Protein AF-0000000065913669 (afdb_homodimer)

Solvent-accessible surface area (backbone atoms only — not comparable to full-atom values): 48376 Å² total; per-residue (Å²): 125,97,60,65,76,16,27,21,39,33,37,56,42,47,28,49,28,66,15,37,66,45,34,48,51,50,41,62,72,74,31,63,70,28,40,38,26,34,31,42,42,53,53,27,43,47,84,42,79,85,25,76,14,27,46,45,78,86,47,50,23,72,82,36,43,45,65,69,53,50,35,60,46,35,74,75,26,47,28,30,38,68,40,63,65,22,42,33,16,56,78,9,70,56,44,45,43,20,37,65,47,32,84,73,22,96,41,37,59,27,40,33,52,49,68,79,69,52,84,76,49,71,71,37,56,68,42,38,71,48,72,44,98,51,75,44,63,39,82,45,70,27,67,86,62,52,73,48,37,35,31,14,63,68,46,87,51,27,36,26,40,15,70,90,29,68,53,32,54,50,51,50,50,50,41,49,50,51,42,27,74,53,44,37,38,30,34,31,29,39,52,49,46,54,42,35,85,46,90,75,37,35,31,50,60,41,36,54,57,37,53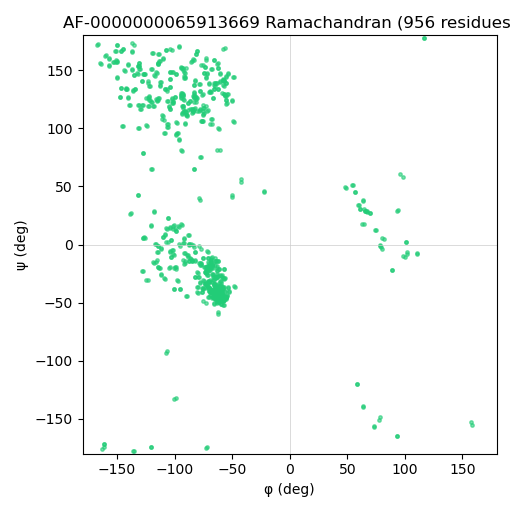,55,53,48,50,50,52,44,52,54,32,47,75,58,60,22,47,41,32,54,52,79,89,40,55,50,31,55,37,42,45,36,38,75,67,76,30,26,17,59,36,58,33,46,31,65,48,46,53,41,22,52,74,67,27,39,31,61,54,56,54,42,45,66,46,48,54,61,63,62,18,36,33,42,60,46,52,74,80,33,47,49,47,46,23,30,48,61,63,45,57,68,70,56,50,50,51,45,51,48,52,38,45,74,65,30,96,61,49,52,63,41,55,57,82,37,88,53,90,36,76,89,49,37,38,30,45,36,47,20,59,39,40,69,54,70,67,35,58,48,48,50,50,38,50,49,51,52,52,62,70,40,70,39,34,34,39,41,23,54,49,63,58,46,63,34,62,61,27,61,66,54,15,64,72,70,66,42,66,47,35,16,45,56,64,75,34,45,61,68,53,47,64,54,38,55,64,35,65,60,28,46,31,47,47,44,50,30,28,46,52,36,64,48,68,15,74,79,43,46,82,38,61,38,68,57,59,52,42,25,48,29,40,33,26,37,33,89,76,29,35,36,39,39,41,36,38,27,76,75,29,42,63,46,39,36,33,43,38,68,90,78,67,43,81,43,73,59,81,96,126,97,62,65,76,18,28,21,40,32,38,57,40,47,28,48,27,66,15,36,65,46,36,48,51,50,40,61,72,74,32,61,68,28,38,38,27,34,32,43,43,50,53,27,42,46,84,43,78,87,25,77,15,26,45,43,77,86,46,49,23,72,82,38,44,45,66,67,54,51,35,59,46,36,75,76,26,47,28,30,37,66,40,64,66,22,43,32,14,56,80,9,68,56,44,46,43,22,36,62,46,33,85,74,22,95,40,37,56,28,41,34,51,49,66,79,69,50,85,75,48,70,71,37,56,69,43,38,70,50,72,42,99,50,74,45,61,38,82,44,68,26,67,85,63,51,73,49,38,35,32,16,62,69,47,88,51,26,36,26,42,15,70,90,29,70,52,32,56,51,51,49,49,50,42,50,50,51,41,28,73,53,45,36,38,30,35,32,29,38,53,48,46,54,41,36,84,46,91,76,38,37,31,50,60,42,37,53,57,37,54,54,54,49,51,50,52,45,52,53,32,46,76,56,61,22,45,42,32,53,52,80,89,39,55,50,31,55,36,43,45,38,38,75,69,77,31,26,16,59,35,58,32,46,30,65,49,47,51,41,22,52,74,67,28,39,31,61,52,55,54,42,44,67,46,49,54,62,64,63,18,35,33,41,62,46,51,74,80,32,46,48,47,45,22,31,48,62,64,45,56,69,70,56,51,49,48,44,52,50,52,38,43,73,66,31,96,60,50,50,63,41,56,57,84,38,89,53,92,37,77,88,50,35,38,30,46,36,48,23,58,37,39,69,53,68,66,34,58,47,50,49,50,38,51,49,52,51,50,62,70,40,68,39,36,35,39,42,23,53,52,63,60,46,62,34,63,62,26,61,65,56,15,63,71,69,67,41,66,46,34,16,45,56,64,75,34,48,59,68,52,47,63,55,38,55,65,34,69,61,28,46,31,47,48,47,50,32,28,46,50,34,63,50,69,15,74,78,44,47,82,38,62,38,67,58,60,53,41,26,48,30,41,34,27,38,32,89,78,28,36,35,39,38,40,35,38,29,80,76,29,43,64,46,39,37,31,42,38,69,90,79,67,42,79,41,72,58,83,95

Radius of gyration: 30.28 Å; Cα contacts (8 Å, |Δi|>4): 2065; chains: 2; bounding box: 73×84×61 Å

Structure (mmCIF, N/CA/C/O backbone):
data_AF-0000000065913669-model_v1
#
loop_
_entity.id
_entity.type
_entity.pdbx_description
1 polymer 'Glucosylglycerol phosphorylase'
#
loop_
_atom_site.group_PDB
_atom_site.id
_atom_site.type_symbol
_atom_site.label_atom_id
_atom_site.label_alt_id
_atom_site.label_comp_id
_atom_site.label_asym_id
_atom_site.label_entity_id
_atom_site.label_seq_id
_atom_site.pdbx_PDB_ins_code
_atom_site.Cartn_x
_atom_site.Cartn_y
_atom_site.Cartn_z
_atom_site.occupancy
_atom_site.B_iso_or_equiv
_atom_site.auth_seq_id
_atom_site.auth_comp_id
_atom_site.auth_asym_id
_atom_site.auth_atom_id
_atom_site.pdbx_PDB_model_num
ATOM 1 N N . MET A 1 1 ? 1.175 17.656 -13.07 1 64.12 1 MET A N 1
ATOM 2 C CA . MET A 1 1 ? 1.191 18.109 -11.688 1 64.12 1 MET A CA 1
ATOM 3 C C . MET A 1 1 ? 1.367 19.625 -11.609 1 64.12 1 MET A C 1
ATOM 5 O O . MET A 1 1 ? 2.18 20.203 -12.336 1 64.12 1 MET A O 1
ATOM 9 N N . LEU A 1 2 ? 0.478 20.188 -10.711 1 83.81 2 LEU A N 1
ATOM 10 C CA . LEU A 1 2 ? 0.489 21.641 -10.562 1 83.81 2 LEU A CA 1
ATOM 11 C C . LEU A 1 2 ? 1.715 22.094 -9.773 1 83.81 2 LEU A C 1
ATOM 13 O O . LEU A 1 2 ? 2.16 23.234 -9.922 1 83.81 2 LEU A O 1
ATOM 17 N N . LEU A 1 3 ? 2.303 21.156 -9.047 1 96 3 LEU A N 1
ATOM 18 C CA . LEU A 1 3 ? 3.359 21.531 -8.117 1 96 3 LEU A CA 1
ATOM 19 C C . LEU A 1 3 ? 4.734 21.219 -8.695 1 96 3 LEU A C 1
ATOM 21 O O . LEU A 1 3 ? 4.898 20.219 -9.414 1 96 3 LEU A O 1
ATOM 25 N N . LYS A 1 4 ? 5.648 22.047 -8.305 1 96.88 4 LYS A N 1
ATOM 26 C CA . LYS A 1 4 ? 7.043 21.734 -8.609 1 96.88 4 LYS A CA 1
ATOM 27 C C . LYS A 1 4 ? 7.527 20.547 -7.785 1 96.88 4 LYS A C 1
ATOM 29 O O . LYS A 1 4 ? 7.234 20.438 -6.59 1 96.88 4 LYS A O 1
ATOM 34 N N . ASN A 1 5 ? 8.156 19.609 -8.508 1 97.81 5 ASN A N 1
ATOM 35 C CA . ASN A 1 5 ? 8.805 18.516 -7.797 1 97.81 5 ASN A CA 1
ATOM 36 C C . ASN A 1 5 ? 10.133 18.953 -7.191 1 97.81 5 ASN A C 1
ATOM 38 O O . ASN A 1 5 ? 11.195 18.562 -7.676 1 97.81 5 ASN A O 1
ATOM 42 N N . ALA A 1 6 ? 10.125 19.703 -6.098 1 98.62 6 ALA A N 1
ATOM 43 C CA . ALA A 1 6 ? 11.258 20.297 -5.406 1 98.62 6 ALA A CA 1
ATOM 44 C C . ALA A 1 6 ? 11.016 20.359 -3.9 1 98.62 6 ALA A C 1
ATOM 46 O O . ALA A 1 6 ? 9.891 20.172 -3.439 1 98.62 6 ALA A O 1
ATOM 47 N N . VAL A 1 7 ? 12.086 20.625 -3.201 1 98.88 7 VAL A N 1
ATOM 48 C CA . VAL A 1 7 ? 11.992 20.719 -1.749 1 98.88 7 VAL A CA 1
ATOM 49 C C . VAL A 1 7 ? 11.109 21.906 -1.365 1 98.88 7 VAL A C 1
ATOM 51 O O . VAL A 1 7 ? 11.164 22.953 -2.006 1 98.88 7 VAL A O 1
ATOM 54 N N . GLN A 1 8 ? 10.281 21.719 -0.37 1 98.88 8 GLN A N 1
ATOM 55 C CA . GLN A 1 8 ? 9.5 22.797 0.201 1 98.88 8 GLN A CA 1
ATOM 56 C C . GLN A 1 8 ? 9.891 23.062 1.652 1 98.88 8 GLN A C 1
ATOM 58 O O . GLN A 1 8 ? 10.281 22.141 2.371 1 98.88 8 GLN A O 1
ATOM 63 N N . LEU A 1 9 ? 9.789 24.297 2.041 1 98.81 9 LEU A N 1
ATOM 64 C CA . LEU A 1 9 ? 10.062 24.688 3.42 1 98.81 9 LEU A CA 1
ATOM 65 C C . LEU A 1 9 ? 8.766 24.844 4.207 1 98.81 9 LEU A C 1
ATOM 67 O O . LEU A 1 9 ? 7.832 25.5 3.752 1 98.81 9 LEU A O 1
ATOM 71 N N . ILE A 1 10 ? 8.664 24.172 5.336 1 98.69 10 ILE A N 1
ATOM 72 C CA . ILE A 1 10 ? 7.578 24.406 6.277 1 98.69 10 ILE A CA 1
ATOM 73 C C . ILE A 1 10 ? 8.016 25.438 7.312 1 98.69 10 ILE A C 1
ATOM 75 O O . ILE A 1 10 ? 9.039 25.266 7.98 1 98.69 10 ILE A O 1
ATOM 79 N N . CYS A 1 11 ? 7.25 26.453 7.508 1 97.62 11 CYS A N 1
ATOM 80 C CA . CYS A 1 11 ? 7.652 27.469 8.477 1 97.62 11 CYS A CA 1
ATOM 81 C C . CYS A 1 11 ? 6.449 28.25 8.992 1 97.62 11 CYS A C 1
ATOM 83 O O . CYS A 1 11 ? 5.414 28.312 8.32 1 97.62 11 CYS A O 1
ATOM 85 N N . TYR A 1 12 ? 6.574 28.781 10.195 1 96.69 12 TYR A N 1
ATOM 86 C CA . TYR A 1 12 ? 5.633 29.781 10.695 1 96.69 12 TYR A CA 1
ATOM 87 C C . TYR A 1 12 ? 5.891 31.141 10.055 1 96.69 12 TYR A C 1
ATOM 89 O O . TYR A 1 12 ? 7 31.406 9.602 1 96.69 12 TYR A O 1
ATOM 97 N N . PRO A 1 13 ? 4.891 31.922 10.008 1 97.75 13 PRO A N 1
ATOM 98 C CA . PRO A 1 13 ? 5.078 33.25 9.398 1 97.75 13 PRO A CA 1
ATOM 99 C C . PRO A 1 13 ? 5.98 34.156 10.234 1 97.75 13 PRO A C 1
ATOM 101 O O . PRO A 1 13 ? 6.473 35.156 9.734 1 97.75 13 PRO A O 1
ATOM 104 N N . ASP A 1 14 ? 6.254 33.75 11.516 1 97.19 14 ASP A N 1
ATOM 105 C CA . ASP A 1 14 ? 6.902 34.719 12.398 1 97.19 14 ASP A CA 1
ATOM 106 C C . ASP A 1 14 ? 7.988 34.062 13.242 1 97.19 14 ASP A C 1
ATOM 108 O O . ASP A 1 14 ? 8.258 34.469 14.367 1 97.19 14 ASP A O 1
ATOM 112 N N . ARG A 1 15 ? 8.539 32.969 12.703 1 96.81 15 ARG A N 1
ATOM 113 C CA . ARG A 1 15 ? 9.523 32.281 13.531 1 96.81 15 ARG A CA 1
ATOM 114 C C . ARG A 1 15 ? 10.891 32.281 12.867 1 96.81 15 ARG A C 1
ATOM 116 O O . ARG A 1 15 ? 11.883 31.875 13.477 1 96.81 15 ARG A O 1
ATOM 123 N N . ILE A 1 16 ? 11.062 32.531 11.695 1 98.25 16 ILE A N 1
ATOM 124 C CA . ILE A 1 16 ? 12.266 33.031 11.031 1 98.25 16 ILE A CA 1
ATOM 125 C C . ILE A 1 16 ? 12.172 34.562 10.859 1 98.25 16 ILE A C 1
ATOM 127 O O . ILE A 1 16 ? 11.609 35.031 9.867 1 98.25 16 ILE A O 1
ATOM 131 N N . GLY A 1 17 ? 12.758 35.219 11.781 1 97.81 17 GLY A N 1
ATOM 132 C CA . GLY A 1 17 ? 12.461 36.656 11.93 1 97.81 17 GLY A CA 1
ATOM 133 C C . GLY A 1 17 ? 11.141 36.906 12.633 1 97.81 17 GLY A C 1
ATOM 134 O O . GLY A 1 17 ? 10.75 36.156 13.531 1 97.81 17 GLY A O 1
ATOM 135 N N . ASN A 1 18 ? 10.484 38.062 12.227 1 97.25 18 ASN A N 1
ATOM 136 C CA . ASN A 1 18 ? 9.352 38.5 13.031 1 97.25 18 ASN A CA 1
ATOM 137 C C . ASN A 1 18 ? 8.047 38.469 12.234 1 97.25 18 ASN A C 1
ATOM 139 O O . ASN A 1 18 ? 6.965 38.594 12.797 1 97.25 18 ASN A O 1
ATOM 143 N N . ASN A 1 19 ? 8.188 38.375 10.961 1 98.12 19 ASN A N 1
ATOM 144 C CA . ASN A 1 19 ? 7.008 38.438 10.109 1 98.12 19 ASN A CA 1
ATOM 145 C C . ASN A 1 19 ? 7.277 37.875 8.719 1 98.12 19 ASN A C 1
ATOM 147 O O . ASN A 1 19 ? 8.352 37.344 8.461 1 98.12 19 ASN A O 1
ATOM 151 N N . LEU A 1 20 ? 6.293 38 7.852 1 98.69 20 LEU A N 1
ATOM 152 C CA . LEU A 1 20 ? 6.348 37.438 6.512 1 98.69 20 LEU A CA 1
ATOM 153 C C . LEU A 1 20 ? 7.43 38.125 5.676 1 98.69 20 LEU A C 1
ATOM 155 O O . LEU A 1 20 ? 8.062 37.469 4.832 1 98.69 20 LEU A O 1
ATOM 159 N N . LYS A 1 21 ? 7.641 39.375 5.875 1 98.25 21 LYS A N 1
ATOM 160 C CA . LYS A 1 21 ? 8.68 40.094 5.133 1 98.25 21 LYS A CA 1
ATOM 161 C C . LYS A 1 21 ? 10.062 39.562 5.488 1 98.25 21 LYS A C 1
ATOM 163 O O . LYS A 1 21 ? 10.906 39.375 4.609 1 98.25 21 LYS A O 1
ATOM 168 N N . ASP A 1 22 ? 10.297 39.406 6.801 1 98.5 22 ASP A N 1
ATOM 169 C CA . ASP A 1 22 ? 11.555 38.844 7.25 1 98.5 22 ASP A CA 1
ATOM 170 C C . ASP A 1 22 ? 11.758 37.438 6.664 1 98.5 22 ASP A C 1
ATOM 172 O O . ASP A 1 22 ? 12.852 37.125 6.188 1 98.5 22 ASP A O 1
ATOM 176 N N . LEU A 1 23 ? 10.734 36.656 6.73 1 98.69 23 LEU A N 1
ATOM 177 C CA . LEU A 1 23 ? 10.789 35.312 6.188 1 98.69 23 LEU A CA 1
ATOM 178 C C . LEU A 1 23 ? 11.141 35.344 4.707 1 98.69 23 LEU A C 1
ATOM 180 O O . LEU A 1 23 ? 12 34.562 4.258 1 98.69 23 LEU A O 1
ATOM 184 N N . TYR A 1 24 ? 10.469 36.188 3.971 1 98.56 24 TYR A N 1
ATOM 185 C CA . TYR A 1 24 ? 10.742 36.281 2.541 1 98.56 24 TYR A CA 1
ATOM 186 C C . TYR A 1 24 ? 12.203 36.625 2.289 1 98.56 24 TYR A C 1
ATOM 188 O O . TYR A 1 24 ? 12.836 36.062 1.391 1 98.56 24 TYR A O 1
ATOM 196 N N . THR A 1 25 ? 12.719 37.562 3.068 1 97.94 25 THR A N 1
ATOM 197 C CA . THR A 1 25 ? 14.102 37.969 2.914 1 97.94 25 THR A CA 1
ATOM 198 C C . THR A 1 25 ? 15.055 36.812 3.107 1 97.94 25 THR A C 1
ATOM 200 O O . THR A 1 25 ? 15.977 36.594 2.312 1 97.94 25 THR A O 1
ATOM 203 N N . VAL A 1 26 ? 14.844 36.062 4.121 1 98.38 26 VAL A N 1
ATOM 204 C CA . VAL A 1 26 ? 15.703 34.938 4.418 1 98.38 26 VAL A CA 1
ATOM 205 C C . VAL A 1 26 ? 15.586 33.906 3.299 1 98.38 26 VAL A C 1
ATOM 207 O O . VAL A 1 26 ? 16.594 33.344 2.838 1 98.38 26 VAL A O 1
ATOM 210 N N . VAL A 1 27 ? 14.406 33.594 2.85 1 98.44 27 VAL A N 1
ATOM 211 C CA . VAL A 1 27 ? 14.148 32.594 1.809 1 98.44 27 VAL A CA 1
ATOM 212 C C . VAL A 1 27 ? 14.82 33.031 0.506 1 98.44 27 VAL A C 1
ATOM 214 O O . VAL A 1 27 ? 15.516 32.25 -0.135 1 98.44 27 VAL A O 1
ATOM 217 N N . ASP A 1 28 ? 14.594 34.25 0.169 1 96.88 28 ASP A N 1
ATOM 218 C CA . ASP A 1 28 ? 15.117 34.781 -1.084 1 96.88 28 ASP A CA 1
ATOM 219 C C . ASP A 1 28 ? 16.641 34.812 -1.063 1 96.88 28 ASP A C 1
ATOM 221 O O . ASP A 1 28 ? 17.297 34.594 -2.086 1 96.88 28 ASP A O 1
ATOM 225 N N . THR A 1 29 ? 17.234 35.062 0.069 1 97.5 29 THR A N 1
ATOM 226 C CA . THR A 1 29 ? 18.672 35.219 0.201 1 97.5 29 THR A CA 1
ATOM 227 C C . THR A 1 29 ? 19.359 33.875 0.245 1 97.5 29 THR A C 1
ATOM 229 O O . THR A 1 29 ? 20.391 33.656 -0.392 1 97.5 29 THR A O 1
ATOM 232 N N . HIS A 1 30 ? 18.781 32.938 0.959 1 98 30 HIS A N 1
ATOM 233 C CA . HIS A 1 30 ? 19.547 31.75 1.3 1 98 30 HIS A CA 1
ATOM 234 C C . HIS A 1 30 ? 18.969 30.5 0.633 1 98 30 HIS A C 1
ATOM 236 O O . HIS A 1 30 ? 19.656 29.484 0.502 1 98 30 HIS A O 1
ATOM 242 N N . LEU A 1 31 ? 17.703 30.547 0.191 1 98.5 31 LEU A N 1
ATOM 243 C CA . LEU A 1 31 ? 17.062 29.281 -0.137 1 98.5 31 LEU A CA 1
ATOM 244 C C . LEU A 1 31 ? 16.5 29.312 -1.558 1 98.5 31 LEU A C 1
ATOM 246 O O . LEU A 1 31 ? 15.898 28.344 -2.01 1 98.5 31 LEU A O 1
ATOM 250 N N . SER A 1 32 ? 16.719 30.312 -2.365 1 97.19 32 SER A N 1
ATOM 251 C CA . SER A 1 32 ? 16.078 30.516 -3.662 1 97.19 32 SER A CA 1
ATOM 252 C C . SER A 1 32 ? 16.422 29.391 -4.633 1 97.19 32 SER A C 1
ATOM 254 O O . SER A 1 32 ? 15.602 29.047 -5.492 1 97.19 32 SER A O 1
ATOM 256 N N . GLU A 1 33 ? 17.562 28.734 -4.441 1 97.56 33 GLU A N 1
ATOM 257 C CA . GLU A 1 33 ? 17.953 27.656 -5.332 1 97.56 33 GLU A CA 1
ATOM 258 C C . GLU A 1 33 ? 17.672 26.297 -4.691 1 97.56 33 GLU A C 1
ATOM 260 O O . GLU A 1 33 ? 17.766 25.25 -5.359 1 97.56 33 GLU A O 1
ATOM 265 N N . ALA A 1 34 ? 17.312 26.359 -3.428 1 98.5 34 ALA A N 1
ATOM 266 C CA . ALA A 1 34 ? 17.234 25.125 -2.662 1 98.5 34 ALA A CA 1
ATOM 267 C C . ALA A 1 34 ? 15.781 24.641 -2.553 1 98.5 34 ALA A C 1
ATOM 269 O O . ALA A 1 34 ? 15.531 23.469 -2.25 1 98.5 34 ALA A O 1
ATOM 270 N N . ILE A 1 35 ? 14.82 25.547 -2.787 1 98.69 35 ILE A N 1
ATOM 271 C CA . ILE A 1 35 ? 13.43 25.141 -2.588 1 98.69 35 ILE A CA 1
ATOM 272 C C . ILE A 1 35 ? 12.594 25.562 -3.793 1 98.69 35 ILE A C 1
ATOM 274 O O . ILE A 1 35 ? 12.969 26.484 -4.523 1 98.69 35 ILE A O 1
ATOM 278 N N . GLY A 1 36 ? 11.484 24.797 -4.008 1 98.56 36 GLY A N 1
ATOM 279 C CA . GLY A 1 36 ? 10.516 25.141 -5.035 1 98.56 36 GLY A CA 1
ATOM 280 C C . GLY A 1 36 ? 9.172 25.578 -4.477 1 98.56 36 GLY A C 1
ATOM 281 O O . GLY A 1 36 ? 8.289 26 -5.223 1 98.56 36 GLY A O 1
ATOM 282 N N . GLY A 1 37 ? 9.086 25.5 -3.164 1 98.56 37 GLY A N 1
ATOM 283 C CA . GLY A 1 37 ? 7.828 25.859 -2.529 1 98.56 37 GLY A CA 1
ATOM 284 C C . GLY A 1 37 ? 7.945 26.031 -1.028 1 98.56 37 GLY A C 1
ATOM 285 O O . GLY A 1 37 ? 9.016 25.828 -0.455 1 98.56 37 GLY A O 1
ATOM 286 N N . LEU A 1 38 ? 6.848 26.516 -0.474 1 98.62 38 LEU A N 1
ATOM 287 C CA . LEU A 1 38 ? 6.738 26.703 0.97 1 98.62 38 LEU A CA 1
ATOM 288 C C . LEU A 1 38 ? 5.391 26.203 1.479 1 98.62 38 LEU A C 1
ATOM 290 O O . LEU A 1 38 ? 4.402 26.203 0.74 1 98.62 38 LEU A O 1
ATOM 294 N N . HIS A 1 39 ? 5.406 25.688 2.648 1 98.75 39 HIS A N 1
ATOM 295 C CA . HIS A 1 39 ? 4.219 25.562 3.49 1 98.75 39 HIS A CA 1
ATOM 296 C C . HIS A 1 39 ? 4.258 26.578 4.637 1 98.75 39 HIS A C 1
ATOM 298 O O . HIS A 1 39 ? 5.008 26.391 5.602 1 98.75 39 HIS A O 1
ATOM 304 N N . ILE A 1 40 ? 3.49 27.578 4.48 1 98.69 40 ILE A N 1
ATOM 305 C CA . ILE A 1 40 ? 3.428 28.547 5.57 1 98.69 40 ILE A CA 1
ATOM 306 C C . ILE A 1 40 ? 2.285 28.188 6.516 1 98.69 40 ILE A C 1
ATOM 308 O O . ILE A 1 40 ? 1.116 28.203 6.121 1 98.69 40 ILE A O 1
ATOM 312 N N . LEU A 1 41 ? 2.652 27.828 7.684 1 97.69 41 LEU A N 1
ATOM 313 C CA . LEU A 1 41 ? 1.673 27.484 8.711 1 97.69 41 LEU A CA 1
ATOM 314 C C . LEU A 1 41 ? 0.699 28.625 8.945 1 97.69 41 LEU A C 1
ATOM 316 O O . LEU A 1 41 ? 0.893 29.734 8.422 1 97.69 41 LEU A O 1
ATOM 320 N N . PRO A 1 42 ? -0.365 28.438 9.664 1 96.5 42 PRO A N 1
ATOM 321 C CA . PRO A 1 42 ? -1.479 29.391 9.648 1 96.5 42 PRO A CA 1
ATOM 322 C C . PRO A 1 42 ? -1.038 30.812 9.977 1 96.5 42 PRO A C 1
ATOM 324 O O . PRO A 1 42 ? -0.345 31.031 10.969 1 96.5 42 PRO A O 1
ATOM 327 N N . PHE A 1 43 ? -1.46 31.734 9.094 1 98.06 43 PHE A N 1
ATOM 328 C CA . PHE A 1 43 ? -1.142 33.156 9.266 1 98.06 43 PHE A CA 1
ATOM 329 C C . PHE A 1 43 ? -2.414 33.969 9.367 1 98.06 43 PHE A C 1
ATOM 331 O O . PHE A 1 43 ? -2.379 35.188 9.188 1 98.06 43 PHE A O 1
ATOM 338 N N . PHE A 1 44 ? -3.543 33.344 9.625 1 98 44 PHE A N 1
ATOM 339 C CA . PHE A 1 44 ? -4.836 34 9.766 1 98 44 PHE A CA 1
ATOM 340 C C . PHE A 1 44 ? -5.039 34.5 11.188 1 98 44 PHE A C 1
ATOM 342 O O . PHE A 1 44 ? -4.395 34.031 12.125 1 98 44 PHE A O 1
ATOM 349 N N . PRO A 1 45 ? -5.977 35.562 11.352 1 97.44 45 PRO A N 1
ATOM 350 C CA . PRO A 1 45 ? -6.379 35.812 12.727 1 97.44 45 PRO A CA 1
ATOM 351 C C . PRO A 1 45 ? -6.93 34.594 13.438 1 97.44 45 PRO A C 1
ATOM 353 O O . PRO A 1 45 ? -7.727 33.844 12.859 1 97.44 45 PRO A O 1
ATOM 356 N N . SER A 1 46 ? -6.41 34.312 14.562 1 96.06 46 SER A N 1
ATOM 357 C CA . SER A 1 46 ? -6.75 33.125 15.305 1 96.06 46 SER A CA 1
ATOM 358 C C . SER A 1 46 ? -6.77 33.375 16.812 1 96.06 46 SER A C 1
ATOM 360 O O . SER A 1 46 ? -6.055 34.25 17.297 1 96.06 46 SER A O 1
ATOM 362 N N . ASN A 1 47 ? -7.605 32.625 17.547 1 94.5 47 ASN A N 1
ATOM 363 C CA . ASN A 1 47 ? -7.703 32.906 18.969 1 94.5 47 ASN A CA 1
ATOM 364 C C . ASN A 1 47 ? -7.246 31.719 19.812 1 94.5 47 ASN A C 1
ATOM 366 O O . ASN A 1 47 ? -7.297 31.766 21.047 1 94.5 47 ASN A O 1
ATOM 370 N N . ALA A 1 48 ? -6.848 30.672 19.156 1 86.06 48 ALA A N 1
ATOM 371 C CA . ALA A 1 48 ? -6.395 29.5 19.906 1 86.06 48 ALA A CA 1
ATOM 372 C C . ALA A 1 48 ? -5.473 28.625 19.062 1 86.06 48 ALA A C 1
ATOM 374 O O . ALA A 1 48 ? -5.359 28.828 17.859 1 86.06 48 ALA A O 1
ATOM 375 N N . ASP A 1 49 ? -4.637 27.734 19.703 1 83.12 49 ASP A N 1
ATOM 376 C CA . ASP A 1 49 ? -3.953 26.578 19.141 1 83.12 49 ASP A CA 1
ATOM 377 C C . ASP A 1 49 ? -2.945 26.984 18.078 1 83.12 49 ASP A C 1
ATOM 379 O O . ASP A 1 49 ? -2.869 26.359 17.016 1 83.12 49 ASP A O 1
ATOM 383 N N . GLY A 1 50 ? -2.307 28 18.234 1 79.12 50 GLY A N 1
ATOM 384 C CA . GLY A 1 50 ? -1.19 28.375 17.375 1 79.12 50 GLY A CA 1
ATOM 385 C C . GLY A 1 50 ? -1.612 28.703 15.961 1 79.12 50 GLY A C 1
ATOM 386 O O . GLY A 1 50 ? -0.884 28.406 15.008 1 79.12 50 GLY A O 1
ATOM 387 N N . GLY A 1 51 ? -2.863 29.188 15.812 1 87.94 51 GLY A N 1
ATOM 388 C CA . GLY A 1 51 ? -3.332 29.594 14.492 1 87.94 51 GLY A CA 1
ATOM 389 C C . GLY A 1 51 ? -4.395 28.672 13.93 1 87.94 51 GLY A C 1
ATOM 390 O O . GLY A 1 51 ? -5.043 29 12.93 1 87.94 51 GLY A O 1
ATOM 391 N N . PHE A 1 52 ? -4.641 27.578 14.586 1 91.38 52 PHE A N 1
ATOM 392 C CA . PHE A 1 52 ? -5.527 26.562 14.023 1 91.38 52 PHE A CA 1
ATOM 393 C C . PHE A 1 52 ? -6.957 26.766 14.523 1 91.38 52 PHE A C 1
ATOM 395 O O . PHE A 1 52 ? -7.762 25.828 14.484 1 91.38 52 PHE A O 1
ATOM 402 N N . SER A 1 53 ? -7.277 27.891 15.047 1 95 53 SER A N 1
ATOM 403 C CA . SER A 1 53 ? -8.625 28.391 15.32 1 95 53 SER A CA 1
ATOM 404 C C . SER A 1 53 ? -8.906 29.672 14.562 1 95 53 SER A C 1
ATOM 406 O O . SER A 1 53 ? -9.133 30.719 15.164 1 95 53 SER A O 1
ATOM 408 N N . PRO A 1 54 ? -8.93 29.562 13.297 1 97.25 54 PRO A N 1
ATOM 409 C CA . PRO A 1 54 ? -9.031 30.766 12.477 1 97.25 54 PRO A CA 1
ATOM 410 C C . PRO A 1 54 ? -10.398 31.438 12.562 1 97.25 54 PRO A C 1
ATOM 412 O O . PRO A 1 54 ? -11.422 30.75 12.57 1 97.25 54 PRO A O 1
ATOM 415 N N . LEU A 1 55 ? -10.398 32.781 12.625 1 97.75 55 LEU A N 1
ATOM 416 C CA . LEU A 1 55 ? -11.633 33.562 12.523 1 97.75 55 LEU A CA 1
ATOM 417 C C . LEU A 1 55 ? -12.148 33.562 11.086 1 97.75 55 LEU A C 1
ATOM 419 O O . LEU A 1 55 ? -13.352 33.625 10.852 1 97.75 55 LEU A O 1
ATOM 423 N N . THR A 1 56 ? -11.227 33.531 10.188 1 97.56 56 THR A N 1
ATOM 424 C CA . THR A 1 56 ? -11.461 33.5 8.75 1 97.56 56 THR A CA 1
ATOM 425 C C . THR A 1 56 ? -10.195 33.094 8 1 97.56 56 THR A C 1
ATOM 427 O O . THR A 1 56 ? -9.086 33.219 8.539 1 97.56 56 THR A O 1
ATOM 430 N N . HIS A 1 57 ? -10.391 32.562 6.809 1 98.12 57 HIS A N 1
ATOM 431 C CA . HIS A 1 57 ? -9.25 32.25 5.961 1 98.12 57 HIS A CA 1
ATOM 432 C C . HIS A 1 57 ? -9.023 33.344 4.91 1 98.12 57 HIS A C 1
ATOM 434 O O . HIS A 1 57 ? -8.203 33.156 4.004 1 98.12 57 HIS A O 1
ATOM 440 N N . LYS A 1 58 ? -9.688 34.469 5.066 1 98.25 58 LYS A N 1
ATOM 441 C CA . LYS A 1 58 ? -9.648 35.5 4.016 1 98.25 58 LYS A CA 1
ATOM 442 C C . LYS A 1 58 ? -8.859 36.719 4.465 1 98.25 58 LYS A C 1
ATOM 444 O O . LYS A 1 58 ? -8.883 37.75 3.793 1 98.25 58 LYS A O 1
ATOM 449 N N . GLU A 1 59 ? -8.25 36.594 5.617 1 98.12 59 GLU A N 1
ATOM 450 C CA . GLU A 1 59 ? -7.422 37.688 6.133 1 98.12 59 GLU A CA 1
ATOM 451 C C . GLU A 1 59 ? -6.07 37.156 6.617 1 98.12 59 GLU A C 1
ATOM 453 O O . GLU A 1 59 ? -5.977 36.031 7.113 1 98.12 59 GLU A O 1
ATOM 458 N N . VAL A 1 60 ? -5.109 38.031 6.434 1 98.44 60 VAL A N 1
ATOM 459 C CA . VAL A 1 60 ? -3.82 37.781 7.066 1 98.44 60 VAL A CA 1
ATOM 460 C C . VAL A 1 60 ? -3.756 38.5 8.414 1 98.44 60 VAL A C 1
ATOM 462 O O . VAL A 1 60 ? -4.156 39.656 8.523 1 98.44 60 VAL A O 1
ATOM 465 N N . ASP A 1 61 ? -3.389 37.781 9.469 1 97.94 61 ASP A N 1
ATOM 466 C CA . ASP A 1 61 ? -3.189 38.438 10.75 1 97.94 61 ASP A CA 1
ATOM 467 C C . ASP A 1 61 ? -2.266 39.656 10.594 1 97.94 61 ASP A C 1
ATOM 469 O O . ASP A 1 61 ? -1.115 39.5 10.172 1 97.94 61 ASP A O 1
ATOM 473 N N . PRO A 1 62 ? -2.691 40.781 10.977 1 97.12 62 PRO A N 1
ATOM 474 C CA . PRO A 1 62 ? -1.882 41.969 10.766 1 97.12 62 PRO A CA 1
ATOM 475 C C . PRO A 1 62 ? -0.557 41.938 11.523 1 97.12 62 PRO A C 1
ATOM 477 O O . PRO A 1 62 ? 0.385 42.656 11.172 1 97.12 62 PRO A O 1
ATOM 480 N N . LYS A 1 63 ? -0.443 41.156 12.461 1 96.44 63 LYS A N 1
ATOM 481 C CA . LYS A 1 63 ? 0.783 41.031 13.242 1 96.44 63 LYS A CA 1
ATOM 482 C C . LYS A 1 63 ? 1.905 40.438 12.414 1 96.44 63 LYS A C 1
ATOM 484 O O . LYS A 1 63 ? 3.086 40.656 12.688 1 96.44 63 LYS A O 1
ATOM 489 N N . VAL A 1 64 ? 1.466 39.656 11.383 1 97.88 64 VAL A N 1
ATOM 490 C CA . VAL A 1 64 ? 2.514 38.906 10.688 1 97.88 64 VAL A CA 1
ATOM 491 C C . VAL A 1 64 ? 2.676 39.438 9.266 1 97.88 64 VAL A C 1
ATOM 493 O O . VAL A 1 64 ? 3.664 39.156 8.594 1 97.88 64 VAL A O 1
ATOM 496 N N . GLY A 1 65 ? 1.604 40.125 8.797 1 98.38 65 GLY A N 1
ATOM 497 C CA . GLY A 1 65 ? 1.812 40.688 7.465 1 98.38 65 GLY A CA 1
ATOM 498 C C . GLY A 1 65 ? 0.519 40.969 6.727 1 98.38 65 GLY A C 1
ATOM 499 O O . GLY A 1 65 ? -0.478 41.344 7.336 1 98.38 65 GLY A O 1
ATOM 500 N N . THR A 1 66 ? 0.593 40.938 5.375 1 98.5 66 THR A N 1
ATOM 501 C CA . THR A 1 66 ? -0.516 41.25 4.48 1 98.5 66 THR A CA 1
ATOM 502 C C . THR A 1 66 ? -0.583 40.25 3.334 1 98.5 66 THR A C 1
ATOM 504 O O . THR A 1 66 ? 0.299 39.406 3.193 1 98.5 66 THR A O 1
ATOM 507 N N . TRP A 1 67 ? -1.664 40.406 2.578 1 98.5 67 TRP A N 1
ATOM 508 C CA . TRP A 1 67 ? -1.791 39.531 1.402 1 98.5 67 TRP A CA 1
ATOM 509 C C . TRP A 1 67 ? -0.707 39.844 0.378 1 98.5 67 TRP A C 1
ATOM 511 O O . TRP A 1 67 ? -0.264 38.969 -0.361 1 98.5 67 TRP A O 1
ATOM 521 N N . ASP A 1 68 ? -0.26 41.062 0.365 1 98.5 68 ASP A N 1
ATOM 522 C CA . ASP A 1 68 ? 0.854 41.406 -0.515 1 98.5 68 ASP A CA 1
ATOM 523 C C . ASP A 1 68 ? 2.092 40.594 -0.176 1 98.5 68 ASP A C 1
ATOM 525 O O . ASP A 1 68 ? 2.836 40.188 -1.07 1 98.5 68 ASP A O 1
ATOM 529 N N . ASP A 1 69 ? 2.303 40.438 1.074 1 98.62 69 ASP A N 1
ATOM 530 C CA . ASP A 1 69 ? 3.432 39.625 1.514 1 98.62 69 ASP A CA 1
ATOM 531 C C . ASP A 1 69 ? 3.273 38.188 1.057 1 98.62 69 ASP A C 1
ATOM 533 O O . ASP A 1 69 ? 4.246 37.531 0.65 1 98.62 69 ASP A O 1
ATOM 537 N N . ILE A 1 70 ? 2.092 37.688 1.12 1 98.69 70 ILE A N 1
ATOM 538 C CA . ILE A 1 70 ? 1.809 36.312 0.686 1 98.69 70 ILE A CA 1
ATOM 539 C C . ILE A 1 70 ? 2.018 36.188 -0.822 1 98.69 70 ILE A C 1
ATOM 541 O O . ILE A 1 70 ? 2.631 35.25 -1.298 1 98.69 70 ILE A O 1
ATOM 545 N N . GLU A 1 71 ? 1.56 37.125 -1.566 1 98.5 71 GLU A N 1
ATOM 546 C CA . GLU A 1 71 ? 1.646 37.125 -3.023 1 98.5 71 GLU A CA 1
ATOM 547 C C . GLU A 1 71 ? 3.094 37.219 -3.492 1 98.5 71 GLU A C 1
ATOM 549 O O . GLU A 1 71 ? 3.439 36.75 -4.57 1 98.5 71 GLU A O 1
ATOM 554 N N . ALA A 1 72 ? 3.9 37.844 -2.645 1 98.25 72 ALA A N 1
ATOM 555 C CA . ALA A 1 72 ? 5.328 37.844 -2.953 1 98.25 72 ALA A CA 1
ATOM 556 C C . ALA A 1 72 ? 5.883 36.438 -3.031 1 98.25 72 ALA A C 1
ATOM 558 O O . ALA A 1 72 ? 6.75 36.156 -3.861 1 98.25 72 ALA A O 1
ATOM 559 N N . PHE A 1 73 ? 5.434 35.594 -2.182 1 98.5 73 PHE A N 1
ATOM 560 C CA . PHE A 1 73 ? 5.852 34.188 -2.217 1 98.5 73 PHE A CA 1
ATOM 561 C C . PHE A 1 73 ? 5.266 33.469 -3.428 1 98.5 73 PHE A C 1
ATOM 563 O O . PHE A 1 73 ? 5.977 32.781 -4.145 1 98.5 73 PHE A O 1
ATOM 570 N N . THR A 1 74 ? 3.932 33.688 -3.701 1 98.06 74 THR A N 1
ATOM 571 C CA . THR A 1 74 ? 3.234 32.906 -4.723 1 98.06 74 THR A CA 1
ATOM 572 C C . THR A 1 74 ? 3.709 33.312 -6.117 1 98.06 74 THR A C 1
ATOM 574 O O . THR A 1 74 ? 3.492 32.562 -7.082 1 98.06 74 THR A O 1
ATOM 577 N N . ALA A 1 75 ? 4.355 34.406 -6.199 1 97.62 75 ALA A N 1
ATOM 578 C CA . ALA A 1 75 ? 4.914 34.844 -7.477 1 97.62 75 ALA A CA 1
ATOM 579 C C . ALA A 1 75 ? 6.121 34 -7.867 1 97.62 75 ALA A C 1
ATOM 581 O O . ALA A 1 75 ? 6.449 33.875 -9.047 1 97.62 75 ALA A O 1
ATOM 582 N N . LYS A 1 76 ? 6.707 33.375 -6.844 1 97.25 76 LYS A N 1
ATOM 583 C CA . LYS A 1 76 ? 7.977 32.719 -7.121 1 97.25 76 LYS A CA 1
ATOM 584 C C . LYS A 1 76 ? 7.922 31.25 -6.73 1 97.25 76 LYS A C 1
ATOM 586 O O . LYS A 1 76 ? 8.617 30.422 -7.32 1 97.25 76 LYS A O 1
ATOM 591 N N . TYR A 1 77 ? 7.172 30.906 -5.758 1 98.19 77 TYR A N 1
ATOM 592 C CA . TYR A 1 77 ? 7.184 29.578 -5.156 1 98.19 77 TYR A CA 1
ATOM 593 C C . TYR A 1 77 ? 5.781 28.969 -5.133 1 98.19 77 TYR A C 1
ATOM 595 O O . TYR A 1 77 ? 4.789 29.703 -5.105 1 98.19 77 TYR A O 1
ATOM 603 N N . ASP A 1 78 ? 5.699 27.578 -5.277 1 98.62 78 ASP A N 1
ATOM 604 C CA . ASP A 1 78 ? 4.461 26.938 -4.848 1 98.62 78 ASP A CA 1
ATOM 605 C C . ASP A 1 78 ? 4.164 27.234 -3.381 1 98.62 78 ASP A C 1
ATOM 607 O O . ASP A 1 78 ? 5.078 27.297 -2.555 1 98.62 78 ASP A O 1
ATOM 611 N N . LEU A 1 79 ? 2.916 27.453 -3.064 1 98.81 79 LEU A N 1
ATOM 612 C CA . LEU A 1 79 ? 2.6 27.797 -1.683 1 98.81 79 LEU A CA 1
ATOM 613 C C . LEU A 1 79 ? 1.5 26.891 -1.134 1 98.81 79 LEU A C 1
ATOM 615 O O . LEU A 1 79 ? 0.407 26.828 -1.701 1 98.81 79 LEU A O 1
ATOM 619 N N . CYS A 1 80 ? 1.837 26.188 -0.098 1 98.81 80 CYS A N 1
ATOM 620 C CA . CYS A 1 80 ? 0.888 25.406 0.7 1 98.81 80 CYS A CA 1
ATOM 621 C C . CYS A 1 80 ? 0.364 26.234 1.869 1 98.81 80 CYS A C 1
ATOM 623 O O . CYS A 1 80 ? 1.142 26.859 2.59 1 98.81 80 CYS A O 1
ATOM 625 N N . VAL A 1 81 ? -0.924 26.266 2.021 1 98.62 81 VAL A N 1
ATOM 626 C CA . VAL A 1 81 ? -1.576 26.969 3.113 1 98.62 81 VAL A CA 1
ATOM 627 C C . VAL A 1 81 ? -2.588 26.062 3.799 1 98.62 81 VAL A C 1
ATOM 629 O O . VAL A 1 81 ? -3.156 25.172 3.164 1 98.62 81 VAL A O 1
ATOM 632 N N . ASP A 1 82 ? -2.77 26.328 5.07 1 98.25 82 ASP A N 1
ATOM 633 C CA . ASP A 1 82 ? -3.678 25.5 5.852 1 98.25 82 ASP A CA 1
ATOM 634 C C . ASP A 1 82 ? -5.133 25.906 5.621 1 98.25 82 ASP A C 1
ATOM 636 O O . ASP A 1 82 ? -5.477 27.078 5.738 1 98.25 82 ASP A O 1
ATOM 640 N N . LEU A 1 83 ? -5.895 24.969 5.266 1 98.56 83 LEU A N 1
ATOM 641 C CA . LEU A 1 83 ? -7.348 25.094 5.258 1 98.56 83 LEU A CA 1
ATOM 642 C C . LEU A 1 83 ? -7.973 24.219 6.344 1 98.56 83 LEU A C 1
ATOM 644 O O . LEU A 1 83 ? -7.941 23 6.258 1 98.56 83 LEU A O 1
ATOM 648 N N . THR A 1 84 ? -8.461 24.859 7.379 1 98 84 THR A N 1
ATOM 649 C CA . THR A 1 84 ? -9.156 24.125 8.43 1 98 84 THR A CA 1
ATOM 650 C C . THR A 1 84 ? -10.57 23.766 7.988 1 98 84 THR A C 1
ATOM 652 O O . THR A 1 84 ? -11.422 24.641 7.836 1 98 84 THR A O 1
ATOM 655 N N . VAL A 1 85 ? -10.805 22.484 7.891 1 98.06 85 VAL A N 1
ATOM 656 C CA . VAL A 1 85 ? -12.047 22.094 7.234 1 98.06 85 VAL A CA 1
ATOM 657 C C . VAL A 1 85 ? -13.07 21.672 8.281 1 98.06 85 VAL A C 1
ATOM 659 O O . VAL A 1 85 ? -14.273 21.609 7.988 1 98.06 85 VAL A O 1
ATOM 662 N N . ASN A 1 86 ? -12.656 21.516 9.492 1 97.62 86 ASN A N 1
ATOM 663 C CA . ASN A 1 86 ? -13.57 20.953 10.477 1 97.62 86 ASN A CA 1
ATOM 664 C C . ASN A 1 86 ? -14.242 22.031 11.312 1 97.62 86 ASN A C 1
ATOM 666 O O . ASN A 1 86 ? -15.344 21.844 11.82 1 97.62 86 ASN A O 1
ATOM 670 N N . HIS A 1 87 ? -13.547 23.125 11.523 1 97.75 87 HIS A N 1
ATOM 671 C CA . HIS A 1 87 ? -14.039 24.078 12.508 1 97.75 87 HIS A CA 1
ATOM 672 C C . HIS A 1 87 ? -13.609 25.5 12.18 1 97.75 87 HIS A C 1
ATOM 674 O O . HIS A 1 87 ? -12.758 25.703 11.312 1 97.75 87 HIS A O 1
ATOM 680 N N . ILE A 1 88 ? -14.219 26.406 12.828 1 97.94 88 ILE A N 1
ATOM 681 C CA . ILE A 1 88 ? -13.836 27.812 12.82 1 97.94 88 ILE A CA 1
ATOM 682 C C . ILE A 1 88 ? -13.914 28.375 14.234 1 97.94 88 ILE A C 1
ATOM 684 O O . ILE A 1 88 ? -14.477 27.75 15.133 1 97.94 88 ILE A O 1
ATOM 688 N N . SER A 1 89 ? -13.359 29.5 14.469 1 97.94 89 SER A N 1
ATOM 689 C CA . SER A 1 89 ? -13.281 30.109 15.797 1 97.94 89 SER A CA 1
ATOM 690 C C . SER A 1 89 ? -14.656 30.531 16.281 1 97.94 89 SER A C 1
ATOM 692 O O . SER A 1 89 ? -15.516 30.938 15.492 1 97.94 89 SER A O 1
ATOM 694 N N . ASP A 1 90 ? -14.812 30.516 17.625 1 97.81 90 ASP A N 1
ATOM 695 C CA . ASP A 1 90 ? -16.047 31.016 18.25 1 97.81 90 ASP A CA 1
ATOM 696 C C . ASP A 1 90 ? -16.125 32.531 18.141 1 97.81 90 ASP A C 1
ATOM 698 O O . ASP A 1 90 ? -17.172 33.125 18.469 1 97.81 90 ASP A O 1
ATOM 702 N N . GLU A 1 91 ? -15.086 33.125 17.656 1 97.88 91 GLU A N 1
ATOM 703 C CA . GLU A 1 91 ? -15.086 34.594 17.453 1 97.88 91 GLU A CA 1
ATOM 704 C C . GLU A 1 91 ? -15.289 34.938 15.992 1 97.88 91 GLU A C 1
ATOM 706 O O . GLU A 1 91 ? -15.273 36.125 15.617 1 97.88 91 GLU A O 1
ATOM 711 N N . SER A 1 92 ? -15.5 33.938 15.188 1 97.88 92 SER A N 1
ATOM 712 C CA . SER A 1 92 ? -15.773 34.188 13.781 1 97.88 92 SER A CA 1
ATOM 713 C C . SER A 1 92 ? -17.062 35 13.594 1 97.88 92 SER A C 1
ATOM 715 O O . SER A 1 92 ? -17.953 34.938 14.438 1 97.88 92 SER A O 1
ATOM 717 N N . PRO A 1 93 ? -17.141 35.688 12.445 1 97.38 93 PRO A N 1
ATOM 718 C CA . PRO A 1 93 ? -18.375 36.438 12.172 1 97.38 93 PRO A CA 1
ATOM 719 C C . PRO A 1 93 ? -19.594 35.531 12.117 1 97.38 93 PRO A C 1
ATOM 721 O O . PRO A 1 93 ? -20.688 35.906 12.562 1 97.38 93 PRO A O 1
ATOM 724 N N . GLU A 1 94 ? -19.438 34.344 11.602 1 98.25 94 GLU A N 1
ATOM 725 C CA . GLU A 1 94 ? -20.531 33.406 11.461 1 98.25 94 GLU A CA 1
ATOM 726 C C . GLU A 1 94 ? -21.062 32.969 12.82 1 98.25 94 GLU A C 1
ATOM 728 O O . GLU A 1 94 ? -22.281 32.938 13.047 1 98.25 94 GLU A O 1
ATOM 733 N N . PHE A 1 95 ? -20.188 32.656 13.758 1 98.5 95 PHE A N 1
ATOM 734 C CA . PHE A 1 95 ? -20.625 32.156 15.047 1 98.5 95 PHE A CA 1
ATOM 735 C C . PHE A 1 95 ? -21.172 33.281 15.914 1 98.5 95 PHE A C 1
ATOM 737 O O . PHE A 1 95 ? -22.141 33.094 16.656 1 98.5 95 PHE A O 1
ATOM 744 N N . THR A 1 96 ? -20.5 34.438 15.883 1 98.12 96 THR A N 1
ATOM 745 C CA . THR A 1 96 ? -20.984 35.562 16.641 1 98.12 96 THR A CA 1
ATOM 746 C C . THR A 1 96 ? -22.391 35.969 16.188 1 98.12 96 THR A C 1
ATOM 748 O O . THR A 1 96 ? -23.234 36.344 17 1 98.12 96 THR A O 1
ATOM 751 N N . ASP A 1 97 ? -22.578 35.906 14.859 1 98.44 97 ASP A N 1
ATOM 752 C CA . ASP A 1 97 ? -23.922 36.156 14.328 1 98.44 97 ASP A CA 1
ATOM 753 C C . ASP A 1 97 ? -24.922 35.125 14.859 1 98.44 97 ASP A C 1
ATOM 755 O O . ASP A 1 97 ? -26.047 35.469 15.203 1 98.44 97 ASP A O 1
ATOM 759 N N . PHE A 1 98 ? -24.578 33.875 14.953 1 98.31 98 PHE A N 1
ATOM 760 C CA . PHE A 1 98 ? -25.438 32.812 15.484 1 98.31 98 PHE A CA 1
ATOM 761 C C . PHE A 1 98 ? -25.781 33.094 16.953 1 98.31 98 PHE A C 1
ATOM 763 O O . PHE A 1 98 ? -26.922 32.938 17.359 1 98.31 98 PHE A O 1
ATOM 770 N N . ILE A 1 99 ? -24.766 33.5 17.734 1 98.12 99 ILE A N 1
ATOM 771 C CA . ILE A 1 99 ? -25 33.812 19.141 1 98.12 99 ILE A CA 1
ATOM 772 C C . ILE A 1 99 ? -25.984 34.969 19.266 1 98.12 99 ILE A C 1
ATOM 774 O O . ILE A 1 99 ? -26.875 34.969 20.125 1 98.12 99 ILE A O 1
ATOM 778 N N . ALA A 1 100 ? -25.891 35.906 18.391 1 98.31 100 ALA A N 1
ATOM 779 C CA . ALA A 1 100 ? -26.688 37.125 18.438 1 98.31 100 ALA A CA 1
ATOM 780 C C . ALA A 1 100 ? -28.125 36.875 17.984 1 98.31 100 ALA A C 1
ATOM 782 O O . ALA A 1 100 ? -29.078 37.438 18.531 1 98.31 100 ALA A O 1
ATOM 783 N N . ASN A 1 1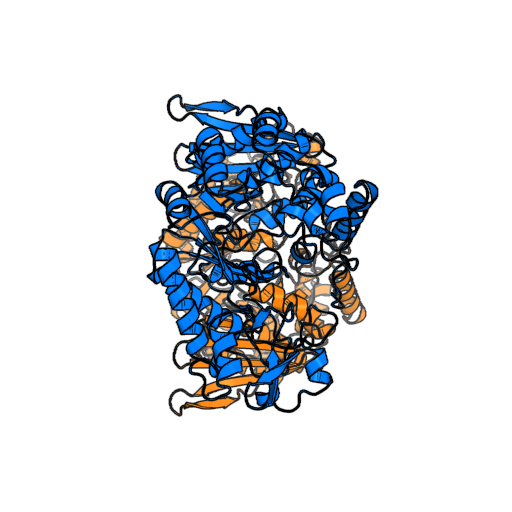01 ? -28.281 35.969 16.922 1 98.06 101 ASN A N 1
ATOM 784 C CA . ASN A 1 101 ? -29.578 35.844 16.266 1 98.06 101 ASN A CA 1
ATOM 785 C C . ASN A 1 101 ? -30.172 34.469 16.469 1 98.06 101 ASN A C 1
ATOM 787 O O . ASN A 1 101 ? -31.312 34.219 16.078 1 98.06 101 ASN A O 1
ATOM 791 N N . GLY A 1 102 ? -29.406 33.656 17.047 1 97 102 GLY A N 1
ATOM 792 C CA . GLY A 1 102 ? -29.906 32.312 17.328 1 97 102 GLY A CA 1
ATOM 793 C C . GLY A 1 102 ? -30.234 31.531 16.078 1 97 102 GLY A C 1
ATOM 794 O O . GLY A 1 102 ? -29.469 31.562 15.102 1 97 102 GLY A O 1
ATOM 795 N N . PHE A 1 103 ? -31.281 30.812 16.094 1 97 103 PHE A N 1
ATOM 796 C CA . PHE A 1 103 ? -31.641 29.906 15.008 1 97 103 PHE A CA 1
ATOM 797 C C . PHE A 1 103 ? -32.219 30.672 13.82 1 97 103 PHE A C 1
ATOM 799 O O . PHE A 1 103 ? -32.438 30.094 12.75 1 97 103 PHE A O 1
ATOM 806 N N . ASP A 1 104 ? -32.375 31.969 13.953 1 97 104 ASP A N 1
ATOM 807 C CA . ASP A 1 104 ? -32.75 32.844 12.844 1 97 104 ASP A CA 1
ATOM 808 C C . ASP A 1 104 ? -31.547 33.312 12.062 1 97 104 ASP A C 1
ATOM 810 O O . ASP A 1 104 ? -31.672 33.906 10.984 1 97 104 ASP A O 1
ATOM 814 N N . SER A 1 105 ? -30.422 33.062 12.648 1 98.12 105 SER A N 1
ATOM 815 C CA . SER A 1 105 ? -29.188 33.438 11.969 1 98.12 105 SER A CA 1
ATOM 816 C C . SER A 1 105 ? -29.062 32.719 10.617 1 98.12 105 SER A C 1
ATOM 818 O O . SER A 1 105 ? -29.406 31.547 10.492 1 98.12 105 SER A O 1
ATOM 820 N N . GLU A 1 106 ? -28.578 33.438 9.594 1 97.88 106 GLU A N 1
ATOM 821 C CA . GLU A 1 106 ? -28.328 32.812 8.289 1 97.88 106 GLU A CA 1
ATOM 822 C C . GLU A 1 106 ? -27.219 31.766 8.375 1 97.88 106 GLU A C 1
ATOM 824 O O . GLU A 1 106 ? -27.078 30.938 7.469 1 97.88 106 GLU A O 1
ATOM 829 N N . TYR A 1 107 ? -26.5 31.75 9.492 1 98.38 107 TYR A N 1
ATOM 830 C CA . TYR A 1 107 ? -25.375 30.828 9.664 1 98.38 107 TYR A CA 1
ATOM 831 C C . TYR A 1 107 ? -25.734 29.719 10.641 1 98.38 107 TYR A C 1
ATOM 833 O O . TYR A 1 107 ? -24.906 28.875 10.961 1 98.38 107 TYR A O 1
ATOM 841 N N . ALA A 1 108 ? -26.922 29.672 11.148 1 98 108 ALA A N 1
ATOM 842 C CA . ALA A 1 108 ? -27.297 28.719 12.188 1 98 108 ALA A CA 1
ATOM 843 C C . ALA A 1 108 ? -26.953 27.281 11.773 1 98 108 ALA A C 1
ATOM 845 O O . ALA A 1 108 ? -26.391 26.531 12.562 1 98 108 ALA A O 1
ATOM 846 N N . ASP A 1 109 ? -27.188 26.953 10.516 1 98.25 109 ASP A N 1
ATOM 847 C CA . ASP A 1 109 ? -27 25.578 10.062 1 98.25 109 ASP A CA 1
ATOM 848 C C . ASP A 1 109 ? -25.547 25.297 9.703 1 98.25 109 ASP A C 1
ATOM 850 O O . ASP A 1 109 ? -25.203 24.188 9.297 1 98.25 109 ASP A O 1
ATOM 854 N N . LEU A 1 110 ? -24.719 26.297 9.852 1 98.62 110 LEU A N 1
ATOM 855 C CA . LEU A 1 110 ? -23.297 26.125 9.594 1 98.62 110 LEU A CA 1
ATOM 856 C C . LEU A 1 110 ? -22.641 25.297 10.688 1 98.62 110 LEU A C 1
ATOM 858 O O . LEU A 1 110 ? -21.578 24.703 10.477 1 98.62 110 LEU A O 1
ATOM 862 N N . PHE A 1 111 ? -23.297 25.234 11.781 1 98.75 111 PHE A N 1
ATOM 863 C CA . PHE A 1 111 ? -22.672 24.609 12.945 1 98.75 111 PHE A CA 1
ATOM 864 C C . PHE A 1 111 ? -23.422 23.328 13.328 1 98.75 111 PHE A C 1
ATOM 866 O O . PHE A 1 111 ? -24.594 23.156 12.984 1 98.75 111 PHE A O 1
ATOM 873 N N . VAL A 1 112 ? -22.703 22.422 14 1 98.44 112 VAL A N 1
ATOM 874 C CA . VAL A 1 112 ? -23.281 21.156 14.453 1 98.44 112 VAL A CA 1
ATOM 875 C C . VAL A 1 112 ? -24 21.375 15.781 1 98.44 112 VAL A C 1
ATOM 877 O O . VAL A 1 112 ? -23.359 21.656 16.797 1 98.44 112 VAL A O 1
ATOM 880 N N . HIS A 1 113 ? -25.297 21.203 15.734 1 97.81 113 HIS A N 1
ATOM 881 C CA . HIS A 1 113 ? -26.094 21.312 16.938 1 97.81 113 HIS A CA 1
ATOM 882 C C . HIS A 1 113 ? -26.297 19.938 17.594 1 97.81 113 HIS A C 1
ATOM 884 O O . HIS A 1 113 ? -27.047 19.109 17.094 1 97.81 113 HIS A O 1
ATOM 890 N N . VAL A 1 114 ? -25.734 19.797 18.734 1 97.25 114 VAL A N 1
ATOM 891 C CA . VAL A 1 114 ? -25.688 18.516 19.438 1 97.25 114 VAL A CA 1
ATOM 892 C C . VAL A 1 114 ? -27.109 18.062 19.766 1 97.25 114 VAL A C 1
ATOM 894 O O . VAL A 1 114 ? -27.438 16.875 19.656 1 97.25 114 VAL A O 1
ATOM 897 N N . ASP A 1 115 ? -27.953 18.938 20.078 1 95.44 115 ASP A N 1
ATOM 898 C CA . ASP A 1 115 ? -29.297 18.625 20.531 1 95.44 115 ASP A CA 1
ATOM 899 C C . ASP A 1 115 ? -30.156 18.062 19.406 1 95.44 115 ASP A C 1
ATOM 901 O O . ASP A 1 115 ? -31.172 17.406 19.641 1 95.44 115 ASP A O 1
ATOM 905 N N . LYS A 1 116 ? -29.781 18.297 18.203 1 95.06 116 LYS A N 1
ATOM 906 C CA . LYS A 1 116 ? -30.516 17.781 17.047 1 95.06 116 LYS A CA 1
ATOM 907 C C . LYS A 1 116 ? -30.344 16.266 16.922 1 95.06 116 LYS A C 1
ATOM 909 O O . LYS A 1 116 ? -31.109 15.609 16.203 1 95.06 116 LYS A O 1
ATOM 914 N N . PHE A 1 117 ? -29.312 15.734 17.578 1 95.88 117 PHE A N 1
ATOM 915 C CA . PHE A 1 117 ? -29.062 14.305 17.516 1 95.88 117 PHE A CA 1
ATOM 916 C C . PHE A 1 117 ? -29.938 13.555 18.5 1 95.88 117 PHE A C 1
ATOM 918 O O . PHE A 1 117 ? -29.969 12.32 18.516 1 95.88 117 PHE A O 1
ATOM 925 N N . GLY A 1 118 ? -30.641 14.234 19.297 1 94 118 GLY A N 1
ATOM 926 C CA . GLY A 1 118 ? -31.391 13.594 20.359 1 94 118 GLY A CA 1
ATOM 927 C C . GLY A 1 118 ? -30.516 13.094 21.5 1 94 118 GLY A C 1
ATOM 928 O O . GLY A 1 118 ? -29.438 13.648 21.75 1 94 118 GLY A O 1
ATOM 929 N N . GLU A 1 119 ? -31.062 12.172 22.172 1 94.25 119 GLU A N 1
ATOM 930 C CA . GLU A 1 119 ? -30.312 11.602 23.281 1 94.25 119 GLU A CA 1
ATOM 931 C C . GLU A 1 119 ? -29.172 10.711 22.797 1 94.25 119 GLU A C 1
ATOM 933 O O . GLU A 1 119 ? -29.391 9.812 21.984 1 94.25 119 GLU A O 1
ATOM 938 N N . ILE A 1 120 ? -28 11.078 23.156 1 95.19 120 ILE A N 1
ATOM 939 C CA . ILE A 1 120 ? -26.828 10.258 22.859 1 95.19 120 ILE A CA 1
ATOM 940 C C . ILE A 1 120 ? -26.578 9.289 24.016 1 95.19 120 ILE A C 1
ATOM 942 O O . ILE A 1 120 ? -26.234 9.703 25.125 1 95.19 120 ILE A O 1
ATOM 946 N N . SER A 1 121 ? -26.719 8.008 23.766 1 95.75 121 SER A N 1
ATOM 947 C CA . SER A 1 121 ? -26.562 6.992 24.797 1 95.75 121 SER A CA 1
ATOM 948 C C . SER A 1 121 ? -25.125 6.93 25.312 1 95.75 121 SER A C 1
ATOM 950 O O . SER A 1 121 ? -24.203 7.359 24.609 1 95.75 121 SER A O 1
ATOM 952 N N . PRO A 1 122 ? -24.953 6.379 26.5 1 93.38 122 PRO A N 1
ATOM 953 C CA . PRO A 1 122 ? -23.594 6.195 27 1 93.38 122 PRO A CA 1
ATOM 954 C C . PRO A 1 122 ? -22.734 5.324 26.078 1 93.38 122 PRO A C 1
ATOM 956 O O . PRO A 1 122 ? -21.547 5.582 25.922 1 93.38 122 PRO A O 1
ATOM 959 N N . ASP A 1 123 ? -23.344 4.352 25.5 1 93.44 123 ASP A N 1
ATOM 960 C CA . ASP A 1 123 ? -22.641 3.475 24.578 1 93.44 123 ASP A CA 1
ATOM 961 C C . ASP A 1 123 ? -22.172 4.246 23.344 1 93.44 123 ASP A C 1
ATOM 963 O O . ASP A 1 123 ? -21.047 4.047 22.859 1 93.44 123 ASP A O 1
ATOM 967 N N . ASP A 1 124 ? -23 5.062 22.844 1 94 124 ASP A N 1
ATOM 968 C CA . ASP A 1 124 ? -22.656 5.867 21.672 1 94 124 ASP A CA 1
ATOM 969 C C . ASP A 1 124 ? -21.594 6.91 22.031 1 94 124 ASP A C 1
ATOM 971 O O . ASP A 1 124 ? -20.703 7.191 21.219 1 94 124 ASP A O 1
ATOM 975 N N . MET A 1 125 ? -21.719 7.488 23.234 1 91.81 125 MET A N 1
ATOM 976 C CA . MET A 1 125 ? -20.75 8.469 23.703 1 91.81 125 MET A CA 1
ATOM 977 C C . MET A 1 125 ? -19.359 7.84 23.797 1 91.81 125 MET A C 1
ATOM 979 O O . MET A 1 125 ? -18.359 8.469 23.438 1 91.81 125 MET A O 1
ATOM 983 N N . ALA A 1 126 ? -19.375 6.605 24.188 1 89.44 126 ALA A N 1
ATOM 984 C CA . ALA A 1 126 ? -18.109 5.898 24.391 1 89.44 126 ALA A CA 1
ATOM 985 C C . ALA A 1 126 ? -17.422 5.617 23.047 1 89.44 126 ALA A C 1
ATOM 987 O O . ALA A 1 126 ? -16.203 5.457 23 1 89.44 126 ALA A O 1
ATOM 988 N N . LYS A 1 127 ? -18.141 5.582 22 1 89.88 127 LYS A N 1
ATOM 989 C CA . LYS A 1 127 ? -17.609 5.305 20.672 1 89.88 127 LYS A CA 1
ATOM 990 C C . LYS A 1 127 ? -16.938 6.539 20.094 1 89.88 127 LYS A C 1
ATOM 992 O O . LYS A 1 127 ? -16.047 6.426 19.25 1 89.88 127 LYS A O 1
ATOM 997 N N . ILE A 1 128 ? -17.406 7.684 20.516 1 88.94 128 ILE A N 1
ATOM 998 C CA . ILE A 1 128 ? -16.938 8.93 19.922 1 88.94 128 ILE A CA 1
ATOM 999 C C . ILE A 1 128 ? -15.461 9.141 20.266 1 88.94 128 ILE A C 1
ATOM 1001 O O . ILE A 1 128 ? -15.055 9.016 21.422 1 88.94 128 ILE A O 1
ATOM 1005 N N . HIS A 1 129 ? -14.711 9.344 19.219 1 84.62 129 HIS A N 1
ATOM 1006 C CA . HIS A 1 129 ? -13.289 9.641 19.375 1 84.62 129 HIS A CA 1
ATOM 1007 C C . HIS A 1 129 ? -13.086 11.016 20.016 1 84.62 129 HIS A C 1
ATOM 1009 O O . HIS A 1 129 ? -13.359 12.039 19.391 1 84.62 129 HIS A O 1
ATOM 1015 N N . ILE A 1 130 ? -12.68 10.992 21.219 1 72.56 130 ILE A N 1
ATOM 1016 C CA . ILE A 1 130 ? -12.578 12.242 21.984 1 72.56 130 ILE A CA 1
ATOM 1017 C C . ILE A 1 130 ? -11.102 12.625 22.141 1 72.56 130 ILE A C 1
ATOM 1019 O O . ILE A 1 130 ? -10.266 11.773 22.453 1 72.56 130 ILE A O 1
ATOM 1023 N N . ARG A 1 131 ? -10.789 13.781 21.891 1 66.94 131 ARG A N 1
ATOM 1024 C CA . ARG A 1 131 ? -9.422 14.297 21.969 1 66.94 131 ARG A CA 1
ATOM 1025 C C . ARG A 1 131 ? -9.188 15.039 23.281 1 66.94 131 ARG A C 1
ATOM 1027 O O . ARG A 1 131 ? -8.039 15.172 23.719 1 66.94 131 ARG A O 1
ATOM 1034 N N . LYS A 1 132 ? -10.234 15.453 23.875 1 63.38 132 LYS A N 1
ATOM 1035 C CA . LYS A 1 132 ? -10.117 16.219 25.125 1 63.38 132 LYS A CA 1
ATOM 1036 C C . LYS A 1 132 ? -10.68 15.445 26.297 1 63.38 132 LYS A C 1
ATOM 1038 O O . LYS A 1 132 ? -11.25 14.367 26.125 1 63.38 132 LYS A O 1
ATOM 1043 N N . GLU A 1 133 ? -10.336 15.883 27.438 1 62.06 133 GLU A N 1
ATOM 1044 C CA . GLU A 1 133 ? -10.773 15.219 28.672 1 62.06 133 GLU A CA 1
ATOM 1045 C C . GLU A 1 133 ? -12.289 15.289 28.828 1 62.06 133 GLU A C 1
ATOM 1047 O O . GLU A 1 133 ? -12.883 14.445 29.5 1 62.06 133 GLU A O 1
ATOM 1052 N N . LYS A 1 134 ? -12.836 16.109 28.062 1 75.56 134 LYS A N 1
ATOM 1053 C CA . LYS A 1 134 ? -14.281 16.297 28.188 1 75.56 134 LYS A CA 1
ATOM 1054 C C . LYS A 1 134 ? -14.992 15.945 26.891 1 75.56 134 LYS A C 1
ATOM 1056 O O . LYS A 1 134 ? -14.359 15.75 25.859 1 75.56 134 LYS A O 1
ATOM 1061 N N . GLU A 1 135 ? -16.312 15.797 27.047 1 85.12 135 GLU A N 1
ATOM 1062 C CA . GLU A 1 135 ? -17.141 15.602 25.875 1 85.12 135 GLU A CA 1
ATOM 1063 C C . GLU A 1 135 ? -16.922 16.703 24.844 1 85.12 135 GLU A C 1
ATOM 1065 O O . GLU A 1 135 ? -16.609 17.844 25.219 1 85.12 135 GLU A O 1
ATOM 1070 N N . PRO A 1 136 ? -17.031 16.375 23.625 1 92.69 136 PRO A N 1
ATOM 1071 C CA . PRO A 1 136 ? -16.797 17.375 22.578 1 92.69 136 PRO A CA 1
ATOM 1072 C C . PRO A 1 136 ? -17.984 18.312 22.391 1 92.69 136 PRO A C 1
ATOM 1074 O O . PRO A 1 136 ? -18.312 18.656 21.25 1 92.69 136 PRO A O 1
ATOM 1077 N N . PHE A 1 137 ? -18.656 18.719 23.5 1 94.38 137 PHE A N 1
ATOM 1078 C CA . PHE A 1 137 ? -19.844 19.562 23.453 1 94.38 137 PHE A CA 1
ATOM 1079 C C . PHE A 1 137 ? -19.641 20.828 24.281 1 94.38 137 PHE A C 1
ATOM 1081 O O . PHE A 1 137 ? -19.047 20.781 25.359 1 94.38 137 PHE A O 1
ATOM 1088 N N . ARG A 1 138 ? -20.094 21.875 23.766 1 95.12 138 ARG A N 1
ATOM 1089 C CA . ARG A 1 138 ? -20.078 23.156 24.469 1 95.12 138 ARG A CA 1
ATOM 1090 C C . ARG A 1 138 ? -21.469 23.75 24.578 1 95.12 138 ARG A C 1
ATOM 1092 O O . ARG A 1 138 ? -22.156 23.922 23.578 1 95.12 138 ARG A O 1
ATOM 1099 N N . GLU A 1 139 ? -21.828 24.062 25.812 1 96.5 139 GLU A N 1
ATOM 1100 C CA . GLU A 1 139 ? -23.078 24.812 26.016 1 96.5 139 GLU A CA 1
ATOM 1101 C C . GLU A 1 139 ? -22.891 26.297 25.703 1 96.5 139 GLU A C 1
ATOM 1103 O O . GLU A 1 139 ? -21.891 26.891 26.094 1 96.5 139 GLU A O 1
ATOM 1108 N N . VAL A 1 140 ? -23.844 26.812 24.922 1 97.25 140 VAL A N 1
ATOM 1109 C CA . VAL A 1 140 ? -23.797 28.234 24.609 1 97.25 140 VAL A CA 1
ATOM 1110 C C . VAL A 1 140 ? -25.141 28.875 24.953 1 97.25 140 VAL A C 1
ATOM 1112 O O . VAL A 1 140 ? -26.172 28.219 24.906 1 97.25 140 VAL A O 1
ATOM 1115 N N . THR A 1 141 ? -25.031 30.094 25.359 1 97.69 141 THR A N 1
ATOM 1116 C CA . THR A 1 141 ? -26.219 30.891 25.625 1 97.69 141 THR A CA 1
ATOM 1117 C C . THR A 1 141 ? -26.422 31.938 24.531 1 97.69 141 THR A C 1
ATOM 1119 O O . THR A 1 141 ? -25.547 32.812 24.328 1 97.69 141 THR A O 1
ATOM 1122 N N . LEU A 1 142 ? -27.562 31.875 23.953 1 97.38 142 LEU A N 1
ATOM 1123 C CA . LEU A 1 142 ? -27.891 32.812 22.891 1 97.38 142 LEU A CA 1
ATOM 1124 C C . LEU A 1 142 ? -28.344 34.156 23.469 1 97.38 142 LEU A C 1
ATOM 1126 O O . LEU A 1 142 ? -28.594 34.25 24.672 1 97.38 142 LEU A O 1
ATOM 1130 N N . SER A 1 143 ? -28.406 35.125 22.641 1 96.75 143 SER A N 1
ATOM 1131 C CA . SER A 1 143 ? -28.719 36.5 23.094 1 96.75 143 SER A CA 1
ATOM 1132 C C . SER A 1 143 ? -30.125 36.562 23.688 1 96.75 143 SER A C 1
ATOM 1134 O O . SER A 1 143 ? -30.391 37.375 24.578 1 96.75 143 SER A O 1
ATOM 1136 N N . ASP A 1 144 ? -30.984 35.688 23.234 1 96.06 144 ASP A N 1
ATOM 1137 C CA . ASP A 1 144 ? -32.344 35.719 23.734 1 96.06 144 ASP A CA 1
ATOM 1138 C C . ASP A 1 144 ? -32.469 34.875 25.016 1 96.06 144 ASP A C 1
ATOM 1140 O O . ASP A 1 144 ? -33.562 34.656 25.531 1 96.06 144 ASP A O 1
ATOM 1144 N N . GLY A 1 145 ? -31.391 34.344 25.375 1 96.25 145 GLY A N 1
ATOM 1145 C CA . GLY A 1 145 ? -31.375 33.562 26.609 1 96.25 145 GLY A CA 1
ATOM 1146 C C . GLY A 1 145 ? -31.484 32.062 26.391 1 96.25 145 GLY A C 1
ATOM 1147 O O . GLY A 1 145 ? -31.25 31.281 27.312 1 96.25 145 GLY A O 1
ATOM 1148 N N . THR A 1 146 ? -31.766 31.688 25.219 1 96.19 146 THR A N 1
ATOM 1149 C CA . THR A 1 146 ? -31.875 30.266 24.906 1 96.19 146 THR A CA 1
ATOM 1150 C C . THR A 1 146 ? -30.531 29.578 25.078 1 96.19 146 THR A C 1
ATOM 1152 O O . THR A 1 146 ? -29.484 30.109 24.672 1 96.19 146 THR A O 1
ATOM 1155 N N . LYS A 1 147 ? -30.594 28.422 25.688 1 97 147 LYS A N 1
ATOM 1156 C CA . LYS A 1 147 ? -29.391 27.594 25.844 1 97 147 LYS A CA 1
ATOM 1157 C C . LYS A 1 147 ? -29.406 26.422 24.844 1 97 147 LYS A C 1
ATOM 1159 O O . LYS A 1 147 ? -30.453 25.828 24.594 1 97 147 LYS A O 1
ATOM 1164 N N . THR A 1 148 ? -28.281 26.188 24.219 1 96.69 148 THR A N 1
ATOM 1165 C CA . THR A 1 148 ? -28.109 25.078 23.297 1 96.69 148 THR A CA 1
ATOM 1166 C C . THR A 1 148 ? -26.672 24.594 23.297 1 96.69 148 THR A C 1
ATOM 1168 O O . THR A 1 148 ? -25.828 25.141 23.984 1 96.69 148 THR A O 1
ATOM 1171 N N . ARG A 1 149 ? -26.406 23.469 22.625 1 96.44 149 ARG A N 1
ATOM 1172 C CA . ARG A 1 149 ? -25.062 22.922 22.625 1 96.44 149 ARG A CA 1
ATOM 1173 C C . ARG A 1 149 ? -24.516 22.781 21.203 1 96.44 149 ARG A C 1
ATOM 1175 O O . ARG A 1 149 ? -25.234 22.359 20.297 1 96.44 149 ARG A O 1
ATOM 1182 N N . VAL A 1 150 ? -23.312 23.156 21.031 1 98.12 150 VAL A N 1
ATOM 1183 C CA . VAL A 1 150 ? -22.625 22.984 19.766 1 98.12 150 VAL A CA 1
ATOM 1184 C C . VAL A 1 150 ? -21.469 22 19.922 1 98.12 150 VAL A C 1
ATOM 1186 O O . VAL A 1 150 ? -21.031 21.734 21.047 1 98.12 150 VAL A O 1
ATOM 1189 N N . TRP A 1 151 ? -21.078 21.391 18.844 1 97.19 151 TRP A N 1
ATOM 1190 C CA . TRP A 1 151 ? -20 20.422 18.844 1 97.19 151 TRP A CA 1
ATOM 1191 C C . TRP A 1 151 ? -18.641 21.109 18.75 1 97.19 151 TRP A C 1
ATOM 1193 O O . TRP A 1 151 ? -18.453 22 17.922 1 97.19 151 TRP A O 1
ATOM 1203 N N . CYS A 1 152 ? -17.734 20.781 19.656 1 95.25 152 CYS A N 1
ATOM 1204 C CA . CYS A 1 152 ? -16.344 21.25 19.672 1 95.25 152 CYS A CA 1
ATOM 1205 C C . CYS A 1 152 ? -15.375 20.094 19.859 1 95.25 152 CYS A C 1
ATOM 1207 O O . CYS A 1 152 ? -15.055 19.719 20.984 1 95.25 152 CYS A O 1
ATOM 1209 N N . THR A 1 153 ? -14.75 19.609 18.812 1 93.44 153 THR A N 1
ATOM 1210 C CA . THR A 1 153 ? -13.891 18.422 18.828 1 93.44 153 THR A CA 1
ATOM 1211 C C . THR A 1 153 ? -12.609 18.703 19.609 1 93.44 153 THR A C 1
ATOM 1213 O O . THR A 1 153 ? -12.164 17.859 20.406 1 93.44 153 THR A O 1
ATOM 1216 N N . PHE A 1 154 ? -12.07 19.875 19.453 1 90.44 154 PHE A N 1
ATOM 1217 C CA . PHE A 1 154 ? -10.773 20.188 20.047 1 90.44 154 PHE A CA 1
ATOM 1218 C C . PHE A 1 154 ? -10.938 21.125 21.234 1 90.44 154 PHE A C 1
ATOM 1220 O O . PHE A 1 154 ? -11.398 20.719 22.297 1 90.44 154 PHE A O 1
ATOM 1227 N N . THR A 1 155 ? -10.836 22.406 21.047 1 88.62 155 THR A N 1
ATOM 1228 C CA . THR A 1 155 ? -11.047 23.344 22.156 1 88.62 155 THR A CA 1
ATOM 1229 C C . THR A 1 155 ? -12.422 23.984 22.062 1 88.62 155 THR A C 1
ATOM 1231 O O . THR A 1 155 ? -13.094 23.906 21.031 1 88.62 155 THR A O 1
ATOM 1234 N N . GLU A 1 156 ? -12.789 24.625 23.141 1 92 156 GLU A N 1
ATOM 1235 C CA . GLU A 1 156 ? -14.086 25.281 23.172 1 92 156 GLU A CA 1
ATOM 1236 C C . GLU A 1 156 ? -14.117 26.484 22.219 1 92 156 GLU A C 1
ATOM 1238 O O . GLU A 1 156 ? -15.188 26.953 21.844 1 92 156 GLU A O 1
ATOM 1243 N N . GLN A 1 157 ? -12.992 26.891 21.812 1 94.94 157 GLN A N 1
ATOM 1244 C CA . GLN A 1 157 ? -12.898 28.031 20.891 1 94.94 157 GLN A CA 1
ATOM 1245 C C . GLN A 1 157 ? -13.07 27.594 19.453 1 94.94 157 GLN A C 1
ATOM 1247 O O . GLN A 1 157 ? -13.289 28.422 18.562 1 94.94 157 GLN A O 1
ATOM 1252 N N . GLN A 1 158 ? -12.984 26.328 19.188 1 96.25 158 GLN A N 1
ATOM 1253 C CA . GLN A 1 158 ? -13.07 25.766 17.844 1 96.25 158 GLN A CA 1
ATOM 1254 C C . GLN A 1 158 ? -14.406 25.062 17.609 1 96.25 158 GLN A C 1
ATOM 1256 O O . GLN A 1 158 ? -14.594 23.922 18.031 1 96.25 158 GLN A O 1
ATOM 1261 N N . ILE A 1 159 ? -15.32 25.734 16.906 1 98 159 ILE A N 1
ATOM 1262 C CA . ILE A 1 159 ? -16.688 25.25 16.719 1 98 159 ILE A CA 1
ATOM 1263 C C . ILE A 1 159 ? -16.75 24.438 15.422 1 98 159 ILE A C 1
ATOM 1265 O O . ILE A 1 159 ? -16.422 24.938 14.344 1 98 159 ILE A O 1
ATOM 1269 N N . ASP A 1 160 ? -17.219 23.234 15.523 1 98.12 160 ASP A N 1
ATOM 1270 C CA . ASP A 1 160 ? -17.219 22.328 14.383 1 98.12 160 ASP A CA 1
ATOM 1271 C C . ASP A 1 160 ? -18.266 22.75 13.352 1 98.12 160 ASP A C 1
ATOM 1273 O O . ASP A 1 160 ? -19.375 23.172 13.703 1 98.12 160 ASP A O 1
ATOM 1277 N N . LEU A 1 161 ? -17.984 22.531 12.141 1 98.62 161 LEU A N 1
ATOM 1278 C CA . LEU A 1 161 ? -18.844 22.828 11 1 98.62 161 LEU A CA 1
ATOM 1279 C C . LEU A 1 161 ? -19.719 21.641 10.648 1 98.62 161 LEU A C 1
ATOM 1281 O O . LEU A 1 161 ? -19.312 20.484 10.828 1 98.62 161 LEU A O 1
ATOM 1285 N N . ASN A 1 162 ? -20.906 21.938 10.164 1 98.56 162 ASN A N 1
ATOM 1286 C CA . ASN A 1 162 ? -21.922 20.938 9.852 1 98.56 162 ASN A CA 1
ATOM 1287 C C . ASN A 1 162 ? -21.922 20.594 8.367 1 98.56 162 ASN A C 1
ATOM 1289 O O . ASN A 1 162 ? -22.578 21.266 7.57 1 98.56 162 ASN A O 1
ATOM 1293 N N . TYR A 1 163 ? -21.406 19.469 7.996 1 98.19 163 TYR A N 1
ATOM 1294 C CA . TYR A 1 163 ? -21.312 19.078 6.594 1 98.19 163 TYR A CA 1
ATOM 1295 C C . TYR A 1 163 ? -22.562 18.375 6.121 1 98.19 163 TYR A C 1
ATOM 1297 O O . TYR A 1 163 ? -22.609 17.828 5.016 1 98.19 163 TYR A O 1
ATOM 1305 N N . GLU A 1 164 ? -23.562 18.375 6.938 1 97.06 164 GLU A N 1
ATOM 1306 C CA . GLU A 1 164 ? -24.906 18 6.484 1 97.06 164 GLU A CA 1
ATOM 1307 C C . GLU A 1 164 ? -25.641 19.188 5.875 1 97.06 164 GLU A C 1
ATOM 1309 O O . GLU A 1 164 ? -26.688 19.016 5.238 1 97.06 164 GLU A O 1
ATOM 1314 N N . SER A 1 165 ? -25.094 20.328 6.098 1 97.12 165 SER A N 1
ATOM 1315 C CA . SER A 1 165 ? -25.641 21.562 5.543 1 97.12 165 SER A CA 1
ATOM 1316 C C . SER A 1 165 ? -24.812 22.047 4.367 1 97.12 165 SER A C 1
ATOM 1318 O O . SER A 1 165 ? -23.578 21.953 4.387 1 97.12 165 SER A O 1
ATOM 1320 N N . ASP A 1 166 ? -25.469 22.703 3.398 1 97.75 166 ASP A N 1
ATOM 1321 C CA . ASP A 1 166 ? -24.766 23.281 2.252 1 97.75 166 ASP A CA 1
ATOM 1322 C C . ASP A 1 166 ? -23.891 24.453 2.676 1 97.75 166 ASP A C 1
ATOM 1324 O O . ASP A 1 166 ? -22.953 24.828 1.967 1 97.75 166 ASP A O 1
ATOM 1328 N N . LEU A 1 167 ? -24.188 25 3.801 1 98.38 167 LEU A N 1
ATOM 1329 C CA . LEU A 1 167 ? -23.5 26.203 4.246 1 98.38 167 LEU A CA 1
ATOM 1330 C C . LEU A 1 167 ? -22.016 25.906 4.488 1 98.38 167 LEU A C 1
ATOM 1332 O O . LEU A 1 167 ? -21.156 26.75 4.223 1 98.38 167 LEU A O 1
ATOM 1336 N N . ALA A 1 168 ? -21.734 24.75 5.039 1 98.44 168 ALA A N 1
ATOM 1337 C CA . ALA A 1 168 ? -20.344 24.375 5.258 1 98.44 168 ALA A CA 1
ATOM 1338 C C . ALA A 1 168 ? -19.578 24.297 3.934 1 98.44 168 ALA A C 1
ATOM 1340 O O . ALA A 1 168 ? -18.469 24.797 3.82 1 98.44 168 ALA A O 1
ATOM 1341 N N . TYR A 1 169 ? -20.203 23.703 2.932 1 98.62 169 TYR A N 1
ATOM 1342 C CA . TYR A 1 169 ? -19.594 23.578 1.611 1 98.62 169 TYR A CA 1
ATOM 1343 C C . TYR A 1 169 ? -19.406 24.953 0.966 1 98.62 169 TYR A C 1
ATOM 1345 O O . TYR A 1 169 ? -18.375 25.219 0.35 1 98.62 169 TYR A O 1
ATOM 1353 N N . GLN A 1 170 ? -20.391 25.766 1.141 1 98.56 170 GLN A N 1
ATOM 1354 C CA . GLN A 1 170 ? -20.312 27.125 0.588 1 98.56 170 GLN A CA 1
ATOM 1355 C C . GLN A 1 170 ? -19.172 27.906 1.23 1 98.56 170 GLN A C 1
ATOM 1357 O O . GLN A 1 170 ? -18.453 28.625 0.542 1 98.56 170 GLN A O 1
ATOM 1362 N N . LEU A 1 171 ? -19.094 27.812 2.508 1 98.5 171 LEU A N 1
ATOM 1363 C CA . LEU A 1 171 ? -18.016 28.484 3.213 1 98.5 171 LEU A CA 1
ATOM 1364 C C . LEU A 1 171 ? -16.656 28 2.715 1 98.5 171 LEU A C 1
ATOM 1366 O O . LEU A 1 171 ? -15.773 28.812 2.428 1 98.5 171 LEU A O 1
ATOM 1370 N N . MET A 1 172 ? -16.484 26.703 2.598 1 98.56 172 MET A N 1
ATOM 1371 C CA . MET A 1 172 ? -15.227 26.109 2.148 1 98.56 172 MET A CA 1
ATOM 1372 C C . MET A 1 172 ? -14.906 26.547 0.72 1 98.56 172 MET A C 1
ATOM 1374 O O . MET A 1 172 ? -13.758 26.859 0.406 1 98.56 172 MET A O 1
ATOM 1378 N N . GLU A 1 173 ? -15.898 26.5 -0.115 1 98.69 173 GLU A N 1
ATOM 1379 C CA . GLU A 1 173 ? -15.664 26.938 -1.49 1 98.69 173 GLU A CA 1
ATOM 1380 C C . GLU A 1 173 ? -15.211 28.391 -1.546 1 98.69 173 GLU A C 1
ATOM 1382 O O . GLU A 1 173 ? -14.344 28.75 -2.346 1 98.69 173 GLU A O 1
ATOM 1387 N N . SER A 1 174 ? -15.867 29.172 -0.729 1 98.56 174 SER A N 1
ATOM 1388 C CA . SER A 1 174 ? -15.492 30.578 -0.655 1 98.56 174 SER A CA 1
ATOM 1389 C C . SER A 1 174 ? -14.039 30.75 -0.228 1 98.56 174 SER A C 1
ATOM 1391 O O . SER A 1 174 ? -13.297 31.547 -0.807 1 98.56 174 SER A O 1
ATOM 1393 N N . TYR A 1 175 ? -13.617 30 0.804 1 98.75 175 TYR A N 1
ATOM 1394 C CA . TYR A 1 175 ? -12.234 30.047 1.274 1 98.75 175 TYR A CA 1
ATOM 1395 C C . TYR A 1 175 ? -11.281 29.547 0.198 1 98.75 175 TYR A C 1
ATOM 1397 O O . TYR A 1 175 ? -10.25 30.172 -0.064 1 98.75 175 TYR A O 1
ATOM 1405 N N . ILE A 1 176 ? -11.594 28.438 -0.444 1 98.88 176 ILE A N 1
ATOM 1406 C CA . ILE A 1 176 ? -10.742 27.844 -1.476 1 98.88 176 ILE A CA 1
ATOM 1407 C C . ILE A 1 176 ? -10.586 28.828 -2.633 1 98.88 176 ILE A C 1
ATOM 1409 O O . ILE A 1 176 ? -9.461 29.094 -3.08 1 98.88 176 ILE A O 1
ATOM 1413 N N . GLY A 1 177 ? -11.719 29.406 -3.1 1 98.81 177 GLY A N 1
ATOM 1414 C CA . GLY A 1 177 ? -11.672 30.375 -4.176 1 98.81 177 GLY A CA 1
ATOM 1415 C C . GLY A 1 177 ? -10.812 31.578 -3.852 1 98.81 177 GLY A C 1
ATOM 1416 O O . GLY A 1 177 ? -10.016 32.031 -4.68 1 98.81 177 GLY A O 1
ATOM 1417 N N . PHE A 1 178 ? -10.961 32.062 -2.664 1 98.81 178 PHE A N 1
ATOM 1418 C CA . PHE A 1 178 ? -10.195 33.25 -2.254 1 98.81 178 PHE A CA 1
ATOM 1419 C C . PHE A 1 178 ? -8.711 32.938 -2.189 1 98.81 178 PHE A C 1
ATOM 1421 O O . PHE A 1 178 ? -7.895 33.656 -2.775 1 98.81 178 PHE A O 1
ATOM 1428 N N . LEU A 1 179 ? -8.359 31.859 -1.488 1 98.81 179 LEU A N 1
ATOM 1429 C CA . LEU A 1 179 ? -6.953 31.5 -1.294 1 98.81 179 LEU A CA 1
ATOM 1430 C C . LEU A 1 179 ? -6.266 31.25 -2.633 1 98.81 179 LEU A C 1
ATOM 1432 O O . LEU A 1 179 ? -5.137 31.688 -2.844 1 98.81 179 LEU A O 1
ATOM 1436 N N . THR A 1 180 ? -6.969 30.594 -3.48 1 98.62 180 THR A N 1
ATOM 1437 C CA . THR A 1 180 ? -6.375 30.281 -4.781 1 98.62 180 THR A CA 1
ATOM 1438 C C . THR A 1 180 ? -6.258 31.547 -5.625 1 98.62 180 THR A C 1
ATOM 1440 O O . THR A 1 180 ? -5.336 31.688 -6.434 1 98.62 180 THR A O 1
ATOM 1443 N N . SER A 1 181 ? -7.188 32.5 -5.461 1 98.62 181 SER A N 1
ATOM 1444 C CA . SER A 1 181 ? -7.098 33.781 -6.16 1 98.62 181 SER A CA 1
ATOM 1445 C C . SER A 1 181 ? -5.859 34.562 -5.727 1 98.62 181 SER A C 1
ATOM 1447 O O . SER A 1 181 ? -5.387 35.438 -6.453 1 98.62 181 SER A O 1
ATOM 1449 N N . LYS A 1 182 ? -5.348 34.219 -4.535 1 98.62 182 LYS A N 1
ATOM 1450 C CA . LYS A 1 182 ? -4.141 34.844 -4.016 1 98.62 182 LYS A CA 1
ATOM 1451 C C . LYS A 1 182 ? -2.893 34.062 -4.391 1 98.62 182 LYS A C 1
ATOM 1453 O O . LYS A 1 182 ? -1.801 34.312 -3.891 1 98.62 182 LYS A O 1
ATOM 1458 N N . GLY A 1 183 ? -3.023 33.031 -5.18 1 98.25 183 GLY A N 1
ATOM 1459 C CA . GLY A 1 183 ? -1.889 32.312 -5.742 1 98.25 183 GLY A CA 1
ATOM 1460 C C . GLY A 1 183 ? -1.586 31.031 -5.012 1 98.25 183 GLY A C 1
ATOM 1461 O O . GLY A 1 183 ? -0.669 30.297 -5.391 1 98.25 183 GLY A O 1
ATOM 1462 N N . VAL A 1 184 ? -2.328 30.656 -4.027 1 98.69 184 VAL A N 1
ATOM 1463 C CA . VAL A 1 184 ? -2.139 29.406 -3.303 1 98.69 184 VAL A CA 1
ATOM 1464 C C . VAL A 1 184 ? -2.477 28.234 -4.211 1 98.69 184 VAL A C 1
ATOM 1466 O O . VAL A 1 184 ? -3.525 28.219 -4.859 1 98.69 184 VAL A O 1
ATOM 1469 N N . ASN A 1 185 ? -1.572 27.234 -4.262 1 98.69 185 ASN A N 1
ATOM 1470 C CA . ASN A 1 185 ? -1.842 26.141 -5.184 1 98.69 185 ASN A CA 1
ATOM 1471 C C . ASN A 1 185 ? -1.771 24.781 -4.484 1 98.69 185 ASN A C 1
ATOM 1473 O O . ASN A 1 185 ? -1.866 23.734 -5.129 1 98.69 185 ASN A O 1
ATOM 1477 N N . LEU A 1 186 ? -1.611 24.734 -3.211 1 98.81 186 LEU A N 1
ATOM 1478 C CA . LEU A 1 186 ? -1.711 23.531 -2.383 1 98.81 186 LEU A CA 1
ATOM 1479 C C . LEU A 1 186 ? -2.414 23.844 -1.065 1 98.81 186 LEU A C 1
ATOM 1481 O O . LEU A 1 186 ? -2.023 24.766 -0.351 1 98.81 186 LEU A O 1
ATOM 1485 N N . LEU A 1 187 ? -3.438 23.094 -0.749 1 98.88 187 LEU A N 1
ATOM 1486 C CA . LEU A 1 187 ? -4.199 23.281 0.481 1 98.88 187 LEU A CA 1
ATOM 1487 C C . LEU A 1 187 ? -3.98 22.125 1.441 1 98.88 187 LEU A C 1
ATOM 1489 O O . LEU A 1 187 ? -4.34 20.984 1.135 1 98.88 187 LEU A O 1
ATOM 1493 N N . ARG A 1 188 ? -3.318 22.406 2.51 1 98.62 188 ARG A N 1
ATOM 1494 C CA . ARG A 1 188 ? -3.246 21.422 3.58 1 98.62 188 ARG A CA 1
ATOM 1495 C C . ARG A 1 188 ? -4.559 21.344 4.355 1 98.62 188 ARG A C 1
ATOM 1497 O O . ARG A 1 188 ? -4.988 22.344 4.941 1 98.62 188 ARG A O 1
ATOM 1504 N N . LEU A 1 189 ? -5.207 20.219 4.336 1 98.5 189 LEU A N 1
ATOM 1505 C CA . LEU A 1 189 ? -6.516 20.062 4.965 1 98.5 189 LEU A CA 1
ATOM 1506 C C . LEU A 1 189 ? -6.375 19.594 6.41 1 98.5 189 LEU A C 1
ATOM 1508 O O . LEU A 1 189 ? -6.176 18.406 6.668 1 98.5 189 LEU A O 1
ATOM 1512 N N . ASP A 1 190 ? -6.574 20.531 7.25 1 95.19 190 ASP A N 1
ATOM 1513 C CA . ASP A 1 190 ? -6.453 20.281 8.688 1 95.19 190 ASP A CA 1
ATOM 1514 C C . ASP A 1 190 ? -7.742 19.688 9.25 1 95.19 190 ASP A C 1
ATOM 1516 O O . ASP A 1 190 ? -8.836 20.141 8.93 1 95.19 190 ASP A O 1
ATOM 1520 N N . ALA A 1 191 ? -7.688 18.594 10.016 1 94.56 191 ALA A N 1
ATOM 1521 C CA . ALA A 1 191 ? -8.742 18 10.836 1 94.56 191 ALA A CA 1
ATOM 1522 C C . ALA A 1 191 ? -9.875 17.469 9.969 1 94.56 191 ALA A C 1
ATOM 1524 O O . ALA A 1 191 ? -11.039 17.469 10.383 1 94.56 191 ALA A O 1
ATOM 1525 N N . PHE A 1 192 ? -9.609 17.047 8.742 1 96.94 192 PHE A N 1
ATOM 1526 C CA . PHE A 1 192 ? -10.664 16.562 7.855 1 96.94 192 PHE A CA 1
ATOM 1527 C C . PHE A 1 192 ? -11.328 15.312 8.43 1 96.94 192 PHE A C 1
ATOM 1529 O O . PHE A 1 192 ? -12.5 15.055 8.164 1 96.94 192 PHE A O 1
ATOM 1536 N N . GLY A 1 193 ? -10.578 14.562 9.227 1 95.81 193 GLY A N 1
ATOM 1537 C CA . GLY A 1 193 ? -11.07 13.305 9.773 1 95.81 193 GLY A CA 1
ATOM 1538 C C . GLY A 1 193 ? -12.273 13.484 10.68 1 95.81 193 GLY A C 1
ATOM 1539 O O . GLY A 1 193 ? -13 12.523 10.953 1 95.81 193 GLY A O 1
ATOM 1540 N N . TYR A 1 194 ? -12.562 14.68 11.102 1 95.88 194 TYR A N 1
ATOM 1541 C CA . TYR A 1 194 ? -13.617 14.953 12.078 1 95.88 194 TYR A CA 1
ATOM 1542 C C . TYR A 1 194 ? -14.82 15.594 11.414 1 95.88 194 TYR A C 1
ATOM 1544 O O . TYR A 1 194 ? -15.742 16.047 12.094 1 95.88 194 TYR A O 1
ATOM 1552 N N . THR A 1 195 ? -14.867 15.555 10.125 1 97.38 195 THR A N 1
ATOM 1553 C CA . THR A 1 195 ? -15.922 16.266 9.398 1 97.38 195 THR A CA 1
ATOM 1554 C C . THR A 1 195 ? -17.234 15.484 9.445 1 97.38 195 THR A C 1
ATOM 1556 O O . THR A 1 195 ? -18.297 16.016 9.133 1 97.38 195 THR A O 1
ATOM 1559 N N . THR A 1 196 ? -17.188 14.234 9.797 1 96.19 196 THR A N 1
ATOM 1560 C CA . THR A 1 196 ? -18.391 13.414 9.82 1 96.19 196 THR A CA 1
ATOM 1561 C C . THR A 1 196 ? -18.859 13.188 11.258 1 96.19 196 THR A C 1
ATOM 1563 O O . THR A 1 196 ? -18.125 12.633 12.078 1 96.19 196 THR A O 1
ATOM 1566 N N . LYS A 1 197 ? -20.094 13.688 11.508 1 96.19 197 LYS A N 1
ATOM 1567 C CA . LYS A 1 197 ? -20.734 13.422 12.789 1 96.19 197 LYS A CA 1
ATOM 1568 C C . LYS A 1 197 ? -21.891 12.438 12.641 1 96.19 197 LYS A C 1
ATOM 1570 O O . LYS A 1 197 ? -22.984 12.82 12.219 1 96.19 197 LYS A O 1
ATOM 1575 N N . ARG A 1 198 ? -21.594 11.164 12.898 1 95.44 198 ARG A N 1
ATOM 1576 C CA . ARG A 1 198 ? -22.594 10.109 12.82 1 95.44 198 ARG A CA 1
ATOM 1577 C C . ARG A 1 198 ? -22.672 9.328 14.125 1 95.44 198 ARG A C 1
ATOM 1579 O O . ARG A 1 198 ? -21.828 8.477 14.398 1 95.44 198 ARG A O 1
ATOM 1586 N N . ILE A 1 199 ? -23.719 9.648 14.898 1 95.94 199 ILE A N 1
ATOM 1587 C CA . ILE A 1 199 ? -23.891 8.977 16.188 1 95.94 199 ILE A CA 1
ATOM 1588 C C . ILE A 1 199 ? -23.984 7.469 15.969 1 95.94 199 ILE A C 1
ATOM 1590 O O . ILE A 1 199 ? -24.656 7.004 15.047 1 95.94 199 ILE A O 1
ATOM 1594 N N . GLY A 1 200 ? -23.344 6.727 16.766 1 94.56 200 GLY A N 1
ATOM 1595 C CA . GLY A 1 200 ? -23.219 5.285 16.609 1 94.56 200 GLY A CA 1
ATOM 1596 C C . GLY A 1 200 ? -21.875 4.863 16.047 1 94.56 200 GLY A C 1
ATOM 1597 O O . GLY A 1 200 ? -21.578 3.668 15.984 1 94.56 200 GLY A O 1
ATOM 1598 N N . THR A 1 201 ? -21.109 5.805 15.641 1 95.19 201 THR A N 1
ATOM 1599 C CA . THR A 1 201 ? -19.75 5.598 15.164 1 95.19 201 THR A CA 1
ATOM 1600 C C . THR A 1 201 ? -18.75 6.375 16.016 1 95.19 201 THR A C 1
ATOM 1602 O O . THR A 1 201 ? -19.125 6.953 17.047 1 95.19 201 THR A O 1
ATOM 1605 N N . SER A 1 202 ? -17.5 6.379 15.633 1 92.5 202 SER A N 1
ATOM 1606 C CA . SER A 1 202 ? -16.469 7.141 16.328 1 92.5 202 SER A CA 1
ATOM 1607 C C . SER A 1 202 ? -16.547 8.625 15.977 1 92.5 202 SER A C 1
ATOM 1609 O O . SER A 1 202 ? -15.922 9.453 16.641 1 92.5 202 SER A O 1
ATOM 1611 N N . CYS A 1 203 ? -17.219 8.969 14.93 1 94.5 203 CYS A N 1
ATOM 1612 C CA . CYS A 1 203 ? -17.297 10.328 14.414 1 94.5 203 CYS A CA 1
ATOM 1613 C C . CYS A 1 203 ? -15.938 10.812 13.953 1 94.5 203 CYS A C 1
ATOM 1615 O O . CYS A 1 203 ? -15.664 12.016 13.953 1 94.5 203 CYS A O 1
ATOM 1617 N N . PHE A 1 204 ? -15.031 9.914 13.75 1 94.88 204 PHE A N 1
ATOM 1618 C CA . PHE A 1 204 ? -13.688 10.141 13.258 1 94.88 204 PHE A CA 1
ATOM 1619 C C . PHE A 1 204 ? -13.367 9.203 12.094 1 94.88 204 PHE A C 1
ATOM 1621 O O . PHE A 1 204 ? -13.406 7.98 12.25 1 94.88 204 PHE A O 1
ATOM 1628 N N . LEU A 1 205 ? -13.133 9.758 10.93 1 95.75 205 LEU A N 1
ATOM 1629 C CA . LEU A 1 205 ? -12.797 9.008 9.727 1 95.75 205 LEU A CA 1
ATOM 1630 C C . LEU A 1 205 ? -13.867 7.973 9.406 1 95.75 205 LEU A C 1
ATOM 1632 O O . LEU A 1 205 ? -13.562 6.812 9.133 1 95.75 205 LEU A O 1
ATOM 1636 N N . VAL A 1 206 ? -15.094 8.461 9.508 1 96.5 206 VAL A N 1
ATOM 1637 C CA . VAL A 1 206 ? -16.219 7.574 9.25 1 96.5 206 VAL A CA 1
ATOM 1638 C C . VAL A 1 206 ? -16.359 7.344 7.746 1 96.5 206 VAL A C 1
ATOM 1640 O O . VAL A 1 206 ? -16.781 8.242 7.012 1 96.5 206 VAL A O 1
ATOM 1643 N N . GLU A 1 207 ? -16.109 6.18 7.281 1 95.69 207 GLU A N 1
ATOM 1644 C CA . GLU A 1 207 ? -16.156 5.816 5.871 1 95.69 207 GLU A CA 1
ATOM 1645 C C . GLU A 1 207 ? -17.531 5.309 5.465 1 95.69 207 GLU A C 1
ATOM 1647 O O . GLU A 1 207 ? -18.219 4.672 6.262 1 95.69 207 GLU A O 1
ATOM 1652 N N . PRO A 1 208 ? -17.969 5.578 4.32 1 95.62 208 PRO A N 1
ATOM 1653 C CA . PRO A 1 208 ? -17.25 6.254 3.242 1 95.62 208 PRO A CA 1
ATOM 1654 C C . PRO A 1 208 ? -17.469 7.766 3.234 1 95.62 208 PRO A C 1
ATOM 1656 O O . PRO A 1 208 ? -16.891 8.477 2.406 1 95.62 208 PRO A O 1
ATOM 1659 N N . GLU A 1 209 ? -18.234 8.32 4.164 1 96.19 209 GLU A N 1
ATOM 1660 C CA . GLU A 1 209 ? -18.703 9.703 4.137 1 96.19 209 GLU A CA 1
ATOM 1661 C C . GLU A 1 209 ? -17.516 10.672 4.18 1 96.19 209 GLU A C 1
ATOM 1663 O O . GLU A 1 209 ? -17.531 11.703 3.504 1 96.19 209 GLU A O 1
ATOM 1668 N N . VAL A 1 210 ? -16.562 10.336 4.98 1 97.38 210 VAL A N 1
ATOM 1669 C CA . VAL A 1 210 ? -15.406 11.219 5.125 1 97.38 210 VAL A CA 1
ATOM 1670 C C . VAL A 1 210 ? -14.75 11.438 3.764 1 97.38 210 VAL A C 1
ATOM 1672 O O . VAL A 1 210 ? -14.305 12.547 3.453 1 97.38 210 VAL A O 1
ATOM 1675 N N . TYR A 1 211 ? -14.727 10.367 2.945 1 96.81 211 TYR A N 1
ATOM 1676 C CA . TYR A 1 211 ? -14.094 10.469 1.636 1 96.81 211 TYR A CA 1
ATOM 1677 C C . TYR A 1 211 ? -14.977 11.242 0.661 1 96.81 211 TYR A C 1
ATOM 1679 O O . TYR A 1 211 ? -14.469 11.922 -0.232 1 96.81 211 TYR A O 1
ATOM 1687 N N . GLN A 1 212 ? -16.281 11.141 0.853 1 96.38 212 GLN A N 1
ATOM 1688 C CA . GLN A 1 212 ? -17.188 11.938 0.02 1 96.38 212 GLN A CA 1
ATOM 1689 C C . GLN A 1 212 ? -16.938 13.43 0.217 1 96.38 212 GLN A C 1
ATOM 1691 O O . GLN A 1 212 ? -16.906 14.188 -0.753 1 96.38 212 GLN A O 1
ATOM 1696 N N . ILE A 1 213 ? -16.75 13.789 1.437 1 98.06 213 ILE A N 1
ATOM 1697 C CA . ILE A 1 213 ? -16.469 15.18 1.763 1 98.06 213 ILE A CA 1
ATOM 1698 C C . ILE A 1 213 ? -15.109 15.57 1.188 1 98.06 213 ILE A C 1
ATOM 1700 O O . ILE A 1 213 ? -14.977 16.609 0.537 1 98.06 213 ILE A O 1
ATOM 1704 N N . LEU A 1 214 ? -14.133 14.734 1.367 1 97.94 214 LEU A N 1
ATOM 1705 C CA . LEU A 1 214 ? -12.789 14.992 0.86 1 97.94 214 LEU A CA 1
ATOM 1706 C C . LEU A 1 214 ? -12.797 15.109 -0.661 1 97.94 214 LEU A C 1
ATOM 1708 O O . LEU A 1 214 ? -12.125 15.977 -1.224 1 97.94 214 LEU A O 1
ATOM 1712 N N . ASP A 1 215 ? -13.508 14.219 -1.3 1 97.81 215 ASP A N 1
ATOM 1713 C CA . ASP A 1 215 ? -13.602 14.242 -2.756 1 97.81 215 ASP A CA 1
ATOM 1714 C C . ASP A 1 215 ? -14.195 15.555 -3.248 1 97.81 215 ASP A C 1
ATOM 1716 O O . ASP A 1 215 ? -13.758 16.109 -4.262 1 97.81 215 ASP A O 1
ATOM 1720 N N . TRP A 1 216 ? -15.195 16 -2.566 1 98.38 216 TRP A N 1
ATOM 1721 C CA . TRP A 1 216 ? -15.789 17.281 -2.93 1 98.38 216 TRP A CA 1
ATOM 1722 C C . TRP A 1 216 ? -14.773 18.406 -2.789 1 98.38 216 TRP A C 1
ATOM 1724 O O . TRP A 1 216 ? -14.602 19.219 -3.705 1 98.38 216 TRP A O 1
ATOM 1734 N N . VAL A 1 217 ? -14.086 18.453 -1.649 1 98.69 217 VAL A N 1
ATOM 1735 C CA . VAL A 1 217 ? -13.094 19.484 -1.414 1 98.69 217 VAL A CA 1
ATOM 1736 C C . VAL A 1 217 ? -12.031 19.453 -2.516 1 98.69 217 VAL A C 1
ATOM 1738 O O . VAL A 1 217 ? -11.648 20.484 -3.053 1 98.69 217 VAL A O 1
ATOM 1741 N N . ASN A 1 218 ? -11.602 18.281 -2.828 1 98.56 218 ASN A N 1
ATOM 1742 C CA . ASN A 1 218 ? -10.578 18.078 -3.85 1 98.56 218 ASN A CA 1
ATOM 1743 C C . ASN A 1 218 ? -11.055 18.562 -5.215 1 98.56 218 ASN A C 1
ATOM 1745 O O . ASN A 1 218 ? -10.297 19.203 -5.953 1 98.56 218 ASN A O 1
ATOM 1749 N N . GLN A 1 219 ? -12.281 18.25 -5.547 1 98.44 219 GLN A N 1
ATOM 1750 C CA . GLN A 1 219 ? -12.836 18.688 -6.828 1 98.44 219 GLN A CA 1
ATOM 1751 C C . GLN A 1 219 ? -12.906 20.203 -6.914 1 98.44 219 GLN A C 1
ATOM 1753 O O . GLN A 1 219 ? -12.578 20.797 -7.949 1 98.44 219 GLN A O 1
ATOM 1758 N N . VAL A 1 220 ? -13.328 20.812 -5.871 1 98.69 220 VAL A N 1
ATOM 1759 C CA . VAL A 1 220 ? -13.422 22.266 -5.828 1 98.69 220 VAL A CA 1
ATOM 1760 C C . VAL A 1 220 ? -12.023 22.891 -5.922 1 98.69 220 VAL A C 1
ATOM 1762 O O . VAL A 1 220 ? -11.812 23.844 -6.66 1 98.69 220 VAL A O 1
ATOM 1765 N N . ALA A 1 221 ? -11.102 22.359 -5.164 1 98.75 221 ALA A N 1
ATOM 1766 C CA . ALA A 1 221 ? -9.727 22.844 -5.203 1 98.75 221 ALA A CA 1
ATOM 1767 C C . ALA A 1 221 ? -9.148 22.75 -6.613 1 98.75 221 ALA A C 1
ATOM 1769 O O . ALA A 1 221 ? -8.562 23.719 -7.113 1 98.75 221 ALA A O 1
ATOM 1770 N N . LEU A 1 222 ? -9.352 21.625 -7.273 1 98.25 222 LEU A N 1
ATOM 1771 C CA . LEU A 1 222 ? -8.836 21.422 -8.625 1 98.25 222 LEU A CA 1
ATOM 1772 C C . LEU A 1 222 ? -9.445 22.406 -9.602 1 98.25 222 LEU A C 1
ATOM 1774 O O . LEU A 1 222 ? -8.742 22.953 -10.461 1 98.25 222 LEU A O 1
ATOM 1778 N N . LYS A 1 223 ? -10.711 22.625 -9.445 1 98.06 223 LYS A N 1
ATOM 1779 C CA . LYS A 1 223 ? -11.406 23.578 -10.297 1 98.06 223 LYS A CA 1
ATOM 1780 C C . LYS A 1 223 ? -10.805 24.984 -10.164 1 98.06 223 LYS A C 1
ATOM 1782 O O . LYS A 1 223 ? -10.766 25.734 -11.133 1 98.06 223 LYS A O 1
ATOM 1787 N N . HIS A 1 224 ? -10.305 25.281 -9.008 1 98.31 224 HIS A N 1
ATOM 1788 C CA . HIS A 1 224 ? -9.75 26.609 -8.75 1 98.31 224 HIS A CA 1
ATOM 1789 C C . HIS A 1 224 ? -8.234 26.609 -8.938 1 98.31 224 HIS A C 1
ATOM 1791 O O . HIS A 1 224 ? -7.582 27.641 -8.711 1 98.31 224 HIS A O 1
ATOM 1797 N N . GLY A 1 225 ? -7.656 25.484 -9.289 1 97.69 225 GLY A N 1
ATOM 1798 C CA . GLY A 1 225 ? -6.246 25.438 -9.641 1 97.69 225 GLY A CA 1
ATOM 1799 C C . GLY A 1 225 ? -5.348 25.094 -8.469 1 97.69 225 GLY A C 1
ATOM 1800 O O . GLY A 1 225 ? -4.207 25.547 -8.398 1 97.69 225 GLY A O 1
ATOM 1801 N N . ALA A 1 226 ? -5.844 24.344 -7.516 1 98.5 226 ALA A N 1
ATOM 1802 C CA . ALA A 1 226 ? -5.043 23.906 -6.371 1 98.5 226 ALA A CA 1
ATOM 1803 C C . ALA A 1 226 ? -5.188 22.406 -6.133 1 98.5 226 ALA A C 1
ATOM 1805 O O . ALA A 1 226 ? -6.152 21.797 -6.586 1 98.5 226 ALA A O 1
ATOM 1806 N N . GLU A 1 227 ? -4.215 21.844 -5.508 1 98.56 227 GLU A N 1
ATOM 1807 C CA . GLU A 1 227 ? -4.25 20.453 -5.055 1 98.56 227 GLU A CA 1
ATOM 1808 C C . GLU A 1 227 ? -4.406 20.375 -3.537 1 98.56 227 GLU A C 1
ATOM 1810 O O . GLU A 1 227 ? -4.309 21.391 -2.844 1 98.56 227 GLU A O 1
ATOM 1815 N N . CYS A 1 228 ? -4.719 19.141 -3.057 1 98.75 228 CYS A N 1
ATOM 1816 C CA . CYS A 1 228 ? -5.008 19.016 -1.633 1 98.75 228 CYS A CA 1
ATOM 1817 C C . CYS A 1 228 ? -3.992 18.094 -0.955 1 98.75 228 CYS A C 1
ATOM 1819 O O . CYS A 1 228 ? -3.527 17.125 -1.555 1 98.75 228 CYS A O 1
ATOM 1821 N N . LEU A 1 229 ? -3.676 18.406 0.282 1 98.75 229 LEU A N 1
ATOM 1822 C CA . LEU A 1 229 ? -2.797 17.656 1.185 1 98.75 229 LEU A CA 1
ATOM 1823 C C . LEU A 1 229 ? -3.494 17.375 2.512 1 98.75 229 LEU A C 1
ATOM 1825 O O . LEU A 1 229 ? -3.225 18.047 3.514 1 98.75 229 LEU A O 1
ATOM 1829 N N . PRO A 1 230 ? -4.391 16.328 2.508 1 98.5 230 PRO A N 1
ATOM 1830 C CA . PRO A 1 230 ? -5.09 16.016 3.756 1 98.5 230 PRO A CA 1
ATOM 1831 C C . PRO A 1 230 ? -4.148 15.508 4.844 1 98.5 230 PRO A C 1
ATOM 1833 O O . PRO A 1 230 ? -3.299 14.656 4.582 1 98.5 230 PRO A O 1
ATOM 1836 N N . GLU A 1 231 ? -4.332 16.047 5.992 1 96.12 231 GLU A N 1
ATOM 1837 C CA . GLU A 1 231 ? -3.502 15.633 7.125 1 96.12 231 GLU A CA 1
ATOM 1838 C C . GLU A 1 231 ? -4.25 14.672 8.039 1 96.12 231 GLU A C 1
ATOM 1840 O O . GLU A 1 231 ? -5.305 15.016 8.586 1 96.12 231 GLU A O 1
ATOM 1845 N N . VAL A 1 232 ? -3.652 13.477 8.242 1 92.88 232 VAL A N 1
ATOM 1846 C CA . VAL A 1 232 ? -4.223 12.516 9.188 1 92.88 232 VAL A CA 1
ATOM 1847 C C . VAL A 1 232 ? -3.104 11.711 9.836 1 92.88 232 VAL A C 1
ATOM 1849 O O . VAL A 1 232 ? -2.188 11.242 9.156 1 92.88 232 VAL A O 1
ATOM 1852 N N . HIS A 1 233 ? -3.078 11.664 11.164 1 90.19 233 HIS A N 1
ATOM 1853 C CA . HIS A 1 233 ? -2.197 10.797 11.938 1 90.19 233 HIS A CA 1
ATOM 1854 C C . HIS A 1 233 ? -2.934 9.539 12.398 1 90.19 233 HIS A C 1
ATOM 1856 O O . HIS A 1 233 ? -3.67 9.578 13.391 1 90.19 233 HIS A O 1
ATOM 1862 N N . ASP A 1 234 ? -2.842 8.562 11.719 1 90.56 234 ASP A N 1
ATOM 1863 C CA . ASP A 1 234 ? -3.432 7.246 11.961 1 90.56 234 ASP A CA 1
ATOM 1864 C C . ASP A 1 234 ? -2.729 6.168 11.141 1 90.56 234 ASP A C 1
ATOM 1866 O O . ASP A 1 234 ? -1.632 6.391 10.625 1 90.56 234 ASP A O 1
ATOM 1870 N N . HIS A 1 235 ? -3.314 4.992 11.172 1 92.06 235 HIS A N 1
ATOM 1871 C CA . HIS A 1 235 ? -2.725 3.893 10.414 1 92.06 235 HIS A CA 1
ATOM 1872 C C . HIS A 1 235 ? -2.408 4.316 8.984 1 92.06 235 HIS A C 1
ATOM 1874 O O . HIS A 1 235 ? -3.184 5.047 8.367 1 92.06 235 HIS A O 1
ATOM 1880 N N . THR A 1 236 ? -1.352 3.826 8.469 1 93.69 236 THR A N 1
ATOM 1881 C CA . THR A 1 236 ? -0.827 4.238 7.168 1 93.69 236 THR A CA 1
ATOM 1882 C C . THR A 1 236 ? -1.83 3.938 6.059 1 93.69 236 THR A C 1
ATOM 1884 O O . THR A 1 236 ? -1.754 4.516 4.973 1 93.69 236 THR A O 1
ATOM 1887 N N . SER A 1 237 ? -2.762 3.027 6.297 1 95.12 237 SER A N 1
ATOM 1888 C CA . SER A 1 237 ? -3.746 2.666 5.281 1 95.12 237 SER A CA 1
ATOM 1889 C C . SER A 1 237 ? -4.523 3.889 4.809 1 95.12 237 SER A C 1
ATOM 1891 O O . SER A 1 237 ? -4.941 3.955 3.648 1 95.12 237 SER A O 1
ATOM 1893 N N . TYR A 1 238 ? -4.691 4.875 5.621 1 95.62 238 TYR A N 1
ATOM 1894 C CA . TYR A 1 238 ? -5.422 6.082 5.25 1 95.62 238 TYR A CA 1
ATOM 1895 C C . TYR A 1 238 ? -4.625 6.914 4.25 1 95.62 238 TYR A C 1
ATOM 1897 O O . TYR A 1 238 ? -5.203 7.59 3.395 1 95.62 238 TYR A O 1
ATOM 1905 N N . GLN A 1 239 ? -3.34 6.863 4.348 1 95.69 239 GLN A N 1
ATOM 1906 C CA . GLN A 1 239 ? -2.51 7.559 3.369 1 95.69 239 GLN A CA 1
ATOM 1907 C C . GLN A 1 239 ? -2.686 6.965 1.976 1 95.69 239 GLN A C 1
ATOM 1909 O O . GLN A 1 239 ? -2.715 7.691 0.981 1 95.69 239 GLN A O 1
ATOM 1914 N N . TYR A 1 240 ? -2.799 5.668 1.955 1 95.44 240 TYR A N 1
ATOM 1915 C CA . TYR A 1 240 ? -3.039 5 0.68 1 95.44 240 TYR A CA 1
ATOM 1916 C C . TYR A 1 240 ? -4.418 5.352 0.131 1 95.44 240 TYR A C 1
ATOM 1918 O O . TYR A 1 240 ? -4.574 5.586 -1.069 1 95.44 240 TYR A O 1
ATOM 1926 N N . ALA A 1 241 ? -5.391 5.41 0.998 1 96.25 241 ALA A N 1
ATOM 1927 C CA . ALA A 1 241 ? -6.746 5.777 0.59 1 96.25 241 ALA A CA 1
ATOM 1928 C C . ALA A 1 241 ? -6.777 7.191 0.015 1 96.25 241 ALA A C 1
ATOM 1930 O O . ALA A 1 241 ? -7.434 7.438 -1 1 96.25 241 ALA A O 1
ATOM 1931 N N . ILE A 1 242 ? -6.043 8.062 0.625 1 97.75 242 ILE A N 1
ATOM 1932 C CA . ILE A 1 242 ? -5.961 9.453 0.181 1 97.75 242 ILE A CA 1
ATOM 1933 C C . ILE A 1 242 ? -5.273 9.516 -1.182 1 97.75 242 ILE A C 1
ATOM 1935 O O . ILE A 1 242 ? -5.75 10.195 -2.094 1 97.75 242 ILE A O 1
ATOM 1939 N N . SER A 1 243 ? -4.211 8.797 -1.319 1 97.25 243 SER A N 1
ATOM 1940 C CA . SER A 1 243 ? -3.443 8.781 -2.562 1 97.25 243 SER A CA 1
ATOM 1941 C C . SER A 1 243 ? -4.301 8.312 -3.732 1 97.25 243 SER A C 1
ATOM 1943 O O . SER A 1 243 ? -4.23 8.875 -4.824 1 97.25 243 SER A O 1
ATOM 1945 N N . ARG A 1 244 ? -5.102 7.348 -3.52 1 94.44 244 ARG A N 1
ATOM 1946 C CA . ARG A 1 244 ? -5.941 6.773 -4.562 1 94.44 244 ARG A CA 1
ATOM 1947 C C . ARG A 1 244 ? -7.004 7.766 -5.023 1 94.44 244 ARG A C 1
ATOM 1949 O O . ARG A 1 244 ? -7.566 7.625 -6.113 1 94.44 244 ARG A O 1
ATOM 1956 N N . ARG A 1 245 ? -7.242 8.734 -4.273 1 95.56 245 ARG A N 1
ATOM 1957 C CA . ARG A 1 245 ? -8.266 9.727 -4.582 1 95.56 245 ARG A CA 1
ATOM 1958 C C . ARG A 1 245 ? -7.648 10.992 -5.164 1 95.56 245 ARG A C 1
ATOM 1960 O O . ARG A 1 245 ? -8.25 12.07 -5.105 1 95.56 245 ARG A O 1
ATOM 1967 N N . ASN A 1 246 ? -6.418 10.859 -5.594 1 94.94 246 ASN A N 1
ATOM 1968 C CA . ASN A 1 246 ? -5.695 11.898 -6.324 1 94.94 246 ASN A CA 1
ATOM 1969 C C . ASN A 1 246 ? -5.363 13.086 -5.43 1 94.94 246 ASN A C 1
ATOM 1971 O O . ASN A 1 246 ? -5.395 14.234 -5.879 1 94.94 246 ASN A O 1
ATOM 1975 N N . MET A 1 247 ? -5.23 12.867 -4.203 1 98.06 247 MET A N 1
ATOM 1976 C CA . MET A 1 247 ? -4.707 13.844 -3.258 1 98.06 247 MET A CA 1
ATOM 1977 C C . MET A 1 247 ? -3.328 13.43 -2.75 1 98.06 247 MET A C 1
ATOM 1979 O O . MET A 1 247 ? -2.904 12.289 -2.955 1 98.06 247 MET A O 1
ATOM 1983 N N . HIS A 1 248 ? -2.582 14.391 -2.215 1 98.44 248 HIS A N 1
ATOM 1984 C CA . HIS A 1 248 ? -1.262 14.094 -1.669 1 98.44 248 HIS A CA 1
ATOM 1985 C C . HIS A 1 248 ? -1.351 13.68 -0.205 1 98.44 248 HIS A C 1
ATOM 1987 O O . HIS A 1 248 ? -1.803 14.453 0.639 1 98.44 248 HIS A O 1
ATOM 1993 N N . PRO A 1 249 ? -0.973 12.438 0.089 1 98.31 249 PRO A N 1
ATOM 1994 C CA . PRO A 1 249 ? -0.852 12.117 1.513 1 98.31 249 PRO A CA 1
ATOM 1995 C C . PRO A 1 249 ? 0.492 12.539 2.102 1 98.31 249 PRO A C 1
ATOM 1997 O O . PRO A 1 249 ? 1.453 12.758 1.359 1 98.31 249 PRO A O 1
ATOM 2000 N N . TYR A 1 250 ? 0.526 12.688 3.383 1 97.94 250 TYR A N 1
ATOM 2001 C CA . TYR A 1 250 ? 1.81 12.82 4.062 1 97.94 250 TYR A CA 1
ATOM 2002 C C . TYR A 1 250 ? 2.484 11.461 4.223 1 97.94 250 TYR A C 1
ATOM 2004 O O . TYR A 1 250 ? 1.824 10.469 4.52 1 97.94 250 TYR A O 1
ATOM 2012 N N . GLY A 1 251 ? 3.803 11.445 3.98 1 97.38 251 GLY A N 1
ATOM 2013 C CA . GLY A 1 251 ? 4.582 10.273 4.332 1 97.38 251 GLY A CA 1
ATOM 2014 C C . GLY A 1 251 ? 5.012 10.25 5.785 1 97.38 251 GLY A C 1
ATOM 2015 O O . GLY A 1 251 ? 6.207 10.227 6.086 1 97.38 251 GLY A O 1
ATOM 2016 N N . PHE A 1 252 ? 4.07 10.156 6.711 1 96.69 252 PHE A N 1
ATOM 2017 C CA . PHE A 1 252 ? 4.316 10.336 8.133 1 96.69 252 PHE A CA 1
ATOM 2018 C C . PHE A 1 252 ? 5.008 9.109 8.727 1 96.69 252 PHE A C 1
ATOM 2020 O O . PHE A 1 252 ? 5.531 9.164 9.844 1 96.69 252 PHE A O 1
ATOM 2027 N N . ALA A 1 253 ? 5.062 8.039 8 1 96.62 253 ALA A N 1
ATOM 2028 C CA . ALA A 1 253 ? 5.773 6.855 8.484 1 96.62 253 ALA A CA 1
ATOM 2029 C C . ALA A 1 253 ? 7.285 7.059 8.414 1 96.62 253 ALA A C 1
ATOM 2031 O O . ALA A 1 253 ? 8.039 6.422 9.164 1 96.62 253 ALA A O 1
ATOM 2032 N N . LEU A 1 254 ? 7.738 7.91 7.598 1 98.25 254 LEU A N 1
ATOM 2033 C CA . LEU A 1 254 ? 9.148 8.023 7.242 1 98.25 254 LEU A CA 1
ATOM 2034 C C . LEU A 1 254 ? 9.984 8.461 8.445 1 98.25 254 LEU A C 1
ATOM 2036 O O . LEU A 1 254 ? 11.023 7.871 8.727 1 98.25 254 LEU A O 1
ATOM 2040 N N . PRO A 1 255 ? 9.555 9.43 9.258 1 97.19 255 PRO A N 1
ATOM 2041 C CA . PRO A 1 255 ? 10.414 9.891 10.352 1 97.19 255 PRO A CA 1
ATOM 2042 C C . PRO A 1 255 ? 10.719 8.797 11.367 1 97.19 255 PRO A C 1
ATOM 2044 O O . PRO A 1 255 ? 11.883 8.469 11.602 1 97.19 255 PRO A O 1
ATOM 2047 N N . PRO A 1 256 ? 9.695 8.211 11.984 1 95.69 256 PRO A N 1
ATOM 2048 C CA . PRO A 1 256 ? 10.047 7.141 12.922 1 95.69 256 PRO A CA 1
ATOM 2049 C C . PRO A 1 256 ? 10.766 5.973 12.242 1 95.69 256 PRO A C 1
ATOM 2051 O O . PRO A 1 256 ? 11.625 5.336 12.852 1 95.69 256 PRO A O 1
ATOM 2054 N N . LEU A 1 257 ? 10.438 5.684 11.023 1 97.06 257 LEU A N 1
ATOM 2055 C CA . LEU A 1 257 ? 11.078 4.605 10.281 1 97.06 257 LEU A CA 1
ATOM 2056 C C . LEU A 1 257 ? 12.57 4.879 10.102 1 97.06 257 LEU A C 1
ATOM 2058 O O . LEU A 1 257 ? 13.398 3.982 10.281 1 97.06 257 LEU A O 1
ATOM 2062 N N . LEU A 1 258 ? 12.922 6.086 9.773 1 97.94 258 LEU A N 1
ATOM 2063 C CA . LEU A 1 258 ? 14.32 6.449 9.578 1 97.94 258 LEU A CA 1
ATOM 2064 C C . LEU A 1 258 ? 15.078 6.465 10.898 1 97.94 258 LEU A C 1
ATOM 2066 O O . LEU A 1 258 ? 16.25 6.102 10.961 1 97.94 258 LEU A O 1
ATOM 2070 N N . LEU A 1 259 ? 14.398 6.977 11.945 1 96.38 259 LEU A N 1
ATOM 2071 C CA . LEU A 1 259 ? 15.023 6.895 13.258 1 96.38 259 LEU A CA 1
ATOM 2072 C C . LEU A 1 259 ? 15.383 5.453 13.602 1 96.38 259 LEU A C 1
ATOM 2074 O O . LEU A 1 259 ? 16.516 5.168 14.008 1 96.38 259 LEU A O 1
ATOM 2078 N N . TYR A 1 260 ? 14.461 4.559 13.383 1 96.38 260 TYR A N 1
ATOM 2079 C CA . TYR A 1 260 ? 14.734 3.145 13.625 1 96.38 260 TYR A CA 1
ATOM 2080 C C . TYR A 1 260 ? 15.898 2.66 12.766 1 96.38 260 TYR A C 1
ATOM 2082 O O . TYR A 1 260 ? 16.828 2.041 13.266 1 96.38 260 TYR A O 1
ATOM 2090 N N . SER A 1 261 ? 15.836 2.922 11.445 1 97.69 261 SER A N 1
ATOM 2091 C CA . SER A 1 261 ? 16.828 2.412 10.5 1 97.69 261 SER A CA 1
ATOM 2092 C C . SER A 1 261 ? 18.219 2.9 10.852 1 97.69 261 SER A C 1
ATOM 2094 O O . SER A 1 261 ? 19.188 2.137 10.781 1 97.69 261 SER A O 1
ATOM 2096 N N . LEU A 1 262 ? 18.344 4.125 11.25 1 97.38 262 LEU A N 1
ATOM 2097 C CA . LEU A 1 262 ? 19.641 4.719 11.516 1 97.38 262 LEU A CA 1
ATOM 2098 C C . LEU A 1 262 ? 20.156 4.309 12.891 1 97.38 262 LEU A C 1
ATOM 2100 O O . LEU A 1 262 ? 21.359 4.098 13.07 1 97.38 262 LEU A O 1
ATOM 2104 N N . LEU A 1 263 ? 19.281 4.191 13.852 1 94 263 LEU A N 1
ATOM 2105 C CA . LEU A 1 263 ? 19.703 3.85 15.203 1 94 263 LEU A CA 1
ATOM 2106 C C . LEU A 1 263 ? 20 2.359 15.32 1 94 263 LEU A C 1
ATOM 2108 O O . LEU A 1 263 ? 20.938 1.964 16.016 1 94 263 LEU A O 1
ATOM 2112 N N . ASP A 1 264 ? 19.281 1.502 14.57 1 94.69 264 ASP A N 1
ATOM 2113 C CA . ASP A 1 264 ? 19.453 0.054 14.648 1 94.69 264 ASP A CA 1
ATOM 2114 C C . ASP A 1 264 ? 20.266 -0.462 13.469 1 94.69 264 ASP A C 1
ATOM 2116 O O . ASP A 1 264 ? 20.594 -1.65 13.398 1 94.69 264 ASP A O 1
ATOM 2120 N N . ALA A 1 265 ? 20.594 0.393 12.539 1 96.75 265 ALA A N 1
ATOM 2121 C CA . ALA A 1 265 ? 21.328 0.043 11.336 1 96.75 265 ALA A CA 1
ATOM 2122 C C . ALA A 1 265 ? 20.641 -1.088 10.578 1 96.75 265 ALA A C 1
ATOM 2124 O O . ALA A 1 265 ? 21.266 -2.102 10.258 1 96.75 265 ALA A O 1
ATOM 2125 N N . ASN A 1 266 ? 19.406 -0.884 10.352 1 97.56 266 ASN A N 1
ATOM 2126 C CA . ASN A 1 266 ? 18.578 -1.885 9.695 1 97.56 266 ASN A CA 1
ATOM 2127 C C . ASN A 1 266 ? 17.609 -1.244 8.703 1 97.56 266 ASN A C 1
ATOM 2129 O O . ASN A 1 266 ? 16.797 -0.41 9.078 1 97.56 266 ASN A O 1
ATOM 2133 N N . SER A 1 267 ? 17.719 -1.632 7.438 1 98.06 267 SER A N 1
ATOM 2134 C CA . SER A 1 267 ? 16.938 -0.98 6.391 1 98.06 267 SER A CA 1
ATOM 2135 C C . SER A 1 267 ? 15.828 -1.892 5.883 1 98.06 267 SER A C 1
ATOM 2137 O O . SER A 1 267 ? 15.156 -1.573 4.895 1 98.06 267 SER A O 1
ATOM 2139 N N . THR A 1 268 ? 15.57 -3.059 6.516 1 96.56 268 THR A N 1
ATOM 2140 C CA . THR A 1 268 ? 14.609 -4.047 6.031 1 96.56 268 THR A CA 1
ATOM 2141 C C . THR A 1 268 ? 13.227 -3.426 5.883 1 96.56 268 THR A C 1
ATOM 2143 O O . THR A 1 268 ? 12.617 -3.49 4.812 1 96.56 268 THR A O 1
ATOM 2146 N N . TYR A 1 269 ? 12.742 -2.793 6.922 1 97.25 269 TYR A N 1
ATOM 2147 C CA . TYR A 1 269 ? 11.391 -2.242 6.938 1 97.25 269 TYR A CA 1
ATOM 2148 C C . TYR A 1 269 ? 11.297 -0.993 6.066 1 97.25 269 TYR A C 1
ATOM 2150 O O . TYR A 1 269 ? 10.266 -0.73 5.449 1 97.25 269 TYR A O 1
ATOM 2158 N N . LEU A 1 270 ? 12.398 -0.249 6.043 1 98.5 270 LEU A N 1
ATOM 2159 C CA . LEU A 1 270 ? 12.453 0.903 5.148 1 98.5 270 LEU A CA 1
ATOM 2160 C C . LEU A 1 270 ? 12.312 0.47 3.695 1 98.5 270 LEU A C 1
ATOM 2162 O O . LEU A 1 270 ? 11.523 1.051 2.947 1 98.5 270 LEU A O 1
ATOM 2166 N N . LYS A 1 271 ? 13.031 -0.534 3.268 1 98.06 271 LYS A N 1
ATOM 2167 C CA . LYS A 1 271 ? 12.984 -1.003 1.886 1 98.06 271 LYS A CA 1
ATOM 2168 C C . LYS A 1 271 ? 11.602 -1.546 1.535 1 98.06 271 LYS A C 1
ATOM 2170 O O . LYS A 1 271 ? 11.094 -1.297 0.442 1 98.06 271 LYS A O 1
ATOM 2175 N N . ASN A 1 272 ? 11.008 -2.277 2.469 1 96.62 272 ASN A N 1
ATOM 2176 C CA . ASN A 1 272 ? 9.633 -2.727 2.256 1 96.62 272 ASN A CA 1
ATOM 2177 C C . ASN A 1 272 ? 8.688 -1.55 2.029 1 96.62 272 ASN A C 1
ATOM 2179 O O . ASN A 1 272 ? 7.891 -1.562 1.092 1 96.62 272 ASN A O 1
ATOM 2183 N N . TRP A 1 273 ? 8.797 -0.562 2.9 1 97.75 273 TRP A N 1
ATOM 2184 C CA . TRP A 1 273 ? 7.93 0.611 2.816 1 97.75 273 TRP A CA 1
ATOM 2185 C C . TRP A 1 273 ? 8.164 1.368 1.514 1 97.75 273 TRP A C 1
ATOM 2187 O O . TRP A 1 273 ? 7.215 1.835 0.88 1 97.75 273 TRP A O 1
ATOM 2197 N N . LEU A 1 274 ? 9.414 1.471 1.074 1 98.12 274 LEU A N 1
ATOM 2198 C CA . LEU A 1 274 ? 9.766 2.197 -0.141 1 98.12 274 LEU A CA 1
ATOM 2199 C C . LEU A 1 274 ? 9.141 1.538 -1.368 1 98.12 274 LEU A C 1
ATOM 2201 O O . LEU A 1 274 ? 8.805 2.219 -2.338 1 98.12 274 LEU A O 1
ATOM 2205 N N . ARG A 1 275 ? 8.93 0.278 -1.336 1 96.19 275 ARG A N 1
ATOM 2206 C CA . ARG A 1 275 ? 8.305 -0.433 -2.445 1 96.19 275 ARG A CA 1
ATOM 2207 C C . ARG A 1 275 ? 6.82 -0.09 -2.549 1 96.19 275 ARG A C 1
ATOM 2209 O O . ARG A 1 275 ? 6.258 -0.066 -3.646 1 96.19 275 ARG A O 1
ATOM 2216 N N . MET A 1 276 ? 6.297 0.279 -1.405 1 94.88 276 MET A N 1
ATOM 2217 C CA . MET A 1 276 ? 4.84 0.318 -1.33 1 94.88 276 MET A CA 1
ATOM 2218 C C . MET A 1 276 ? 4.336 1.756 -1.281 1 94.88 276 MET A C 1
ATOM 2220 O O . MET A 1 276 ? 3.221 2.043 -1.723 1 94.88 276 MET A O 1
ATOM 2224 N N . CYS A 1 277 ? 5.109 2.604 -0.749 1 96.12 277 CYS A N 1
ATOM 2225 C CA . CYS A 1 277 ? 4.605 3.916 -0.362 1 96.12 277 CYS A CA 1
ATOM 2226 C C . CYS A 1 277 ? 4.062 4.668 -1.569 1 96.12 277 CYS A C 1
ATOM 2228 O O . CYS A 1 277 ? 4.559 4.504 -2.686 1 96.12 277 CYS A O 1
ATOM 2230 N N . PRO A 1 278 ? 2.994 5.516 -1.359 1 96.19 278 PRO A N 1
ATOM 2231 C CA . PRO A 1 278 ? 2.453 6.309 -2.465 1 96.19 278 PRO A CA 1
ATOM 2232 C C . PRO A 1 278 ? 3.512 7.176 -3.145 1 96.19 278 PRO A C 1
ATOM 2234 O O . PRO A 1 278 ? 4.387 7.727 -2.473 1 96.19 278 PRO A O 1
ATOM 2237 N N . ARG A 1 279 ? 3.393 7.32 -4.418 1 96.19 279 ARG A N 1
ATOM 2238 C CA . ARG A 1 279 ? 4.398 8.047 -5.188 1 96.19 279 ARG A CA 1
ATOM 2239 C C . ARG A 1 279 ? 4.082 9.539 -5.223 1 96.19 279 ARG A C 1
ATOM 2241 O O . ARG A 1 279 ? 4.949 10.352 -5.551 1 96.19 279 ARG A O 1
ATOM 2248 N N . ASN A 1 280 ? 2.889 9.891 -4.844 1 96.88 280 ASN A N 1
ATOM 2249 C CA . ASN A 1 280 ? 2.492 11.297 -4.883 1 96.88 280 ASN A CA 1
ATOM 2250 C C . ASN A 1 280 ? 2.453 11.906 -3.482 1 96.88 280 ASN A C 1
ATOM 2252 O O . ASN A 1 280 ? 1.742 12.883 -3.246 1 96.88 280 ASN A O 1
ATOM 2256 N N . MET A 1 281 ? 3.152 11.344 -2.584 1 98.12 281 MET A N 1
ATOM 2257 C CA . MET A 1 281 ? 3.092 11.812 -1.201 1 98.12 281 MET A CA 1
ATOM 2258 C C . MET A 1 281 ? 3.977 13.039 -1 1 98.12 281 MET A C 1
ATOM 2260 O O . MET A 1 281 ? 4.75 13.398 -1.888 1 98.12 281 MET A O 1
ATOM 2264 N N . VAL A 1 282 ? 3.748 13.711 0.093 1 98.62 282 VAL A N 1
ATOM 2265 C CA . VAL A 1 282 ? 4.648 14.703 0.659 1 98.62 282 VAL A CA 1
ATOM 2266 C C . VAL A 1 282 ? 5.402 14.109 1.845 1 98.62 282 VAL A C 1
ATOM 2268 O O . VAL A 1 282 ? 4.789 13.609 2.791 1 98.62 282 VAL A O 1
ATOM 2271 N N . THR A 1 283 ? 6.727 14.117 1.753 1 98.62 283 THR A N 1
ATOM 2272 C CA . THR A 1 283 ? 7.504 13.477 2.812 1 98.62 283 THR A CA 1
ATOM 2273 C C . THR A 1 283 ? 8.016 14.516 3.803 1 98.62 283 THR A C 1
ATOM 2275 O O . THR A 1 283 ? 8.312 15.656 3.422 1 98.62 283 THR A O 1
ATOM 2278 N N . VAL A 1 284 ? 8.102 14.086 5.07 1 98.31 284 VAL A N 1
ATOM 2279 C CA . VAL A 1 284 ? 8.633 14.93 6.141 1 98.31 284 VAL A CA 1
ATOM 2280 C C . VAL A 1 284 ? 9.492 14.086 7.082 1 98.31 284 VAL A C 1
ATOM 2282 O O . VAL A 1 284 ? 9.352 12.859 7.129 1 98.31 284 VAL A O 1
ATOM 2285 N N . LEU A 1 285 ? 10.406 14.727 7.762 1 97.88 285 LEU A N 1
ATOM 2286 C CA . LEU A 1 285 ? 11.094 14.102 8.883 1 97.88 285 LEU A CA 1
ATOM 2287 C C . LEU A 1 285 ? 10.711 14.766 10.203 1 97.88 285 LEU A C 1
ATOM 2289 O O . LEU A 1 285 ? 10.773 14.141 11.258 1 97.88 285 LEU A O 1
ATOM 2293 N N . ASP A 1 286 ? 10.344 15.961 10.086 1 93.69 286 ASP A N 1
ATOM 2294 C CA . ASP A 1 286 ? 9.898 16.734 11.242 1 93.69 286 ASP A CA 1
ATOM 2295 C C . ASP A 1 286 ? 8.867 17.781 10.836 1 93.69 286 ASP A C 1
ATOM 2297 O O . ASP A 1 286 ? 8.852 18.234 9.695 1 93.69 286 ASP A O 1
ATOM 2301 N N . THR A 1 287 ? 7.953 17.969 11.68 1 93.56 287 THR A N 1
ATOM 2302 C CA . THR A 1 287 ? 6.91 18.969 11.539 1 93.56 287 THR A CA 1
ATOM 2303 C C . THR A 1 287 ? 6.699 19.719 12.844 1 93.56 287 THR A C 1
ATOM 2305 O O . THR A 1 287 ? 7.41 19.484 13.828 1 93.56 287 THR A O 1
ATOM 2308 N N . HIS A 1 288 ? 5.758 20.609 12.828 1 90.19 288 HIS A N 1
ATOM 2309 C CA . HIS A 1 288 ? 5.422 21.422 14 1 90.19 288 HIS A CA 1
ATOM 2310 C C . HIS A 1 288 ? 4.75 20.578 15.078 1 90.19 288 HIS A C 1
ATOM 2312 O O . HIS A 1 288 ? 4.668 21 16.234 1 90.19 288 HIS A O 1
ATOM 2318 N N . ASP A 1 289 ? 4.191 19.422 14.797 1 82.56 289 ASP A N 1
ATOM 2319 C CA . ASP A 1 289 ? 3.48 18.562 15.727 1 82.56 289 ASP A CA 1
ATOM 2320 C C . ASP A 1 289 ? 4.418 17.516 16.344 1 82.56 289 ASP A C 1
ATOM 2322 O O . ASP A 1 289 ? 4.098 16.906 17.359 1 82.56 289 ASP A O 1
ATOM 2326 N N . GLY A 1 290 ? 5.57 17.281 15.883 1 83.5 290 GLY A N 1
ATOM 2327 C CA . GLY A 1 290 ? 6.457 16.219 16.344 1 83.5 290 GLY A CA 1
ATOM 2328 C C . GLY A 1 290 ? 6.316 14.938 15.547 1 83.5 290 GLY A C 1
ATOM 2329 O O . GLY A 1 290 ? 5.867 14.961 14.398 1 83.5 290 GLY A O 1
ATOM 2330 N N . ILE A 1 291 ? 6.871 13.852 16.141 1 87.44 291 ILE A N 1
ATOM 2331 C CA . ILE A 1 291 ? 6.871 12.555 15.469 1 87.44 291 ILE A CA 1
ATOM 2332 C C . ILE A 1 291 ? 5.816 11.648 16.094 1 87.44 291 ILE A C 1
ATOM 2334 O O . ILE A 1 291 ? 5.91 11.305 17.281 1 87.44 291 ILE A O 1
ATOM 2338 N N . CYS A 1 292 ? 4.816 11.258 15.32 1 87.19 292 CYS A N 1
ATOM 2339 C CA . CYS A 1 292 ? 3.688 10.484 15.828 1 87.19 292 CYS A CA 1
ATOM 2340 C C . CYS A 1 292 ? 3.92 8.984 15.641 1 87.19 292 CYS A C 1
ATOM 2342 O O . CYS A 1 292 ? 4.164 8.531 14.516 1 87.19 292 CYS A O 1
ATOM 2344 N N . ILE A 1 293 ? 3.744 8.227 16.672 1 86.94 293 ILE A N 1
ATOM 2345 C CA . ILE A 1 293 ? 4.066 6.809 16.688 1 86.94 293 ILE A CA 1
ATOM 2346 C C . ILE A 1 293 ? 3.01 6.031 15.898 1 86.94 293 ILE A C 1
ATOM 2348 O O . ILE A 1 293 ? 3.336 5.098 15.16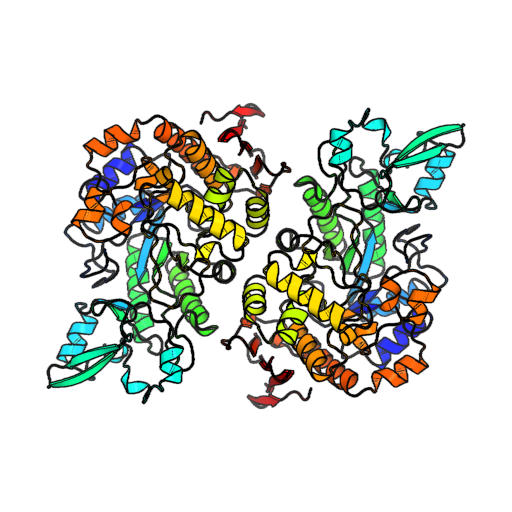4 1 86.94 293 ILE A O 1
ATOM 2352 N N . PRO A 1 294 ? 1.7 6.383 15.953 1 87.06 294 PRO A N 1
ATOM 2353 C CA . PRO A 1 294 ? 0.689 5.652 15.18 1 87.06 294 PRO A CA 1
ATOM 2354 C C . PRO A 1 294 ? 0.986 5.633 13.688 1 87.06 294 PRO A C 1
ATOM 2356 O O . PRO A 1 294 ? 0.561 4.711 12.977 1 87.06 294 PRO A O 1
ATOM 2359 N N . ASP A 1 295 ? 1.783 6.566 13.25 1 92.75 295 ASP A N 1
ATOM 2360 C CA . ASP A 1 295 ? 2.061 6.727 11.828 1 92.75 295 ASP A CA 1
ATOM 2361 C C . ASP A 1 295 ? 2.918 5.578 11.297 1 92.75 295 ASP A C 1
ATOM 2363 O O . ASP A 1 295 ? 2.984 5.348 10.094 1 92.75 295 ASP A O 1
ATOM 2367 N N . VAL A 1 296 ? 3.586 4.875 12.242 1 93.88 296 VAL A N 1
ATOM 2368 C CA . VAL A 1 296 ? 4.516 3.846 11.789 1 93.88 296 VAL A CA 1
ATOM 2369 C C . VAL A 1 296 ? 4.008 2.467 12.211 1 93.88 296 VAL A C 1
ATOM 2371 O O . VAL A 1 296 ? 4.609 1.446 11.867 1 93.88 296 VAL A O 1
ATOM 2374 N N . GLU A 1 297 ? 2.877 2.455 12.914 1 90.31 297 GLU A N 1
ATOM 2375 C CA . GLU A 1 297 ? 2.287 1.168 13.273 1 90.31 297 GLU A CA 1
ATOM 2376 C C . GLU A 1 297 ? 1.899 0.374 12.031 1 90.31 297 GLU A C 1
ATOM 2378 O O . GLU A 1 297 ? 1.357 0.934 11.07 1 90.31 297 GLU A O 1
ATOM 2383 N N . GLY A 1 298 ? 2.248 -0.88 12.023 1 89.56 298 GLY A N 1
ATOM 2384 C CA . GLY A 1 298 ? 2.008 -1.717 10.859 1 89.56 298 GLY A CA 1
ATOM 2385 C C . GLY A 1 298 ? 3.143 -1.681 9.852 1 89.56 298 GLY A C 1
ATOM 2386 O O . GLY A 1 298 ? 3.271 -2.582 9.016 1 89.56 298 GLY A O 1
ATOM 2387 N N . VAL A 1 299 ? 3.928 -0.624 9.906 1 94.38 299 VAL A N 1
ATOM 2388 C CA . VAL A 1 299 ? 5.117 -0.52 9.062 1 94.38 299 VAL A CA 1
ATOM 2389 C C . VAL A 1 299 ? 6.316 -1.128 9.789 1 94.38 299 VAL A C 1
ATOM 2391 O O . VAL A 1 299 ? 7.102 -1.865 9.195 1 94.38 299 VAL A O 1
ATOM 2394 N N . LEU A 1 300 ? 6.406 -0.775 11.047 1 94.44 300 LEU A N 1
ATOM 2395 C CA . LEU A 1 300 ? 7.344 -1.41 11.969 1 94.44 300 LEU A CA 1
ATOM 2396 C C . LEU A 1 300 ? 6.617 -2.381 12.898 1 94.44 300 LEU A C 1
ATOM 2398 O O . LEU A 1 300 ? 5.512 -2.092 13.359 1 94.44 300 LEU A O 1
ATOM 2402 N N . PRO A 1 301 ? 7.289 -3.508 13.18 1 91.69 301 PRO A N 1
ATOM 2403 C CA . PRO A 1 301 ? 6.719 -4.359 14.227 1 91.69 301 PRO A CA 1
ATOM 2404 C C . PRO A 1 301 ? 6.656 -3.666 15.578 1 91.69 301 PRO A C 1
ATOM 2406 O O . PRO A 1 301 ? 7.5 -2.822 15.891 1 91.69 301 PRO A O 1
ATOM 2409 N N . ASP A 1 302 ? 5.703 -4.066 16.391 1 88.94 302 ASP A N 1
ATOM 2410 C CA . ASP A 1 302 ? 5.469 -3.449 17.688 1 88.94 302 ASP A CA 1
ATOM 2411 C C . ASP A 1 302 ? 6.727 -3.486 18.562 1 88.94 302 ASP A C 1
ATOM 2413 O O . ASP A 1 302 ? 7.035 -2.518 19.25 1 88.94 302 ASP A O 1
ATOM 2417 N N . GLU A 1 303 ? 7.379 -4.582 18.469 1 91.06 303 GLU A N 1
ATOM 2418 C CA . GLU A 1 303 ? 8.578 -4.738 19.281 1 91.06 303 GLU A CA 1
ATOM 2419 C C . GLU A 1 303 ? 9.656 -3.732 18.875 1 91.06 303 GLU A C 1
ATOM 2421 O O . GLU A 1 303 ? 10.383 -3.215 19.734 1 91.06 303 GLU A O 1
ATOM 2426 N N . LYS A 1 304 ? 9.758 -3.467 17.594 1 93.25 304 LYS A N 1
ATOM 2427 C CA . LYS A 1 304 ? 10.742 -2.512 17.109 1 93.25 304 LYS A CA 1
ATOM 2428 C C . LYS A 1 304 ? 10.352 -1.081 17.469 1 93.25 304 LYS A C 1
ATOM 2430 O O . LYS A 1 304 ? 11.219 -0.24 17.719 1 93.25 304 LYS A O 1
ATOM 2435 N N . ILE A 1 305 ? 9.062 -0.758 17.484 1 92.44 305 ILE A N 1
ATOM 2436 C CA . ILE A 1 305 ? 8.57 0.551 17.891 1 92.44 305 ILE A CA 1
ATOM 2437 C C . ILE A 1 305 ? 8.93 0.797 19.359 1 92.44 305 ILE A C 1
ATOM 2439 O O . ILE A 1 305 ? 9.391 1.883 19.719 1 92.44 305 ILE A O 1
ATOM 2443 N N . LYS A 1 306 ? 8.719 -0.228 20.188 1 89.19 306 LYS A N 1
ATOM 2444 C CA . LYS A 1 306 ? 9.055 -0.118 21.609 1 89.19 306 LYS A CA 1
ATOM 2445 C C . LYS A 1 306 ? 10.547 0.166 21.797 1 89.19 306 LYS A C 1
ATOM 2447 O O . LYS A 1 306 ? 10.922 1.008 22.609 1 89.19 306 LYS A O 1
ATOM 2452 N N . VAL A 1 307 ? 11.305 -0.528 21.047 1 88.31 307 VAL A N 1
ATOM 2453 C CA . VAL A 1 307 ? 12.75 -0.339 21.125 1 88.31 307 VAL A CA 1
ATOM 2454 C C . VAL A 1 307 ? 13.109 1.088 20.703 1 88.31 307 VAL A C 1
ATOM 2456 O O . VAL A 1 307 ? 13.961 1.726 21.328 1 88.31 307 VAL A O 1
ATOM 2459 N N . LEU A 1 308 ? 12.508 1.551 19.656 1 89.56 308 LEU A N 1
ATOM 2460 C CA . LEU A 1 308 ? 12.727 2.906 19.172 1 89.56 308 LEU A CA 1
ATOM 2461 C C . LEU A 1 308 ? 12.398 3.934 20.25 1 89.56 308 LEU A C 1
ATOM 2463 O O . LEU A 1 308 ? 13.195 4.84 20.5 1 89.56 308 LEU A O 1
ATOM 2467 N N . ILE A 1 309 ? 11.25 3.779 20.875 1 85.56 309 ILE A N 1
ATOM 2468 C CA . ILE A 1 309 ? 10.797 4.691 21.922 1 85.56 309 ILE A CA 1
ATOM 2469 C C . ILE A 1 309 ? 11.773 4.66 23.094 1 85.56 309 ILE A C 1
ATOM 2471 O O . ILE A 1 309 ? 12.172 5.707 23.609 1 85.56 309 ILE A O 1
ATOM 2475 N N . ASP A 1 310 ? 12.18 3.443 23.438 1 84.12 310 ASP A N 1
ATOM 2476 C CA . ASP A 1 310 ? 13.109 3.275 24.547 1 84.12 310 ASP A CA 1
ATOM 2477 C C . ASP A 1 310 ? 14.453 3.928 24.234 1 84.12 310 ASP A C 1
ATOM 2479 O O . ASP A 1 310 ? 15.062 4.547 25.109 1 84.12 310 ASP A O 1
ATOM 2483 N N . ASN A 1 311 ? 14.891 3.758 23.062 1 82.88 311 ASN A N 1
ATOM 2484 C CA . ASN A 1 311 ? 16.172 4.34 22.656 1 82.88 311 ASN A CA 1
ATOM 2485 C C . ASN A 1 311 ? 16.125 5.863 22.719 1 82.88 311 ASN A C 1
ATOM 2487 O O . ASN A 1 311 ? 17.078 6.492 23.188 1 82.88 311 ASN A O 1
ATOM 2491 N N . ILE A 1 312 ? 15.078 6.445 22.281 1 80.31 312 ILE A N 1
ATOM 2492 C CA . ILE A 1 312 ? 14.953 7.898 22.234 1 80.31 312 ILE A CA 1
ATOM 2493 C C . ILE A 1 312 ? 14.797 8.445 23.656 1 80.31 312 ILE A C 1
ATOM 2495 O O . ILE A 1 312 ? 15.359 9.484 24 1 80.31 312 ILE A O 1
ATOM 2499 N N . ASP A 1 313 ? 14.086 7.699 24.438 1 75.12 313 ASP A N 1
ATOM 2500 C CA . ASP A 1 313 ? 13.891 8.086 25.828 1 75.12 313 ASP A CA 1
ATOM 2501 C C . ASP A 1 313 ? 15.211 8.086 26.594 1 75.12 313 ASP A C 1
ATOM 2503 O O . ASP A 1 313 ? 15.461 8.961 27.406 1 75.12 313 ASP A O 1
ATOM 2507 N N . ALA A 1 314 ? 15.93 7.059 26.391 1 70.38 314 ALA A N 1
ATOM 2508 C CA . ALA A 1 314 ? 17.188 6.895 27.094 1 70.38 314 ALA A CA 1
ATOM 2509 C C . ALA A 1 314 ? 18.203 7.949 26.656 1 70.38 314 ALA A C 1
ATOM 2511 O O . ALA A 1 314 ? 19.062 8.352 27.438 1 70.38 314 ALA A O 1
ATOM 2512 N N . ARG A 1 315 ? 18.062 8.312 25.516 1 61.44 315 ARG A N 1
ATOM 2513 C CA . ARG A 1 315 ? 19.125 9.125 24.953 1 61.44 315 ARG A CA 1
ATOM 2514 C C . ARG A 1 315 ? 18.75 10.602 24.953 1 61.44 315 ARG A C 1
ATOM 2516 O O . ARG A 1 315 ? 19.625 11.469 24.953 1 61.44 315 ARG A O 1
ATOM 2523 N N . SER A 1 316 ? 17.453 10.758 24.656 1 55.44 316 SER A N 1
ATOM 2524 C CA . SER A 1 316 ? 17.047 12.156 24.562 1 55.44 316 SER A CA 1
ATOM 2525 C C . SER A 1 316 ? 16.734 12.727 25.938 1 55.44 316 SER A C 1
ATOM 2527 O O . SER A 1 316 ? 16.344 12 26.859 1 55.44 316 SER A O 1
ATOM 2529 N N . ALA A 1 317 ? 17.453 13.805 26.266 1 43.38 317 ALA A N 1
ATOM 2530 C CA . ALA A 1 317 ? 17.281 14.594 27.484 1 43.38 317 ALA A CA 1
ATOM 2531 C C . ALA A 1 317 ? 15.805 14.805 27.781 1 43.38 317 ALA A C 1
ATOM 2533 O O . ALA A 1 317 ? 15.328 15.945 27.797 1 43.38 317 ALA A O 1
ATOM 2534 N N . ASP A 1 318 ? 15.047 13.742 27.844 1 42.28 318 ASP A N 1
ATOM 2535 C CA . ASP A 1 318 ? 13.68 13.703 28.375 1 42.28 318 ASP A CA 1
ATOM 2536 C C . ASP A 1 318 ? 12.656 13.766 27.234 1 42.28 318 ASP A C 1
ATOM 2538 O O . ASP A 1 318 ? 12.094 14.828 26.953 1 42.28 318 ASP A O 1
ATOM 2542 N N . PRO A 1 319 ? 12.766 12.773 26.328 1 48.94 319 PRO A N 1
ATOM 2543 C CA . PRO A 1 319 ? 11.695 12.898 25.344 1 48.94 319 PRO A CA 1
ATOM 2544 C C . PRO A 1 319 ? 10.32 13.094 25.984 1 48.94 319 PRO A C 1
ATOM 2546 O O . PRO A 1 319 ? 9.977 12.406 26.938 1 48.94 319 PRO A O 1
ATOM 2549 N N . ILE A 1 320 ? 9.719 14.266 25.984 1 43.97 320 ILE A N 1
ATOM 2550 C CA . ILE A 1 320 ? 8.359 14.422 26.484 1 43.97 320 ILE A CA 1
ATOM 2551 C C . ILE A 1 320 ? 7.406 13.562 25.656 1 43.97 320 ILE A C 1
ATOM 2553 O O . ILE A 1 320 ? 7.246 13.781 24.453 1 43.97 320 ILE A O 1
ATOM 2557 N N . MET A 1 321 ? 7.352 12.258 26 1 51 321 MET A N 1
ATOM 2558 C CA . MET A 1 321 ? 6.387 11.305 25.469 1 51 321 MET A CA 1
ATOM 2559 C C . MET A 1 321 ? 4.961 11.719 25.812 1 51 321 MET A C 1
ATOM 2561 O O . MET A 1 321 ? 4.633 11.875 27 1 51 321 MET A O 1
ATOM 2565 N N . ARG A 1 322 ? 4.289 12.367 24.781 1 50.41 322 ARG A N 1
ATOM 2566 C CA . ARG A 1 322 ? 2.885 12.711 25 1 50.41 322 ARG A CA 1
ATOM 2567 C C . ARG A 1 322 ? 1.998 11.477 24.891 1 50.41 322 ARG A C 1
ATOM 2569 O O . ARG A 1 322 ? 2.086 10.727 23.906 1 50.41 322 ARG A O 1
ATOM 2576 N N . ARG A 1 323 ? 1.381 11.148 26.094 1 47.03 323 ARG A N 1
ATOM 2577 C CA . ARG A 1 323 ? 0.38 10.086 26.156 1 47.03 323 ARG A CA 1
ATOM 2578 C C . ARG A 1 323 ? -0.979 10.586 25.688 1 47.03 323 ARG A C 1
ATOM 2580 O O . ARG A 1 323 ? -1.345 11.734 25.938 1 47.03 323 ARG A O 1
ATOM 2587 N N . SER A 1 324 ? -1.543 10.109 24.609 1 46.56 324 SER A N 1
ATOM 2588 C CA . SER A 1 324 ? -2.895 10.492 24.219 1 46.56 324 SER A CA 1
ATOM 2589 C C . SER A 1 324 ? -3.893 10.227 25.344 1 46.56 324 SER A C 1
ATOM 2591 O O . SER A 1 324 ? -3.746 9.258 26.094 1 46.56 324 SER A O 1
ATOM 2593 N N . ALA A 1 325 ? -4.695 11.344 25.797 1 42.16 325 ALA A N 1
ATOM 2594 C CA . ALA A 1 325 ? -5.793 11.078 26.719 1 42.16 325 ALA A CA 1
ATOM 2595 C C . ALA A 1 325 ? -6.66 9.922 26.219 1 42.16 325 ALA A C 1
ATOM 2597 O O . ALA A 1 325 ? -7.406 9.32 27 1 42.16 325 ALA A O 1
ATOM 2598 N N . ALA A 1 326 ? -6.84 9.82 24.922 1 42 326 ALA A N 1
ATOM 2599 C CA . ALA A 1 326 ? -7.715 8.758 24.438 1 42 326 ALA A CA 1
ATOM 2600 C C . ALA A 1 326 ? -7.066 7.387 24.609 1 42 326 ALA A C 1
ATOM 2602 O O . ALA A 1 326 ? -5.848 7.246 24.484 1 42 326 ALA A O 1
ATOM 2603 N N . ASN A 1 327 ? -7.602 6.5 25.422 1 38.34 327 ASN A N 1
ATOM 2604 C CA . ASN A 1 327 ? -7.223 5.094 25.469 1 38.34 327 ASN A CA 1
ATOM 2605 C C . ASN A 1 327 ? -6.578 4.652 24.156 1 38.34 327 ASN A C 1
ATOM 2607 O O . ASN A 1 327 ? -7.199 3.947 23.359 1 38.34 327 ASN A O 1
ATOM 2611 N N . ILE A 1 328 ? -5.707 5.504 23.719 1 48 328 ILE A N 1
ATOM 2612 C CA . ILE A 1 328 ? -5.242 5.199 22.359 1 48 328 ILE A CA 1
ATOM 2613 C C . ILE A 1 328 ? -4.402 3.924 22.391 1 48 328 ILE A C 1
ATOM 2615 O O . ILE A 1 328 ? -3.475 3.797 23.188 1 48 328 ILE A O 1
ATOM 2619 N N . HIS A 1 329 ? -4.945 2.889 21.969 1 48.31 329 HIS A N 1
ATOM 2620 C CA . HIS A 1 329 ? -4.363 1.575 21.719 1 48.31 329 HIS A CA 1
ATOM 2621 C C . HIS A 1 329 ? -3.102 1.684 20.875 1 48.31 329 HIS A C 1
ATOM 2623 O O . HIS A 1 329 ? -3.131 1.411 19.672 1 48.31 329 HIS A O 1
ATOM 2629 N N . SER A 1 330 ? -2.295 2.822 21.297 1 50.09 330 SER A N 1
ATOM 2630 C CA . SER A 1 330 ? -1.028 2.854 20.562 1 50.09 330 SER A CA 1
ATOM 2631 C C . SER A 1 330 ? 0.047 2.059 21.297 1 50.09 330 SER A C 1
ATOM 2633 O O . SER A 1 330 ? -0.02 1.891 22.516 1 50.09 330 SER A O 1
ATOM 2635 N N . VAL A 1 331 ? 0.906 1.579 20.547 1 45.22 331 VAL A N 1
ATOM 2636 C CA . VAL A 1 331 ? 2.004 0.778 21.078 1 45.22 331 VAL A CA 1
ATOM 2637 C C . VAL A 1 331 ? 2.758 1.574 22.141 1 45.22 331 VAL A C 1
ATOM 2639 O O . VAL A 1 331 ? 3.137 2.725 21.922 1 45.22 331 VAL A O 1
ATOM 2642 N N . GLY A 1 332 ? 2.834 1.125 23.25 1 45.06 332 GLY A N 1
ATOM 2643 C CA . GLY A 1 332 ? 3.574 1.678 24.375 1 45.06 332 GLY A CA 1
ATOM 2644 C C . GLY A 1 332 ? 2.865 2.84 25.047 1 45.06 332 GLY A C 1
ATOM 2645 O O . GLY A 1 332 ? 3.439 3.518 25.906 1 45.06 332 GLY A O 1
ATOM 2646 N N . ALA A 1 333 ? 1.662 3.23 24.531 1 55.16 333 ALA A N 1
ATOM 2647 C CA . ALA A 1 333 ? 0.849 4.297 25.109 1 55.16 333 ALA A CA 1
ATOM 2648 C C . ALA A 1 333 ? 1.449 5.668 24.812 1 55.16 333 ALA A C 1
ATOM 2650 O O . ALA A 1 333 ? 1.253 6.617 25.578 1 55.16 333 ALA A O 1
ATOM 2651 N N . ILE A 1 334 ? 2.404 5.676 23.906 1 54.38 334 ILE A N 1
ATOM 2652 C CA . ILE A 1 334 ? 3.027 6.926 23.484 1 54.38 334 ILE A CA 1
ATOM 2653 C C . ILE A 1 334 ? 2.461 7.348 22.125 1 54.38 334 ILE A C 1
ATOM 2655 O O . ILE A 1 334 ? 2.529 6.594 21.156 1 54.38 334 ILE A O 1
ATOM 2659 N N . TYR A 1 335 ? 1.988 8.492 22.078 1 70.5 335 TYR A N 1
ATOM 2660 C CA . TYR A 1 335 ? 1.354 8.969 20.859 1 70.5 335 TYR A CA 1
ATOM 2661 C C . TYR A 1 335 ? 2.336 9.766 20 1 70.5 335 TYR A C 1
ATOM 2663 O O . TYR A 1 335 ? 2.373 9.609 18.781 1 70.5 335 TYR A O 1
ATOM 2671 N N . GLN A 1 336 ? 3.178 10.562 20.734 1 79.44 336 GLN A N 1
ATOM 2672 C CA . GLN A 1 336 ? 3.998 11.508 19.984 1 79.44 336 GLN A CA 1
ATOM 2673 C C . GLN A 1 336 ? 5.352 11.719 20.656 1 79.44 336 GLN A C 1
ATOM 2675 O O . GLN A 1 336 ? 5.434 11.812 21.891 1 79.44 336 GLN A O 1
ATOM 2680 N N . LEU A 1 337 ? 6.414 11.695 19.844 1 82.38 337 LEU A N 1
ATOM 2681 C CA . LEU A 1 337 ? 7.742 12.125 20.281 1 82.38 337 LEU A CA 1
ATOM 2682 C C . LEU A 1 337 ? 7.945 13.617 20.016 1 82.38 337 LEU A C 1
ATOM 2684 O O . LEU A 1 337 ? 7.973 14.047 18.859 1 82.38 337 LEU A O 1
ATOM 2688 N N . THR A 1 338 ? 8.031 14.391 21.125 1 85.69 338 THR A N 1
ATOM 2689 C CA . THR A 1 338 ? 8.195 15.836 21 1 85.69 338 THR A CA 1
ATOM 2690 C C . THR A 1 338 ? 9.664 16.219 21.109 1 85.69 338 THR A C 1
ATOM 2692 O O . THR A 1 338 ? 10.172 16.438 22.219 1 85.69 338 THR A O 1
ATOM 2695 N N . CYS A 1 339 ? 10.336 16.266 20.109 1 90.12 339 CYS A N 1
ATOM 2696 C CA . CYS A 1 339 ? 11.742 16.641 19.984 1 90.12 339 CYS A CA 1
ATOM 2697 C C . CYS A 1 339 ? 12.07 17.047 18.547 1 90.12 339 CYS A C 1
ATOM 2699 O O . CYS A 1 339 ? 11.266 16.828 17.641 1 90.12 339 CYS A O 1
ATOM 2701 N N . THR A 1 340 ? 13.156 17.703 18.422 1 94.25 340 THR A N 1
ATOM 2702 C CA . THR A 1 340 ? 13.625 17.938 17.062 1 94.25 340 THR A CA 1
ATOM 2703 C C . THR A 1 340 ? 14.188 16.656 16.469 1 94.25 340 THR A C 1
ATOM 2705 O O . THR A 1 340 ? 14.633 15.766 17.188 1 94.25 340 THR A O 1
ATOM 2708 N N . PHE A 1 341 ? 14.148 16.531 15.211 1 95.88 341 PHE A N 1
ATOM 2709 C CA . PHE A 1 341 ? 14.672 15.344 14.547 1 95.88 341 PHE A CA 1
ATOM 2710 C C . PHE A 1 341 ? 16.188 15.242 14.727 1 95.88 341 PHE A C 1
ATOM 2712 O O . PHE A 1 341 ? 16.734 14.148 14.859 1 95.88 341 PHE A O 1
ATOM 2719 N N . TYR A 1 342 ? 16.891 16.375 14.758 1 96.56 342 TYR A N 1
ATOM 2720 C CA . TYR A 1 342 ? 18.328 16.438 14.977 1 96.56 342 TYR A CA 1
ATOM 2721 C C . TYR A 1 342 ? 18.703 15.883 16.344 1 96.56 342 TYR A C 1
ATOM 2723 O O . TYR A 1 342 ? 19.641 15.094 16.469 1 96.56 342 TYR A O 1
ATOM 2731 N N . ASP A 1 343 ? 17.938 16.234 17.344 1 94.12 343 ASP A N 1
ATOM 2732 C CA . ASP A 1 343 ? 18.188 15.719 18.688 1 94.12 343 ASP A CA 1
ATOM 2733 C C . ASP A 1 343 ? 17.844 14.234 18.766 1 94.12 343 ASP A C 1
ATOM 2735 O O . ASP A 1 343 ? 18.484 13.484 19.5 1 94.12 343 ASP A O 1
ATOM 2739 N N . ALA A 1 344 ? 16.781 13.836 18.062 1 92.75 344 ALA A N 1
ATOM 2740 C CA . ALA A 1 344 ? 16.422 12.422 18.047 1 92.75 344 ALA A CA 1
ATOM 2741 C C . ALA A 1 344 ? 17.562 11.57 17.516 1 92.75 344 ALA A C 1
ATOM 2743 O O . ALA A 1 344 ? 17.672 10.391 17.859 1 92.75 344 ALA A O 1
ATOM 2744 N N . LEU A 1 345 ? 18.391 12.18 16.656 1 94.81 345 LEU A N 1
ATOM 2745 C CA . LEU A 1 345 ? 19.547 11.484 16.109 1 94.81 345 LEU A CA 1
ATOM 2746 C C . LEU A 1 345 ? 20.812 11.82 16.891 1 94.81 345 LEU A C 1
ATOM 2748 O O . LEU A 1 345 ? 21.922 11.688 16.359 1 94.81 345 LEU A O 1
ATOM 2752 N N . MET A 1 346 ? 20.703 12.391 18.094 1 91.5 346 MET A N 1
ATOM 2753 C CA . MET A 1 346 ? 21.781 12.68 19.047 1 91.5 346 MET A CA 1
ATOM 2754 C C . MET A 1 346 ? 22.734 13.719 18.484 1 91.5 346 MET A C 1
ATOM 2756 O O . MET A 1 346 ? 23.953 13.633 18.703 1 91.5 346 MET A O 1
ATOM 2760 N N . GLN A 1 347 ? 22.25 14.539 17.672 1 94.81 347 GLN A N 1
ATOM 2761 C CA . GLN A 1 347 ? 22.984 15.648 17.094 1 94.81 347 GLN A CA 1
ATOM 2762 C C . GLN A 1 347 ? 24.172 15.156 16.281 1 94.81 347 GLN A C 1
ATOM 2764 O O . GLN A 1 347 ? 25.25 15.766 16.297 1 94.81 347 GLN A O 1
ATOM 2769 N N . ASN A 1 348 ? 23.969 13.984 15.727 1 96.06 348 ASN A N 1
ATOM 2770 C CA . ASN A 1 348 ? 24.969 13.43 14.828 1 96.06 348 ASN A CA 1
ATOM 2771 C C . ASN A 1 348 ? 24.797 13.953 13.406 1 96.06 348 ASN A C 1
ATOM 2773 O O . ASN A 1 348 ? 23.828 13.609 12.719 1 96.06 348 ASN A O 1
ATOM 2777 N N . ASP A 1 349 ? 25.766 14.727 12.953 1 97.94 349 ASP A N 1
ATOM 2778 C CA . ASP A 1 349 ? 25.688 15.398 11.656 1 97.94 349 ASP A CA 1
ATOM 2779 C C . ASP A 1 349 ? 25.547 14.383 10.523 1 97.94 349 ASP A C 1
ATOM 2781 O O . ASP A 1 349 ? 24.734 14.57 9.609 1 97.94 349 ASP A O 1
ATOM 2785 N N . ASP A 1 350 ? 26.297 13.336 10.594 1 98 350 ASP A N 1
ATOM 2786 C CA . ASP A 1 350 ? 26.297 12.344 9.516 1 98 350 ASP A CA 1
ATOM 2787 C C . ASP A 1 350 ? 24.969 11.586 9.477 1 98 350 ASP A C 1
ATOM 2789 O O . ASP A 1 350 ? 24.438 11.344 8.391 1 98 350 ASP A O 1
ATOM 2793 N N . ALA A 1 351 ? 24.469 11.266 10.641 1 97.94 351 ALA A N 1
ATOM 2794 C CA . ALA A 1 351 ? 23.172 10.602 10.703 1 97.94 351 ALA A CA 1
ATOM 2795 C C . ALA A 1 351 ? 22.062 11.508 10.164 1 97.94 351 ALA A C 1
ATOM 2797 O O . ALA A 1 351 ? 21.156 11.039 9.461 1 97.94 351 ALA A O 1
ATOM 2798 N N . TYR A 1 352 ? 22.188 12.727 10.523 1 98.44 352 TYR A N 1
ATOM 2799 C CA . TYR A 1 352 ? 21.188 13.688 10.07 1 98.44 352 TYR A CA 1
ATOM 2800 C C . TYR A 1 352 ? 21.203 13.836 8.555 1 98.44 352 TYR A C 1
ATOM 2802 O O . TYR A 1 352 ? 20.156 13.836 7.914 1 98.44 352 TYR A O 1
ATOM 2810 N N . ILE A 1 353 ? 22.359 13.906 7.969 1 98.69 353 ILE A N 1
ATOM 2811 C CA . ILE A 1 353 ? 22.516 14.039 6.523 1 98.69 353 ILE A CA 1
ATOM 2812 C C . ILE A 1 353 ? 22.062 12.758 5.836 1 98.69 353 ILE A C 1
ATOM 2814 O O . ILE A 1 353 ? 21.422 12.805 4.781 1 98.69 353 ILE A O 1
ATOM 2818 N N . ALA A 1 354 ? 22.375 11.641 6.449 1 98.75 354 ALA A N 1
ATOM 2819 C CA . ALA A 1 354 ? 21.891 10.367 5.914 1 98.75 354 ALA A CA 1
ATOM 2820 C C . ALA A 1 354 ? 20.375 10.336 5.855 1 98.75 354 ALA A C 1
ATOM 2822 O O . ALA A 1 354 ? 19.797 9.953 4.836 1 98.75 354 ALA A O 1
ATOM 2823 N N . ALA A 1 355 ? 19.75 10.766 6.918 1 98.75 355 ALA A N 1
ATOM 2824 C CA . ALA A 1 355 ? 18.297 10.797 6.977 1 98.75 355 ALA A CA 1
ATOM 2825 C C . ALA A 1 355 ? 17.719 11.711 5.895 1 98.75 355 ALA A C 1
ATOM 2827 O O . ALA A 1 355 ? 16.781 11.336 5.191 1 98.75 355 ALA A O 1
ATOM 2828 N N . ARG A 1 356 ? 18.266 12.812 5.742 1 98.88 356 ARG A N 1
ATOM 2829 C CA . ARG A 1 356 ? 17.797 13.789 4.766 1 98.88 356 ARG A CA 1
ATOM 2830 C C . ARG A 1 356 ? 18.047 13.305 3.342 1 98.88 356 ARG A C 1
ATOM 2832 O O . ARG A 1 356 ? 17.188 13.477 2.467 1 98.88 356 ARG A O 1
ATOM 2839 N N . ALA A 1 357 ? 19.156 12.711 3.121 1 98.88 357 ALA A N 1
ATOM 2840 C CA . ALA A 1 357 ? 19.438 12.148 1.8 1 98.88 357 ALA A CA 1
ATOM 2841 C C . ALA A 1 357 ? 18.406 11.094 1.422 1 98.88 357 ALA A C 1
ATOM 2843 O O . ALA A 1 357 ? 17.891 11.102 0.305 1 98.88 357 ALA A O 1
ATOM 2844 N N . ILE A 1 358 ? 18.141 10.219 2.35 1 98.94 358 ILE A N 1
ATOM 2845 C CA . ILE A 1 358 ? 17.141 9.195 2.102 1 98.94 358 ILE A CA 1
ATOM 2846 C C . ILE A 1 358 ? 15.781 9.852 1.838 1 98.94 358 ILE A C 1
ATOM 2848 O O . ILE A 1 358 ? 15.078 9.484 0.895 1 98.94 358 ILE A O 1
ATOM 2852 N N . GLN A 1 359 ? 15.43 10.852 2.643 1 98.94 359 GLN A N 1
ATOM 2853 C CA . GLN A 1 359 ? 14.18 11.57 2.414 1 98.94 359 GLN A CA 1
ATOM 2854 C C . GLN A 1 359 ? 14.117 12.133 0.996 1 98.94 359 GLN A C 1
ATOM 2856 O O . GLN A 1 359 ? 13.102 12 0.311 1 98.94 359 GLN A O 1
ATOM 2861 N N . PHE A 1 360 ? 15.18 12.734 0.537 1 98.88 360 PHE A N 1
ATOM 2862 C CA . PHE A 1 360 ? 15.195 13.461 -0.729 1 98.88 360 PHE A CA 1
ATOM 2863 C C . PHE A 1 360 ? 15.148 12.492 -1.906 1 98.88 360 PHE A C 1
ATOM 2865 O O . PHE A 1 360 ? 14.695 12.852 -2.994 1 98.88 360 PHE A O 1
ATOM 2872 N N . PHE A 1 361 ? 15.586 11.266 -1.685 1 98.88 361 PHE A N 1
ATOM 2873 C CA . PHE A 1 361 ? 15.516 10.266 -2.742 1 98.88 361 PHE A CA 1
ATOM 2874 C C . PHE A 1 361 ? 14.211 9.484 -2.66 1 98.88 361 PHE A C 1
ATOM 2876 O O . PHE A 1 361 ? 13.859 8.758 -3.594 1 98.88 361 PHE A O 1
ATOM 2883 N N . THR A 1 362 ? 13.508 9.547 -1.525 1 98.88 362 THR A N 1
ATOM 2884 C CA . THR A 1 362 ? 12.203 8.906 -1.384 1 98.88 362 THR A CA 1
ATOM 2885 C C . THR A 1 362 ? 11.188 9.516 -2.346 1 98.88 362 THR A C 1
ATOM 2887 O O . THR A 1 362 ? 11.156 10.734 -2.523 1 98.88 362 THR A O 1
ATOM 2890 N N . PRO A 1 363 ? 10.336 8.711 -2.98 1 98.19 363 PRO A N 1
ATOM 2891 C CA . PRO A 1 363 ? 9.32 9.266 -3.881 1 98.19 363 PRO A CA 1
ATOM 2892 C C . PRO A 1 363 ? 8.398 10.266 -3.182 1 98.19 363 PRO A C 1
ATOM 2894 O O . PRO A 1 363 ? 7.977 10.031 -2.045 1 98.19 363 PRO A O 1
ATOM 2897 N N . GLY A 1 364 ? 8.039 11.336 -3.906 1 98.19 364 GLY A N 1
ATOM 2898 C CA . GLY A 1 364 ? 7.203 12.391 -3.355 1 98.19 364 GLY A CA 1
ATOM 2899 C C . GLY A 1 364 ? 7.906 13.734 -3.291 1 98.19 364 GLY A C 1
ATOM 2900 O O . GLY A 1 364 ? 9.078 13.844 -3.654 1 98.19 364 GLY A O 1
ATOM 2901 N N . ILE A 1 365 ? 7.238 14.758 -2.865 1 98.62 365 ILE A N 1
ATOM 2902 C CA . ILE A 1 365 ? 7.793 16.094 -2.66 1 98.62 365 ILE A CA 1
ATOM 2903 C C . ILE A 1 365 ? 8.258 16.234 -1.214 1 98.62 365 ILE A C 1
ATOM 2905 O O . ILE A 1 365 ? 7.469 16.094 -0.281 1 98.62 365 ILE A O 1
ATOM 2909 N N . PRO A 1 366 ? 9.523 16.484 -1.002 1 98.81 366 PRO A N 1
ATOM 2910 C CA . PRO A 1 366 ? 10 16.594 0.377 1 98.81 366 PRO A CA 1
ATOM 2911 C C . PRO A 1 366 ? 9.773 17.969 0.976 1 98.81 366 PRO A C 1
ATOM 2913 O O . PRO A 1 366 ? 9.969 18.984 0.293 1 98.81 366 PRO A O 1
ATOM 2916 N N . GLN A 1 367 ? 9.344 17.953 2.18 1 98.81 367 GLN A N 1
ATOM 2917 C CA . GLN A 1 367 ? 9.25 19.188 2.961 1 98.81 367 GLN A CA 1
ATOM 2918 C C . GLN A 1 367 ? 10.242 19.188 4.117 1 98.81 367 GLN A C 1
ATOM 2920 O O . GLN A 1 367 ? 10.461 18.141 4.754 1 98.81 367 GLN A O 1
ATOM 2925 N N . VAL A 1 368 ? 10.867 20.297 4.293 1 98.81 368 VAL A N 1
ATOM 2926 C CA . VAL A 1 368 ? 11.812 20.484 5.391 1 98.81 368 VAL A CA 1
ATOM 2927 C C . VAL A 1 368 ? 11.281 21.531 6.359 1 98.81 368 VAL A C 1
ATOM 2929 O O . VAL A 1 368 ? 10.961 22.656 5.957 1 98.81 368 VAL A O 1
ATOM 2932 N N . TYR A 1 369 ? 11.164 21.156 7.605 1 98.44 369 TYR A N 1
ATOM 2933 C CA . TYR A 1 369 ? 10.727 22.047 8.664 1 98.44 369 TYR A CA 1
ATOM 2934 C C . TYR A 1 369 ? 11.812 23.062 9.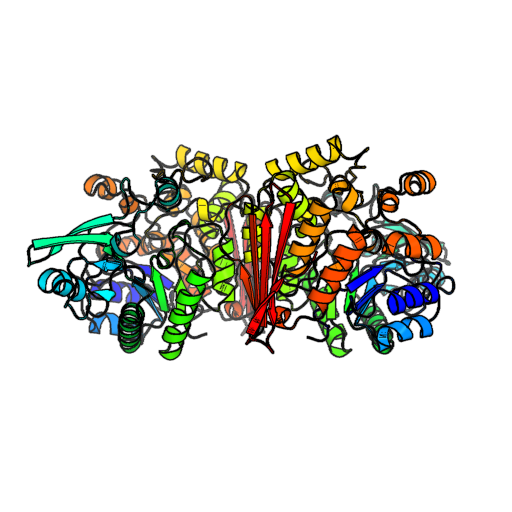023 1 98.44 369 TYR A C 1
ATOM 2936 O O . TYR A 1 369 ? 13 22.719 9 1 98.44 369 TYR A O 1
ATOM 2944 N N . TYR A 1 370 ? 11.461 24.266 9.344 1 98.38 370 TYR A N 1
ATOM 2945 C CA . TYR A 1 370 ? 12.43 25.344 9.484 1 98.38 370 TYR A CA 1
ATOM 2946 C C . TYR A 1 370 ? 13.438 25.047 10.586 1 98.38 370 TYR A C 1
ATOM 2948 O O . TYR A 1 370 ? 14.617 25.359 10.461 1 98.38 370 TYR A O 1
ATOM 2956 N N . VAL A 1 371 ? 12.977 24.391 11.656 1 98 371 VAL A N 1
ATOM 2957 C CA . VAL A 1 371 ? 13.914 24.031 12.711 1 98 371 VAL A CA 1
ATOM 2958 C C . VAL A 1 371 ? 14.906 22.984 12.188 1 98 371 VAL A C 1
ATOM 2960 O O . VAL A 1 371 ? 16.109 23.078 12.445 1 98 371 VAL A O 1
ATOM 2963 N N . GLY A 1 372 ? 14.375 22.047 11.43 1 98 372 GLY A N 1
ATOM 2964 C CA . GLY A 1 372 ? 15.227 21.047 10.812 1 98 372 GLY A CA 1
ATOM 2965 C C . GLY A 1 372 ? 16.188 21.625 9.789 1 98 372 GLY A C 1
ATOM 2966 O O . GLY A 1 372 ? 17.328 21.172 9.68 1 98 372 GLY A O 1
ATOM 2967 N N . LEU A 1 373 ? 15.766 22.609 9.055 1 98.75 373 LEU A N 1
ATOM 2968 C CA . LEU A 1 373 ? 16.625 23.297 8.086 1 98.75 373 LEU A CA 1
ATOM 2969 C C . LEU A 1 373 ? 17.906 23.797 8.75 1 98.75 373 LEU A C 1
ATOM 2971 O O . LEU A 1 373 ? 18.984 23.719 8.164 1 98.75 373 LEU A O 1
ATOM 2975 N N . LEU A 1 374 ? 17.766 24.25 10 1 98.62 374 LEU A N 1
ATOM 2976 C CA . LEU A 1 374 ? 18.891 24.875 10.688 1 98.62 374 LEU A CA 1
ATOM 2977 C C . LEU A 1 374 ? 19.547 23.906 11.664 1 98.62 374 LEU A C 1
ATOM 2979 O O . LEU A 1 374 ? 20.328 24.312 12.516 1 98.62 374 LEU A O 1
ATOM 2983 N N . ALA A 1 375 ? 19.203 22.625 11.531 1 98.19 375 ALA A N 1
ATOM 2984 C CA . ALA A 1 375 ? 19.703 21.625 12.461 1 98.19 375 ALA A CA 1
ATOM 2985 C C . ALA A 1 375 ? 19.516 22.078 13.906 1 98.19 375 ALA A C 1
ATOM 2987 O O . ALA A 1 375 ? 20.469 22.031 14.695 1 98.19 375 ALA A O 1
ATOM 2988 N N . GLY A 1 376 ? 18.297 22.516 14.172 1 96.94 376 GLY A N 1
ATOM 2989 C CA . GLY A 1 376 ? 18 23.047 15.492 1 96.94 376 GLY A CA 1
ATOM 2990 C C . GLY A 1 376 ? 17.875 21.969 16.547 1 96.94 376 GLY A C 1
ATOM 2991 O O . GLY A 1 376 ? 17.438 20.859 16.266 1 96.94 376 GLY A O 1
ATOM 2992 N N . CYS A 1 377 ? 18.281 22.359 17.75 1 95.25 377 CYS A N 1
ATOM 2993 C CA . CYS A 1 377 ? 18.156 21.484 18.906 1 95.25 377 CYS A CA 1
ATOM 2994 C C . CYS A 1 377 ? 16.891 21.781 19.703 1 95.25 377 CYS A C 1
ATOM 2996 O O . CYS A 1 377 ? 16.188 22.75 19.406 1 95.25 377 CYS A O 1
ATOM 2998 N N . ASN A 1 378 ? 16.578 20.922 20.641 1 93.94 378 ASN A N 1
ATOM 2999 C CA . ASN A 1 378 ? 15.414 21.109 21.516 1 93.94 378 ASN A CA 1
ATOM 3000 C C . ASN A 1 378 ? 15.461 22.438 22.25 1 93.94 378 ASN A C 1
ATOM 3002 O O . ASN A 1 378 ? 16.484 22.797 22.828 1 93.94 378 ASN A O 1
ATOM 3006 N N . ASP A 1 379 ? 14.406 23.188 22.172 1 95 379 ASP A N 1
ATOM 3007 C CA . ASP A 1 379 ? 14.289 24.438 22.922 1 95 379 ASP A CA 1
ATOM 3008 C C . ASP A 1 379 ? 13.578 24.219 24.25 1 95 379 ASP A C 1
ATOM 3010 O O . ASP A 1 379 ? 12.406 24.578 24.391 1 95 379 ASP A O 1
ATOM 3014 N N . HIS A 1 380 ? 14.297 23.75 25.203 1 92.81 380 HIS A N 1
ATOM 3015 C CA . HIS A 1 380 ? 13.734 23.438 26.516 1 92.81 380 HIS A CA 1
ATOM 3016 C C . HIS A 1 380 ? 13.219 24.688 27.203 1 92.81 380 HIS A C 1
ATOM 3018 O O . HIS A 1 380 ? 12.203 24.641 27.906 1 92.81 380 HIS A O 1
ATOM 3024 N N . GLU A 1 381 ? 13.891 25.734 27.047 1 95.06 381 GLU A N 1
ATOM 3025 C CA . GLU A 1 381 ? 13.5 27 27.688 1 95.06 381 GLU A CA 1
ATOM 3026 C C . GLU A 1 381 ? 12.125 27.453 27.188 1 95.06 381 GLU A C 1
ATOM 3028 O O . GLU A 1 381 ? 11.266 27.812 28 1 95.06 381 GLU A O 1
ATOM 3033 N N . LEU A 1 382 ? 11.953 27.469 25.859 1 93.94 382 LEU A N 1
ATOM 3034 C CA . LEU A 1 382 ? 10.664 27.875 25.297 1 93.94 382 LEU A CA 1
ATOM 3035 C C . LEU A 1 382 ? 9.555 26.938 25.781 1 93.94 382 LEU A C 1
ATOM 3037 O O . LEU A 1 382 ? 8.469 27.406 26.125 1 93.94 382 LEU A O 1
ATOM 3041 N N . MET A 1 383 ? 9.773 25.656 25.719 1 91.56 383 MET A N 1
ATOM 3042 C CA . MET A 1 383 ? 8.797 24.672 26.172 1 91.56 383 MET A CA 1
ATOM 3043 C C . MET A 1 383 ? 8.398 24.938 27.609 1 91.56 383 MET A C 1
ATOM 3045 O O . MET A 1 383 ? 7.215 24.891 27.953 1 91.56 383 MET A O 1
ATOM 3049 N N . GLU A 1 384 ? 9.391 25.203 28.484 1 91.94 384 GLU A N 1
ATOM 3050 C CA . GLU A 1 384 ? 9.141 25.453 29.906 1 91.94 384 GLU A CA 1
ATOM 3051 C C . GLU A 1 384 ? 8.367 26.766 30.094 1 91.94 384 GLU A C 1
ATOM 3053 O O . GLU A 1 384 ? 7.445 26.828 30.922 1 91.94 384 GLU A O 1
ATOM 3058 N N . GLN A 1 385 ? 8.727 27.703 29.406 1 93.88 385 GLN A N 1
ATOM 3059 C CA . GLN A 1 385 ? 8.094 29.016 29.531 1 93.88 385 GLN A CA 1
ATOM 3060 C C . GLN A 1 385 ? 6.645 28.969 29.062 1 93.88 385 GLN A C 1
ATOM 3062 O O . GLN A 1 385 ? 5.766 29.562 29.688 1 93.88 385 GLN A O 1
ATOM 3067 N N . SER A 1 386 ? 6.391 28.375 27.984 1 87.81 386 SER A N 1
ATOM 3068 C CA . SER A 1 386 ? 5.055 28.359 27.406 1 87.81 386 SER A CA 1
ATOM 3069 C C . SER A 1 386 ? 4.184 27.281 28.047 1 87.81 386 SER A C 1
ATOM 3071 O O . SER A 1 386 ? 2.953 27.375 28.016 1 87.81 386 SER A O 1
ATOM 3073 N N . GLY A 1 387 ? 4.82 26.234 28.531 1 86.44 387 GLY A N 1
ATOM 3074 C CA . GLY A 1 387 ? 4.082 25.094 29.047 1 86.44 387 GLY A CA 1
ATOM 3075 C C . GLY A 1 387 ? 3.566 24.172 27.969 1 86.44 387 GLY A C 1
ATOM 3076 O O . GLY A 1 387 ? 2.934 23.156 28.266 1 86.44 387 GLY A O 1
ATOM 3077 N N . GLU A 1 388 ? 3.773 24.484 26.719 1 83.75 388 GLU A N 1
ATOM 3078 C CA . GLU A 1 388 ? 3.375 23.656 25.578 1 83.75 388 GLU A CA 1
ATOM 3079 C C . GLU A 1 388 ? 4.516 22.734 25.141 1 83.75 388 GLU A C 1
ATOM 3081 O O . GLU A 1 388 ? 5.543 23.219 24.641 1 83.75 388 GLU A O 1
ATOM 3086 N N . LEU A 1 389 ? 4.336 21.422 25.188 1 84 389 LEU A N 1
ATOM 3087 C CA . LEU A 1 389 ? 5.387 20.453 24.922 1 84 389 LEU A CA 1
ATOM 3088 C C . LEU A 1 389 ? 5.898 20.594 23.5 1 84 389 LEU A C 1
ATOM 3090 O O . LEU A 1 389 ? 7.102 20.453 23.25 1 84 389 LEU A O 1
ATOM 3094 N N . ARG A 1 390 ? 5.055 20.875 22.547 1 87.06 390 ARG A N 1
ATOM 3095 C CA . ARG A 1 390 ? 5.43 20.953 21.141 1 87.06 390 ARG A CA 1
ATOM 3096 C C . ARG A 1 390 ? 6.363 22.125 20.875 1 87.06 390 ARG A C 1
ATOM 3098 O O . ARG A 1 390 ? 7.047 22.172 19.859 1 87.06 390 ARG A O 1
ATOM 3105 N N . ASP A 1 391 ? 6.379 23.109 21.781 1 90.81 391 ASP A N 1
ATOM 3106 C CA . ASP A 1 391 ? 7.203 24.297 21.609 1 90.81 391 ASP A CA 1
ATOM 3107 C C . ASP A 1 391 ? 8.688 23.953 21.703 1 90.81 391 ASP A C 1
ATOM 3109 O O . ASP A 1 391 ? 9.539 24.766 21.344 1 90.81 391 ASP A O 1
ATOM 3113 N N . ILE A 1 392 ? 8.992 22.734 22.141 1 91.88 392 ILE A N 1
ATOM 3114 C CA . ILE A 1 392 ? 10.375 22.266 22.188 1 91.88 392 ILE A CA 1
ATOM 3115 C C . ILE A 1 392 ? 10.977 22.281 20.781 1 91.88 392 ILE A C 1
ATOM 3117 O O . ILE A 1 392 ? 12.195 22.406 20.625 1 91.88 392 ILE A O 1
ATOM 3121 N N . ASN A 1 393 ? 10.117 22.156 19.797 1 93.75 393 ASN A N 1
ATOM 3122 C CA . ASN A 1 393 ? 10.516 22.109 18.391 1 93.75 393 ASN A CA 1
ATOM 3123 C C . ASN A 1 393 ? 9.922 23.281 17.609 1 93.75 393 ASN A C 1
ATOM 3125 O O . ASN A 1 393 ? 9.625 23.156 16.422 1 93.75 393 ASN A O 1
ATOM 3129 N N . ARG A 1 394 ? 9.68 24.406 18.281 1 94.81 394 ARG A N 1
ATOM 3130 C CA . ARG A 1 394 ? 9.086 25.578 17.625 1 94.81 394 ARG A CA 1
ATOM 3131 C C . ARG A 1 394 ? 9.875 26.828 17.969 1 94.81 394 ARG A C 1
ATOM 3133 O O . ARG A 1 394 ? 9.281 27.875 18.281 1 94.81 394 ARG A O 1
ATOM 3140 N N . HIS A 1 395 ? 11.125 26.734 17.953 1 96.31 395 HIS A N 1
ATOM 3141 C CA . HIS A 1 395 ? 12.031 27.812 18.328 1 96.31 395 HIS A CA 1
ATOM 3142 C C . HIS A 1 395 ? 11.789 29.047 17.5 1 96.31 395 HIS A C 1
ATOM 3144 O O . HIS A 1 395 ? 11.477 28.953 16.312 1 96.31 395 HIS A O 1
ATOM 3150 N N . TYR A 1 396 ? 11.883 30.234 18.156 1 97.44 396 TYR A N 1
ATOM 3151 C CA . TYR A 1 396 ? 11.859 31.516 17.484 1 97.44 396 TYR A CA 1
ATOM 3152 C C . TYR A 1 396 ? 13.273 31.953 17.094 1 97.44 396 TYR A C 1
ATOM 3154 O O . TYR A 1 396 ? 14.07 32.344 17.953 1 97.44 396 TYR A O 1
ATOM 3162 N N . TYR A 1 397 ? 13.578 31.984 15.852 1 98.5 397 TYR A N 1
ATOM 3163 C CA . TYR A 1 397 ? 14.898 32.375 15.391 1 98.5 397 TYR A CA 1
ATOM 3164 C C . TYR A 1 397 ? 14.922 33.875 15.031 1 98.5 397 TYR A C 1
ATOM 3166 O O . TYR A 1 397 ? 14.125 34.312 14.211 1 98.5 397 TYR A O 1
ATOM 3174 N N . THR A 1 398 ? 15.875 34.562 15.625 1 98.12 398 THR A N 1
ATOM 3175 C CA . THR A 1 398 ? 16.156 35.906 15.133 1 98.12 398 THR A CA 1
ATOM 3176 C C . THR A 1 398 ? 16.875 35.875 13.797 1 98.12 398 THR A C 1
ATOM 3178 O O . THR A 1 398 ? 17.422 34.812 13.414 1 98.12 398 THR A O 1
ATOM 3181 N N . LEU A 1 399 ? 16.812 37 13.086 1 98.12 399 LEU A N 1
ATOM 3182 C CA . LEU A 1 399 ? 17.531 37.031 11.812 1 98.12 399 LEU A CA 1
ATOM 3183 C C . LEU A 1 399 ? 19.016 36.781 12.023 1 98.12 399 LEU A C 1
ATOM 3185 O O . LEU A 1 399 ? 19.672 36.156 11.188 1 98.12 399 LEU A O 1
ATOM 3189 N N . GLU A 1 400 ? 19.594 37.281 13.125 1 97.81 400 GLU A N 1
ATOM 3190 C CA . GLU A 1 400 ? 21 37.062 13.445 1 97.81 400 GLU A CA 1
ATOM 3191 C C . GLU A 1 400 ? 21.297 35.594 13.68 1 97.81 400 GLU A C 1
ATOM 3193 O O . GLU A 1 400 ? 22.312 35.062 13.203 1 97.81 400 GLU A O 1
ATOM 3198 N N . GLU A 1 401 ? 20.438 34.906 14.414 1 97.88 401 GLU A N 1
ATOM 3199 C CA . GLU A 1 401 ? 20.578 33.5 14.656 1 97.88 401 GLU A CA 1
ATOM 3200 C C . GLU A 1 401 ? 20.562 32.719 13.344 1 97.88 401 GLU A C 1
ATOM 3202 O O . GLU A 1 401 ? 21.359 31.781 13.156 1 97.88 401 GLU A O 1
ATOM 3207 N N . VAL A 1 402 ? 19.656 33.094 12.484 1 98.31 402 VAL A N 1
ATOM 3208 C CA . VAL A 1 402 ? 19.531 32.438 11.195 1 98.31 402 VAL A CA 1
ATOM 3209 C C . VAL A 1 402 ? 20.828 32.594 10.406 1 98.31 402 VAL A C 1
ATOM 3211 O O . VAL A 1 402 ? 21.344 31.609 9.844 1 98.31 402 VAL A O 1
ATOM 3214 N N . GLU A 1 403 ? 21.375 33.781 10.375 1 97.75 403 GLU A N 1
ATOM 3215 C CA . GLU A 1 403 ? 22.609 34.031 9.641 1 97.75 403 GLU A CA 1
ATOM 3216 C C . GLU A 1 403 ? 23.766 33.219 10.188 1 97.75 403 GLU A C 1
ATOM 3218 O O . GLU A 1 403 ? 24.625 32.75 9.43 1 97.75 403 GLU A O 1
ATOM 3223 N N . GLN A 1 404 ? 23.766 33.031 11.438 1 98.06 404 GLN A N 1
ATOM 3224 C CA . GLN A 1 404 ? 24.812 32.25 12.07 1 98.06 404 GLN A CA 1
ATOM 3225 C C . GLN A 1 404 ? 24.609 30.75 11.805 1 98.06 404 GLN A C 1
ATOM 3227 O O . GLN A 1 404 ? 25.547 30.047 11.414 1 98.06 404 GLN A O 1
ATOM 3232 N N . ASP A 1 405 ? 23.422 30.281 12.023 1 98.06 405 ASP A N 1
ATOM 3233 C CA . ASP A 1 405 ? 23.125 28.844 11.969 1 98.06 405 ASP A CA 1
ATOM 3234 C C . ASP A 1 405 ? 23.219 28.328 10.539 1 98.06 405 ASP A C 1
ATOM 3236 O O . ASP A 1 405 ? 23.578 27.172 10.32 1 98.06 405 ASP A O 1
ATOM 3240 N N . ILE A 1 406 ? 22.891 29.156 9.57 1 97.88 406 ILE A N 1
ATOM 3241 C CA . ILE A 1 406 ? 22.891 28.734 8.172 1 97.88 406 ILE A CA 1
ATOM 3242 C C . ILE A 1 406 ? 24.328 28.391 7.738 1 97.88 406 ILE A C 1
ATOM 3244 O O . ILE A 1 406 ? 24.531 27.688 6.75 1 97.88 406 ILE A O 1
ATOM 3248 N N . GLN A 1 407 ? 25.344 28.859 8.508 1 97.56 407 GLN A N 1
ATOM 3249 C CA . GLN A 1 407 ? 26.734 28.656 8.164 1 97.56 407 GLN A CA 1
ATOM 3250 C C . GLN A 1 407 ? 27.281 27.375 8.789 1 97.56 407 GLN A C 1
ATOM 3252 O O . GLN A 1 407 ? 28.375 26.922 8.438 1 97.56 407 GLN A O 1
ATOM 3257 N N . LYS A 1 408 ? 26.5 26.734 9.648 1 97.81 408 LYS A N 1
ATOM 3258 C CA . LYS A 1 408 ? 26.938 25.453 10.227 1 97.81 408 LYS A CA 1
ATOM 3259 C C . LYS A 1 408 ? 27.281 24.453 9.133 1 97.81 408 LYS A C 1
ATOM 3261 O O . LYS A 1 408 ? 26.594 24.375 8.109 1 97.81 408 LYS A O 1
ATOM 3266 N N . PRO A 1 409 ? 28.344 23.719 9.344 1 97.75 409 PRO A N 1
ATOM 3267 C CA . PRO A 1 409 ? 28.734 22.75 8.328 1 97.75 409 PRO A CA 1
ATOM 3268 C C . PRO A 1 409 ? 27.625 21.781 7.965 1 97.75 409 PRO A C 1
ATOM 3270 O O . PRO A 1 409 ? 27.406 21.484 6.785 1 97.75 409 PRO A O 1
ATOM 3273 N N . VAL A 1 410 ? 26.906 21.25 8.891 1 98.19 410 VAL A N 1
ATOM 3274 C CA . VAL A 1 410 ? 25.828 20.297 8.633 1 98.19 410 VAL A CA 1
ATOM 3275 C C . VAL A 1 410 ? 24.734 20.953 7.801 1 98.19 410 VAL A C 1
ATOM 3277 O O . VAL A 1 410 ? 24.141 20.312 6.934 1 98.19 410 VAL A O 1
ATOM 3280 N N . VAL A 1 411 ? 24.453 22.234 8.062 1 98.75 411 VAL A N 1
ATOM 3281 C CA . VAL A 1 411 ? 23.422 22.953 7.32 1 98.75 411 VAL A CA 1
ATOM 3282 C C . VAL A 1 411 ? 23.891 23.203 5.887 1 98.75 411 VAL A C 1
ATOM 3284 O O . VAL A 1 411 ? 23.094 23.094 4.945 1 98.75 411 VAL A O 1
ATOM 3287 N N . GLN A 1 412 ? 25.188 23.484 5.738 1 98.31 412 GLN A N 1
ATOM 3288 C CA . GLN A 1 412 ? 25.734 23.656 4.398 1 98.31 412 GLN A CA 1
ATOM 3289 C C . GLN A 1 412 ? 25.641 22.375 3.588 1 98.31 412 GLN A C 1
ATOM 3291 O O . GLN A 1 412 ? 25.328 22.406 2.395 1 98.31 412 GLN A O 1
ATOM 3296 N N . ARG A 1 413 ? 25.922 21.266 4.234 1 98.31 413 ARG A N 1
ATOM 3297 C CA . ARG A 1 413 ? 25.75 19.953 3.596 1 98.31 413 ARG A CA 1
ATOM 3298 C C . ARG A 1 413 ? 24.281 19.719 3.205 1 98.31 413 ARG A C 1
ATOM 3300 O O . ARG A 1 413 ? 24 19.25 2.102 1 98.31 413 ARG A O 1
ATOM 3307 N N . LEU A 1 414 ? 23.391 20.047 4.082 1 98.69 414 LEU A N 1
ATOM 3308 C CA . LEU A 1 414 ? 21.969 19.891 3.822 1 98.69 414 LEU A CA 1
ATOM 3309 C C . LEU A 1 414 ? 21.531 20.75 2.639 1 98.69 414 LEU A C 1
ATOM 3311 O O . LEU A 1 414 ? 20.797 20.297 1.765 1 98.69 414 LEU A O 1
ATOM 3315 N N . LEU A 1 415 ? 22 22.016 2.615 1 98.62 415 LEU A N 1
ATOM 3316 C CA . LEU A 1 415 ? 21.656 22.922 1.532 1 98.62 415 LEU A CA 1
ATOM 3317 C C . LEU A 1 415 ? 22.141 22.391 0.191 1 98.62 415 LEU A C 1
ATOM 3319 O O . LEU A 1 415 ? 21.469 22.531 -0.826 1 98.62 415 LEU A O 1
ATOM 3323 N N . SER A 1 416 ? 23.281 21.781 0.221 1 98.31 416 SER A N 1
ATOM 3324 C CA . SER A 1 416 ? 23.797 21.172 -0.997 1 98.31 416 SER A CA 1
ATOM 3325 C C . SER A 1 416 ? 22.875 20.062 -1.492 1 98.31 416 SER A C 1
ATOM 3327 O O . SER A 1 416 ? 22.578 19.984 -2.686 1 98.31 416 SER A O 1
ATOM 3329 N N . LEU A 1 417 ? 22.422 19.25 -0.614 1 98.75 417 LEU A N 1
ATOM 3330 C CA . LEU A 1 417 ? 21.484 18.188 -0.946 1 98.75 417 LEU A CA 1
ATOM 3331 C C . LEU A 1 417 ? 20.156 18.766 -1.459 1 98.75 417 LEU A C 1
ATOM 3333 O O . LEU A 1 417 ? 19.594 18.25 -2.426 1 98.75 417 LEU A O 1
ATOM 3337 N N . MET A 1 418 ? 19.734 19.781 -0.811 1 98.81 418 MET A N 1
ATOM 3338 C CA . MET A 1 418 ? 18.469 20.406 -1.186 1 98.81 418 MET A CA 1
ATOM 3339 C C . MET A 1 418 ? 18.547 20.984 -2.592 1 98.81 418 MET A C 1
ATOM 3341 O O . MET A 1 418 ? 17.609 20.828 -3.385 1 98.81 418 MET A O 1
ATOM 3345 N N . LYS A 1 419 ? 19.625 21.672 -2.881 1 98.56 419 LYS A N 1
ATOM 3346 C CA . LYS A 1 419 ? 19.812 22.234 -4.211 1 98.56 419 LYS A CA 1
ATOM 3347 C C . LYS A 1 419 ? 19.828 21.141 -5.277 1 98.56 419 LYS A C 1
ATOM 3349 O O . LYS A 1 419 ? 19.219 21.281 -6.332 1 98.56 419 LYS A O 1
ATOM 3354 N N . PHE A 1 420 ? 20.5 20.078 -4.945 1 98.5 420 PHE A N 1
ATOM 3355 C CA . PHE A 1 420 ? 20.578 18.953 -5.875 1 98.5 420 PHE A CA 1
ATOM 3356 C C . PHE A 1 420 ? 19.188 18.359 -6.109 1 98.5 420 PHE A C 1
ATOM 3358 O O . PHE A 1 420 ? 18.781 18.172 -7.254 1 98.5 420 PHE A O 1
ATOM 3365 N N . ARG A 1 421 ? 18.438 18.062 -5.086 1 98.75 421 ARG A N 1
ATOM 3366 C CA . ARG A 1 421 ? 17.125 17.453 -5.145 1 98.75 421 ARG A CA 1
ATOM 3367 C C . ARG A 1 421 ? 16.141 18.312 -5.93 1 98.75 421 ARG A C 1
ATOM 3369 O O . ARG A 1 421 ? 15.297 17.797 -6.66 1 98.75 421 ARG A O 1
ATOM 3376 N N . SER A 1 422 ? 16.266 19.609 -5.766 1 98.62 422 SER A N 1
ATOM 3377 C CA . SER A 1 422 ? 15.289 20.531 -6.328 1 98.62 422 SER A CA 1
ATOM 3378 C C . SER A 1 422 ? 15.57 20.812 -7.801 1 98.62 422 SER A C 1
ATOM 3380 O O . SER A 1 422 ? 14.711 21.312 -8.523 1 98.62 422 SER A O 1
ATOM 3382 N N . ASN A 1 423 ? 16.781 20.422 -8.273 1 97.75 423 ASN A N 1
ATOM 3383 C CA . ASN A 1 423 ? 17.125 20.953 -9.586 1 97.75 423 ASN A CA 1
ATOM 3384 C C . ASN A 1 423 ? 17.547 19.828 -10.539 1 97.75 423 ASN A C 1
ATOM 3386 O O . ASN A 1 423 ? 17.547 20.016 -11.758 1 97.75 423 ASN A O 1
ATOM 3390 N N . TYR A 1 424 ? 18 18.688 -9.992 1 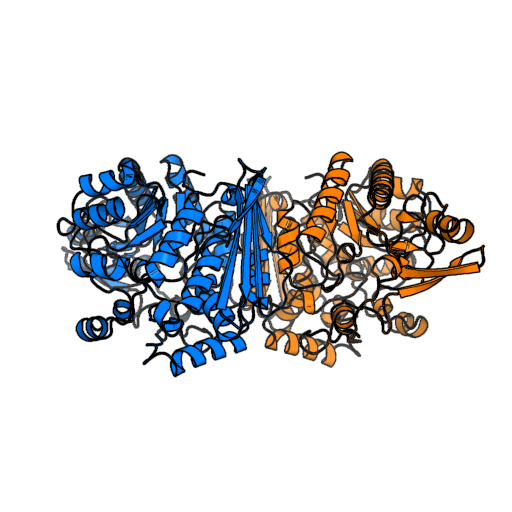97.94 424 TYR A N 1
ATOM 3391 C CA . TYR A 1 424 ? 18.484 17.656 -10.891 1 97.94 424 TYR A CA 1
ATOM 3392 C C . TYR A 1 424 ? 17.328 16.938 -11.578 1 97.94 424 TYR A C 1
ATOM 3394 O O . TYR A 1 424 ? 16.469 16.375 -10.914 1 97.94 424 TYR A O 1
ATOM 3402 N N . PRO A 1 425 ? 17.266 16.766 -12.883 1 97.44 425 PRO A N 1
ATOM 3403 C CA . PRO A 1 425 ? 16.078 16.359 -13.648 1 97.44 425 PRO A CA 1
ATOM 3404 C C . PRO A 1 425 ? 15.719 14.891 -13.43 1 97.44 425 PRO A C 1
ATOM 3406 O O . PRO A 1 425 ? 14.586 14.484 -13.711 1 97.44 425 PRO A O 1
ATOM 3409 N N . ALA A 1 426 ? 16.641 14.094 -12.945 1 98.25 426 ALA A N 1
ATOM 3410 C CA . ALA A 1 426 ? 16.375 12.664 -12.781 1 98.25 426 ALA A CA 1
ATOM 3411 C C . ALA A 1 426 ? 15.172 12.43 -11.883 1 98.25 426 ALA A C 1
ATOM 3413 O O . ALA A 1 426 ? 14.43 11.453 -12.07 1 98.25 426 ALA A O 1
ATOM 3414 N N . PHE A 1 427 ? 14.922 13.312 -10.977 1 98.38 427 PHE A N 1
ATOM 3415 C CA . PHE A 1 427 ? 13.883 13.117 -9.969 1 98.38 427 PHE A CA 1
ATOM 3416 C C . PHE A 1 427 ? 12.492 13.219 -10.594 1 98.38 427 PHE A C 1
ATOM 3418 O O . PHE A 1 427 ? 11.5 12.844 -9.969 1 98.38 427 PHE A O 1
ATOM 3425 N N . ASP A 1 428 ? 12.359 13.672 -11.805 1 96.75 428 ASP A N 1
ATOM 3426 C CA . ASP A 1 428 ? 11.094 13.719 -12.531 1 96.75 428 ASP A CA 1
ATOM 3427 C C . ASP A 1 428 ? 10.836 12.406 -13.266 1 96.75 428 ASP A C 1
ATOM 3429 O O . ASP A 1 428 ? 9.812 12.258 -13.93 1 96.75 428 ASP A O 1
ATOM 3433 N N . GLY A 1 429 ? 11.773 11.5 -13.109 1 96.62 429 GLY A N 1
ATOM 3434 C CA . GLY A 1 429 ? 11.672 10.227 -13.805 1 96.62 429 GLY A CA 1
ATOM 3435 C C . GLY A 1 429 ? 11.156 9.109 -12.922 1 96.62 429 GLY A C 1
ATOM 3436 O O . GLY A 1 429 ? 10.148 9.266 -12.227 1 96.62 429 GLY A O 1
ATOM 3437 N N . HIS A 1 430 ? 11.82 7.98 -12.969 1 95.06 430 HIS A N 1
ATOM 3438 C CA . HIS A 1 430 ? 11.344 6.801 -12.258 1 95.06 430 HIS A CA 1
ATOM 3439 C C . HIS A 1 430 ? 12.273 6.441 -11.102 1 95.06 430 HIS A C 1
ATOM 3441 O O . HIS A 1 430 ? 13.492 6.57 -11.219 1 95.06 430 HIS A O 1
ATOM 3447 N N . PHE A 1 431 ? 11.68 6.055 -9.992 1 97.75 431 PHE A N 1
ATOM 3448 C CA . PHE A 1 431 ? 12.391 5.629 -8.797 1 97.75 431 PHE A CA 1
ATOM 3449 C C . PHE A 1 431 ? 12.82 4.172 -8.914 1 97.75 431 PHE A C 1
ATOM 3451 O O . PHE A 1 431 ? 12.055 3.328 -9.383 1 97.75 431 PHE A O 1
ATOM 3458 N N . GLU A 1 432 ? 14.055 3.912 -8.398 1 96.75 432 GLU A N 1
ATOM 3459 C CA . GLU A 1 432 ? 14.578 2.551 -8.352 1 96.75 432 GLU A CA 1
ATOM 3460 C C . GLU A 1 432 ? 15.148 2.227 -6.973 1 96.75 432 GLU A C 1
ATOM 3462 O O . GLU A 1 432 ? 16.031 2.928 -6.484 1 96.75 432 GLU A O 1
ATOM 3467 N N . LEU A 1 433 ? 14.578 1.23 -6.391 1 97.75 433 LEU A N 1
ATOM 3468 C CA . LEU A 1 433 ? 15.234 0.642 -5.227 1 97.75 433 LEU A CA 1
ATOM 3469 C C . LEU A 1 433 ? 16.281 -0.389 -5.656 1 97.75 433 LEU A C 1
ATOM 3471 O O . LEU A 1 433 ? 15.945 -1.371 -6.32 1 97.75 433 LEU A O 1
ATOM 3475 N N . ASN A 1 434 ? 17.516 -0.142 -5.363 1 97.44 434 ASN A N 1
ATOM 3476 C CA . ASN A 1 434 ? 18.594 -1.038 -5.758 1 97.44 434 ASN A CA 1
ATOM 3477 C C . ASN A 1 434 ? 18.938 -2.029 -4.648 1 97.44 434 ASN A C 1
ATOM 3479 O O . ASN A 1 434 ? 18.75 -1.732 -3.467 1 97.44 434 ASN A O 1
ATOM 3483 N N . TYR A 1 435 ? 19.438 -3.164 -5.055 1 95.88 435 TYR A N 1
ATOM 3484 C CA . TYR A 1 435 ? 19.812 -4.199 -4.105 1 95.88 435 TYR A CA 1
ATOM 3485 C C . TYR A 1 435 ? 20.859 -3.678 -3.115 1 95.88 435 TYR A C 1
ATOM 3487 O O . TYR A 1 435 ? 21.797 -2.99 -3.504 1 95.88 435 TYR A O 1
ATOM 3495 N N . SER A 1 436 ? 20.609 -3.902 -1.866 1 96.62 436 SER A N 1
ATOM 3496 C CA . SER A 1 436 ? 21.531 -3.621 -0.773 1 96.62 436 SER A CA 1
ATOM 3497 C C . SER A 1 436 ? 21.312 -4.578 0.393 1 96.62 436 SER A C 1
ATOM 3499 O O . SER A 1 436 ? 20.266 -5.211 0.5 1 96.62 436 SER A O 1
ATOM 3501 N N . ASN A 1 437 ? 22.328 -4.727 1.179 1 93.94 437 ASN A N 1
ATOM 3502 C CA . ASN A 1 437 ? 22.156 -5.57 2.357 1 93.94 437 ASN A CA 1
ATOM 3503 C C . ASN A 1 437 ? 21.281 -4.891 3.416 1 93.94 437 ASN A C 1
ATOM 3505 O O . ASN A 1 437 ? 20.797 -3.777 3.203 1 93.94 437 ASN A O 1
ATOM 3509 N N . ASN A 1 438 ? 21.141 -5.516 4.594 1 95.25 438 ASN A N 1
ATOM 3510 C CA . ASN A 1 438 ? 20.203 -5.031 5.602 1 95.25 438 ASN A CA 1
ATOM 3511 C C . ASN A 1 438 ? 20.75 -3.824 6.352 1 95.25 438 ASN A C 1
ATOM 3513 O O . ASN A 1 438 ? 20.016 -3.104 7.016 1 95.25 438 ASN A O 1
ATOM 3517 N N . SER A 1 439 ? 22.047 -3.566 6.301 1 97.69 439 SER A N 1
ATOM 3518 C CA . SER A 1 439 ? 22.656 -2.453 7.02 1 97.69 439 SER A CA 1
ATOM 3519 C C . SER A 1 439 ? 22.984 -1.305 6.074 1 97.69 439 SER A C 1
ATOM 3521 O O . SER A 1 439 ? 23.812 -0.448 6.406 1 97.69 439 SER A O 1
ATOM 3523 N N . SER A 1 440 ? 22.438 -1.347 4.898 1 98.12 440 SER A N 1
ATOM 3524 C CA . SER A 1 440 ? 22.578 -0.262 3.934 1 98.12 440 SER A CA 1
ATOM 3525 C C . SER A 1 440 ? 21.312 -0.075 3.113 1 98.12 440 SER A C 1
ATOM 3527 O O . SER A 1 440 ? 20.391 -0.896 3.184 1 98.12 440 SER A O 1
ATOM 3529 N N . VAL A 1 441 ? 21.219 0.981 2.4 1 98.62 441 VAL A N 1
ATOM 3530 C CA . VAL A 1 441 ? 20.125 1.217 1.463 1 98.62 441 VAL A CA 1
ATOM 3531 C C . VAL A 1 441 ? 20.656 1.913 0.212 1 98.62 441 VAL A C 1
ATOM 3533 O O . VAL A 1 441 ? 21.531 2.779 0.3 1 98.62 441 VAL A O 1
ATOM 3536 N N . ALA A 1 442 ? 20.25 1.442 -0.897 1 98.62 442 ALA A N 1
ATOM 3537 C CA . ALA A 1 442 ? 20.625 1.988 -2.199 1 98.62 442 ALA A CA 1
ATOM 3538 C C . ALA A 1 442 ? 19.391 2.4 -2.998 1 98.62 442 ALA A C 1
ATOM 3540 O O . ALA A 1 442 ? 18.484 1.602 -3.191 1 98.62 442 ALA A O 1
ATOM 3541 N N . MET A 1 443 ? 19.359 3.648 -3.41 1 98.75 443 MET A N 1
ATOM 3542 C CA . MET A 1 443 ? 18.25 4.234 -4.137 1 98.75 443 MET A CA 1
ATOM 3543 C C . MET A 1 443 ? 18.734 4.973 -5.383 1 98.75 443 MET A C 1
ATOM 3545 O O . MET A 1 443 ? 19.844 5.484 -5.406 1 98.75 443 MET A O 1
ATOM 3549 N N . ALA A 1 444 ? 17.844 5.07 -6.379 1 98.69 444 ALA A N 1
ATOM 3550 C CA . ALA A 1 444 ? 18.234 5.781 -7.594 1 98.69 444 ALA A CA 1
ATOM 3551 C C . ALA A 1 444 ? 17.016 6.363 -8.305 1 98.69 444 ALA A C 1
ATOM 3553 O O . ALA A 1 444 ? 15.883 5.953 -8.047 1 98.69 444 ALA A O 1
ATOM 3554 N N . TRP A 1 445 ? 17.297 7.375 -9.094 1 98.62 445 TRP A N 1
ATOM 3555 C CA . TRP A 1 445 ? 16.328 7.973 -10 1 98.62 445 TRP A CA 1
ATOM 3556 C C . TRP A 1 445 ? 16.875 8.062 -11.422 1 98.62 445 TRP A C 1
ATOM 3558 O O . TRP A 1 445 ? 18.062 8.352 -11.609 1 98.62 445 TRP A O 1
ATOM 3568 N N . ARG A 1 446 ? 15.992 7.793 -12.359 1 97.06 446 ARG A N 1
ATOM 3569 C CA . ARG A 1 446 ? 16.391 7.848 -13.766 1 97.06 446 ARG A CA 1
ATOM 3570 C C . ARG A 1 446 ? 15.344 8.594 -14.594 1 97.06 446 ARG A C 1
ATOM 3572 O O . ARG A 1 446 ? 14.141 8.383 -14.43 1 97.06 446 ARG A O 1
ATOM 3579 N N . HIS A 1 447 ? 15.805 9.477 -15.43 1 97.19 447 HIS A N 1
ATOM 3580 C CA . HIS A 1 447 ? 15.008 10.195 -16.422 1 97.19 447 HIS A CA 1
ATOM 3581 C C . HIS A 1 447 ? 15.82 10.445 -17.688 1 97.19 447 HIS A C 1
ATOM 3583 O O . HIS A 1 447 ? 16.609 11.383 -17.75 1 97.19 447 HIS A O 1
ATOM 3589 N N . GLY A 1 448 ? 15.594 9.656 -18.719 1 95 448 GLY A N 1
ATOM 3590 C CA . GLY A 1 448 ? 16.453 9.742 -19.891 1 95 448 GLY A CA 1
ATOM 3591 C C . GLY A 1 448 ? 17.922 9.484 -19.578 1 95 448 GLY A C 1
ATOM 3592 O O . GLY A 1 448 ? 18.25 8.453 -18.969 1 95 448 GLY A O 1
ATOM 3593 N N . ASP A 1 449 ? 18.703 10.508 -19.875 1 95.56 449 ASP A N 1
ATOM 3594 C CA . ASP A 1 449 ? 20.141 10.344 -19.656 1 95.56 449 ASP A CA 1
ATOM 3595 C C . ASP A 1 449 ? 20.531 10.75 -18.234 1 95.56 449 ASP A C 1
ATOM 3597 O O . ASP A 1 449 ? 21.641 10.477 -17.797 1 95.56 449 ASP A O 1
ATOM 3601 N N . TYR A 1 450 ? 19.578 11.328 -17.578 1 97.69 450 TYR A N 1
ATOM 3602 C CA . TYR A 1 450 ? 19.859 11.758 -16.219 1 97.69 450 TYR A CA 1
ATOM 3603 C C . TYR A 1 450 ? 19.703 10.602 -15.234 1 97.69 450 TYR A C 1
ATOM 3605 O O . TYR A 1 450 ? 18.703 9.891 -15.266 1 97.69 450 TYR A O 1
ATOM 3613 N N . TYR A 1 451 ? 20.734 10.391 -14.469 1 97.88 451 TYR A N 1
ATOM 3614 C CA . TYR A 1 451 ? 20.75 9.312 -13.492 1 97.88 451 TYR A CA 1
ATOM 3615 C C . TYR A 1 451 ? 21.453 9.742 -12.211 1 97.88 451 TYR A C 1
ATOM 3617 O O . TYR A 1 451 ? 22.484 10.43 -12.266 1 97.88 451 TYR A O 1
ATOM 3625 N N . CYS A 1 452 ? 20.859 9.453 -11.078 1 98.62 452 CYS A N 1
ATOM 3626 C CA . CYS A 1 452 ? 21.547 9.672 -9.805 1 98.62 452 CYS A CA 1
ATOM 3627 C C . CYS A 1 452 ? 21.328 8.492 -8.867 1 98.62 452 CYS A C 1
ATOM 3629 O O . CYS A 1 452 ? 20.328 7.77 -8.984 1 98.62 452 CYS A O 1
ATOM 3631 N N . HIS A 1 453 ? 22.297 8.281 -8.023 1 98.56 453 HIS A N 1
ATOM 3632 C CA . HIS A 1 453 ? 22.344 7.117 -7.141 1 98.56 453 HIS A CA 1
ATOM 3633 C C . HIS A 1 453 ? 22.766 7.512 -5.73 1 98.56 453 HIS A C 1
ATOM 3635 O O . HIS A 1 453 ? 23.672 8.328 -5.562 1 98.56 453 HIS A O 1
ATOM 3641 N N . LEU A 1 454 ? 22.031 7.031 -4.75 1 98.81 454 LEU A N 1
ATOM 3642 C CA . LEU A 1 454 ? 22.328 7.215 -3.334 1 98.81 454 LEU A CA 1
ATOM 3643 C C . LEU A 1 454 ? 22.688 5.887 -2.674 1 98.81 454 LEU A C 1
ATOM 3645 O O . LEU A 1 454 ? 21.953 4.91 -2.809 1 98.81 454 LEU A O 1
ATOM 3649 N N . PHE A 1 455 ? 23.797 5.812 -2.033 1 98.62 455 PHE A N 1
ATOM 3650 C CA . PHE A 1 455 ? 24.156 4.707 -1.157 1 98.62 455 PHE A CA 1
ATOM 3651 C C . PHE A 1 455 ? 24.406 5.199 0.262 1 98.62 455 PHE A C 1
ATOM 3653 O O . PHE A 1 455 ? 25.203 6.113 0.474 1 98.62 455 PHE A O 1
ATOM 3660 N N . VAL A 1 456 ? 23.672 4.648 1.225 1 98.69 456 VAL A N 1
ATOM 3661 C CA . VAL A 1 456 ? 23.859 5 2.631 1 98.69 456 VAL A CA 1
ATOM 3662 C C . VAL A 1 456 ? 24.266 3.76 3.422 1 98.69 456 VAL A C 1
ATOM 3664 O O . VAL A 1 456 ? 23.578 2.742 3.4 1 98.69 456 VAL A O 1
ATOM 3667 N N . ASP A 1 457 ? 25.422 3.789 4.027 1 98.25 457 ASP A N 1
ATOM 3668 C CA . ASP A 1 457 ? 25.812 2.805 5.031 1 98.25 457 ASP A CA 1
ATOM 3669 C C . ASP A 1 457 ? 25.234 3.16 6.402 1 98.25 457 ASP A C 1
ATOM 3671 O O . ASP A 1 457 ? 25.609 4.184 6.984 1 98.25 457 ASP A O 1
ATOM 3675 N N . LEU A 1 458 ? 24.406 2.348 6.938 1 98.19 458 LEU A N 1
ATOM 3676 C CA . LEU A 1 458 ? 23.672 2.691 8.148 1 98.19 458 LEU A CA 1
ATOM 3677 C C . LEU A 1 458 ? 24.531 2.48 9.391 1 98.19 458 LEU A C 1
ATOM 3679 O O . LEU A 1 458 ? 24.25 3.039 10.453 1 98.19 458 LEU A O 1
ATOM 3683 N N . ASN A 1 459 ? 25.531 1.621 9.266 1 96.75 459 ASN A N 1
ATOM 3684 C CA . ASN A 1 459 ? 26.453 1.417 10.383 1 96.75 459 ASN A CA 1
ATOM 3685 C C . ASN A 1 459 ? 27.328 2.643 10.617 1 96.75 459 ASN A C 1
ATOM 3687 O O . ASN A 1 459 ? 27.438 3.113 11.75 1 96.75 459 ASN A O 1
ATOM 3691 N N . PHE A 1 460 ? 27.812 3.182 9.562 1 95.38 460 PHE A N 1
ATOM 3692 C CA . PHE A 1 460 ? 28.766 4.277 9.664 1 95.38 460 PHE A CA 1
ATOM 3693 C C . PHE A 1 460 ? 28.094 5.609 9.344 1 95.38 460 PHE A C 1
ATOM 3695 O O . PHE A 1 460 ? 28.719 6.668 9.461 1 95.38 460 PHE A O 1
ATOM 3702 N N . LYS A 1 461 ? 26.891 5.613 8.93 1 96.44 461 LYS A N 1
ATOM 3703 C CA . LYS A 1 461 ? 26.109 6.797 8.578 1 96.44 461 LYS A CA 1
ATOM 3704 C C . LYS A 1 461 ? 26.781 7.574 7.445 1 96.44 461 LYS A C 1
ATOM 3706 O O . LYS A 1 461 ? 26.766 8.805 7.438 1 96.44 461 LYS A O 1
ATOM 3711 N N . THR A 1 462 ? 27.422 6.863 6.559 1 96.62 462 THR A N 1
ATOM 3712 C CA . THR A 1 462 ? 28.047 7.508 5.414 1 96.62 462 THR A CA 1
ATOM 3713 C C . THR A 1 462 ? 27.094 7.574 4.23 1 96.62 462 THR A C 1
ATOM 3715 O O . THR A 1 462 ? 26.312 6.648 4.008 1 96.62 462 THR A O 1
ATOM 3718 N N . VAL A 1 463 ? 27.203 8.688 3.523 1 98.06 463 VAL A N 1
ATOM 3719 C CA . VAL A 1 463 ? 26.328 8.953 2.387 1 98.06 463 VAL A CA 1
ATOM 3720 C C . VAL A 1 463 ? 27.172 9.172 1.128 1 98.06 463 VAL A C 1
ATOM 3722 O O . VAL A 1 463 ? 28.141 9.938 1.141 1 98.06 463 VAL A O 1
ATOM 3725 N N . LYS A 1 464 ? 26.844 8.438 0.1 1 98.19 464 LYS A N 1
ATOM 3726 C CA . LYS A 1 464 ? 27.453 8.641 -1.212 1 98.19 464 LYS A CA 1
ATOM 3727 C C . LYS A 1 464 ? 26.391 8.906 -2.273 1 98.19 464 LYS A C 1
ATOM 3729 O O . LYS A 1 464 ? 25.5 8.078 -2.49 1 98.19 464 LYS A O 1
ATOM 3734 N N . VAL A 1 465 ? 26.453 10.055 -2.902 1 98.56 465 VAL A N 1
ATOM 3735 C CA . VAL A 1 465 ? 25.562 10.406 -3.998 1 98.56 465 VAL A CA 1
ATOM 3736 C C . VAL A 1 465 ? 26.359 10.578 -5.289 1 98.56 465 VAL A C 1
ATOM 3738 O O . VAL A 1 465 ? 27.328 11.344 -5.328 1 98.56 465 VAL A O 1
ATOM 3741 N N . THR A 1 466 ? 25.984 9.859 -6.285 1 98.31 466 THR A N 1
ATOM 3742 C CA . THR A 1 466 ? 26.562 10.016 -7.613 1 98.31 466 THR A CA 1
ATOM 3743 C C . THR A 1 466 ? 25.5 10.398 -8.633 1 98.31 466 THR A C 1
ATOM 3745 O O . THR A 1 466 ? 24.312 10.117 -8.43 1 98.31 466 THR A O 1
ATOM 3748 N N . TYR A 1 467 ? 25.891 11.109 -9.648 1 98.12 467 TYR A N 1
ATOM 3749 C CA . TYR A 1 467 ? 24.953 11.484 -10.703 1 98.12 467 TYR A CA 1
ATOM 3750 C C . TYR A 1 467 ? 25.672 11.648 -12.031 1 98.12 467 TYR A C 1
ATOM 3752 O O . TYR A 1 467 ? 26.906 11.781 -12.078 1 98.12 467 TYR A O 1
ATOM 3760 N N . THR A 1 468 ? 24.938 11.547 -13.055 1 97 468 THR A N 1
ATOM 3761 C CA . THR A 1 468 ? 25.484 11.625 -14.406 1 97 468 THR A CA 1
ATOM 3762 C C . THR A 1 468 ? 25.516 13.078 -14.891 1 97 468 THR A C 1
ATOM 3764 O O . THR A 1 468 ? 24.484 13.758 -14.891 1 97 468 THR A O 1
ATOM 3767 N N . ASP A 1 469 ? 26.719 13.555 -15.25 1 94.5 469 ASP A N 1
ATOM 3768 C CA . ASP A 1 469 ? 26.828 14.789 -16.031 1 94.5 469 ASP A CA 1
ATOM 3769 C C . ASP A 1 469 ? 26.484 14.547 -17.5 1 94.5 469 ASP A C 1
ATOM 3771 O O . ASP A 1 469 ? 27.281 13.984 -18.234 1 94.5 469 ASP A O 1
ATOM 3775 N N . VAL A 1 470 ? 25.422 14.984 -17.844 1 90.69 470 VAL A N 1
ATOM 3776 C CA . VAL A 1 470 ? 24.891 14.609 -19.156 1 90.69 470 VAL A CA 1
ATOM 3777 C C . VAL A 1 470 ? 25.734 15.25 -20.25 1 90.69 470 VAL A C 1
ATOM 3779 O O . VAL A 1 470 ? 25.812 14.719 -21.359 1 90.69 470 VAL A O 1
ATOM 3782 N N . GLU A 1 471 ? 26.312 16.391 -20.047 1 90.69 471 GLU A N 1
ATOM 3783 C CA . GLU A 1 471 ? 27.156 17.047 -21.031 1 90.69 471 GLU A CA 1
ATOM 3784 C C . GLU A 1 471 ? 28.422 16.234 -21.297 1 90.69 471 GLU A C 1
ATOM 3786 O O . GLU A 1 471 ? 28.828 16.062 -22.438 1 90.69 471 GLU A O 1
ATOM 3791 N N . THR A 1 472 ? 29.016 15.664 -20.328 1 92.56 472 THR A N 1
ATOM 3792 C CA . THR A 1 472 ? 30.281 14.961 -20.469 1 92.56 472 THR A CA 1
ATOM 3793 C C . THR A 1 472 ? 30.062 13.445 -20.453 1 92.56 472 THR A C 1
ATOM 3795 O O . THR A 1 472 ? 30.938 12.688 -20.859 1 92.56 472 THR A O 1
ATOM 3798 N N . GLY A 1 473 ? 28.938 13.039 -19.938 1 90.44 473 GLY A N 1
ATOM 3799 C CA . GLY A 1 473 ? 28.641 11.625 -19.812 1 90.44 473 GLY A CA 1
ATOM 3800 C C . GLY A 1 473 ? 29.297 10.977 -18.609 1 90.44 473 GLY A C 1
ATOM 3801 O O . GLY A 1 473 ? 29.125 9.781 -18.359 1 90.44 473 GLY A O 1
ATOM 3802 N N . GLU A 1 474 ? 29.938 11.789 -17.781 1 93.38 474 GLU A N 1
ATOM 3803 C CA . GLU A 1 474 ? 30.719 11.258 -16.672 1 93.38 474 GLU A CA 1
ATOM 3804 C C . GLU A 1 474 ? 29.875 11.188 -15.398 1 93.38 474 GLU A C 1
ATOM 3806 O O . GLU A 1 474 ? 28.938 11.961 -15.227 1 93.38 474 GLU A O 1
ATOM 3811 N N . THR A 1 475 ? 30.281 10.219 -14.57 1 95.12 475 THR A N 1
ATOM 3812 C CA . THR A 1 475 ? 29.688 10.117 -13.242 1 95.12 475 THR A CA 1
ATOM 3813 C C . THR A 1 475 ? 30.375 11.094 -12.281 1 95.12 475 THR A C 1
ATOM 3815 O O . THR A 1 475 ? 31.594 11.117 -12.172 1 95.12 475 THR A O 1
ATOM 3818 N N . ARG A 1 476 ? 29.578 11.922 -11.578 1 96.06 476 ARG A N 1
ATOM 3819 C CA . ARG A 1 476 ? 30.062 12.891 -10.602 1 96.06 476 ARG A CA 1
ATOM 3820 C C . ARG A 1 476 ? 29.594 12.523 -9.195 1 96.06 476 ARG A C 1
ATOM 3822 O O . ARG A 1 476 ? 28.656 11.742 -9.031 1 96.06 476 ARG A O 1
ATOM 3829 N N . HIS A 1 477 ? 30.344 13.055 -8.258 1 96 477 HIS A N 1
ATOM 3830 C CA . HIS A 1 477 ? 29.984 12.875 -6.852 1 96 477 HIS A CA 1
ATOM 3831 C C . HIS A 1 477 ? 29.469 14.18 -6.246 1 96 477 HIS A C 1
ATOM 3833 O O . HIS A 1 477 ? 30 15.258 -6.531 1 96 477 HIS A O 1
ATOM 3839 N N . LEU A 1 478 ? 28.391 14 -5.555 1 93.81 478 LEU A N 1
ATOM 3840 C CA . LEU A 1 478 ? 27.906 15.156 -4.805 1 93.81 478 LEU A CA 1
ATOM 3841 C C . LEU A 1 478 ? 28.578 15.242 -3.441 1 93.81 478 LEU A C 1
ATOM 3843 O O . LEU A 1 478 ? 28.594 14.273 -2.684 1 93.81 478 LEU A O 1
ATOM 3847 N N . GLU A 1 479 ? 29.203 16.344 -3.166 1 85.69 479 GLU A N 1
ATOM 3848 C CA . GLU A 1 479 ? 29.812 16.562 -1.854 1 85.69 479 GLU A CA 1
ATOM 3849 C C . GLU A 1 479 ? 28.75 16.906 -0.81 1 85.69 479 GLU A C 1
ATOM 3851 O O . GLU A 1 479 ? 28.031 17.891 -0.949 1 85.69 479 GLU A O 1
ATOM 3856 N N . CYS A 1 480 ? 28.484 15.93 0.038 1 84.62 480 CYS A N 1
ATOM 3857 C CA . CYS A 1 480 ? 27.547 16.203 1.123 1 84.62 480 CYS A CA 1
ATOM 3858 C C . CYS A 1 480 ? 27.969 15.484 2.4 1 84.62 480 CYS A C 1
ATOM 3860 O O . CYS A 1 480 ? 28.766 14.547 2.355 1 84.62 480 CYS A O 1
ATOM 3862 N N . MET B 1 1 ? -9.469 -3.043 -19.672 1 64.06 1 MET B N 1
ATOM 3863 C CA . MET B 1 1 ? -8.977 -4.332 -19.188 1 64.06 1 MET B CA 1
ATOM 3864 C C . MET B 1 1 ? -9.383 -5.457 -20.125 1 64.06 1 MET B C 1
ATOM 3866 O O . MET B 1 1 ? -10.516 -5.496 -20.609 1 64.06 1 MET B O 1
ATOM 3870 N N . LEU B 1 2 ? -8.305 -6.285 -20.391 1 83.44 2 LEU B N 1
ATOM 3871 C CA . LEU B 1 2 ? -8.523 -7.383 -21.328 1 83.44 2 LEU B CA 1
ATOM 3872 C C . LEU B 1 2 ? -9.359 -8.484 -20.688 1 83.44 2 LEU B C 1
ATOM 3874 O O . LEU B 1 2 ? -10.023 -9.258 -21.391 1 83.44 2 LEU B O 1
ATOM 3878 N N . LEU B 1 3 ? -9.391 -8.469 -19.359 1 95.88 3 LEU B N 1
ATOM 3879 C CA . LEU B 1 3 ? -10 -9.594 -18.656 1 95.88 3 LEU B CA 1
ATOM 3880 C C . LEU B 1 3 ? -11.406 -9.234 -18.172 1 95.88 3 LEU B C 1
ATOM 3882 O O . LEU B 1 3 ? -11.664 -8.086 -17.812 1 95.88 3 LEU B O 1
ATOM 3886 N N . LYS B 1 4 ? -12.211 -10.25 -18.156 1 96.88 4 LYS B N 1
ATOM 3887 C CA . LYS B 1 4 ? -13.508 -10.094 -17.516 1 96.88 4 LYS B CA 1
ATOM 3888 C C . LYS B 1 4 ? -13.359 -9.961 -16 1 96.88 4 LYS B C 1
ATOM 3890 O O . LYS B 1 4 ? -12.578 -10.688 -15.375 1 96.88 4 LYS B O 1
ATOM 3895 N N . ASN B 1 5 ? -14.047 -8.945 -15.477 1 97.75 5 ASN B N 1
ATOM 3896 C CA . ASN B 1 5 ? -14.109 -8.828 -14.023 1 97.75 5 ASN B CA 1
ATOM 3897 C C . ASN B 1 5 ? -15.109 -9.805 -13.43 1 97.75 5 ASN B C 1
ATOM 3899 O O . ASN B 1 5 ? -16.188 -9.398 -12.969 1 97.75 5 ASN B O 1
ATOM 3903 N N . ALA B 1 6 ? -14.781 -11.086 -13.352 1 98.56 6 ALA B N 1
ATOM 3904 C CA . ALA B 1 6 ? -15.609 -12.203 -12.914 1 98.56 6 ALA B CA 1
ATOM 3905 C C . ALA B 1 6 ? -14.766 -13.266 -12.203 1 98.56 6 ALA B C 1
ATOM 3907 O O . ALA B 1 6 ? -13.539 -13.25 -12.289 1 98.56 6 ALA B O 1
ATOM 3908 N N . VAL B 1 7 ? -15.469 -14.148 -11.555 1 98.88 7 VAL B N 1
ATOM 3909 C CA . VAL B 1 7 ? -14.789 -15.219 -10.844 1 98.88 7 VAL B CA 1
ATOM 3910 C C . VAL B 1 7 ? -14.078 -16.125 -11.836 1 98.88 7 VAL B C 1
ATOM 3912 O O . VAL B 1 7 ? -14.602 -16.406 -12.922 1 98.88 7 VAL B O 1
ATOM 3915 N N . GLN B 1 8 ? -12.891 -16.547 -11.5 1 98.88 8 GLN B N 1
ATOM 3916 C CA . GLN B 1 8 ? -12.164 -17.547 -12.289 1 98.88 8 GLN B CA 1
ATOM 3917 C C . GLN B 1 8 ? -11.945 -18.828 -11.492 1 98.88 8 GLN B C 1
ATOM 3919 O O . GLN B 1 8 ? -11.805 -18.781 -10.266 1 98.88 8 GLN B O 1
ATOM 3924 N N . LEU B 1 9 ? -11.914 -19.922 -12.18 1 98.81 9 LEU B N 1
ATOM 3925 C CA . LEU B 1 9 ? -11.648 -21.219 -11.57 1 98.81 9 LEU B CA 1
ATOM 3926 C C . LEU B 1 9 ? -10.195 -21.625 -11.781 1 98.81 9 LEU B C 1
ATOM 3928 O O . LEU B 1 9 ? -9.695 -21.578 -12.906 1 98.81 9 LEU B O 1
ATOM 3932 N N . ILE B 1 10 ? -9.508 -21.953 -10.711 1 98.69 10 ILE B N 1
ATOM 3933 C CA . ILE B 1 10 ? -8.188 -22.578 -10.812 1 98.69 10 ILE B CA 1
ATOM 3934 C C . ILE B 1 10 ? -8.336 -24.094 -10.789 1 98.69 10 ILE B C 1
ATOM 3936 O O . ILE B 1 10 ? -8.922 -24.656 -9.859 1 98.69 10 ILE B O 1
ATOM 3940 N N . CYS B 1 11 ? -7.77 -24.766 -11.719 1 97.62 11 CYS B N 1
ATOM 3941 C CA . CYS B 1 11 ? -7.914 -26.219 -11.719 1 97.62 11 CYS B CA 1
ATOM 3942 C C . CYS B 1 11 ? -6.777 -26.875 -12.5 1 97.62 11 CYS B C 1
ATOM 3944 O O . CYS B 1 11 ? -6.156 -26.25 -13.352 1 97.62 11 CYS B O 1
ATOM 3946 N N . TYR B 1 12 ? -6.492 -28.125 -12.148 1 96.75 12 TYR B N 1
ATOM 3947 C CA . TYR B 1 12 ? -5.637 -28.969 -12.977 1 96.75 12 TYR B CA 1
ATOM 3948 C C . TYR B 1 12 ? -6.398 -29.5 -14.188 1 96.75 12 TYR B C 1
ATOM 3950 O O . TYR B 1 12 ? -7.629 -29.578 -14.172 1 96.75 12 TYR B O 1
ATOM 3958 N N . PRO B 1 13 ? -5.688 -29.797 -15.195 1 97.75 13 PRO B N 1
ATOM 3959 C CA . PRO B 1 13 ? -6.367 -30.297 -16.391 1 97.75 13 PRO B CA 1
ATOM 3960 C C . PRO B 1 13 ? -6.984 -31.688 -16.188 1 97.75 13 PRO B C 1
ATOM 3962 O O . PRO B 1 13 ? -7.832 -32.094 -16.984 1 97.75 13 PRO B O 1
ATOM 3965 N N . ASP B 1 14 ? -6.605 -32.375 -15.078 1 97.25 14 ASP B N 1
ATOM 3966 C CA . ASP B 1 14 ? -6.988 -33.781 -14.984 1 97.25 14 ASP B CA 1
ATOM 3967 C C . ASP B 1 14 ? -7.461 -34.125 -13.578 1 97.25 14 ASP B C 1
ATOM 3969 O O . ASP B 1 14 ? -7.305 -35.281 -13.133 1 97.25 14 ASP B O 1
ATOM 3973 N N . ARG B 1 15 ? -7.973 -33.125 -12.883 1 96.81 15 ARG B N 1
ATOM 3974 C CA . ARG B 1 15 ? -8.359 -33.438 -11.516 1 96.81 15 ARG B CA 1
ATOM 3975 C C . ARG B 1 15 ? -9.859 -33.219 -11.305 1 96.81 15 ARG B C 1
ATOM 3977 O O . ARG B 1 15 ? -10.398 -33.594 -10.258 1 96.81 15 ARG B O 1
ATOM 3984 N N . ILE B 1 16 ? -10.555 -32.594 -12.078 1 98.25 16 ILE B N 1
ATOM 3985 C CA . ILE B 1 16 ? -12 -32.688 -12.289 1 98.25 16 ILE B CA 1
ATOM 3986 C C . ILE B 1 16 ? -12.281 -33.594 -13.508 1 98.25 16 ILE B C 1
ATOM 3988 O O . ILE B 1 16 ? -12.297 -33.094 -14.641 1 98.25 16 ILE B O 1
ATOM 3992 N N . GLY B 1 17 ? -12.539 -34.812 -13.211 1 97.81 17 GLY B N 1
ATOM 3993 C CA . GLY B 1 17 ? -12.484 -35.812 -14.266 1 97.81 17 GLY B CA 1
ATOM 3994 C C . GLY B 1 17 ? -11.07 -36.219 -14.617 1 97.81 17 GLY B C 1
ATOM 3995 O O . GLY B 1 17 ? -10.195 -36.25 -13.75 1 97.81 17 GLY B O 1
ATOM 3996 N N . ASN B 1 18 ? -10.891 -36.625 -15.953 1 97.31 18 ASN B N 1
ATOM 3997 C CA . ASN B 1 18 ? -9.625 -37.25 -16.281 1 97.31 18 ASN B CA 1
ATOM 3998 C C . ASN B 1 18 ? -8.805 -36.406 -17.266 1 97.31 18 ASN B C 1
ATOM 4000 O O . ASN B 1 18 ? -7.633 -36.688 -17.5 1 97.31 18 ASN B O 1
ATOM 4004 N N . ASN B 1 19 ? -9.445 -35.469 -17.828 1 98.12 19 ASN B N 1
ATOM 4005 C CA . ASN B 1 19 ? -8.773 -34.688 -18.875 1 98.12 19 ASN B CA 1
ATOM 4006 C C . ASN B 1 19 ? -9.5 -33.375 -19.141 1 98.12 19 ASN B C 1
ATOM 4008 O O . ASN B 1 19 ? -10.453 -33.031 -18.453 1 98.12 19 ASN B O 1
ATOM 4012 N N . LEU B 1 20 ? -9.016 -32.656 -20.125 1 98.69 20 LEU B N 1
ATOM 4013 C CA . LEU B 1 20 ? -9.523 -31.328 -20.453 1 98.69 20 LEU B CA 1
ATOM 4014 C C . LEU B 1 20 ? -10.961 -31.406 -20.953 1 98.69 20 LEU B C 1
ATOM 4016 O O . LEU B 1 20 ? -11.758 -30.484 -20.703 1 98.69 20 LEU B O 1
ATOM 4020 N N . LYS B 1 21 ? -11.305 -32.438 -21.641 1 98.25 21 LYS B N 1
ATOM 4021 C CA . LYS B 1 21 ? -12.68 -32.594 -22.125 1 98.25 21 LYS B CA 1
ATOM 4022 C C . LYS B 1 21 ? -13.656 -32.75 -20.969 1 98.25 21 LYS B C 1
ATOM 4024 O O . LYS B 1 21 ? -14.734 -32.156 -20.984 1 98.25 21 LYS B O 1
ATOM 4029 N N . ASP B 1 22 ? -13.281 -33.625 -20.031 1 98.56 22 ASP B N 1
ATOM 4030 C CA . ASP B 1 22 ? -14.094 -33.812 -18.828 1 98.56 22 ASP B CA 1
ATOM 4031 C C . ASP B 1 22 ? -14.258 -32.469 -18.078 1 98.56 22 ASP B C 1
ATOM 4033 O O . ASP B 1 22 ? -15.359 -32.125 -17.656 1 98.56 22 ASP B O 1
ATOM 4037 N N . LEU B 1 23 ? -13.164 -31.797 -17.922 1 98.69 23 LEU B N 1
ATOM 4038 C CA . LEU B 1 23 ? -13.18 -30.516 -17.25 1 98.69 23 LEU B CA 1
ATOM 4039 C C . LEU B 1 23 ? -14.125 -29.547 -17.938 1 98.69 23 LEU B C 1
ATOM 4041 O O . LEU B 1 23 ? -14.93 -28.875 -17.281 1 98.69 23 LEU B O 1
ATOM 4045 N N . TYR B 1 24 ? -14.016 -29.469 -19.25 1 98.56 24 TYR B N 1
ATOM 4046 C CA . TYR B 1 24 ? -14.875 -28.562 -20.016 1 98.56 24 TYR B CA 1
ATOM 4047 C C . TYR B 1 24 ? -16.344 -28.906 -19.781 1 98.56 24 TYR B C 1
ATOM 4049 O O . TYR B 1 24 ? -17.172 -28 -19.625 1 98.56 24 TYR B O 1
ATOM 4057 N N . THR B 1 25 ? -16.641 -30.172 -19.766 1 97.88 25 THR B N 1
ATOM 4058 C CA . THR B 1 25 ? -18.016 -30.625 -19.578 1 97.88 25 THR B CA 1
ATOM 4059 C C . THR B 1 25 ? -18.562 -30.156 -18.234 1 97.88 25 THR B C 1
ATOM 4061 O O . THR B 1 25 ? -19.672 -29.625 -18.141 1 97.88 25 THR B O 1
ATOM 4064 N N . VAL B 1 26 ? -17.797 -30.344 -17.234 1 98.38 26 VAL B N 1
ATOM 4065 C CA . VAL B 1 26 ? -18.203 -29.938 -15.891 1 98.38 26 VAL B CA 1
ATOM 4066 C C . VAL B 1 26 ? -18.375 -28.422 -15.836 1 98.38 26 VAL B C 1
ATOM 4068 O O . VAL B 1 26 ? -19.359 -27.922 -15.289 1 98.38 26 VAL B O 1
ATOM 4071 N N . VAL B 1 27 ? -17.469 -27.672 -16.375 1 98.44 27 VAL B N 1
ATOM 4072 C CA . VAL B 1 27 ? -17.5 -26.219 -16.359 1 98.44 27 VAL B CA 1
ATOM 4073 C C . VAL B 1 27 ? -18.719 -25.719 -17.125 1 98.44 27 VAL B C 1
ATOM 4075 O O . VAL B 1 27 ? -19.453 -24.859 -16.625 1 98.44 27 VAL B O 1
ATOM 4078 N N . ASP B 1 28 ? -18.891 -26.25 -18.266 1 96.81 28 ASP B N 1
ATOM 4079 C CA . ASP B 1 28 ? -19.984 -25.812 -19.125 1 96.81 28 ASP B CA 1
ATOM 4080 C C . ASP B 1 28 ? -21.344 -26.141 -18.484 1 96.81 28 ASP B C 1
ATOM 4082 O O . ASP B 1 28 ? -22.297 -25.391 -18.625 1 96.81 28 ASP B O 1
ATOM 4086 N N . THR B 1 29 ? -21.422 -27.234 -17.781 1 97.44 29 THR B N 1
ATOM 4087 C CA . THR B 1 29 ? -22.672 -27.703 -17.219 1 97.44 29 THR B CA 1
ATOM 4088 C C . THR B 1 29 ? -23 -26.953 -15.93 1 97.44 29 THR B C 1
ATOM 4090 O O . THR B 1 29 ? -24.156 -26.562 -15.711 1 97.44 29 THR B O 1
ATOM 4093 N N . HIS B 1 30 ? -22 -26.719 -15.117 1 98 30 HIS B N 1
ATOM 4094 C CA . HIS B 1 30 ? -22.312 -26.297 -13.75 1 98 30 HIS B CA 1
ATOM 4095 C C . HIS B 1 30 ? -21.844 -24.875 -13.492 1 98 30 HIS B C 1
ATOM 4097 O O . HIS B 1 30 ? -22.312 -24.234 -12.547 1 98 30 HIS B O 1
ATOM 4103 N N . LEU B 1 31 ? -20.922 -24.359 -14.305 1 98.5 31 LEU B N 1
ATOM 4104 C CA . LEU B 1 31 ? -20.234 -23.141 -13.867 1 98.5 31 LEU B CA 1
ATOM 4105 C C . LEU B 1 31 ? -20.359 -22.047 -14.922 1 98.5 31 LEU B C 1
ATOM 4107 O O . LEU B 1 31 ? -19.828 -20.938 -14.742 1 98.5 31 LEU B O 1
ATOM 4111 N N . SER B 1 32 ? -21.078 -22.172 -15.992 1 97.19 32 SER B N 1
ATOM 4112 C CA . SER B 1 32 ? -21.109 -21.281 -17.141 1 97.19 32 SER B CA 1
ATOM 4113 C C . SER B 1 32 ? -21.594 -19.891 -16.75 1 97.19 32 SER B C 1
ATOM 4115 O O . SER B 1 32 ? -21.172 -18.891 -17.328 1 97.19 32 SER B O 1
ATOM 4117 N N . GLU B 1 33 ? -22.406 -19.812 -15.695 1 97.5 33 GLU B N 1
ATOM 4118 C CA . GLU B 1 33 ? -22.922 -18.516 -15.25 1 97.5 33 GLU B CA 1
ATOM 4119 C C . GLU B 1 33 ? -22.141 -18 -14.047 1 97.5 33 GLU B C 1
ATOM 4121 O O . GLU B 1 33 ? -22.312 -16.844 -13.641 1 97.5 33 GLU B O 1
ATOM 4126 N N . ALA B 1 34 ? -21.312 -18.875 -13.539 1 98.44 34 ALA B N 1
ATOM 4127 C CA . ALA B 1 34 ? -20.656 -18.562 -12.266 1 98.44 34 ALA B CA 1
ATOM 4128 C C . ALA B 1 34 ? -19.25 -18.031 -12.477 1 98.44 34 ALA B C 1
ATOM 4130 O O . ALA B 1 34 ? -18.672 -17.406 -11.586 1 98.44 34 ALA B O 1
ATOM 4131 N N . ILE B 1 35 ? -18.672 -18.297 -13.656 1 98.69 35 ILE B N 1
ATOM 4132 C CA . ILE B 1 35 ? -17.281 -17.906 -13.844 1 98.69 35 ILE B CA 1
ATOM 4133 C C . ILE B 1 35 ? -17.125 -17.172 -15.18 1 98.69 35 ILE B C 1
ATOM 4135 O O . ILE B 1 35 ? -17.938 -17.344 -16.094 1 98.69 35 ILE B O 1
ATOM 4139 N N . GLY B 1 36 ? -16.078 -16.281 -15.227 1 98.56 36 GLY B N 1
ATOM 4140 C CA . GLY B 1 36 ? -15.719 -15.602 -16.453 1 98.56 36 GLY B CA 1
ATOM 4141 C C . GLY B 1 36 ? -14.375 -16.031 -17.016 1 98.56 36 GLY B C 1
ATOM 4142 O O . GLY B 1 36 ? -13.992 -15.617 -18.109 1 98.56 36 GLY B O 1
ATOM 4143 N N . GLY B 1 37 ? -13.742 -16.906 -16.266 1 98.56 37 GLY B N 1
ATOM 4144 C CA . GLY B 1 37 ? -12.422 -17.359 -16.688 1 98.56 37 GLY B CA 1
ATOM 4145 C C . GLY B 1 37 ? -11.922 -18.562 -15.922 1 98.56 37 GLY B C 1
ATOM 4146 O O . GLY B 1 37 ? -12.594 -19.047 -15 1 98.56 37 GLY B O 1
ATOM 4147 N N . LEU B 1 38 ? -10.812 -19.078 -16.422 1 98.62 38 LEU B N 1
ATOM 4148 C CA . LEU B 1 38 ? -10.141 -20.203 -15.781 1 98.62 38 LEU B CA 1
ATOM 4149 C C . LEU B 1 38 ? -8.633 -19.969 -15.719 1 98.62 38 LEU B C 1
ATOM 4151 O O . LEU B 1 38 ? -8.07 -19.25 -16.562 1 98.62 38 LEU B O 1
ATOM 4155 N N . HIS B 1 39 ? -8.055 -20.438 -14.688 1 98.75 39 HIS B N 1
ATOM 4156 C CA . HIS B 1 39 ? -6.629 -20.734 -14.633 1 98.75 39 HIS B CA 1
ATOM 4157 C C . HIS B 1 39 ? -6.371 -22.234 -14.688 1 98.75 39 HIS B C 1
ATOM 4159 O O . HIS B 1 39 ? -6.582 -22.938 -13.695 1 98.75 39 HIS B O 1
ATOM 4165 N N . ILE B 1 40 ? -5.953 -22.656 -15.812 1 98.69 40 ILE B N 1
ATOM 4166 C CA . ILE B 1 40 ? -5.621 -24.078 -15.914 1 98.69 40 ILE B CA 1
ATOM 4167 C C . ILE B 1 40 ? -4.141 -24.281 -15.609 1 98.69 40 ILE B C 1
ATOM 4169 O O . ILE B 1 40 ? -3.273 -23.781 -16.328 1 98.69 40 ILE B O 1
ATOM 4173 N N . LEU B 1 41 ? -3.904 -24.953 -14.547 1 97.69 41 LEU B N 1
ATOM 4174 C CA . LEU B 1 41 ? -2.537 -25.25 -14.133 1 97.69 41 LEU B CA 1
ATOM 4175 C C . LEU B 1 41 ? -1.798 -26.016 -15.234 1 97.69 41 LEU B C 1
ATOM 4177 O O . LEU B 1 41 ? -2.402 -26.422 -16.219 1 97.69 41 LEU B O 1
ATOM 4181 N N . PRO B 1 42 ? -0.507 -26.172 -15.141 1 96.44 42 PRO B N 1
ATOM 4182 C CA . PRO B 1 42 ? 0.29 -26.594 -16.297 1 96.44 42 PRO B CA 1
ATOM 4183 C C . PRO B 1 42 ? -0.24 -27.875 -16.938 1 96.44 42 PRO B C 1
ATOM 4185 O O . PRO B 1 42 ? -0.486 -28.875 -16.25 1 96.44 42 PRO B O 1
ATOM 4188 N N . PHE B 1 43 ? -0.417 -27.797 -18.25 1 98 43 PHE B N 1
ATOM 4189 C CA . PHE B 1 43 ? -0.901 -28.938 -19.031 1 98 43 PHE B CA 1
ATOM 4190 C C . PHE B 1 43 ? 0.106 -29.328 -20.109 1 98 43 PHE B C 1
ATOM 4192 O O . PHE B 1 43 ? -0.238 -30.016 -21.062 1 98 43 PHE B O 1
ATOM 4199 N N . PHE B 1 44 ? 1.345 -28.859 -20 1 98 44 PHE B N 1
ATOM 4200 C CA . PHE B 1 44 ? 2.424 -29.172 -20.938 1 98 44 PHE B CA 1
ATOM 4201 C C . PHE B 1 44 ? 3.105 -30.484 -20.562 1 98 44 PHE B C 1
ATOM 4203 O O . PHE B 1 44 ? 3.027 -30.938 -19.422 1 98 44 PHE B O 1
ATOM 4210 N N . PRO B 1 45 ? 3.799 -31.109 -21.625 1 97.44 45 PRO B N 1
ATOM 4211 C CA . PRO B 1 45 ? 4.688 -32.188 -21.203 1 97.44 45 PRO B CA 1
ATOM 4212 C C . PRO B 1 45 ? 5.711 -31.766 -20.172 1 97.44 45 PRO B C 1
ATOM 4214 O O . PRO B 1 45 ? 6.316 -30.688 -20.297 1 97.44 45 PRO B O 1
ATOM 4217 N N . SER B 1 46 ? 5.781 -32.469 -19.125 1 96.06 46 SER B N 1
ATOM 4218 C CA . SER B 1 46 ? 6.629 -32.125 -17.984 1 96.06 46 SER B CA 1
ATOM 4219 C C . SER B 1 46 ? 7.238 -33.375 -17.344 1 96.06 46 SER B C 1
ATOM 4221 O O . SER B 1 46 ? 6.641 -34.438 -17.375 1 96.06 46 SER B O 1
ATOM 4223 N N . ASN B 1 47 ? 8.43 -33.25 -16.781 1 94.5 47 ASN B N 1
ATOM 4224 C CA . ASN B 1 47 ? 9.07 -34.438 -16.219 1 94.5 47 ASN B CA 1
ATOM 4225 C C . ASN B 1 47 ? 9.25 -34.312 -14.703 1 94.5 47 ASN B C 1
ATOM 4227 O O . ASN B 1 47 ? 9.812 -35.188 -14.07 1 94.5 47 ASN B O 1
ATOM 4231 N N . ALA B 1 48 ? 8.82 -33.219 -14.156 1 86.31 48 ALA B N 1
ATOM 4232 C CA . ALA B 1 48 ? 8.961 -33.031 -12.711 1 86.31 48 ALA B CA 1
ATOM 4233 C C . ALA B 1 48 ? 7.961 -32.031 -12.172 1 86.31 48 ALA B C 1
ATOM 4235 O O . ALA B 1 48 ? 7.305 -31.328 -12.945 1 86.31 48 ALA B O 1
ATOM 4236 N N . ASP B 1 49 ? 7.656 -32.031 -10.836 1 83.62 49 ASP B N 1
ATOM 4237 C CA . ASP B 1 49 ? 7.043 -31 -10.023 1 83.62 49 ASP B CA 1
ATOM 4238 C C . ASP B 1 49 ? 5.617 -30.703 -10.492 1 83.62 49 ASP B C 1
ATOM 4240 O O . ASP B 1 49 ? 5.227 -29.531 -10.609 1 83.62 49 ASP B O 1
ATOM 4244 N N . GLY B 1 50 ? 4.926 -31.625 -10.852 1 79.38 50 GLY B N 1
ATOM 4245 C CA . GLY B 1 50 ? 3.506 -31.484 -11.117 1 79.38 50 GLY B CA 1
ATOM 4246 C C . GLY B 1 50 ? 3.215 -30.609 -12.328 1 79.38 50 GLY B C 1
ATOM 4247 O O . GLY B 1 50 ? 2.221 -29.875 -12.344 1 79.38 50 GLY B O 1
ATOM 4248 N N . GLY B 1 51 ? 4.16 -30.578 -13.297 1 88.06 51 GLY B N 1
ATOM 4249 C CA . GLY B 1 51 ? 3.939 -29.828 -14.523 1 88.06 51 GLY B CA 1
ATOM 4250 C C . GLY B 1 51 ? 4.82 -28.594 -14.625 1 88.06 51 GLY B C 1
ATOM 4251 O O . GLY B 1 51 ? 4.902 -27.969 -15.688 1 88.06 51 GLY B O 1
ATOM 4252 N N . PHE B 1 52 ? 5.531 -28.281 -13.578 1 91.31 52 PHE B N 1
ATOM 4253 C CA . PHE B 1 52 ? 6.273 -27.016 -13.547 1 91.31 52 PHE B CA 1
ATOM 4254 C C . PHE B 1 52 ? 7.711 -27.234 -14.008 1 91.31 52 PHE B C 1
ATOM 4256 O O . PHE B 1 52 ? 8.586 -26.422 -13.703 1 91.31 52 PHE B O 1
ATOM 4263 N N . SER B 1 53 ? 7.996 -28.312 -14.664 1 95 53 SER B N 1
ATOM 4264 C CA . SER B 1 53 ? 9.211 -28.578 -15.43 1 95 53 SER B CA 1
ATOM 4265 C C . SER B 1 53 ? 8.891 -28.859 -16.891 1 95 53 SER B C 1
ATOM 4267 O O . SER B 1 53 ? 9.141 -29.953 -17.391 1 95 53 SER B O 1
ATOM 4269 N N . PRO B 1 54 ? 8.398 -27.875 -17.516 1 97.25 54 PRO B N 1
ATOM 4270 C CA . PRO B 1 54 ? 7.898 -28.078 -18.891 1 97.25 54 PRO B CA 1
ATOM 4271 C C . PRO B 1 54 ? 9.023 -28.328 -19.891 1 97.25 54 PRO B C 1
ATOM 4273 O O . PRO B 1 54 ? 10.062 -27.688 -19.828 1 97.25 54 PRO B O 1
ATOM 4276 N N . LEU B 1 55 ? 8.789 -29.297 -20.812 1 97.75 55 LEU B N 1
ATOM 4277 C CA . LEU B 1 55 ? 9.68 -29.5 -21.938 1 97.75 55 LEU B CA 1
ATOM 4278 C C . LEU B 1 55 ? 9.531 -28.391 -22.969 1 97.75 55 LEU B C 1
ATOM 4280 O O . LEU B 1 55 ? 10.492 -28.047 -23.672 1 97.75 55 LEU B O 1
ATOM 4284 N N . THR B 1 56 ? 8.344 -27.922 -23.078 1 97.56 56 THR B N 1
ATOM 4285 C CA . THR B 1 56 ? 7.949 -26.828 -23.953 1 97.56 56 THR B CA 1
ATOM 4286 C C . THR B 1 56 ? 6.594 -26.266 -23.562 1 97.56 56 THR B C 1
ATOM 4288 O O . THR B 1 56 ? 5.812 -26.938 -22.875 1 97.56 56 THR B O 1
ATOM 4291 N N . HIS B 1 57 ? 6.359 -25.016 -23.922 1 98.12 57 HIS B N 1
ATOM 4292 C CA . HIS B 1 57 ? 5.051 -24.422 -23.688 1 98.12 57 HIS B CA 1
ATOM 4293 C C . HIS B 1 57 ? 4.195 -24.453 -24.953 1 98.12 57 HIS B C 1
ATOM 4295 O O . HIS B 1 57 ? 3.119 -23.859 -25 1 98.12 57 HIS B O 1
ATOM 4301 N N . LYS B 1 58 ? 4.637 -25.203 -25.953 1 98.25 58 LYS B N 1
ATOM 4302 C CA . LYS B 1 58 ? 3.959 -25.156 -27.25 1 98.25 58 LYS B CA 1
ATOM 4303 C C . LYS B 1 58 ? 3.219 -26.453 -27.531 1 98.25 58 LYS B C 1
ATOM 4305 O O . LYS B 1 58 ? 2.756 -26.672 -28.656 1 98.25 58 LYS B O 1
ATOM 4310 N N . GLU B 1 59 ? 3.188 -27.312 -26.547 1 98.06 59 GLU B N 1
ATOM 4311 C CA . GLU B 1 59 ? 2.463 -28.578 -26.672 1 98.06 59 GLU B CA 1
ATOM 4312 C C . GLU B 1 59 ? 1.57 -28.828 -25.469 1 98.06 59 GLU B C 1
ATOM 4314 O O . GLU B 1 59 ? 1.908 -28.438 -24.344 1 98.06 59 GLU B O 1
ATOM 4319 N N . VAL B 1 60 ? 0.476 -29.469 -25.766 1 98.44 60 VAL B N 1
ATOM 4320 C CA . VAL B 1 60 ? -0.349 -29.984 -24.688 1 98.44 60 VAL B CA 1
ATOM 4321 C C . VAL B 1 60 ? 0.022 -31.453 -24.422 1 98.44 60 VAL B C 1
ATOM 4323 O O . VAL B 1 60 ? 0.196 -32.219 -25.359 1 98.44 60 VAL B O 1
ATOM 4326 N N . ASP B 1 61 ? 0.286 -31.781 -23.156 1 97.94 61 ASP B N 1
ATOM 4327 C CA . ASP B 1 61 ? 0.52 -33.188 -22.828 1 97.94 61 ASP B CA 1
ATOM 4328 C C . ASP B 1 61 ? -0.597 -34.062 -23.391 1 97.94 61 ASP B C 1
ATOM 4330 O O . ASP B 1 61 ? -1.766 -33.906 -23.031 1 97.94 61 ASP B O 1
ATOM 4334 N N . PRO B 1 62 ? -0.276 -35.031 -24.156 1 97.12 62 PRO B N 1
ATOM 4335 C CA . PRO B 1 62 ? -1.312 -35.844 -24.797 1 97.12 62 PRO B CA 1
ATOM 4336 C C . PRO B 1 62 ? -2.156 -36.594 -23.766 1 97.12 62 PRO B C 1
ATOM 4338 O O . PRO B 1 62 ? -3.275 -37.031 -24.078 1 97.12 62 PRO B O 1
ATOM 4341 N N . LYS B 1 63 ? -1.721 -36.781 -22.641 1 96.44 63 LYS B N 1
ATOM 4342 C CA . LYS B 1 63 ? -2.449 -37.469 -21.594 1 96.44 63 LYS B CA 1
ATOM 4343 C C . LYS B 1 63 ? -3.676 -36.688 -21.156 1 96.44 63 LYS B C 1
ATOM 4345 O O . LYS B 1 63 ? -4.652 -37.25 -20.672 1 96.44 63 LYS B O 1
ATOM 4350 N N . VAL B 1 64 ? -3.572 -35.344 -21.375 1 97.88 64 VAL B N 1
ATOM 4351 C CA . VAL B 1 64 ? -4.652 -34.562 -20.781 1 97.88 64 VAL B CA 1
ATOM 4352 C C . VAL B 1 64 ? -5.5 -33.938 -21.891 1 97.88 64 VAL B C 1
ATOM 4354 O O . VAL B 1 64 ? -6.598 -33.438 -21.641 1 97.88 64 VAL B O 1
ATOM 4357 N N . GLY B 1 65 ? -4.883 -33.844 -23.109 1 98.38 65 GLY B N 1
ATOM 4358 C CA . GLY B 1 65 ? -5.738 -33.312 -24.156 1 98.38 65 GLY B CA 1
ATOM 4359 C C . GLY B 1 65 ? -4.957 -32.719 -25.312 1 98.38 65 GLY B C 1
ATOM 4360 O O . GLY B 1 65 ? -3.895 -33.25 -25.672 1 98.38 65 GLY B O 1
ATOM 4361 N N . THR B 1 66 ? -5.59 -31.781 -26.031 1 98.5 66 THR B N 1
ATOM 4362 C CA . THR B 1 66 ? -5.047 -31.141 -27.234 1 98.5 66 THR B CA 1
ATOM 4363 C C . THR B 1 66 ? -5.281 -29.625 -27.188 1 98.5 66 THR B C 1
ATOM 4365 O O . THR B 1 66 ? -5.953 -29.125 -26.281 1 98.5 66 THR B O 1
ATOM 4368 N N . TRP B 1 67 ? -4.668 -28.984 -28.156 1 98.5 67 TRP B N 1
ATOM 4369 C CA . TRP B 1 67 ? -4.887 -27.547 -28.266 1 98.5 67 TRP B CA 1
ATOM 4370 C C . TRP B 1 67 ? -6.34 -27.234 -28.609 1 98.5 67 TRP B C 1
ATOM 4372 O O . TRP B 1 67 ? -6.879 -26.203 -28.219 1 98.5 67 TRP B O 1
ATOM 4382 N N . ASP B 1 68 ? -6.98 -28.141 -29.297 1 98.5 68 ASP B N 1
ATOM 4383 C CA . ASP B 1 68 ? -8.406 -27.953 -29.562 1 98.5 68 ASP B CA 1
ATOM 4384 C C . ASP B 1 68 ? -9.203 -27.875 -28.266 1 98.5 68 ASP B C 1
ATOM 4386 O O . ASP B 1 68 ? -10.156 -27.109 -28.156 1 98.5 68 ASP B O 1
ATOM 4390 N N . ASP B 1 69 ? -8.828 -28.719 -27.375 1 98.62 69 ASP B N 1
ATOM 4391 C CA . ASP B 1 69 ? -9.484 -28.688 -26.062 1 98.62 69 ASP B CA 1
ATOM 4392 C C . ASP B 1 69 ? -9.258 -27.359 -25.359 1 98.62 69 ASP B C 1
ATOM 4394 O O . ASP B 1 69 ? -10.172 -26.828 -24.734 1 98.62 69 ASP B O 1
ATOM 4398 N N . ILE B 1 70 ? -8.086 -26.844 -25.469 1 98.75 70 ILE B N 1
ATOM 4399 C CA . ILE B 1 70 ? -7.754 -25.547 -24.859 1 98.75 70 ILE B CA 1
ATOM 4400 C C . ILE B 1 70 ? -8.555 -24.438 -25.531 1 98.75 70 ILE B C 1
ATOM 4402 O O . ILE B 1 70 ? -9.109 -23.578 -24.859 1 98.75 70 ILE B O 1
ATOM 4406 N N . GLU B 1 71 ? -8.641 -24.453 -26.812 1 98.5 71 GLU B N 1
ATOM 4407 C CA . GLU B 1 71 ? -9.328 -23.422 -27.578 1 98.5 71 GLU B CA 1
ATOM 4408 C C . GLU B 1 71 ? -10.828 -23.438 -27.312 1 98.5 71 GLU B C 1
ATOM 4410 O O . GLU B 1 71 ? -11.5 -22.406 -27.438 1 98.5 71 GLU B O 1
ATOM 4415 N N . ALA B 1 72 ? -11.312 -24.625 -26.938 1 98.25 72 ALA B N 1
ATOM 4416 C CA . ALA B 1 72 ? -12.703 -24.688 -26.516 1 98.25 72 ALA B CA 1
ATOM 4417 C C . ALA B 1 72 ? -12.961 -23.781 -25.312 1 98.25 72 ALA B C 1
ATOM 4419 O O . ALA B 1 72 ? -14.016 -23.156 -25.219 1 98.25 72 ALA B O 1
ATOM 4420 N N . PHE B 1 73 ? -12.031 -23.719 -24.422 1 98.44 73 PHE B N 1
ATOM 4421 C CA . PHE B 1 73 ? -12.148 -22.828 -23.266 1 98.44 73 PHE B CA 1
ATOM 4422 C C . PHE B 1 73 ? -12 -21.375 -23.688 1 98.44 73 PHE B C 1
ATOM 4424 O O . PHE B 1 73 ? -12.797 -20.516 -23.297 1 98.44 73 PHE B O 1
ATOM 4431 N N . THR B 1 74 ? -10.984 -21.062 -24.562 1 98.06 74 THR B N 1
ATOM 4432 C CA . THR B 1 74 ? -10.648 -19.688 -24.891 1 98.06 74 THR B CA 1
ATOM 4433 C C . THR B 1 74 ? -11.734 -19.047 -25.75 1 98.06 74 THR B C 1
ATOM 4435 O O . THR B 1 74 ? -11.812 -17.828 -25.859 1 98.06 74 THR B O 1
ATOM 4438 N N . ALA B 1 75 ? -12.555 -19.859 -26.297 1 97.62 75 ALA B N 1
ATOM 4439 C CA . ALA B 1 75 ? -13.672 -19.359 -27.094 1 97.62 75 ALA B CA 1
ATOM 4440 C C . ALA B 1 75 ? -14.75 -18.734 -26.188 1 97.62 75 ALA B C 1
ATOM 4442 O O . ALA B 1 75 ? -15.516 -17.875 -26.641 1 97.62 75 ALA B O 1
ATOM 4443 N N . LYS B 1 76 ? -14.719 -19.172 -24.938 1 97.19 76 LYS B N 1
ATOM 4444 C CA . LYS B 1 76 ? -15.828 -18.766 -24.078 1 97.19 76 LYS B CA 1
ATOM 4445 C C . LYS B 1 76 ? -15.328 -18.031 -22.828 1 97.19 76 LYS B C 1
ATOM 4447 O O . LYS B 1 76 ? -16.031 -17.188 -22.281 1 97.19 76 LYS B O 1
ATOM 4452 N N . TYR B 1 77 ? -14.18 -18.359 -22.359 1 98.19 77 TYR B N 1
ATOM 4453 C CA . TYR B 1 77 ? -13.68 -17.891 -21.078 1 98.19 77 TYR B CA 1
ATOM 4454 C C . TYR B 1 77 ? -12.312 -17.219 -21.219 1 98.19 77 TYR B C 1
ATOM 4456 O O . TYR B 1 77 ? -11.562 -17.547 -22.141 1 98.19 77 TYR B O 1
ATOM 4464 N N . ASP B 1 78 ? -12.039 -16.156 -20.344 1 98.62 78 ASP B N 1
ATOM 4465 C CA . ASP B 1 78 ? -10.641 -15.781 -20.172 1 98.62 78 ASP B CA 1
ATOM 4466 C C . ASP B 1 78 ? -9.812 -16.969 -19.688 1 98.62 78 ASP B C 1
ATOM 4468 O O . ASP B 1 78 ? -10.273 -17.766 -18.875 1 98.62 78 ASP B O 1
ATOM 4472 N N . LEU B 1 79 ? -8.617 -17.094 -20.203 1 98.81 79 LEU B N 1
ATOM 4473 C CA . LEU B 1 79 ? -7.816 -18.25 -19.812 1 98.81 79 LEU B CA 1
ATOM 4474 C C . LEU B 1 79 ? -6.438 -17.812 -19.312 1 98.81 79 LEU B C 1
ATOM 4476 O O . LEU B 1 79 ? -5.695 -17.156 -20.047 1 98.81 79 LEU B O 1
ATOM 4480 N N . CYS B 1 80 ? -6.156 -18.141 -18.094 1 98.81 80 CYS B N 1
ATOM 4481 C CA . CYS B 1 80 ? -4.828 -18 -17.5 1 98.81 80 CYS B CA 1
ATOM 4482 C C . CYS B 1 80 ? -4.027 -19.297 -17.641 1 98.81 80 CYS B C 1
ATOM 4484 O O . CYS B 1 80 ? -4.535 -20.375 -17.359 1 98.81 80 CYS B O 1
ATOM 4486 N N . VAL B 1 81 ? -2.828 -19.156 -18.125 1 98.62 81 VAL B N 1
ATOM 4487 C CA . VAL B 1 81 ? -1.926 -20.297 -18.297 1 98.62 81 VAL B CA 1
ATOM 4488 C C . VAL B 1 81 ? -0.564 -19.969 -17.688 1 98.62 81 VAL B C 1
ATOM 4490 O O . VAL B 1 81 ? -0.16 -18.812 -17.641 1 98.62 81 VAL B O 1
ATOM 4493 N N . ASP B 1 82 ? 0.08 -21.031 -17.25 1 98.25 82 ASP B N 1
ATOM 4494 C CA . ASP B 1 82 ? 1.375 -20.844 -16.594 1 98.25 82 ASP B CA 1
ATOM 4495 C C . ASP B 1 82 ? 2.488 -20.688 -17.625 1 98.25 82 ASP B C 1
ATOM 4497 O O . ASP B 1 82 ? 2.621 -21.5 -18.547 1 98.25 82 ASP B O 1
ATOM 4501 N N . LEU B 1 83 ? 3.188 -19.656 -17.5 1 98.56 83 LEU B N 1
ATOM 4502 C CA . LEU B 1 83 ? 4.449 -19.438 -18.203 1 98.56 83 LEU B CA 1
ATOM 4503 C C . LEU B 1 83 ? 5.629 -19.516 -17.234 1 98.56 83 LEU B C 1
ATOM 4505 O O . LEU B 1 83 ? 5.801 -18.625 -16.391 1 98.56 83 LEU B O 1
ATOM 4509 N N . THR B 1 84 ? 6.371 -20.578 -17.312 1 98 84 THR B N 1
ATOM 4510 C CA . THR B 1 84 ? 7.574 -20.703 -16.484 1 98 84 THR B CA 1
ATOM 4511 C C . THR B 1 84 ? 8.711 -19.875 -17.078 1 98 84 THR B C 1
ATOM 4513 O O . THR B 1 84 ? 9.219 -20.188 -18.156 1 98 84 THR B O 1
ATOM 4516 N N . VAL B 1 85 ? 9.125 -18.891 -16.328 1 98.06 85 VAL B N 1
ATOM 4517 C CA . VAL B 1 85 ? 10.016 -17.922 -16.953 1 98.06 85 VAL B CA 1
ATOM 4518 C C . VAL B 1 85 ? 11.453 -18.188 -16.5 1 98.06 85 VAL B C 1
ATOM 4520 O O . VAL B 1 85 ? 12.398 -17.703 -17.125 1 98.06 85 VAL B O 1
ATOM 4523 N N . ASN B 1 86 ? 11.633 -19.016 -15.523 1 97.62 86 ASN B N 1
ATOM 4524 C CA . ASN B 1 86 ? 12.969 -19.156 -14.953 1 97.62 86 ASN B CA 1
ATOM 4525 C C . ASN B 1 86 ? 13.703 -20.344 -15.547 1 97.62 86 ASN B C 1
ATOM 4527 O O . ASN B 1 86 ? 14.938 -20.375 -15.586 1 97.62 86 ASN B O 1
ATOM 4531 N N . HIS B 1 87 ? 12.969 -21.375 -15.914 1 97.75 87 HIS B N 1
ATOM 4532 C CA . HIS B 1 87 ? 13.648 -22.625 -16.234 1 97.75 87 HIS B CA 1
ATOM 4533 C C . HIS B 1 87 ? 12.852 -23.422 -17.25 1 97.75 87 HIS B C 1
ATOM 4535 O O . HIS B 1 87 ? 11.688 -23.125 -17.516 1 97.75 87 HIS B O 1
ATOM 4541 N N . ILE B 1 88 ? 13.484 -24.391 -17.797 1 97.94 88 ILE B N 1
ATOM 4542 C CA . ILE B 1 88 ? 12.867 -25.406 -18.625 1 97.94 88 ILE B CA 1
ATOM 4543 C C . ILE B 1 88 ? 13.43 -26.781 -18.266 1 97.94 88 ILE B C 1
ATOM 4545 O O . ILE B 1 88 ? 14.438 -26.875 -17.562 1 97.94 88 ILE B O 1
ATOM 4549 N N . SER B 1 89 ? 12.812 -27.828 -18.703 1 97.94 89 SER B N 1
ATOM 4550 C CA . SER B 1 89 ? 13.188 -29.188 -18.359 1 97.94 89 SER B CA 1
ATOM 4551 C C . SER B 1 89 ? 14.539 -29.562 -18.969 1 97.94 89 SER B C 1
ATOM 4553 O O . SER B 1 89 ? 14.875 -29.109 -20.062 1 97.94 89 SER B O 1
ATOM 4555 N N . ASP B 1 90 ? 15.242 -30.484 -18.266 1 97.88 90 ASP B N 1
ATOM 4556 C CA . ASP B 1 90 ? 16.5 -31.016 -18.781 1 97.88 90 ASP B CA 1
ATOM 4557 C C . ASP B 1 90 ? 16.234 -31.953 -19.953 1 97.88 90 ASP B C 1
ATOM 4559 O O . ASP B 1 90 ? 17.188 -32.375 -20.641 1 97.88 90 ASP B O 1
ATOM 4563 N N . GLU B 1 91 ? 14.992 -32.219 -20.219 1 97.88 91 GLU B N 1
ATOM 4564 C CA . GLU B 1 91 ? 14.633 -33.062 -21.359 1 97.88 91 GLU B CA 1
ATOM 4565 C C . GLU B 1 91 ? 14.125 -32.219 -22.531 1 97.88 91 GLU B C 1
ATOM 4567 O O . GLU B 1 91 ? 13.727 -32.75 -23.562 1 97.88 91 GLU B O 1
ATOM 4572 N N . SER B 1 92 ? 14.164 -30.922 -22.359 1 97.88 92 SER B N 1
ATOM 4573 C CA . SER B 1 92 ? 13.75 -30.031 -23.438 1 97.88 92 SER B CA 1
ATOM 4574 C C . SER B 1 92 ? 14.656 -30.188 -24.656 1 97.88 92 SER B C 1
ATOM 4576 O O . SER B 1 92 ? 15.812 -30.594 -24.531 1 97.88 92 SER B O 1
ATOM 4578 N N . PRO B 1 93 ? 14.109 -29.844 -25.844 1 97.31 93 PRO B N 1
ATOM 4579 C CA . PRO B 1 93 ? 14.945 -29.906 -27.031 1 97.31 93 PRO B CA 1
ATOM 4580 C C . PRO B 1 93 ? 16.172 -29.016 -26.953 1 97.31 93 PRO B C 1
ATOM 4582 O O . PRO B 1 93 ? 17.25 -29.391 -27.438 1 97.31 93 PRO B O 1
ATOM 4585 N N . GLU B 1 94 ? 16.047 -27.875 -26.328 1 98.25 94 GLU B N 1
ATOM 4586 C CA . GLU B 1 94 ? 17.141 -26.922 -26.203 1 98.25 94 GLU B CA 1
ATOM 4587 C C . GLU B 1 94 ? 18.266 -27.5 -25.344 1 98.25 94 GLU B C 1
ATOM 4589 O O . GLU B 1 94 ? 19.438 -27.406 -25.719 1 98.25 94 GLU B O 1
ATOM 4594 N N . PHE B 1 95 ? 17.953 -28.125 -24.234 1 98.5 95 PHE B N 1
ATOM 4595 C CA . PHE B 1 95 ? 18.984 -28.609 -23.328 1 98.5 95 PHE B CA 1
ATOM 4596 C C . PHE B 1 95 ? 19.625 -29.891 -23.875 1 98.5 95 PHE B C 1
ATOM 4598 O O . PHE B 1 95 ? 20.828 -30.094 -23.734 1 98.5 95 PHE B O 1
ATOM 4605 N N . THR B 1 96 ? 18.781 -30.781 -24.438 1 98.12 96 THR B N 1
ATOM 4606 C CA . THR B 1 96 ? 19.328 -32 -25.031 1 98.12 96 THR B CA 1
ATOM 4607 C C . THR B 1 96 ? 20.297 -31.656 -26.156 1 98.12 96 THR B C 1
ATOM 4609 O O . THR B 1 96 ? 21.312 -32.344 -26.328 1 98.12 96 THR B O 1
ATOM 4612 N N . ASP B 1 97 ? 19.922 -30.641 -26.922 1 98.44 97 ASP B N 1
ATOM 4613 C CA . ASP B 1 97 ? 20.828 -30.172 -27.969 1 98.44 97 ASP B CA 1
ATOM 4614 C C . ASP B 1 97 ? 22.141 -29.656 -27.359 1 98.44 97 ASP B C 1
ATOM 4616 O O . ASP B 1 97 ? 23.219 -29.922 -27.891 1 98.44 97 ASP B O 1
ATOM 4620 N N . PHE B 1 98 ? 22.125 -28.953 -26.281 1 98.31 98 PHE B N 1
ATOM 4621 C CA . PHE B 1 98 ? 23.312 -28.469 -25.594 1 98.31 98 PHE B CA 1
ATOM 4622 C C . PHE B 1 98 ? 24.172 -29.625 -25.109 1 98.31 98 PHE B C 1
ATOM 4624 O O . PHE B 1 98 ? 25.406 -29.578 -25.25 1 98.31 98 PHE B O 1
ATOM 4631 N N . ILE B 1 99 ? 23.531 -30.656 -24.531 1 98.12 99 ILE B N 1
ATOM 4632 C CA . ILE B 1 99 ? 24.266 -31.828 -24.062 1 98.12 99 ILE B CA 1
ATOM 4633 C C . ILE B 1 99 ? 24.969 -32.5 -25.234 1 98.12 99 ILE B C 1
ATOM 4635 O O . ILE B 1 99 ? 26.125 -32.938 -25.125 1 98.12 99 ILE B O 1
ATOM 4639 N N . ALA B 1 100 ? 24.328 -32.531 -26.359 1 98.31 100 ALA B N 1
ATOM 4640 C CA . ALA B 1 100 ? 24.828 -33.219 -27.531 1 98.31 100 ALA B CA 1
ATOM 4641 C C . ALA B 1 100 ? 25.953 -32.438 -28.203 1 98.31 100 ALA B C 1
ATOM 4643 O O . ALA B 1 100 ? 26.922 -33.031 -28.703 1 98.31 100 ALA B O 1
ATOM 4644 N N . ASN B 1 101 ? 25.812 -31.078 -28.234 1 98.06 101 ASN B N 1
ATOM 4645 C CA . ASN B 1 101 ? 26.703 -30.266 -29.062 1 98.06 101 ASN B CA 1
ATOM 4646 C C . ASN B 1 101 ? 27.594 -29.359 -28.219 1 98.06 101 ASN B C 1
ATOM 4648 O O . ASN B 1 101 ? 28.484 -28.688 -28.75 1 98.06 101 ASN B O 1
ATOM 4652 N N . GLY B 1 102 ? 27.328 -29.375 -27.016 1 97 102 GLY B N 1
ATOM 4653 C CA . GLY B 1 102 ? 28.141 -28.578 -26.109 1 97 102 GLY B CA 1
ATOM 4654 C C . GLY B 1 102 ? 28.031 -27.078 -26.375 1 97 102 GLY B C 1
ATOM 4655 O O . GLY B 1 102 ? 26.953 -26.562 -26.625 1 97 102 GLY B O 1
ATOM 4656 N N . PHE B 1 103 ? 29.125 -26.406 -26.312 1 97 103 PHE B N 1
ATOM 4657 C CA . PHE B 1 103 ? 29.141 -24.953 -26.422 1 97 103 PHE B CA 1
ATOM 4658 C C . PHE B 1 103 ? 29.016 -24.516 -27.875 1 97 103 PHE B C 1
ATOM 4660 O O . PHE B 1 103 ? 28.875 -23.328 -28.172 1 97 103 PHE B O 1
ATOM 4667 N N . ASP B 1 104 ? 28.938 -25.453 -28.797 1 96.94 104 ASP B N 1
ATOM 4668 C CA . ASP B 1 104 ? 28.656 -25.188 -30.188 1 96.94 104 ASP B CA 1
ATOM 4669 C C . ASP B 1 104 ? 27.141 -25.188 -30.469 1 96.94 104 ASP B C 1
ATOM 4671 O O . ASP B 1 104 ? 26.703 -24.781 -31.531 1 96.94 104 ASP B O 1
ATOM 4675 N N . SER B 1 105 ? 26.469 -25.641 -29.469 1 98.12 105 SER B N 1
ATOM 4676 C CA . SER B 1 105 ? 25.016 -25.656 -29.594 1 98.12 105 SER B CA 1
ATOM 4677 C C . SER B 1 105 ? 24.469 -24.234 -29.797 1 98.12 105 SER B C 1
ATOM 4679 O O . SER B 1 105 ? 24.938 -23.297 -29.172 1 98.12 105 SER B O 1
ATOM 4681 N N . GLU B 1 106 ? 23.469 -24.078 -30.656 1 97.88 106 GLU B N 1
ATOM 4682 C CA . GLU B 1 106 ? 22.812 -22.797 -30.859 1 97.88 106 GLU B CA 1
ATOM 4683 C C . GLU B 1 106 ? 22.078 -22.344 -29.594 1 97.88 106 GLU B C 1
ATOM 4685 O O . GLU B 1 106 ? 21.719 -21.172 -29.453 1 97.88 106 GLU B O 1
ATOM 4690 N N . TYR B 1 107 ? 21.906 -23.281 -28.656 1 98.38 107 TYR B N 1
ATOM 4691 C CA . TYR B 1 107 ? 21.172 -23 -27.422 1 98.38 107 TYR B CA 1
ATOM 4692 C C . TYR B 1 107 ? 22.125 -22.859 -26.234 1 98.38 107 TYR B C 1
ATOM 4694 O O . TYR B 1 107 ? 21.688 -22.688 -25.094 1 98.38 107 TYR B O 1
ATOM 4702 N N . ALA B 1 108 ? 23.375 -22.953 -26.422 1 98 108 ALA B N 1
ATOM 4703 C CA . ALA B 1 108 ? 24.344 -22.969 -25.328 1 98 108 ALA B CA 1
ATOM 4704 C C . ALA B 1 108 ? 24.141 -21.781 -24.391 1 98 108 ALA B C 1
ATOM 4706 O O . ALA B 1 108 ? 24.109 -21.953 -23.172 1 98 108 ALA B O 1
ATOM 4707 N N . ASP B 1 109 ? 23.859 -20.625 -24.953 1 98.25 109 ASP B N 1
ATOM 4708 C CA . ASP B 1 109 ? 23.781 -19.406 -24.156 1 98.25 109 ASP B CA 1
ATOM 4709 C C . ASP B 1 109 ? 22.391 -19.234 -23.547 1 98.25 109 ASP B C 1
ATOM 4711 O O . ASP B 1 109 ? 22.125 -18.266 -22.844 1 98.25 109 ASP B O 1
ATOM 4715 N N . LEU B 1 110 ? 21.531 -20.188 -23.828 1 98.62 110 LEU B N 1
ATOM 4716 C CA . LEU B 1 110 ? 20.188 -20.172 -23.25 1 98.62 110 LEU B CA 1
ATOM 4717 C C . LEU B 1 110 ? 20.234 -20.5 -21.766 1 98.62 110 LEU B C 1
ATOM 4719 O O . LEU B 1 110 ? 19.328 -20.141 -21.016 1 98.62 110 LEU B O 1
ATOM 4723 N N . PHE B 1 111 ? 21.297 -21.109 -21.375 1 98.75 111 PHE B N 1
ATOM 4724 C CA . PHE B 1 111 ? 21.359 -21.625 -20.016 1 98.75 111 PHE B CA 1
ATOM 4725 C C . PHE B 1 111 ? 22.422 -20.891 -19.203 1 98.75 111 PHE B C 1
ATOM 4727 O O . PHE B 1 111 ? 23.359 -20.312 -19.781 1 98.75 111 PHE B O 1
ATOM 4734 N N . VAL B 1 112 ? 22.25 -20.891 -17.875 1 98.44 112 VAL B N 1
ATOM 4735 C CA . VAL B 1 112 ? 23.188 -20.25 -16.984 1 98.44 112 VAL B CA 1
ATOM 4736 C C . VAL B 1 112 ? 24.344 -21.203 -16.688 1 98.44 112 VAL B C 1
ATOM 4738 O O . VAL B 1 112 ? 24.156 -22.25 -16.062 1 98.44 112 VAL B O 1
ATOM 4741 N N . HIS B 1 113 ? 25.5 -20.797 -17.141 1 97.81 113 HIS B N 1
ATOM 4742 C CA . HIS B 1 113 ? 26.719 -21.578 -16.891 1 97.81 113 HIS B CA 1
ATOM 4743 C C . HIS B 1 113 ? 27.438 -21.078 -15.633 1 97.81 113 HIS B C 1
ATOM 4745 O O . HIS B 1 113 ? 28.031 -20.016 -15.641 1 97.81 113 HIS B O 1
ATOM 4751 N N . VAL B 1 114 ? 27.438 -21.906 -14.656 1 97.19 114 VAL B N 1
ATOM 4752 C CA . VAL B 1 114 ? 27.953 -21.547 -13.336 1 97.19 114 VAL B CA 1
ATOM 4753 C C . VAL B 1 114 ? 29.422 -21.203 -13.438 1 97.19 114 VAL B C 1
ATOM 4755 O O . VAL B 1 114 ? 29.891 -20.266 -12.789 1 97.19 114 VAL B O 1
ATOM 4758 N N . ASP B 1 115 ? 30.141 -21.844 -14.227 1 95.44 115 ASP B N 1
ATOM 4759 C CA . ASP B 1 115 ? 31.578 -21.703 -14.32 1 95.44 115 ASP B CA 1
ATOM 4760 C C . ASP B 1 115 ? 31.969 -20.344 -14.914 1 95.44 115 ASP B C 1
ATOM 4762 O O . ASP B 1 115 ? 33.094 -19.891 -14.75 1 95.44 115 ASP B O 1
ATOM 4766 N N . LYS B 1 116 ? 31.094 -19.734 -15.617 1 95 116 LYS B N 1
ATOM 4767 C CA . LYS B 1 116 ? 31.359 -18.422 -16.203 1 95 116 LYS B CA 1
ATOM 4768 C C . LYS B 1 116 ? 31.438 -17.344 -15.125 1 95 116 LYS B C 1
ATOM 4770 O O . LYS B 1 116 ? 31.938 -16.234 -15.383 1 95 116 LYS B O 1
ATOM 4775 N N . PHE B 1 117 ? 30.906 -17.656 -13.945 1 95.81 117 PHE B N 1
ATOM 4776 C CA . PHE B 1 117 ? 30.938 -16.688 -12.852 1 95.81 117 PHE B CA 1
ATOM 4777 C C . PHE B 1 117 ? 32.281 -16.719 -12.133 1 95.81 117 PHE B C 1
ATOM 4779 O O . PHE B 1 117 ? 32.562 -15.898 -11.258 1 95.81 117 PHE B O 1
ATOM 4786 N N . GLY B 1 118 ? 33.094 -17.609 -12.477 1 93.88 118 GLY B N 1
ATOM 4787 C CA . GLY B 1 118 ? 34.344 -17.797 -11.742 1 93.88 118 GLY B CA 1
ATOM 4788 C C . GLY B 1 118 ? 34.156 -18.438 -10.383 1 93.88 118 GLY B C 1
ATOM 4789 O O . GLY B 1 118 ? 33.188 -19.188 -10.18 1 93.88 118 GLY B O 1
ATOM 4790 N N . GLU B 1 119 ? 35.094 -18.172 -9.562 1 94.25 119 GLU B N 1
ATOM 4791 C CA . GLU B 1 119 ? 35 -18.734 -8.219 1 94.25 119 GLU B CA 1
ATOM 4792 C C . GLU B 1 119 ? 33.969 -17.984 -7.379 1 94.25 119 GLU B C 1
ATOM 4794 O O . GLU B 1 119 ? 34 -16.766 -7.281 1 94.25 119 GLU B O 1
ATOM 4799 N N . ILE B 1 120 ? 33 -18.734 -6.949 1 95.19 120 ILE B N 1
ATOM 4800 C CA . ILE B 1 120 ? 32 -18.188 -6.035 1 95.19 120 ILE B CA 1
ATOM 4801 C C . ILE B 1 120 ? 32.438 -18.391 -4.594 1 95.19 120 ILE B C 1
ATOM 4803 O O . ILE B 1 120 ? 32.531 -19.531 -4.121 1 95.19 120 ILE B O 1
ATOM 4807 N N . SER B 1 121 ? 32.719 -17.312 -3.877 1 95.81 121 SER B N 1
ATOM 4808 C CA . SER B 1 121 ? 33.219 -17.391 -2.508 1 95.81 121 SER B CA 1
ATOM 4809 C C . SER B 1 121 ? 32.188 -17.984 -1.572 1 95.81 121 SER B C 1
ATOM 4811 O O . SER B 1 121 ? 30.984 -17.969 -1.876 1 95.81 121 SER B O 1
ATOM 4813 N N . PRO B 1 122 ? 32.625 -18.5 -0.447 1 93.38 122 PRO B N 1
ATOM 4814 C CA . PRO B 1 122 ? 31.672 -19 0.545 1 93.38 122 PRO B CA 1
ATOM 4815 C C . PRO B 1 122 ? 30.688 -17.922 1.012 1 93.38 122 PRO B C 1
ATOM 4817 O O . PRO B 1 122 ? 29.516 -18.219 1.242 1 93.38 122 PRO B O 1
ATOM 4820 N N . ASP B 1 123 ? 31.172 -16.734 1.127 1 93.44 123 ASP B N 1
ATOM 4821 C CA . ASP B 1 123 ? 30.312 -15.617 1.533 1 93.44 123 ASP B CA 1
ATOM 4822 C C . ASP B 1 123 ? 29.234 -15.352 0.493 1 93.44 123 ASP B C 1
ATOM 4824 O O . ASP B 1 123 ? 28.078 -15.094 0.843 1 93.44 123 ASP B O 1
ATOM 4828 N N . ASP B 1 124 ? 29.609 -15.383 -0.722 1 94 124 ASP B N 1
ATOM 4829 C CA . ASP B 1 124 ? 28.656 -15.172 -1.802 1 94 124 ASP B CA 1
ATOM 4830 C C . ASP B 1 124 ? 27.656 -16.328 -1.898 1 94 124 ASP B C 1
ATOM 4832 O O . ASP B 1 124 ? 26.469 -16.125 -2.17 1 94 124 ASP B O 1
ATOM 4836 N N . MET B 1 125 ? 28.172 -17.547 -1.688 1 91.81 125 MET B N 1
ATOM 4837 C CA . MET B 1 125 ? 27.312 -18.734 -1.713 1 91.81 125 MET B CA 1
ATOM 4838 C C . MET B 1 125 ? 26.25 -18.641 -0.625 1 91.81 125 MET B C 1
ATOM 4840 O O . MET B 1 125 ? 25.094 -19 -0.852 1 91.81 125 MET B O 1
ATOM 4844 N N . ALA B 1 126 ? 26.672 -18.094 0.472 1 89.44 126 ALA B N 1
ATOM 4845 C CA . ALA B 1 126 ? 25.766 -18 1.619 1 89.44 126 ALA B CA 1
ATOM 4846 C C . ALA B 1 126 ? 24.656 -16.984 1.357 1 89.44 126 ALA B C 1
ATOM 4848 O O . ALA B 1 126 ? 23.578 -17.062 1.958 1 89.44 126 ALA B O 1
ATOM 4849 N N . LYS B 1 127 ? 24.844 -16.078 0.484 1 89.88 127 LYS B N 1
ATOM 4850 C CA . LYS B 1 127 ? 23.859 -15.047 0.165 1 89.88 127 LYS B CA 1
ATOM 4851 C C . LYS B 1 127 ? 22.781 -15.594 -0.76 1 89.88 127 LYS B C 1
ATOM 4853 O O . LYS B 1 127 ? 21.656 -15.086 -0.78 1 89.88 127 LYS B O 1
ATOM 4858 N N . ILE B 1 128 ? 23.156 -16.578 -1.531 1 89.12 128 ILE B N 1
ATOM 4859 C CA . ILE B 1 128 ? 22.25 -17.094 -2.553 1 89.12 128 ILE B CA 1
ATOM 4860 C C . ILE B 1 128 ? 21.047 -17.766 -1.888 1 89.12 128 ILE B C 1
ATOM 4862 O O . ILE B 1 128 ? 21.219 -18.578 -0.982 1 89.12 128 ILE B O 1
ATOM 4866 N N . HIS B 1 129 ? 19.922 -17.297 -2.301 1 84.69 129 HIS B N 1
ATOM 4867 C CA . HIS B 1 129 ? 18.672 -17.891 -1.825 1 84.69 129 HIS B CA 1
ATOM 4868 C C . HIS B 1 129 ? 18.5 -19.297 -2.355 1 84.69 129 HIS B C 1
ATOM 4870 O O . HIS B 1 129 ? 18.281 -19.5 -3.553 1 84.69 129 HIS B O 1
ATOM 4876 N N . ILE B 1 130 ? 18.656 -20.219 -1.485 1 72.69 130 ILE B N 1
ATOM 4877 C CA . ILE B 1 130 ? 18.641 -21.625 -1.896 1 72.69 130 ILE B CA 1
ATOM 4878 C C . ILE B 1 130 ? 17.328 -22.281 -1.457 1 72.69 130 ILE B C 1
ATOM 4880 O O . ILE B 1 130 ? 16.875 -22.078 -0.325 1 72.69 130 ILE B O 1
ATOM 4884 N N . ARG B 1 131 ? 16.734 -22.969 -2.283 1 66.94 131 ARG B N 1
ATOM 4885 C CA . ARG B 1 131 ? 15.453 -23.641 -2.029 1 66.94 131 ARG B CA 1
ATOM 4886 C C . ARG B 1 131 ? 15.656 -25.125 -1.72 1 66.94 131 ARG B C 1
ATOM 4888 O O . ARG B 1 131 ? 14.812 -25.75 -1.079 1 66.94 131 ARG B O 1
ATOM 4895 N N . LYS B 1 132 ? 16.766 -25.625 -2.121 1 63.69 132 LYS B N 1
ATOM 4896 C CA . LYS B 1 132 ? 17.031 -27.047 -1.911 1 63.69 132 LYS B CA 1
ATOM 4897 C C . LYS B 1 132 ? 18.203 -27.234 -0.948 1 63.69 132 LYS B C 1
ATOM 4899 O O . LYS B 1 132 ? 18.859 -26.281 -0.551 1 63.69 132 LYS B O 1
ATOM 4904 N N . GLU B 1 133 ? 18.297 -28.406 -0.459 1 62.38 133 GLU B N 1
ATOM 4905 C CA . GLU B 1 133 ? 19.344 -28.734 0.513 1 62.38 133 GLU B CA 1
ATOM 4906 C C . GLU B 1 133 ? 20.734 -28.609 -0.099 1 62.38 133 GLU B C 1
ATOM 4908 O O . GLU B 1 133 ? 21.719 -28.391 0.616 1 62.38 133 GLU B O 1
ATOM 4913 N N . LYS B 1 134 ? 20.703 -28.531 -1.354 1 75.06 134 LYS B N 1
ATOM 4914 C CA . LYS B 1 134 ? 22 -28.469 -2.033 1 75.06 134 LYS B CA 1
ATOM 4915 C C . LYS B 1 134 ? 22.141 -27.156 -2.807 1 75.06 134 LYS B C 1
ATOM 4917 O O . LYS B 1 134 ? 21.188 -26.406 -2.959 1 75.06 134 LYS B O 1
ATOM 4922 N N . GLU B 1 135 ? 23.406 -26.922 -3.156 1 85.19 135 GLU B N 1
ATOM 4923 C CA . GLU B 1 135 ? 23.672 -25.781 -4.027 1 85.19 135 GLU B CA 1
ATOM 4924 C C . GLU B 1 135 ? 22.828 -25.844 -5.297 1 85.19 135 GLU B C 1
ATOM 4926 O O . GLU B 1 135 ? 22.5 -26.938 -5.777 1 85.19 135 GLU B O 1
ATOM 4931 N N . PRO B 1 136 ? 22.469 -24.734 -5.785 1 92.62 136 PRO B N 1
ATOM 4932 C CA . PRO B 1 136 ? 21.625 -24.719 -6.98 1 92.62 136 PRO B CA 1
ATOM 4933 C C . PRO B 1 136 ? 22.406 -24.969 -8.266 1 92.62 136 PRO B C 1
ATOM 4935 O O . PRO B 1 136 ? 22.172 -24.312 -9.281 1 92.62 136 PRO B O 1
ATOM 4938 N N . PHE B 1 137 ? 23.406 -25.922 -8.211 1 94.44 137 PHE B N 1
ATOM 4939 C CA . PHE B 1 137 ? 24.266 -26.234 -9.352 1 94.44 137 PHE B CA 1
ATOM 4940 C C . PHE B 1 137 ? 24.188 -27.703 -9.695 1 94.44 137 PHE B C 1
ATOM 4942 O O . PHE B 1 137 ? 24.125 -28.562 -8.805 1 94.44 137 PHE B O 1
ATOM 4949 N N . ARG B 1 138 ? 24.188 -27.953 -10.93 1 95.12 138 ARG B N 1
ATOM 4950 C CA . ARG B 1 138 ? 24.219 -29.328 -11.422 1 95.12 138 ARG B CA 1
ATOM 4951 C C . ARG B 1 138 ? 25.391 -29.547 -12.383 1 95.12 138 ARG B C 1
ATOM 4953 O O . ARG B 1 138 ? 25.547 -28.812 -13.359 1 95.12 138 ARG B O 1
ATOM 4960 N N . GLU B 1 139 ? 26.172 -30.562 -12.055 1 96.5 139 GLU B N 1
ATOM 4961 C CA . GLU B 1 139 ? 27.203 -30.969 -13 1 96.5 139 GLU B CA 1
ATOM 4962 C C . GLU B 1 139 ? 26.625 -31.781 -14.148 1 96.5 139 GLU B C 1
ATOM 4964 O O . GLU B 1 139 ? 25.797 -32.656 -13.93 1 96.5 139 GLU B O 1
ATOM 4969 N N . VAL B 1 140 ? 27.031 -31.391 -15.359 1 97.31 140 VAL B N 1
ATOM 4970 C CA . VAL B 1 140 ? 26.578 -32.156 -16.531 1 97.31 140 VAL B CA 1
ATOM 4971 C C . VAL B 1 140 ? 27.781 -32.562 -17.359 1 97.31 140 VAL B C 1
ATOM 4973 O O . VAL B 1 140 ? 28.828 -31.906 -17.359 1 97.31 140 VAL B O 1
ATOM 4976 N N . THR B 1 141 ? 27.641 -33.719 -17.953 1 97.69 141 THR B N 1
ATOM 4977 C CA . THR B 1 141 ? 28.641 -34.219 -18.875 1 97.69 141 THR B CA 1
ATOM 4978 C C . THR B 1 141 ? 28.156 -34.125 -20.312 1 97.69 141 THR B C 1
ATOM 4980 O O . THR B 1 141 ? 27.141 -34.719 -20.672 1 97.69 141 THR B O 1
ATOM 4983 N N . LEU B 1 142 ? 28.953 -33.438 -21.062 1 97.38 142 LEU B N 1
ATOM 4984 C CA . LEU B 1 142 ? 28.609 -33.25 -22.469 1 97.38 142 LEU B CA 1
ATOM 4985 C C . LEU B 1 142 ? 28.984 -34.469 -23.297 1 97.38 142 LEU B C 1
ATOM 4987 O O . LEU B 1 142 ? 29.703 -35.375 -22.797 1 97.38 142 LEU B O 1
ATOM 4991 N N . SER B 1 143 ? 28.484 -34.531 -24.484 1 96.69 143 SER B N 1
ATOM 4992 C CA . SER B 1 143 ? 28.703 -35.719 -25.312 1 96.69 143 SER B CA 1
ATOM 4993 C C . SER B 1 143 ? 30.188 -35.906 -25.625 1 96.69 143 SER B C 1
ATOM 4995 O O . SER B 1 143 ? 30.641 -37.031 -25.828 1 96.69 143 SER B O 1
ATOM 4997 N N . ASP B 1 144 ? 30.906 -34.844 -25.656 1 96.12 144 ASP B N 1
ATOM 4998 C CA . ASP B 1 144 ? 32.344 -34.938 -25.953 1 96.12 144 ASP B CA 1
ATOM 4999 C C . ASP B 1 144 ? 33.156 -35.281 -24.703 1 96.12 144 ASP B C 1
ATOM 5001 O O . ASP B 1 144 ? 34.375 -35.281 -24.734 1 96.12 144 ASP B O 1
ATOM 5005 N N . GLY B 1 145 ? 32.438 -35.375 -23.656 1 96.19 145 GLY B N 1
ATOM 5006 C CA . GLY B 1 145 ? 33.125 -35.75 -22.406 1 96.19 145 GLY B CA 1
ATOM 5007 C C . GLY B 1 145 ? 33.406 -34.562 -21.516 1 96.19 145 GLY B C 1
ATOM 5008 O O . GLY B 1 145 ? 33.719 -34.719 -20.344 1 96.19 145 GLY B O 1
ATOM 5009 N N . THR B 1 146 ? 33.219 -33.406 -22.031 1 96.19 146 THR B N 1
ATOM 5010 C CA . THR B 1 146 ? 33.469 -32.188 -21.234 1 96.19 146 THR B CA 1
ATOM 5011 C C . THR B 1 146 ? 32.469 -32.125 -20.078 1 96.19 146 THR B C 1
ATOM 5013 O O . THR B 1 146 ? 31.281 -32.406 -20.234 1 96.19 146 THR B O 1
ATOM 5016 N N . LYS B 1 147 ? 33.031 -31.75 -18.922 1 97 147 LYS B N 1
ATOM 5017 C CA . LYS B 1 147 ? 32.188 -31.516 -17.75 1 97 147 LYS B CA 1
ATOM 5018 C C . LYS B 1 147 ? 32 -30.031 -17.484 1 97 147 LYS B C 1
ATOM 5020 O O . LYS B 1 147 ? 32.938 -29.234 -17.656 1 97 147 LYS B O 1
ATOM 5025 N N . THR B 1 148 ? 30.797 -29.641 -17.203 1 96.69 148 THR B N 1
ATOM 5026 C CA . THR B 1 148 ? 30.469 -28.25 -16.859 1 96.69 148 THR B CA 1
ATOM 5027 C C . THR B 1 148 ? 29.281 -28.203 -15.906 1 96.69 148 THR B C 1
ATOM 5029 O O . THR B 1 148 ? 28.719 -29.234 -15.547 1 96.69 148 THR B O 1
ATOM 5032 N N . ARG B 1 149 ? 28.984 -27.016 -15.367 1 96.44 149 ARG B N 1
ATOM 5033 C CA . ARG B 1 149 ? 27.891 -26.891 -14.406 1 96.44 149 ARG B CA 1
ATOM 5034 C C . ARG B 1 149 ? 26.844 -25.906 -14.883 1 96.44 149 ARG B C 1
ATOM 5036 O O . ARG B 1 149 ? 27.188 -24.828 -15.398 1 96.44 149 ARG B O 1
ATOM 5043 N N . VAL B 1 150 ? 25.625 -26.266 -14.727 1 98.12 150 VAL B N 1
ATOM 5044 C CA . VAL B 1 150 ? 24.516 -25.391 -15.023 1 98.12 150 VAL B CA 1
ATOM 5045 C C . VAL B 1 150 ? 23.75 -25.047 -13.742 1 98.12 150 VAL B C 1
ATOM 5047 O O . VAL B 1 150 ? 23.891 -25.75 -12.734 1 98.12 150 VAL B O 1
ATOM 5050 N N . TRP B 1 151 ? 23.078 -23.953 -13.758 1 97.25 151 TRP B N 1
ATOM 5051 C CA . TRP B 1 151 ? 22.297 -23.5 -12.602 1 97.25 151 TRP B CA 1
ATOM 5052 C C . TRP B 1 151 ? 20.938 -24.172 -12.57 1 97.25 151 TRP B C 1
ATOM 5054 O O . TRP B 1 151 ? 20.234 -24.219 -13.586 1 97.25 151 TRP B O 1
ATOM 5064 N N . CYS B 1 152 ? 20.562 -24.766 -11.445 1 95.25 152 CYS B N 1
ATOM 5065 C CA . CYS B 1 152 ? 19.266 -25.375 -11.188 1 95.25 152 CYS B CA 1
ATOM 5066 C C . CYS B 1 152 ? 18.703 -24.906 -9.844 1 95.25 152 CYS B C 1
ATOM 5068 O O . CYS B 1 152 ? 18.984 -25.516 -8.805 1 95.25 152 CYS B O 1
ATOM 5070 N N . THR B 1 153 ? 17.797 -23.953 -9.82 1 93.44 153 THR B N 1
ATOM 5071 C CA . THR B 1 153 ? 17.266 -23.328 -8.609 1 93.44 153 THR B CA 1
ATOM 5072 C C . THR B 1 153 ? 16.406 -24.312 -7.82 1 93.44 153 THR B C 1
ATOM 5074 O O . THR B 1 153 ? 16.516 -24.406 -6.594 1 93.44 153 THR B O 1
ATOM 5077 N N . PHE B 1 154 ? 15.633 -25.094 -8.516 1 90.44 154 PHE B N 1
ATOM 5078 C CA . PHE B 1 154 ? 14.68 -25.984 -7.855 1 90.44 154 PHE B CA 1
ATOM 5079 C C . PHE B 1 154 ? 15.141 -27.438 -7.922 1 90.44 154 PHE B C 1
ATOM 5081 O O . PHE B 1 154 ? 16.078 -27.828 -7.215 1 90.44 154 PHE B O 1
ATOM 5088 N N . THR B 1 155 ? 14.75 -28.172 -8.906 1 88.56 155 THR B N 1
ATOM 5089 C CA . THR B 1 155 ? 15.219 -29.547 -9.031 1 88.56 155 THR B CA 1
ATOM 5090 C C . THR B 1 155 ? 16.281 -29.656 -10.125 1 88.56 155 THR B C 1
ATOM 5092 O O . THR B 1 155 ? 16.453 -28.734 -10.93 1 88.56 155 THR B O 1
ATOM 5095 N N . GLU B 1 156 ? 16.922 -30.797 -10.125 1 91.94 156 GLU B N 1
ATOM 5096 C CA . GLU B 1 156 ? 17.953 -31.016 -11.133 1 91.94 156 GLU B CA 1
ATOM 5097 C C . GLU B 1 156 ? 17.344 -31.141 -12.531 1 91.94 156 GLU B C 1
ATOM 5099 O O . GLU B 1 156 ? 18.047 -30.969 -13.531 1 91.94 156 GLU B O 1
ATOM 5104 N N . GLN B 1 157 ? 16.094 -31.344 -12.578 1 94.94 157 GLN B N 1
ATOM 5105 C CA . GLN B 1 157 ? 15.414 -31.484 -13.859 1 94.94 157 GLN B CA 1
ATOM 5106 C C . GLN B 1 157 ? 15.039 -30.109 -14.438 1 94.94 157 GLN B C 1
ATOM 5108 O O . GLN B 1 157 ? 14.703 -30.016 -15.617 1 94.94 157 GLN B O 1
ATOM 5113 N N . GLN B 1 158 ? 15.094 -29.094 -13.641 1 96.25 158 GLN B N 1
ATOM 5114 C CA . GLN B 1 158 ? 14.703 -27.734 -14.031 1 96.25 158 GLN B CA 1
ATOM 5115 C C . GLN B 1 158 ? 15.93 -26.844 -14.234 1 96.25 158 GLN B C 1
ATOM 5117 O O . GLN B 1 158 ? 16.5 -26.328 -13.273 1 96.25 158 GLN B O 1
ATOM 5122 N N . ILE B 1 159 ? 16.312 -26.625 -15.492 1 98 159 ILE B N 1
ATOM 5123 C CA . ILE B 1 159 ? 17.516 -25.891 -15.836 1 98 159 ILE B CA 1
ATOM 5124 C C . ILE B 1 159 ? 17.203 -24.406 -16.016 1 98 159 ILE B C 1
ATOM 5126 O O . ILE B 1 159 ? 16.344 -24.047 -16.828 1 98 159 ILE B O 1
ATOM 5130 N N . ASP B 1 160 ? 17.891 -23.578 -15.297 1 98.12 160 ASP B N 1
ATOM 5131 C CA . ASP B 1 160 ? 17.578 -22.156 -15.297 1 98.12 160 ASP B CA 1
ATOM 5132 C C . ASP B 1 160 ? 17.984 -21.5 -16.609 1 98.12 160 ASP B C 1
ATOM 5134 O O . ASP B 1 160 ? 19.031 -21.828 -17.172 1 98.12 160 ASP B O 1
ATOM 5138 N N . LEU B 1 161 ? 17.266 -20.547 -17 1 98.62 161 LEU B N 1
ATOM 5139 C CA . LEU B 1 161 ? 17.484 -19.781 -18.234 1 98.62 161 LEU B CA 1
ATOM 5140 C C . LEU B 1 161 ? 18.344 -18.562 -17.953 1 98.62 161 LEU B C 1
ATOM 5142 O O . LEU B 1 161 ? 18.281 -17.984 -16.859 1 98.62 161 LEU B O 1
ATOM 5146 N N . ASN B 1 162 ? 19.125 -18.188 -18.938 1 98.56 162 ASN B N 1
ATOM 5147 C CA . ASN B 1 162 ? 20.094 -17.094 -18.828 1 98.56 162 ASN B CA 1
ATOM 5148 C C . ASN B 1 162 ? 19.531 -15.805 -19.422 1 98.56 162 ASN B C 1
ATOM 5150 O O . ASN B 1 162 ? 19.641 -15.57 -20.625 1 98.56 162 ASN B O 1
ATOM 5154 N N . TYR B 1 163 ? 19.141 -14.867 -18.609 1 98.25 163 TYR B N 1
ATOM 5155 C CA . TYR B 1 163 ? 18.516 -13.633 -19.078 1 98.25 163 TYR B CA 1
ATOM 5156 C C . TYR B 1 163 ? 19.578 -12.578 -19.375 1 98.25 163 TYR B C 1
ATOM 5158 O O . TYR B 1 163 ? 19.25 -11.414 -19.641 1 98.25 163 TYR B O 1
ATOM 5166 N N . GLU B 1 164 ? 20.797 -12.961 -19.344 1 97.06 164 GLU B N 1
ATOM 5167 C CA . GLU B 1 164 ? 21.859 -12.125 -19.906 1 97.06 164 GLU B CA 1
ATOM 5168 C C . GLU B 1 164 ? 22.031 -12.359 -21.391 1 97.06 164 GLU B C 1
ATOM 5170 O O . GLU B 1 164 ? 22.734 -11.602 -22.078 1 97.06 164 GLU B O 1
ATOM 5175 N N . SER B 1 165 ? 21.422 -13.398 -21.844 1 97.12 165 SER B N 1
ATOM 5176 C CA . SER B 1 165 ? 21.438 -13.742 -23.266 1 97.12 165 SER B CA 1
ATOM 5177 C C . SER B 1 165 ? 20.109 -13.398 -23.922 1 97.12 165 SER B C 1
ATOM 5179 O O . SER B 1 165 ? 19.047 -13.578 -23.328 1 97.12 165 SER B O 1
ATOM 5181 N N . ASP B 1 166 ? 20.156 -13.031 -25.219 1 97.75 166 ASP B N 1
ATOM 5182 C CA . ASP B 1 166 ? 18.953 -12.734 -25.969 1 97.75 166 ASP B CA 1
ATOM 5183 C C . ASP B 1 166 ? 18.125 -14 -26.203 1 97.75 166 ASP B C 1
ATOM 5185 O O . ASP B 1 166 ? 16.922 -13.93 -26.469 1 97.75 166 ASP B O 1
ATOM 5189 N N . LEU B 1 167 ? 18.766 -15.109 -26.078 1 98.38 167 LEU B N 1
ATOM 5190 C CA . LEU B 1 167 ? 18.109 -16.375 -26.375 1 98.38 167 LEU B CA 1
ATOM 5191 C C . LEU B 1 167 ? 16.953 -16.641 -25.406 1 98.38 167 LEU B C 1
ATOM 5193 O O . LEU B 1 167 ? 15.922 -17.188 -25.797 1 98.38 167 LEU B O 1
ATOM 5197 N N . ALA B 1 168 ? 17.172 -16.297 -24.156 1 98.44 168 ALA B N 1
ATOM 5198 C CA . ALA B 1 168 ? 16.094 -16.469 -23.188 1 98.44 168 ALA B CA 1
ATOM 5199 C C . ALA B 1 168 ? 14.875 -15.609 -23.547 1 98.44 168 ALA B C 1
ATOM 5201 O O . ALA B 1 168 ? 13.742 -16.094 -23.5 1 98.44 168 ALA B O 1
ATOM 5202 N N . TYR B 1 169 ? 15.109 -14.383 -23.953 1 98.62 169 TYR B N 1
ATOM 5203 C CA . TYR B 1 169 ? 14.039 -13.477 -24.359 1 98.62 169 TYR B CA 1
ATOM 5204 C C . TYR B 1 169 ? 13.344 -13.977 -25.609 1 98.62 169 TYR B C 1
ATOM 5206 O O . TYR B 1 169 ? 12.109 -13.922 -25.719 1 98.62 169 TYR B O 1
ATOM 5214 N N . GLN B 1 170 ? 14.133 -14.469 -26.516 1 98.5 170 GLN B N 1
ATOM 5215 C CA . GLN B 1 170 ? 13.57 -15.008 -27.75 1 98.5 170 GLN B CA 1
ATOM 5216 C C . GLN B 1 170 ? 12.68 -16.219 -27.469 1 98.5 170 GLN B C 1
ATOM 5218 O O . GLN B 1 170 ? 11.602 -16.344 -28.047 1 98.5 170 GLN B O 1
ATOM 5223 N N . LEU B 1 171 ? 13.164 -17.062 -26.641 1 98.5 171 LEU B N 1
ATOM 5224 C CA . LEU B 1 171 ? 12.375 -18.234 -26.266 1 98.5 171 LEU B CA 1
ATOM 5225 C C . LEU B 1 171 ? 11.055 -17.812 -25.625 1 98.5 171 LEU B C 1
ATOM 5227 O O . LEU B 1 171 ? 9.992 -18.328 -26 1 98.5 171 LEU B O 1
ATOM 5231 N N . MET B 1 172 ? 11.109 -16.891 -24.703 1 98.56 172 MET B N 1
ATOM 5232 C CA . MET B 1 172 ? 9.914 -16.422 -24 1 98.56 172 MET B CA 1
ATOM 5233 C C . MET B 1 172 ? 8.945 -15.75 -24.969 1 98.56 172 MET B C 1
ATOM 5235 O O . MET B 1 172 ? 7.73 -15.969 -24.891 1 98.56 172 MET B O 1
ATOM 5239 N N . GLU B 1 173 ? 9.477 -14.938 -25.828 1 98.69 173 GLU B N 1
ATOM 5240 C CA . GLU B 1 173 ? 8.602 -14.297 -26.812 1 98.69 173 GLU B CA 1
ATOM 5241 C C . GLU B 1 173 ? 7.902 -15.336 -27.688 1 98.69 173 GLU B C 1
ATOM 5243 O O . GLU B 1 173 ? 6.727 -15.172 -28.016 1 98.69 173 GLU B O 1
ATOM 5248 N N . SER B 1 174 ? 8.672 -16.328 -28.062 1 98.56 174 SER B N 1
ATOM 5249 C CA . SER B 1 174 ? 8.102 -17.406 -28.875 1 98.56 174 SER B CA 1
ATOM 5250 C C . SER B 1 174 ? 6.965 -18.094 -28.125 1 98.56 174 SER B C 1
ATOM 5252 O O . SER B 1 174 ? 5.914 -18.375 -28.703 1 98.56 174 SER B O 1
ATOM 5254 N N . TYR B 1 175 ? 7.172 -18.406 -26.844 1 98.75 175 TYR B N 1
ATOM 5255 C CA . TYR B 1 175 ? 6.145 -19.031 -26.016 1 98.75 175 TYR B CA 1
ATOM 5256 C C . TYR B 1 175 ? 4.938 -18.109 -25.859 1 98.75 175 TYR B C 1
ATOM 5258 O O . TYR B 1 175 ? 3.793 -18.547 -26.031 1 98.75 175 TYR B O 1
ATOM 5266 N N . ILE B 1 176 ? 5.148 -16.844 -25.578 1 98.88 176 ILE B N 1
ATOM 5267 C CA . ILE B 1 176 ? 4.074 -15.883 -25.375 1 98.88 176 ILE B CA 1
ATOM 5268 C C . ILE B 1 176 ? 3.254 -15.75 -26.656 1 98.88 176 ILE B C 1
ATOM 5270 O O . ILE B 1 176 ? 2.023 -15.828 -26.625 1 98.88 176 ILE B O 1
ATOM 5274 N N . GLY B 1 177 ? 3.959 -15.578 -27.812 1 98.81 177 GLY B N 1
ATOM 5275 C CA . GLY B 1 177 ? 3.27 -15.484 -29.078 1 98.81 177 GLY B CA 1
ATOM 5276 C C . GLY B 1 177 ? 2.414 -16.703 -29.391 1 98.81 177 GLY B C 1
ATOM 5277 O O . GLY B 1 177 ? 1.272 -16.562 -29.844 1 98.81 177 GLY B O 1
ATOM 5278 N N . PHE B 1 178 ? 2.953 -17.844 -29.141 1 98.81 178 PHE B N 1
ATOM 5279 C CA . PHE B 1 178 ? 2.229 -19.078 -29.422 1 98.81 178 PHE B CA 1
ATOM 5280 C C . PHE B 1 178 ? 0.997 -19.203 -28.531 1 98.81 178 PHE B C 1
ATOM 5282 O O . PHE B 1 178 ? -0.111 -19.422 -29.016 1 98.81 178 PHE B O 1
ATOM 5289 N N . LEU B 1 179 ? 1.192 -19.031 -27.219 1 98.81 179 LEU B N 1
ATOM 5290 C CA . LEU B 1 179 ? 0.103 -19.203 -26.266 1 98.81 179 LEU B CA 1
ATOM 5291 C C . LEU B 1 179 ? -1.025 -18.219 -26.547 1 98.81 179 LEU B C 1
ATOM 5293 O O . LEU B 1 179 ? -2.201 -18.578 -26.5 1 98.81 179 LEU B O 1
ATOM 5297 N N . THR B 1 180 ? -0.641 -17.031 -26.844 1 98.62 180 THR B N 1
ATOM 5298 C CA . THR B 1 180 ? -1.657 -16.016 -27.109 1 98.62 180 THR B CA 1
ATOM 5299 C C . THR B 1 180 ? -2.365 -16.297 -28.438 1 98.62 180 THR B C 1
ATOM 5301 O O . THR B 1 180 ? -3.551 -15.992 -28.578 1 98.62 180 THR B O 1
ATOM 5304 N N . SER B 1 181 ? -1.654 -16.875 -29.406 1 98.62 181 SER B N 1
ATOM 5305 C CA . SER B 1 181 ? -2.277 -17.266 -30.672 1 98.62 181 SER B CA 1
ATOM 5306 C C . SER B 1 181 ? -3.342 -18.328 -30.453 1 98.62 181 SER B C 1
ATOM 5308 O O . SER B 1 181 ? -4.238 -18.5 -31.297 1 98.62 181 SER B O 1
ATOM 5310 N N . LYS B 1 182 ? -3.217 -19.047 -29.328 1 98.62 182 LYS B N 1
ATOM 5311 C CA . LYS B 1 182 ? -4.191 -20.078 -28.984 1 98.62 182 LYS B CA 1
ATOM 5312 C C . LYS B 1 182 ? -5.301 -19.5 -28.109 1 98.62 182 LYS B C 1
ATOM 5314 O O . LYS B 1 182 ? -6.117 -20.266 -27.562 1 98.62 182 LYS B O 1
ATOM 5319 N N . GLY B 1 183 ? -5.332 -18.25 -27.875 1 98.25 183 GLY B N 1
ATOM 5320 C CA . GLY B 1 183 ? -6.434 -17.578 -27.203 1 98.25 183 GLY B CA 1
ATOM 5321 C C . GLY B 1 183 ? -6.145 -17.281 -25.75 1 98.25 183 GLY B C 1
ATOM 5322 O O . GLY B 1 183 ? -6.977 -16.688 -25.047 1 98.25 183 GLY B O 1
ATOM 5323 N N . VAL B 1 184 ? -4.992 -17.578 -25.25 1 98.69 184 VAL B N 1
ATOM 5324 C CA . VAL B 1 184 ? -4.609 -17.297 -23.875 1 98.69 184 VAL B CA 1
ATOM 5325 C C . VAL B 1 184 ? -4.465 -15.781 -23.688 1 98.69 184 VAL B C 1
ATOM 5327 O O . VAL B 1 184 ? -3.812 -15.109 -24.484 1 98.69 184 VAL B O 1
ATOM 5330 N N . ASN B 1 185 ? -5.102 -15.25 -22.609 1 98.69 185 ASN B N 1
ATOM 5331 C CA . ASN B 1 185 ? -5.039 -13.797 -22.469 1 98.69 185 ASN B CA 1
ATOM 5332 C C . ASN B 1 185 ? -4.543 -13.398 -21.078 1 98.69 185 ASN B C 1
ATOM 5334 O O . ASN B 1 185 ? -4.535 -12.211 -20.734 1 98.69 185 ASN B O 1
ATOM 5338 N N . LEU B 1 186 ? -4.141 -14.289 -20.266 1 98.81 186 LEU B N 1
ATOM 5339 C CA . LEU B 1 186 ? -3.471 -14.047 -18.984 1 98.81 186 LEU B CA 1
ATOM 5340 C C . LEU B 1 186 ? -2.352 -15.055 -18.766 1 98.81 186 LEU B C 1
ATOM 5342 O O . LEU B 1 186 ? -2.572 -16.266 -18.859 1 98.81 186 LEU B O 1
ATOM 5346 N N . LEU B 1 187 ? -1.163 -14.578 -18.5 1 98.88 187 LEU B N 1
ATOM 5347 C CA . LEU B 1 187 ? -0.004 -15.43 -18.266 1 98.88 187 LEU B CA 1
ATOM 5348 C C . LEU B 1 187 ? 0.433 -15.367 -16.797 1 98.88 187 LEU B C 1
ATOM 5350 O O . LEU B 1 187 ? 0.842 -14.312 -16.312 1 98.88 187 LEU B O 1
ATOM 5354 N N . ARG B 1 188 ? 0.233 -16.453 -16.109 1 98.62 188 ARG B N 1
ATOM 5355 C CA . ARG B 1 188 ? 0.814 -16.562 -14.781 1 98.62 188 ARG B CA 1
ATOM 5356 C C . ARG B 1 188 ? 2.316 -16.812 -14.859 1 98.62 188 ARG B C 1
ATOM 5358 O O . ARG B 1 188 ? 2.754 -17.812 -15.422 1 98.62 188 ARG B O 1
ATOM 5365 N N . LEU B 1 189 ? 3.113 -15.898 -14.336 1 98.5 189 LEU B N 1
ATOM 5366 C CA . LEU B 1 189 ? 4.566 -15.992 -14.438 1 98.5 189 LEU B CA 1
ATOM 5367 C C . LEU B 1 189 ? 5.145 -16.734 -13.234 1 98.5 189 LEU B C 1
ATOM 5369 O O . LEU B 1 189 ? 5.309 -16.156 -12.164 1 98.5 189 LEU B O 1
ATOM 5373 N N . ASP B 1 190 ? 5.492 -17.922 -13.508 1 95.19 190 ASP B N 1
ATOM 5374 C CA . ASP B 1 190 ? 6.043 -18.797 -12.477 1 95.19 190 ASP B CA 1
ATOM 5375 C C . ASP B 1 190 ? 7.535 -18.547 -12.281 1 95.19 190 ASP B C 1
ATOM 5377 O O . ASP B 1 190 ? 8.281 -18.422 -13.258 1 95.19 190 ASP B O 1
ATOM 5381 N N . ALA B 1 191 ? 8.023 -18.375 -11.062 1 94.5 191 ALA B N 1
ATOM 5382 C CA . ALA B 1 191 ? 9.414 -18.344 -10.625 1 94.5 191 ALA B CA 1
ATOM 5383 C C . ALA B 1 191 ? 10.156 -17.156 -11.219 1 94.5 191 ALA B C 1
ATOM 5385 O O . ALA B 1 191 ? 11.359 -17.234 -11.469 1 94.5 191 ALA B O 1
ATOM 5386 N N . PHE B 1 192 ? 9.484 -16.047 -11.477 1 96.88 192 PHE B N 1
ATOM 5387 C CA . PHE B 1 192 ? 10.133 -14.883 -12.078 1 96.88 192 PHE B CA 1
ATOM 5388 C C . PHE B 1 192 ? 11.203 -14.32 -11.148 1 96.88 192 PHE B C 1
ATOM 5390 O O . PHE B 1 192 ? 12.18 -13.727 -11.609 1 96.88 192 PHE B O 1
ATOM 5397 N N . GLY B 1 193 ? 11.016 -14.523 -9.852 1 95.81 193 GLY B N 1
ATOM 5398 C CA . GLY B 1 193 ? 11.922 -13.969 -8.859 1 95.81 193 GLY B CA 1
ATOM 5399 C C . GLY B 1 193 ? 13.344 -14.5 -8.984 1 95.81 193 GLY B C 1
ATOM 5400 O O . GLY B 1 193 ? 14.281 -13.906 -8.453 1 95.81 193 GLY B O 1
ATOM 5401 N N . TYR B 1 194 ? 13.547 -15.547 -9.727 1 95.88 194 TYR B N 1
ATOM 5402 C CA . TYR B 1 194 ? 14.844 -16.219 -9.812 1 95.88 194 TYR B CA 1
ATOM 5403 C C . TYR B 1 194 ? 15.508 -15.953 -11.156 1 95.88 194 TYR B C 1
ATOM 5405 O O . TYR B 1 194 ? 16.531 -16.562 -11.484 1 95.88 194 TYR B O 1
ATOM 5413 N N . THR B 1 195 ? 15.008 -15 -11.867 1 97.38 195 THR B N 1
ATOM 5414 C CA . THR B 1 195 ? 15.492 -14.766 -13.227 1 97.38 195 THR B CA 1
ATOM 5415 C C . THR B 1 195 ? 16.828 -14.016 -13.195 1 97.38 195 THR B C 1
ATOM 5417 O O . THR B 1 195 ? 17.531 -13.945 -14.211 1 97.38 195 THR B O 1
ATOM 5420 N N . THR B 1 196 ? 17.172 -13.43 -12.094 1 96.19 196 THR B N 1
ATOM 5421 C CA . THR B 1 196 ? 18.406 -12.664 -12.008 1 96.19 196 THR B CA 1
ATOM 5422 C C . THR B 1 196 ? 19.469 -13.438 -11.242 1 96.19 196 THR B C 1
ATOM 5424 O O . THR B 1 196 ? 19.281 -13.789 -10.078 1 96.19 196 THR B O 1
ATOM 5427 N N . LYS B 1 197 ? 20.578 -13.703 -11.977 1 96.19 197 LYS B N 1
ATOM 5428 C CA . LYS B 1 197 ? 21.734 -14.32 -11.344 1 96.19 197 LYS B CA 1
ATOM 5429 C C . LYS B 1 197 ? 22.891 -13.328 -11.227 1 96.19 197 LYS B C 1
ATOM 5431 O O . LYS B 1 197 ? 23.625 -13.102 -12.188 1 96.19 197 LYS B O 1
ATOM 5436 N N . ARG B 1 198 ? 22.969 -12.703 -10.047 1 95.5 198 ARG B N 1
ATOM 5437 C CA . ARG B 1 198 ? 24.031 -11.742 -9.766 1 95.5 198 ARG B CA 1
ATOM 5438 C C . ARG B 1 198 ? 24.812 -12.125 -8.508 1 95.5 198 ARG B C 1
ATOM 5440 O O . ARG B 1 198 ? 24.328 -11.906 -7.395 1 95.5 198 ARG B O 1
ATOM 5447 N N . ILE B 1 199 ? 26 -12.695 -8.758 1 96 199 ILE B N 1
ATOM 5448 C CA . ILE B 1 199 ? 26.828 -13.117 -7.633 1 96 199 ILE B CA 1
ATOM 5449 C C . ILE B 1 199 ? 27.109 -11.93 -6.719 1 96 199 ILE B C 1
ATOM 5451 O O . ILE B 1 199 ? 27.391 -10.828 -7.195 1 96 199 ILE B O 1
ATOM 5455 N N . GLY B 1 200 ? 27.016 -12.109 -5.477 1 94.62 200 GLY B N 1
ATOM 5456 C CA . GLY B 1 200 ? 27.125 -11.055 -4.484 1 94.62 200 GLY B CA 1
ATOM 5457 C C . GLY B 1 200 ? 25.781 -10.617 -3.938 1 94.62 200 GLY B C 1
ATOM 5458 O O . GLY B 1 200 ? 25.719 -9.828 -2.988 1 94.62 200 GLY B O 1
ATOM 5459 N N . THR B 1 201 ? 24.75 -11.117 -4.504 1 95.25 201 THR B N 1
ATOM 5460 C CA . THR B 1 201 ? 23.391 -10.898 -4.051 1 95.25 201 THR B CA 1
ATOM 5461 C C . THR B 1 201 ? 22.719 -12.227 -3.699 1 95.25 201 THR B C 1
ATOM 5463 O O . THR B 1 201 ? 23.375 -13.273 -3.697 1 95.25 201 THR B O 1
ATOM 5466 N N . SER B 1 202 ? 21.453 -12.195 -3.381 1 92.44 202 SER B N 1
ATOM 5467 C CA . SER B 1 202 ? 20.688 -13.406 -3.094 1 92.44 202 SER B CA 1
ATOM 5468 C C . SER B 1 202 ? 20.312 -14.141 -4.379 1 92.44 202 SER B C 1
ATOM 5470 O O . SER B 1 202 ? 19.875 -15.297 -4.332 1 92.44 202 SER B O 1
ATOM 5472 N N . CYS B 1 203 ? 20.406 -13.508 -5.5 1 94.5 203 CYS B N 1
ATOM 5473 C CA . CYS B 1 203 ? 19.984 -14.039 -6.789 1 94.5 203 CYS B CA 1
ATOM 5474 C C . CYS B 1 203 ? 18.484 -14.305 -6.812 1 94.5 203 CYS B C 1
ATOM 5476 O O . CYS B 1 203 ? 18.016 -15.164 -7.559 1 94.5 203 CYS B O 1
ATOM 5478 N N . PHE B 1 204 ? 17.781 -13.734 -5.902 1 94.94 204 PHE B N 1
ATOM 5479 C CA . PHE B 1 204 ? 16.328 -13.789 -5.773 1 94.94 204 PHE B CA 1
ATOM 5480 C C . PHE B 1 204 ? 15.742 -12.391 -5.625 1 94.94 204 PHE B C 1
ATOM 5482 O O . PHE B 1 204 ? 16.078 -11.672 -4.684 1 94.94 204 PHE B O 1
ATOM 5489 N N . LEU B 1 205 ? 14.93 -11.984 -6.574 1 95.75 205 LEU B N 1
ATOM 5490 C CA . LEU B 1 205 ? 14.266 -10.688 -6.574 1 95.75 205 LEU B CA 1
ATOM 5491 C C . LEU B 1 205 ? 15.281 -9.555 -6.469 1 95.75 205 LEU B C 1
ATOM 5493 O O . LEU B 1 205 ? 15.117 -8.641 -5.664 1 95.75 205 LEU B O 1
ATOM 5497 N N . VAL B 1 206 ? 16.312 -9.719 -7.273 1 96.5 206 VAL B N 1
ATOM 5498 C CA . VAL B 1 206 ? 17.375 -8.711 -7.266 1 96.5 206 VAL B CA 1
ATOM 5499 C C . VAL B 1 206 ? 16.906 -7.461 -8.008 1 96.5 206 VAL B C 1
ATOM 5501 O O . VAL B 1 206 ? 16.797 -7.465 -9.234 1 96.5 206 VAL B O 1
ATOM 5504 N N . GLU B 1 207 ? 16.719 -6.391 -7.336 1 95.75 207 GLU B N 1
ATOM 5505 C CA . GLU B 1 207 ? 16.219 -5.133 -7.891 1 95.75 207 GLU B CA 1
ATOM 5506 C C . GLU B 1 207 ? 17.359 -4.238 -8.344 1 95.75 207 GLU B C 1
ATOM 5508 O O . GLU B 1 207 ? 18.438 -4.23 -7.738 1 95.75 207 GLU B O 1
ATOM 5513 N N . PRO B 1 208 ? 17.203 -3.518 -9.352 1 95.69 208 PRO B N 1
ATOM 5514 C CA . PRO B 1 208 ? 15.977 -3.355 -10.133 1 95.69 208 PRO B CA 1
ATOM 5515 C C . PRO B 1 208 ? 15.891 -4.328 -11.305 1 95.69 208 PRO B C 1
ATOM 5517 O O . PRO B 1 208 ? 14.898 -4.332 -12.039 1 95.69 208 PRO B O 1
ATOM 5520 N N . GLU B 1 209 ? 16.859 -5.215 -11.5 1 96.19 209 GLU B N 1
ATOM 5521 C CA . GLU B 1 209 ? 16.984 -6.047 -12.695 1 96.19 209 GLU B CA 1
ATOM 5522 C C . GLU B 1 209 ? 15.781 -6.961 -12.859 1 96.19 209 GLU B C 1
ATOM 5524 O O . GLU B 1 209 ? 15.305 -7.176 -13.977 1 96.19 209 GLU B O 1
ATOM 5529 N N . VAL B 1 210 ? 15.336 -7.492 -11.773 1 97.38 210 VAL B N 1
ATOM 5530 C CA . VAL B 1 210 ? 14.203 -8.414 -11.828 1 97.38 210 VAL B CA 1
ATOM 5531 C C . VAL B 1 210 ? 13.008 -7.719 -12.469 1 97.38 210 VAL B C 1
ATOM 5533 O O . VAL B 1 210 ? 12.273 -8.336 -13.242 1 97.38 210 VAL B O 1
ATOM 5536 N N . TYR B 1 211 ? 12.844 -6.422 -12.148 1 96.88 211 TYR B N 1
ATOM 5537 C CA . TYR B 1 211 ? 11.711 -5.68 -12.688 1 96.88 211 TYR B CA 1
ATOM 5538 C C . TYR B 1 211 ? 11.93 -5.344 -14.164 1 96.88 211 TYR B C 1
ATOM 5540 O O . TYR B 1 211 ? 10.969 -5.27 -14.938 1 96.88 211 TYR B O 1
ATOM 5548 N N . GLN B 1 212 ? 13.18 -5.156 -14.539 1 96.38 212 GLN B N 1
ATOM 5549 C CA . GLN B 1 212 ? 13.477 -4.926 -15.953 1 96.38 212 GLN B CA 1
ATOM 5550 C C . GLN B 1 212 ? 13.062 -6.121 -16.797 1 96.38 212 GLN B C 1
ATOM 5552 O O . GLN B 1 212 ? 12.469 -5.953 -17.875 1 96.38 212 GLN B O 1
ATOM 5557 N N . ILE B 1 213 ? 13.344 -7.27 -16.297 1 98.06 213 ILE B N 1
ATOM 5558 C CA . ILE B 1 213 ? 12.953 -8.5 -16.969 1 98.06 213 ILE B CA 1
ATOM 5559 C C . ILE B 1 213 ? 11.43 -8.617 -17 1 98.06 213 ILE B C 1
ATOM 5561 O O . ILE B 1 213 ? 10.844 -8.883 -18.047 1 98.06 213 ILE B O 1
ATOM 5565 N N . LEU B 1 214 ? 10.805 -8.359 -15.898 1 97.94 214 LEU B N 1
ATOM 5566 C CA . LEU B 1 214 ? 9.352 -8.438 -15.797 1 97.94 214 LEU B CA 1
ATOM 5567 C C . LEU B 1 214 ? 8.695 -7.434 -16.75 1 97.94 214 LEU B C 1
ATOM 5569 O O . LEU B 1 214 ? 7.695 -7.754 -17.391 1 97.94 214 LEU B O 1
ATOM 5573 N N . ASP B 1 215 ? 9.227 -6.234 -16.766 1 97.81 215 ASP B N 1
ATOM 5574 C CA . ASP B 1 215 ? 8.688 -5.195 -17.641 1 97.81 215 ASP B CA 1
ATOM 5575 C C . ASP B 1 215 ? 8.758 -5.621 -19.109 1 97.81 215 ASP B C 1
ATOM 5577 O O . ASP B 1 215 ? 7.836 -5.359 -19.875 1 97.81 215 ASP B O 1
ATOM 5581 N N . TRP B 1 216 ? 9.852 -6.227 -19.453 1 98.38 216 TRP B N 1
ATOM 5582 C CA . TRP B 1 216 ? 9.977 -6.723 -20.828 1 98.38 216 TRP B CA 1
ATOM 5583 C C . TRP B 1 216 ? 8.914 -7.781 -21.125 1 98.38 216 TRP B C 1
ATOM 5585 O O . TRP B 1 216 ? 8.227 -7.707 -22.141 1 98.38 216 TRP B O 1
ATOM 5595 N N . VAL B 1 217 ? 8.781 -8.742 -20.219 1 98.69 217 VAL B N 1
ATOM 5596 C CA . VAL B 1 217 ? 7.797 -9.805 -20.391 1 98.69 217 VAL B CA 1
ATOM 5597 C C . VAL B 1 217 ? 6.402 -9.195 -20.547 1 98.69 217 VAL B C 1
ATOM 5599 O O . VAL B 1 217 ? 5.637 -9.594 -21.422 1 98.69 217 VAL B O 1
ATOM 5602 N N . ASN B 1 218 ? 6.102 -8.273 -19.703 1 98.56 218 ASN B N 1
ATOM 5603 C CA . ASN B 1 218 ? 4.801 -7.609 -19.703 1 98.56 218 ASN B CA 1
ATOM 5604 C C . ASN B 1 218 ? 4.551 -6.879 -21.031 1 98.56 218 ASN B C 1
ATOM 5606 O O . ASN B 1 218 ? 3.447 -6.93 -21.562 1 98.56 218 ASN B O 1
ATOM 5610 N N . GLN B 1 219 ? 5.574 -6.195 -21.5 1 98.44 219 GLN B N 1
ATOM 5611 C CA . GLN B 1 219 ? 5.441 -5.469 -22.766 1 98.44 219 GLN B CA 1
ATOM 5612 C C . GLN B 1 219 ? 5.168 -6.426 -23.922 1 98.44 219 GLN B C 1
ATOM 5614 O O . GLN B 1 219 ? 4.328 -6.145 -24.781 1 98.44 219 GLN B O 1
ATOM 5619 N N . VAL B 1 220 ? 5.863 -7.504 -23.953 1 98.69 220 VAL B N 1
ATOM 5620 C CA . VAL B 1 220 ? 5.684 -8.5 -25 1 98.69 220 VAL B CA 1
ATOM 5621 C C . VAL B 1 220 ? 4.289 -9.117 -24.891 1 98.69 220 VAL B C 1
ATOM 5623 O O . VAL B 1 220 ? 3.6 -9.281 -25.906 1 98.69 220 VAL B O 1
ATOM 5626 N N . ALA B 1 221 ? 3.898 -9.477 -23.703 1 98.75 221 ALA B N 1
ATOM 5627 C CA . ALA B 1 221 ? 2.57 -10.047 -23.484 1 98.75 221 ALA B CA 1
ATOM 5628 C C . ALA B 1 221 ? 1.479 -9.094 -23.969 1 98.75 221 ALA B C 1
ATOM 5630 O O . ALA B 1 221 ? 0.565 -9.5 -24.688 1 98.75 221 ALA B O 1
ATOM 5631 N N . LEU B 1 222 ? 1.594 -7.816 -23.625 1 98.25 222 LEU B N 1
ATOM 5632 C CA . LEU B 1 222 ? 0.609 -6.812 -24.016 1 98.25 222 LEU B CA 1
ATOM 5633 C C . LEU B 1 222 ? 0.542 -6.672 -25.531 1 98.25 222 LEU B C 1
ATOM 5635 O O . LEU B 1 222 ? -0.547 -6.566 -26.094 1 98.25 222 LEU B O 1
ATOM 5639 N N . LYS B 1 223 ? 1.688 -6.695 -26.141 1 98.06 223 LYS B N 1
ATOM 5640 C CA . LYS B 1 223 ? 1.756 -6.602 -27.594 1 98.06 223 LYS B CA 1
ATOM 5641 C C . LYS B 1 223 ? 1.009 -7.754 -28.25 1 98.06 223 LYS B C 1
ATOM 5643 O O . LYS B 1 223 ? 0.416 -7.59 -29.312 1 98.06 223 LYS B O 1
ATOM 5648 N N . HIS B 1 224 ? 1.001 -8.875 -27.609 1 98.38 224 HIS B N 1
ATOM 5649 C CA . HIS B 1 224 ? 0.364 -10.062 -28.156 1 98.38 224 HIS B CA 1
ATOM 5650 C C . HIS B 1 224 ? -1.061 -10.227 -27.641 1 98.38 224 HIS B C 1
ATOM 5652 O O . HIS B 1 224 ? -1.741 -11.195 -27.969 1 98.38 224 HIS B O 1
ATOM 5658 N N . GLY B 1 225 ? -1.496 -9.328 -26.781 1 97.75 225 GLY B N 1
ATOM 5659 C CA . GLY B 1 225 ? -2.885 -9.312 -26.344 1 97.75 225 GLY B CA 1
ATOM 5660 C C . GLY B 1 225 ? -3.119 -10.086 -25.062 1 97.75 225 GLY B C 1
ATOM 5661 O O . GLY B 1 225 ? -4.191 -10.664 -24.875 1 97.75 225 GLY B O 1
ATOM 5662 N N . ALA B 1 226 ? -2.127 -10.156 -24.203 1 98.5 226 ALA B N 1
ATOM 5663 C CA . ALA B 1 226 ? -2.273 -10.828 -22.922 1 98.5 226 ALA B CA 1
ATOM 5664 C C . ALA B 1 226 ? -1.755 -9.953 -21.781 1 98.5 226 ALA B C 1
ATOM 5666 O O . ALA B 1 226 ? -0.976 -9.023 -22 1 98.5 226 ALA B O 1
ATOM 5667 N N . GLU B 1 227 ? -2.248 -10.203 -20.609 1 98.56 227 GLU B N 1
ATOM 5668 C CA . GLU B 1 227 ? -1.759 -9.578 -19.391 1 98.56 227 GLU B CA 1
ATOM 5669 C C . GLU B 1 227 ? -0.964 -10.578 -18.547 1 98.56 227 GLU B C 1
ATOM 5671 O O . GLU B 1 227 ? -0.951 -11.773 -18.828 1 98.56 227 GLU B O 1
ATOM 5676 N N . CYS B 1 228 ? -0.242 -10.023 -17.531 1 98.75 228 CYS B N 1
ATOM 5677 C CA . CYS B 1 228 ? 0.644 -10.883 -16.75 1 98.75 228 CYS B CA 1
ATOM 5678 C C . CYS B 1 228 ? 0.207 -10.938 -15.297 1 98.75 228 CYS B C 1
ATOM 5680 O O . CYS B 1 228 ? -0.272 -9.945 -14.75 1 98.75 228 CYS B O 1
ATOM 5682 N N . LEU B 1 229 ? 0.387 -12.086 -14.688 1 98.75 229 LEU B N 1
ATOM 5683 C CA . LEU B 1 229 ? 0.135 -12.391 -13.281 1 98.75 229 LEU B CA 1
ATOM 5684 C C . LEU B 1 229 ? 1.366 -13.016 -12.633 1 98.75 229 LEU B C 1
ATOM 5686 O O . LEU B 1 229 ? 1.422 -14.227 -12.43 1 98.75 229 LEU B O 1
ATOM 5690 N N . PRO B 1 230 ? 2.361 -12.125 -12.273 1 98.5 230 PRO B N 1
ATOM 5691 C CA . PRO B 1 230 ? 3.568 -12.664 -11.641 1 98.5 230 PRO B CA 1
ATOM 5692 C C . PRO B 1 230 ? 3.293 -13.273 -10.266 1 98.5 230 PRO B C 1
ATOM 5694 O O . PRO B 1 230 ? 2.588 -12.68 -9.453 1 98.5 230 PRO B O 1
ATOM 5697 N N . GLU B 1 231 ? 3.84 -14.414 -10.078 1 96.12 231 GLU B N 1
ATOM 5698 C CA . GLU B 1 231 ? 3.664 -15.109 -8.797 1 96.12 231 GLU B CA 1
ATOM 5699 C C . GLU B 1 231 ? 4.898 -14.961 -7.918 1 96.12 231 GLU B C 1
ATOM 5701 O O . GLU B 1 231 ? 5.996 -15.375 -8.305 1 96.12 231 GLU B O 1
ATOM 5706 N N . VAL B 1 232 ? 4.688 -14.406 -6.707 1 92.88 232 VAL B N 1
ATOM 5707 C CA . VAL B 1 232 ? 5.777 -14.328 -5.734 1 92.88 232 VAL B CA 1
ATOM 5708 C C . VAL B 1 232 ? 5.219 -14.461 -4.32 1 92.88 232 VAL B C 1
ATOM 5710 O O . VAL B 1 232 ? 4.211 -13.828 -3.984 1 92.88 232 VAL B O 1
ATOM 5713 N N . HIS B 1 233 ? 5.75 -15.375 -3.531 1 90.19 233 HIS B N 1
ATOM 5714 C CA . HIS B 1 233 ? 5.469 -15.5 -2.105 1 90.19 233 HIS B CA 1
ATOM 5715 C C . HIS B 1 233 ? 6.559 -14.852 -1.267 1 90.19 233 HIS B C 1
ATOM 5717 O O . HIS B 1 233 ? 7.625 -15.43 -1.062 1 90.19 233 HIS B O 1
ATOM 5723 N N . ASP B 1 234 ? 6.379 -13.719 -0.908 1 90.56 234 ASP B N 1
ATOM 5724 C CA . ASP B 1 234 ? 7.262 -12.891 -0.088 1 90.56 234 ASP B CA 1
ATOM 5725 C C . ASP B 1 234 ? 6.504 -11.719 0.522 1 90.56 234 ASP B C 1
ATOM 5727 O O . ASP B 1 234 ? 5.27 -11.719 0.555 1 90.56 234 ASP B O 1
ATOM 5731 N N . HIS B 1 235 ? 7.262 -10.828 1.125 1 92.12 235 HIS B N 1
ATOM 5732 C CA . HIS B 1 235 ? 6.629 -9.664 1.731 1 92.12 235 HIS B CA 1
ATOM 5733 C C . HIS B 1 235 ? 5.664 -8.992 0.759 1 92.12 235 HIS B C 1
ATOM 5735 O O . HIS B 1 235 ? 5.949 -8.891 -0.437 1 92.12 235 HIS B O 1
ATOM 5741 N N . THR B 1 236 ? 4.609 -8.492 1.251 1 93.75 236 THR B N 1
ATOM 5742 C CA . THR B 1 236 ? 3.52 -7.945 0.449 1 93.75 236 THR B CA 1
ATOM 5743 C C . THR B 1 236 ? 4 -6.762 -0.384 1 93.75 236 THR B C 1
ATOM 5745 O O . THR B 1 236 ? 3.367 -6.391 -1.375 1 93.75 236 THR B O 1
ATOM 5748 N N . SER B 1 237 ? 5.094 -6.133 0.005 1 95.19 237 SER B N 1
ATOM 5749 C CA . SER B 1 237 ? 5.609 -4.98 -0.724 1 95.19 237 SER B CA 1
ATOM 5750 C C . SER B 1 237 ? 5.863 -5.32 -2.189 1 95.19 237 SER B C 1
ATOM 5752 O O . SER B 1 237 ? 5.73 -4.461 -3.064 1 95.19 237 SER B O 1
ATOM 5754 N N . TYR B 1 238 ? 6.16 -6.531 -2.504 1 95.69 238 TYR B N 1
ATOM 5755 C CA . TYR B 1 238 ? 6.414 -6.945 -3.879 1 95.69 238 TYR B CA 1
ATOM 5756 C C . TYR B 1 238 ? 5.129 -6.949 -4.695 1 95.69 238 TYR B C 1
ATOM 5758 O O . TYR B 1 238 ? 5.148 -6.688 -5.898 1 95.69 238 TYR B O 1
ATOM 5766 N N . GLN B 1 239 ? 4.043 -7.238 -4.059 1 95.75 239 GLN B N 1
ATOM 5767 C CA . GLN B 1 239 ? 2.76 -7.172 -4.75 1 95.75 239 GLN B CA 1
ATOM 5768 C C . GLN B 1 239 ? 2.441 -5.742 -5.184 1 95.75 239 GLN B C 1
ATOM 5770 O O . GLN B 1 239 ? 1.909 -5.523 -6.273 1 95.75 239 GLN B O 1
ATOM 5775 N N . TYR B 1 240 ? 2.781 -4.832 -4.312 1 95.5 240 TYR B N 1
ATOM 5776 C CA . TYR B 1 240 ? 2.584 -3.426 -4.652 1 95.5 240 TYR B CA 1
ATOM 5777 C C . TYR B 1 240 ? 3.504 -3.006 -5.793 1 95.5 240 TYR B C 1
ATOM 5779 O O . TYR B 1 240 ? 3.09 -2.279 -6.699 1 95.5 240 TYR B O 1
ATOM 5787 N N . ALA B 1 241 ? 4.723 -3.479 -5.77 1 96.31 241 ALA B N 1
ATOM 5788 C CA . ALA B 1 241 ? 5.676 -3.176 -6.832 1 96.31 241 ALA B CA 1
ATOM 5789 C C . ALA B 1 241 ? 5.188 -3.715 -8.172 1 96.31 241 ALA B C 1
ATOM 5791 O O . ALA B 1 241 ? 5.293 -3.033 -9.195 1 96.31 241 ALA B O 1
ATOM 5792 N N . ILE B 1 242 ? 4.629 -4.879 -8.141 1 97.75 242 ILE B N 1
ATOM 5793 C CA . ILE B 1 242 ? 4.102 -5.516 -9.344 1 97.75 242 ILE B CA 1
ATOM 5794 C C . ILE B 1 242 ? 2.906 -4.723 -9.867 1 97.75 242 ILE B C 1
ATOM 5796 O O . ILE B 1 242 ? 2.818 -4.441 -11.062 1 97.75 242 ILE B O 1
ATOM 5800 N N . SER B 1 243 ? 2.041 -4.348 -8.984 1 97.25 243 SER B N 1
ATOM 5801 C CA . SER B 1 243 ? 0.844 -3.598 -9.352 1 97.25 243 SER B CA 1
ATOM 5802 C C . SER B 1 243 ? 1.201 -2.281 -10.031 1 97.25 243 SER B C 1
ATOM 5804 O O . SER B 1 243 ? 0.572 -1.896 -11.016 1 97.25 243 SER B O 1
ATOM 5806 N N . ARG B 1 244 ? 2.189 -1.632 -9.562 1 94.44 244 ARG B N 1
ATOM 5807 C CA . ARG B 1 244 ? 2.611 -0.339 -10.094 1 94.44 244 ARG B CA 1
ATOM 5808 C C . ARG B 1 244 ? 3.162 -0.48 -11.508 1 94.44 244 ARG B C 1
ATOM 5810 O O . ARG B 1 244 ? 3.238 0.5 -12.25 1 94.44 244 ARG B O 1
ATOM 5817 N N . ARG B 1 245 ? 3.49 -1.618 -11.883 1 95.56 245 ARG B N 1
ATOM 5818 C CA . ARG B 1 245 ? 4.078 -1.87 -13.195 1 95.56 245 ARG B CA 1
ATOM 5819 C C . ARG B 1 245 ? 3.037 -2.428 -14.164 1 95.56 245 ARG B C 1
ATOM 5821 O O . ARG B 1 245 ? 3.387 -3.074 -15.156 1 95.56 245 ARG B O 1
ATOM 5828 N N . ASN B 1 246 ? 1.795 -2.271 -13.781 1 94.88 246 ASN B N 1
ATOM 5829 C CA . ASN B 1 246 ? 0.647 -2.59 -14.625 1 94.88 246 ASN B CA 1
ATOM 5830 C C . ASN B 1 246 ? 0.5 -4.094 -14.828 1 94.88 246 ASN B C 1
ATOM 5832 O O . ASN B 1 246 ? 0.108 -4.547 -15.906 1 94.88 246 ASN B O 1
ATOM 5836 N N . MET B 1 247 ? 0.949 -4.852 -13.93 1 98.06 247 MET B N 1
ATOM 5837 C CA . MET B 1 247 ? 0.691 -6.289 -13.875 1 98.06 247 MET B CA 1
ATOM 5838 C C . MET B 1 247 ? -0.229 -6.629 -12.703 1 98.06 247 MET B C 1
ATOM 5840 O O . MET B 1 247 ? -0.446 -5.805 -11.82 1 98.06 247 MET B O 1
ATOM 5844 N N . HIS B 1 248 ? -0.863 -7.797 -12.781 1 98.38 248 HIS B N 1
ATOM 5845 C CA . HIS B 1 248 ? -1.739 -8.242 -11.703 1 98.38 248 HIS B CA 1
ATOM 5846 C C . HIS B 1 248 ? -0.957 -8.984 -10.625 1 98.38 248 HIS B C 1
ATOM 5848 O O . HIS B 1 248 ? -0.339 -10.016 -10.898 1 98.38 248 HIS B O 1
ATOM 5854 N N . PRO B 1 249 ? -0.935 -8.43 -9.414 1 98.25 249 PRO B N 1
ATOM 5855 C CA . PRO B 1 249 ? -0.375 -9.25 -8.344 1 98.25 249 PRO B CA 1
ATOM 5856 C C . PRO B 1 249 ? -1.398 -10.211 -7.742 1 98.25 249 PRO B C 1
ATOM 5858 O O . PRO B 1 249 ? -2.605 -10.016 -7.91 1 98.25 249 PRO B O 1
ATOM 5861 N N . TYR B 1 250 ? -0.912 -11.219 -7.105 1 97.88 250 TYR B N 1
ATOM 5862 C CA . TYR B 1 250 ? -1.785 -12.039 -6.27 1 97.88 250 TYR B CA 1
ATOM 5863 C C . TYR B 1 250 ? -2.053 -11.359 -4.934 1 97.88 250 TYR B C 1
ATOM 5865 O O . TYR B 1 250 ? -1.148 -10.773 -4.336 1 97.88 250 TYR B O 1
ATOM 5873 N N . GLY B 1 251 ? -3.322 -11.43 -4.504 1 97.38 251 GLY B N 1
ATOM 5874 C CA . GLY B 1 251 ? -3.637 -11.031 -3.141 1 97.38 251 GLY B CA 1
ATOM 5875 C C . GLY B 1 251 ? -3.398 -12.133 -2.125 1 97.38 251 GLY B C 1
ATOM 5876 O O . GLY B 1 251 ? -4.324 -12.555 -1.43 1 97.38 251 GLY B O 1
ATOM 5877 N N . PHE B 1 252 ? -2.156 -12.547 -1.936 1 96.69 252 PHE B N 1
ATOM 5878 C CA . PHE B 1 252 ? -1.809 -13.734 -1.16 1 96.69 252 PHE B CA 1
ATOM 5879 C C . PHE B 1 252 ? -1.936 -13.461 0.333 1 96.69 252 PHE B C 1
ATOM 5881 O O . PHE B 1 252 ? -1.938 -14.391 1.143 1 96.69 252 PHE B O 1
ATOM 5888 N N . ALA B 1 253 ? -2.082 -12.227 0.717 1 96.69 253 ALA B N 1
ATOM 5889 C CA . ALA B 1 253 ? -2.279 -11.906 2.129 1 96.69 253 ALA B CA 1
ATOM 5890 C C . ALA B 1 253 ? -3.686 -12.289 2.584 1 96.69 253 ALA B C 1
ATOM 5892 O O . ALA B 1 253 ? -3.914 -12.531 3.771 1 96.69 253 ALA B O 1
ATOM 5893 N N . LEU B 1 254 ? -4.602 -12.375 1.713 1 98.25 254 LEU B N 1
ATOM 5894 C CA . LEU B 1 254 ? -6.023 -12.469 2.029 1 98.25 254 LEU B CA 1
ATOM 5895 C C . LEU B 1 254 ? -6.332 -13.781 2.746 1 98.25 254 LEU B C 1
ATOM 5897 O O . LEU B 1 254 ? -7.027 -13.789 3.766 1 98.25 254 LEU B O 1
ATOM 5901 N N . PRO B 1 255 ? -5.793 -14.93 2.34 1 97.19 255 PRO B N 1
ATOM 5902 C CA . PRO B 1 255 ? -6.176 -16.188 2.988 1 97.19 255 PRO B CA 1
ATOM 5903 C C . PRO B 1 255 ? -5.801 -16.219 4.469 1 97.19 255 PRO B C 1
ATOM 5905 O O . PRO B 1 255 ? -6.672 -16.391 5.324 1 97.19 255 PRO B O 1
ATOM 5908 N N . PRO B 1 256 ? -4.52 -16.078 4.797 1 95.69 256 PRO B N 1
ATOM 5909 C CA . PRO B 1 256 ? -4.227 -16.078 6.23 1 95.69 256 PRO B CA 1
ATOM 5910 C C . PRO B 1 256 ? -4.926 -14.953 6.984 1 95.69 256 PRO B C 1
ATOM 5912 O O . PRO B 1 256 ? -5.305 -15.117 8.141 1 95.69 256 PRO B O 1
ATOM 5915 N N . LEU B 1 257 ? -5.105 -13.82 6.367 1 97.06 257 LEU B N 1
ATOM 5916 C CA . LEU B 1 257 ? -5.781 -12.688 6.988 1 97.06 257 LEU B CA 1
ATOM 5917 C C . LEU B 1 257 ? -7.227 -13.039 7.324 1 97.06 257 LEU B C 1
ATOM 5919 O O . LEU B 1 257 ? -7.711 -12.711 8.406 1 97.06 257 LEU B O 1
ATOM 5923 N N . LEU B 1 258 ? -7.91 -13.688 6.43 1 97.94 258 LEU B N 1
ATOM 5924 C CA . LEU B 1 258 ? -9.305 -14.062 6.648 1 97.94 258 LEU B CA 1
ATOM 5925 C C . LEU B 1 258 ? -9.406 -15.156 7.703 1 97.94 258 LEU B C 1
ATOM 5927 O O . LEU B 1 258 ? -10.359 -15.18 8.492 1 97.94 258 LEU B O 1
ATOM 5931 N N . LEU B 1 259 ? -8.469 -16.109 7.641 1 96.38 259 LEU B N 1
ATOM 5932 C CA . LEU B 1 259 ? -8.453 -17.109 8.703 1 96.38 259 LEU B CA 1
ATOM 5933 C C . LEU B 1 259 ? -8.344 -16.453 10.07 1 96.38 259 LEU B C 1
ATOM 5935 O O . LEU B 1 259 ? -9.117 -16.766 10.984 1 96.38 259 LEU B O 1
ATOM 5939 N N . TYR B 1 260 ? -7.449 -15.5 10.195 1 96.44 260 TYR B N 1
ATOM 5940 C CA . TYR B 1 260 ? -7.32 -14.766 11.445 1 96.44 260 TYR B CA 1
ATOM 5941 C C . TYR B 1 260 ? -8.617 -14.055 11.797 1 96.44 260 TYR B C 1
ATOM 5943 O O . TYR B 1 260 ? -9.117 -14.172 12.922 1 96.44 260 TYR B O 1
ATOM 5951 N N . SER B 1 261 ? -9.172 -13.289 10.844 1 97.69 261 SER B N 1
ATOM 5952 C CA . SER B 1 261 ? -10.352 -12.469 11.094 1 97.69 261 SER B CA 1
ATOM 5953 C C . SER B 1 261 ? -11.531 -13.32 11.539 1 97.69 261 SER B C 1
ATOM 5955 O O . SER B 1 261 ? -12.273 -12.938 12.453 1 97.69 261 SER B O 1
ATOM 5957 N N . LEU B 1 262 ? -11.703 -14.438 10.938 1 97.31 262 LEU B N 1
ATOM 5958 C CA . LEU B 1 262 ? -12.859 -15.281 11.219 1 97.31 262 LEU B CA 1
ATOM 5959 C C . LEU B 1 262 ? -12.656 -16.078 12.5 1 97.31 262 LEU B C 1
ATOM 5961 O O . LEU B 1 262 ? -13.602 -16.312 13.258 1 97.31 262 LEU B O 1
ATOM 5965 N N . LEU B 1 263 ? -11.445 -16.516 12.75 1 93.88 263 LEU B N 1
ATOM 5966 C CA . LEU B 1 263 ? -11.188 -17.328 13.938 1 93.88 263 LEU B CA 1
ATOM 5967 C C . LEU B 1 263 ? -11.117 -16.453 15.188 1 93.88 263 LEU B C 1
ATOM 5969 O O . LEU B 1 263 ? -11.578 -16.859 16.25 1 93.88 263 LEU B O 1
ATOM 5973 N N . ASP B 1 264 ? -10.617 -15.203 15.07 1 94.69 264 ASP B N 1
ATOM 5974 C CA . ASP B 1 264 ? -10.461 -14.312 16.219 1 94.69 264 ASP B CA 1
ATOM 5975 C C . ASP B 1 264 ? -11.586 -13.281 16.266 1 94.69 264 ASP B C 1
ATOM 5977 O O . ASP B 1 264 ? -11.672 -12.484 17.203 1 94.69 264 ASP B O 1
ATOM 5981 N N . ALA B 1 265 ? -12.438 -13.266 15.289 1 96.75 265 ALA B N 1
ATOM 5982 C CA . ALA B 1 265 ? -13.539 -12.312 15.172 1 96.75 265 ALA B CA 1
ATOM 5983 C C . ALA B 1 265 ? -13.031 -10.875 15.258 1 96.75 265 ALA B C 1
ATOM 5985 O O . ALA B 1 265 ? -13.523 -10.086 16.062 1 96.75 265 ALA B O 1
ATOM 5986 N N . ASN B 1 266 ? -12.07 -10.633 14.469 1 97.56 266 ASN B N 1
ATOM 5987 C CA . ASN B 1 266 ? -11.422 -9.328 14.453 1 97.56 266 ASN B CA 1
ATOM 5988 C C . ASN B 1 266 ? -11.109 -8.867 13.031 1 97.56 266 ASN B C 1
ATOM 5990 O O . ASN B 1 266 ? -10.375 -9.547 12.305 1 97.56 266 ASN B O 1
ATOM 5994 N N . SER B 1 267 ? -11.664 -7.734 12.633 1 98.06 267 SER B N 1
ATOM 5995 C CA . SER B 1 267 ? -11.539 -7.285 11.25 1 98.06 267 SER B CA 1
ATOM 5996 C C . SER B 1 267 ? -10.602 -6.09 11.141 1 98.06 267 SER B C 1
ATOM 5998 O O . SER B 1 267 ? -10.492 -5.469 10.086 1 98.06 267 SER B O 1
ATOM 6000 N N . THR B 1 268 ? -9.875 -5.695 12.219 1 96.56 268 THR B N 1
ATOM 6001 C CA . THR B 1 268 ? -9.047 -4.496 12.242 1 96.56 268 THR B CA 1
ATOM 6002 C C . THR B 1 268 ? -8 -4.539 11.133 1 96.56 268 THR B C 1
ATOM 6004 O O . THR B 1 268 ? -7.91 -3.619 10.32 1 96.56 268 THR B O 1
ATOM 6007 N N . TYR B 1 269 ? -7.258 -5.613 11.062 1 97.25 269 TYR B N 1
ATOM 6008 C CA . TYR B 1 269 ? -6.164 -5.734 10.109 1 97.25 269 TYR B CA 1
ATOM 6009 C C . TYR B 1 269 ? -6.691 -5.945 8.695 1 97.25 269 TYR B C 1
ATOM 6011 O O . TYR B 1 269 ? -6.09 -5.48 7.723 1 97.25 269 TYR B O 1
ATOM 6019 N N . LEU B 1 270 ? -7.812 -6.648 8.609 1 98.44 270 LEU B N 1
ATOM 6020 C CA . LEU B 1 270 ? -8.461 -6.805 7.316 1 98.44 270 LEU B CA 1
ATOM 6021 C C . LEU B 1 270 ? -8.867 -5.449 6.742 1 98.44 270 LEU B C 1
ATOM 6023 O O . LEU B 1 270 ? -8.594 -5.156 5.578 1 98.44 270 LEU B O 1
ATOM 6027 N N . LYS B 1 271 ? -9.492 -4.594 7.523 1 98 271 LYS B N 1
ATOM 6028 C CA . LYS B 1 271 ? -9.945 -3.285 7.062 1 98 271 LYS B CA 1
ATOM 6029 C C . LYS B 1 271 ? -8.766 -2.402 6.668 1 98 271 LYS B C 1
ATOM 6031 O O . LYS B 1 271 ? -8.82 -1.696 5.66 1 98 271 LYS B O 1
ATOM 6036 N N . ASN B 1 272 ? -7.707 -2.459 7.461 1 96.62 272 ASN B N 1
ATOM 6037 C CA . ASN B 1 272 ? -6.492 -1.741 7.078 1 96.62 272 ASN B CA 1
ATOM 6038 C C . ASN B 1 272 ? -5.98 -2.193 5.715 1 96.62 272 ASN B C 1
ATOM 6040 O O . ASN B 1 272 ? -5.668 -1.364 4.859 1 96.62 272 ASN B O 1
ATOM 6044 N N . TRP B 1 273 ? -5.898 -3.496 5.547 1 97.69 273 TRP B N 1
ATOM 6045 C CA . TRP B 1 273 ? -5.395 -4.062 4.301 1 97.69 273 TRP B CA 1
ATOM 6046 C C . TRP B 1 273 ? -6.297 -3.695 3.129 1 97.69 273 TRP B C 1
ATOM 6048 O O . TRP B 1 273 ? -5.812 -3.375 2.039 1 97.69 273 TRP B O 1
ATOM 6058 N N . LEU B 1 274 ? -7.609 -3.695 3.332 1 98.12 274 LEU B N 1
ATOM 6059 C CA . LEU B 1 274 ? -8.578 -3.391 2.283 1 98.12 274 LEU B CA 1
ATOM 6060 C C . LEU B 1 274 ? -8.422 -1.953 1.799 1 98.12 274 LEU B C 1
ATOM 6062 O O . LEU B 1 274 ? -8.664 -1.658 0.626 1 98.12 274 LEU B O 1
ATOM 6066 N N . ARG B 1 275 ? -7.965 -1.086 2.621 1 96.12 275 ARG B N 1
ATOM 6067 C CA . ARG B 1 275 ? -7.746 0.305 2.24 1 96.12 275 ARG B CA 1
ATOM 6068 C C . ARG B 1 275 ? -6.543 0.436 1.312 1 96.12 275 ARG B C 1
ATOM 6070 O O . ARG B 1 275 ? -6.512 1.312 0.445 1 96.12 275 ARG B O 1
ATOM 6077 N N . MET B 1 276 ? -5.656 -0.534 1.464 1 94.56 276 MET B N 1
ATOM 6078 C CA . MET B 1 276 ? -4.34 -0.331 0.864 1 94.56 276 MET B CA 1
ATOM 6079 C C . MET B 1 276 ? -4.145 -1.247 -0.34 1 94.56 276 MET B C 1
ATOM 6081 O O . MET B 1 276 ? -3.395 -0.917 -1.26 1 94.56 276 MET B O 1
ATOM 6085 N N . CYS B 1 277 ? -4.77 -2.344 -0.309 1 96.06 277 CYS B N 1
ATOM 6086 C CA . CYS B 1 277 ? -4.41 -3.41 -1.237 1 96.06 277 CYS B CA 1
ATOM 6087 C C . CYS B 1 277 ? -4.586 -2.957 -2.682 1 96.06 277 CYS B C 1
ATOM 6089 O O . CYS B 1 277 ? -5.469 -2.152 -2.982 1 96.06 277 CYS B O 1
ATOM 6091 N N . PRO B 1 278 ? -3.721 -3.475 -3.617 1 96.12 278 PRO B N 1
ATOM 6092 C CA . PRO B 1 278 ? -3.865 -3.119 -5.031 1 96.12 278 PRO B CA 1
ATOM 6093 C C . PRO B 1 278 ? -5.258 -3.426 -5.574 1 96.12 278 PRO B C 1
ATOM 6095 O O . PRO B 1 278 ? -5.859 -4.441 -5.215 1 96.12 278 PRO B O 1
ATOM 6098 N N . ARG B 1 279 ? -5.719 -2.596 -6.449 1 96.06 279 ARG B N 1
ATOM 6099 C CA . ARG B 1 279 ? -7.074 -2.73 -6.973 1 96.06 279 ARG B CA 1
ATOM 6100 C C . ARG B 1 279 ? -7.102 -3.656 -8.188 1 96.06 279 ARG B C 1
ATOM 6102 O O . ARG B 1 279 ? -8.164 -4.141 -8.578 1 96.06 279 ARG B O 1
ATOM 6109 N N . ASN B 1 280 ? -5.957 -3.943 -8.734 1 96.81 280 ASN B N 1
ATOM 6110 C CA . ASN B 1 280 ? -5.898 -4.793 -9.922 1 96.81 280 ASN B CA 1
ATOM 6111 C C . ASN B 1 280 ? -5.387 -6.191 -9.586 1 96.81 280 ASN B C 1
ATOM 6113 O O . ASN B 1 280 ? -4.848 -6.883 -10.453 1 96.81 280 ASN B O 1
ATOM 6117 N N . MET B 1 281 ? -5.516 -6.582 -8.383 1 98.12 281 MET B N 1
ATOM 6118 C CA . MET B 1 281 ? -4.965 -7.867 -7.965 1 98.12 281 MET B CA 1
ATOM 6119 C C . MET B 1 281 ? -5.898 -9.016 -8.344 1 98.12 281 MET B C 1
ATOM 6121 O O . MET B 1 281 ? -7.031 -8.781 -8.773 1 98.12 281 MET B O 1
ATOM 6125 N N . VAL B 1 282 ? -5.363 -10.195 -8.32 1 98.62 282 VAL B N 1
ATOM 6126 C CA . VAL B 1 282 ? -6.109 -11.453 -8.328 1 98.62 282 VAL B CA 1
ATOM 6127 C C . VAL B 1 282 ? -6.16 -12.031 -6.918 1 98.62 282 VAL B C 1
ATOM 6129 O O . VAL B 1 282 ? -5.121 -12.25 -6.293 1 98.62 282 VAL B O 1
ATOM 6132 N N . THR B 1 283 ? -7.375 -12.227 -6.414 1 98.62 283 THR B N 1
ATOM 6133 C CA . THR B 1 283 ? -7.492 -12.703 -5.039 1 98.62 283 THR B CA 1
ATOM 6134 C C . THR B 1 283 ? -7.73 -14.203 -5.004 1 98.62 283 THR B C 1
ATOM 6136 O O . THR B 1 283 ? -8.367 -14.758 -5.898 1 98.62 283 THR B O 1
ATOM 6139 N N . VAL B 1 284 ? -7.184 -14.836 -3.949 1 98.31 284 VAL B N 1
ATOM 6140 C CA . VAL B 1 284 ? -7.359 -16.266 -3.719 1 98.31 284 VAL B CA 1
ATOM 6141 C C . VAL B 1 284 ? -7.547 -16.531 -2.229 1 98.31 284 VAL B C 1
ATOM 6143 O O . VAL B 1 284 ? -7.16 -15.711 -1.392 1 98.31 284 VAL B O 1
ATOM 6146 N N . LEU B 1 285 ? -8.211 -17.625 -1.911 1 97.88 285 LEU B N 1
ATOM 6147 C CA . LEU B 1 285 ? -8.219 -18.125 -0.542 1 97.88 285 LEU B CA 1
ATOM 6148 C C . LEU B 1 285 ? -7.449 -19.438 -0.442 1 97.88 285 LEU B C 1
ATOM 6150 O O . LEU B 1 285 ? -6.938 -19.781 0.625 1 97.88 285 LEU B O 1
ATOM 6154 N N . ASP B 1 286 ? -7.398 -20.094 -1.511 1 93.75 286 ASP B N 1
ATOM 6155 C CA . ASP B 1 286 ? -6.668 -21.344 -1.601 1 93.75 286 ASP B CA 1
ATOM 6156 C C . ASP B 1 286 ? -6.125 -21.562 -3.01 1 93.75 286 ASP B C 1
ATOM 6158 O O . ASP B 1 286 ? -6.684 -21.062 -3.984 1 93.75 286 ASP B O 1
ATOM 6162 N N . THR B 1 287 ? -4.996 -22.125 -3.057 1 93.56 287 THR B N 1
ATOM 6163 C CA . THR B 1 287 ? -4.324 -22.5 -4.293 1 93.56 287 THR B CA 1
ATOM 6164 C C . THR B 1 287 ? -3.732 -23.906 -4.18 1 93.56 287 THR B C 1
ATOM 6166 O O . THR B 1 287 ? -3.895 -24.578 -3.158 1 93.56 287 THR B O 1
ATOM 6169 N N . HIS B 1 288 ? -3.076 -24.312 -5.219 1 90.38 288 HIS B N 1
ATOM 6170 C CA . HIS B 1 288 ? -2.441 -25.625 -5.277 1 90.38 288 HIS B CA 1
ATOM 6171 C C . HIS B 1 288 ? -1.229 -25.688 -4.355 1 90.38 288 HIS B C 1
ATOM 6173 O O . HIS B 1 288 ? -0.75 -26.781 -4.027 1 90.38 288 HIS B O 1
ATOM 6179 N N . ASP B 1 289 ? -0.604 -24.609 -3.93 1 82.56 289 ASP B N 1
ATOM 6180 C CA . ASP B 1 289 ? 0.585 -24.547 -3.086 1 82.56 289 ASP B CA 1
ATOM 6181 C C . ASP B 1 289 ? 0.208 -24.469 -1.609 1 82.56 289 ASP B C 1
ATOM 6183 O O . ASP B 1 289 ? 1.038 -24.719 -0.735 1 82.56 289 ASP B O 1
ATOM 6187 N N . GLY B 1 290 ? -0.944 -24.203 -1.201 1 83.25 290 GLY B N 1
ATOM 6188 C CA . GLY B 1 290 ? -1.334 -23.984 0.183 1 83.25 290 GLY B CA 1
ATOM 6189 C C . GLY B 1 290 ? -1.303 -22.516 0.585 1 83.25 290 GLY B C 1
ATOM 6190 O O . GLY B 1 290 ? -1.382 -21.641 -0.268 1 83.25 290 GLY B O 1
ATOM 6191 N N . ILE B 1 291 ? -1.346 -22.297 1.923 1 87.5 291 ILE B N 1
ATOM 6192 C CA . ILE B 1 291 ? -1.384 -20.953 2.467 1 87.5 291 ILE B CA 1
ATOM 6193 C C . ILE B 1 291 ? -0.009 -20.578 3.016 1 87.5 291 ILE B C 1
ATOM 6195 O O . ILE B 1 291 ? 0.468 -21.188 3.979 1 87.5 291 ILE B O 1
ATOM 6199 N N . CYS B 1 292 ? 0.625 -19.562 2.434 1 87.31 292 CYS B N 1
ATOM 6200 C CA . CYS B 1 292 ? 1.986 -19.188 2.795 1 87.31 292 CYS B CA 1
ATOM 6201 C C . CYS B 1 292 ? 1.984 -18.078 3.848 1 87.31 292 CYS B C 1
ATOM 6203 O O . CYS B 1 292 ? 1.379 -17.031 3.646 1 87.31 292 CYS B O 1
ATOM 6205 N N . ILE B 1 293 ? 2.725 -18.266 4.883 1 87 293 ILE B N 1
ATOM 6206 C CA . ILE B 1 293 ? 2.721 -17.375 6.039 1 87 293 ILE B CA 1
ATOM 6207 C C . ILE B 1 293 ? 3.473 -16.094 5.707 1 87 293 ILE B C 1
ATOM 6209 O O . ILE B 1 293 ? 3.051 -14.992 6.09 1 87 293 ILE B O 1
ATOM 6213 N N . PRO B 1 294 ? 4.59 -16.109 4.926 1 87.12 294 PRO B N 1
ATOM 6214 C CA . PRO B 1 294 ? 5.297 -14.867 4.586 1 87.12 294 PRO B CA 1
ATOM 6215 C C . PRO B 1 294 ? 4.402 -13.844 3.887 1 87.12 294 PRO B C 1
ATOM 6217 O O . PRO B 1 294 ? 4.656 -12.641 3.965 1 87.12 294 PRO B O 1
ATOM 6220 N N . ASP B 1 295 ? 3.326 -14.328 3.316 1 92.75 295 ASP B N 1
ATOM 6221 C CA . ASP B 1 295 ? 2.443 -13.484 2.521 1 92.75 295 ASP B CA 1
ATOM 6222 C C . ASP B 1 295 ? 1.683 -12.5 3.406 1 92.75 295 ASP B C 1
ATOM 6224 O O . ASP B 1 295 ? 1.154 -11.492 2.92 1 92.75 295 ASP B O 1
ATOM 6228 N N . VAL B 1 296 ? 1.629 -12.82 4.72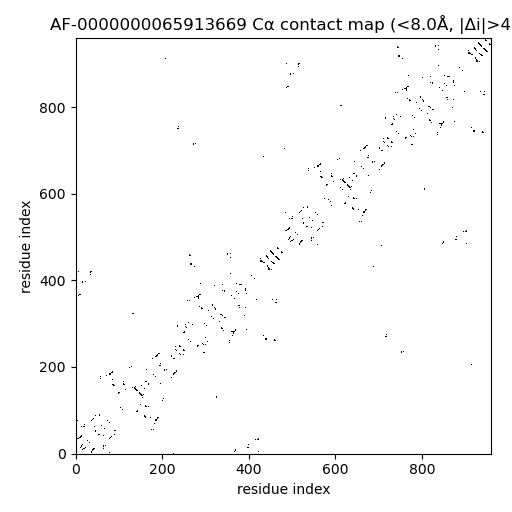7 1 93.88 296 VAL B N 1
ATOM 6229 C CA . VAL B 1 296 ? 0.811 -11.977 5.594 1 93.88 296 VAL B CA 1
ATOM 6230 C C . VAL B 1 296 ? 1.702 -11.25 6.594 1 93.88 296 VAL B C 1
ATOM 6232 O O . VAL B 1 296 ? 1.222 -10.422 7.379 1 93.88 296 VAL B O 1
ATOM 6235 N N . GLU B 1 297 ? 3.008 -11.516 6.52 1 90.31 297 GLU B N 1
ATOM 6236 C CA . GLU B 1 297 ? 3.93 -10.781 7.383 1 90.31 297 GLU B CA 1
ATOM 6237 C C . GLU B 1 297 ? 3.898 -9.289 7.074 1 90.31 297 GLU B C 1
ATOM 6239 O O . GLU B 1 297 ? 3.861 -8.891 5.91 1 90.31 297 GLU B O 1
ATOM 6244 N N . GLY B 1 298 ? 3.826 -8.492 8.109 1 89.62 298 GLY B N 1
ATOM 6245 C CA . GLY B 1 298 ? 3.705 -7.055 7.941 1 89.62 298 GLY B CA 1
ATOM 6246 C C . GLY B 1 298 ? 2.266 -6.586 7.828 1 89.62 298 GLY B C 1
ATOM 6247 O O . GLY B 1 298 ? 1.974 -5.406 8.047 1 89.62 298 GLY B O 1
ATOM 6248 N N . VAL B 1 299 ? 1.385 -7.496 7.453 1 94.38 299 VAL B N 1
ATOM 6249 C CA . VAL B 1 299 ? -0.044 -7.203 7.414 1 94.38 299 VAL B CA 1
ATOM 6250 C C . VAL B 1 299 ? -0.679 -7.539 8.766 1 94.38 299 VAL B C 1
ATOM 6252 O O . VAL B 1 299 ? -1.484 -6.766 9.289 1 94.38 299 VAL B O 1
ATOM 6255 N N . LEU B 1 300 ? -0.29 -8.68 9.258 1 94.5 300 LEU B N 1
ATOM 6256 C CA . LEU B 1 300 ? -0.605 -9.086 10.625 1 94.5 300 LEU B CA 1
ATOM 6257 C C . LEU B 1 300 ? 0.616 -8.953 11.531 1 94.5 300 LEU B C 1
ATOM 6259 O O . LEU B 1 300 ? 1.736 -9.258 11.117 1 94.5 300 LEU B O 1
ATOM 6263 N N . PRO B 1 301 ? 0.356 -8.531 12.766 1 91.69 301 PRO B N 1
ATOM 6264 C CA . PRO B 1 301 ? 1.469 -8.586 13.719 1 91.69 301 PRO B CA 1
ATOM 6265 C C . PRO B 1 301 ? 1.973 -10.008 13.961 1 91.69 301 PRO B C 1
ATOM 6267 O O . PRO B 1 301 ? 1.193 -10.961 13.891 1 91.69 301 PRO B O 1
ATOM 6270 N N . ASP B 1 302 ? 3.234 -10.125 14.289 1 88.81 302 ASP B N 1
ATOM 6271 C CA . ASP B 1 302 ? 3.881 -11.414 14.477 1 88.81 302 ASP B CA 1
ATOM 6272 C C . ASP B 1 302 ? 3.143 -12.25 15.523 1 88.81 302 ASP B C 1
ATOM 6274 O O . ASP B 1 302 ? 2.982 -13.461 15.359 1 88.81 302 ASP B O 1
ATOM 6278 N N . GLU B 1 303 ? 2.746 -11.586 16.547 1 91 303 GLU B N 1
ATOM 6279 C CA . GLU B 1 303 ? 2.062 -12.289 17.625 1 91 303 GLU B CA 1
ATOM 6280 C C . GLU B 1 303 ? 0.745 -12.891 17.141 1 91 303 GLU B C 1
ATOM 6282 O O . GLU B 1 303 ? 0.367 -13.984 17.547 1 91 303 GLU B O 1
ATOM 6287 N N . LYS B 1 304 ? 0.047 -12.18 16.266 1 93.31 304 LYS B N 1
ATOM 6288 C CA . LYS B 1 304 ? -1.221 -12.664 15.734 1 93.31 304 LYS B CA 1
ATOM 6289 C C . LYS B 1 304 ? -0.999 -13.812 14.758 1 93.31 304 LYS B C 1
ATOM 6291 O O . LYS B 1 304 ? -1.819 -14.727 14.664 1 93.31 304 LYS B O 1
ATOM 6296 N N . ILE B 1 305 ? 0.086 -13.789 13.984 1 92.44 305 ILE B N 1
ATOM 6297 C CA . ILE B 1 305 ? 0.444 -14.875 13.078 1 92.44 305 ILE B CA 1
ATOM 6298 C C . ILE B 1 305 ? 0.705 -16.156 13.883 1 92.44 305 ILE B C 1
ATOM 6300 O O . ILE B 1 305 ? 0.24 -17.234 13.508 1 92.44 305 ILE B O 1
ATOM 6304 N N . LYS B 1 306 ? 1.451 -16 14.984 1 89.25 306 LYS B N 1
ATOM 6305 C CA . LYS B 1 306 ? 1.738 -17.156 15.836 1 89.25 306 LYS B CA 1
ATOM 6306 C C . LYS B 1 306 ? 0.452 -17.766 16.375 1 89.25 306 LYS B C 1
ATOM 6308 O O . LYS B 1 306 ? 0.308 -19 16.391 1 89.25 306 LYS B O 1
ATOM 6313 N N . VAL B 1 307 ? -0.41 -16.906 16.766 1 88.44 307 VAL B N 1
ATOM 6314 C CA . VAL B 1 307 ? -1.688 -17.375 17.297 1 88.44 307 VAL B CA 1
ATOM 6315 C C . VAL B 1 307 ? -2.457 -18.125 16.203 1 88.44 307 VAL B C 1
ATOM 6317 O O . VAL B 1 307 ? -3.068 -19.156 16.453 1 88.44 307 VAL B O 1
ATOM 6320 N N . LEU B 1 308 ? -2.471 -17.562 15.023 1 89.69 308 LEU B N 1
ATOM 6321 C CA . LEU B 1 308 ? -3.139 -18.172 13.883 1 89.69 308 LEU B CA 1
ATOM 6322 C C . LEU B 1 308 ? -2.588 -19.578 13.617 1 89.69 308 LEU B C 1
ATOM 6324 O O . LEU B 1 308 ? -3.354 -20.531 13.461 1 89.69 308 LEU B O 1
ATOM 6328 N N . ILE B 1 309 ? -1.265 -19.703 13.586 1 85.75 309 ILE B N 1
ATOM 6329 C CA . ILE B 1 309 ? -0.597 -20.969 13.336 1 85.75 309 ILE B CA 1
ATOM 6330 C C . ILE B 1 309 ? -0.961 -21.969 14.43 1 85.75 309 ILE B C 1
ATOM 6332 O O . ILE B 1 309 ? -1.301 -23.125 14.141 1 85.75 309 ILE B O 1
ATOM 6336 N N . ASP B 1 310 ? -0.938 -21.469 15.664 1 84.31 310 ASP B N 1
ATOM 6337 C CA . ASP B 1 310 ? -1.255 -22.328 16.797 1 84.31 310 ASP B CA 1
ATOM 6338 C C . ASP B 1 310 ? -2.703 -22.812 16.734 1 84.31 310 ASP B C 1
ATOM 6340 O O . ASP B 1 310 ? -2.99 -23.969 17.047 1 84.31 310 ASP B O 1
ATOM 6344 N N . ASN B 1 311 ? -3.562 -21.953 16.391 1 83.06 311 ASN B N 1
ATOM 6345 C CA . ASN B 1 311 ? -4.977 -22.297 16.281 1 83.06 311 ASN B CA 1
ATOM 6346 C C . ASN B 1 311 ? -5.215 -23.359 15.211 1 83.06 311 ASN B C 1
ATOM 6348 O O . ASN B 1 311 ? -5.973 -24.312 15.438 1 83.06 311 ASN B O 1
ATOM 6352 N N . ILE B 1 312 ? -4.594 -23.234 14.102 1 80.75 312 ILE B N 1
ATOM 6353 C CA . ILE B 1 312 ? -4.785 -24.172 12.992 1 80.75 312 ILE B CA 1
ATOM 6354 C C . ILE B 1 312 ? -4.145 -25.516 13.328 1 80.75 312 ILE B C 1
ATOM 6356 O O . ILE B 1 312 ? -4.703 -26.562 13.023 1 80.75 312 ILE B O 1
ATOM 6360 N N . ASP B 1 313 ? -3.031 -25.422 14 1 75.69 313 ASP B N 1
ATOM 6361 C CA . ASP B 1 313 ? -2.342 -26.641 14.414 1 75.69 313 ASP B CA 1
ATOM 6362 C C . ASP B 1 313 ? -3.184 -27.438 15.406 1 75.69 313 ASP B C 1
ATOM 6364 O O . ASP B 1 313 ? -3.227 -28.656 15.344 1 75.69 313 ASP B O 1
ATOM 6368 N N . ALA B 1 314 ? -3.701 -26.734 16.344 1 70.56 314 ALA B N 1
ATOM 6369 C CA . ALA B 1 314 ? -4.484 -27.375 17.391 1 70.56 314 ALA B CA 1
ATOM 6370 C C . ALA B 1 314 ? -5.77 -27.984 16.828 1 70.56 314 ALA B C 1
ATOM 6372 O O . ALA B 1 314 ? -6.273 -28.984 17.344 1 70.56 314 ALA B O 1
ATOM 6373 N N . ARG B 1 315 ? -6.207 -27.391 15.875 1 61.53 315 ARG B N 1
ATOM 6374 C CA . ARG B 1 315 ? -7.555 -27.75 15.438 1 61.53 315 ARG B CA 1
ATOM 6375 C C . ARG B 1 315 ? -7.516 -28.672 14.227 1 61.53 315 ARG B C 1
ATOM 6377 O O . ARG B 1 315 ? -8.453 -29.438 13.992 1 61.53 315 ARG B O 1
ATOM 6384 N N . SER B 1 316 ? -6.535 -28.312 13.383 1 55.31 316 SER B N 1
ATOM 6385 C CA . SER B 1 316 ? -6.484 -29.109 12.172 1 55.31 316 SER B CA 1
ATOM 6386 C C . SER B 1 316 ? -5.75 -30.422 12.406 1 55.31 316 SER B C 1
ATOM 6388 O O . SER B 1 316 ? -4.875 -30.516 13.273 1 55.31 316 SER B O 1
ATOM 6390 N N . ALA B 1 317 ? -6.445 -31.516 12.125 1 43.56 317 ALA B N 1
ATOM 6391 C CA . ALA B 1 317 ? -5.918 -32.875 12.18 1 43.56 317 ALA B CA 1
ATOM 6392 C C . ALA B 1 317 ? -4.52 -32.938 11.57 1 43.56 317 ALA B C 1
ATOM 6394 O O . ALA B 1 317 ? -4.312 -33.594 10.547 1 43.56 317 ALA B O 1
ATOM 6395 N N . ASP B 1 318 ? -3.604 -32.156 12.062 1 42.44 318 ASP B N 1
ATOM 6396 C CA . ASP B 1 318 ? -2.168 -32.219 11.805 1 42.44 318 ASP B CA 1
ATOM 6397 C C . ASP B 1 318 ? -1.759 -31.266 10.695 1 42.44 318 ASP B C 1
ATOM 6399 O O . ASP B 1 318 ? -1.59 -31.656 9.547 1 42.44 318 ASP B O 1
ATOM 6403 N N . PRO B 1 319 ? -2.023 -29.969 10.945 1 48.94 319 PRO B N 1
ATOM 6404 C CA . PRO B 1 319 ? -1.521 -29.141 9.859 1 48.94 319 PRO B CA 1
ATOM 6405 C C . PRO B 1 319 ? -0.075 -29.453 9.484 1 48.94 319 PRO B C 1
ATOM 6407 O O . PRO B 1 319 ? 0.775 -29.594 10.367 1 48.94 319 PRO B O 1
ATOM 6410 N N . ILE B 1 320 ? 0.205 -30.094 8.375 1 44.34 320 ILE B N 1
ATOM 6411 C CA . ILE B 1 320 ? 1.589 -30.297 7.957 1 44.34 320 ILE B CA 1
ATOM 6412 C C . ILE B 1 320 ? 2.25 -28.953 7.699 1 44.34 320 ILE B C 1
ATOM 6414 O O . ILE B 1 320 ? 1.829 -28.203 6.812 1 44.34 320 ILE B O 1
ATOM 6418 N N . MET B 1 321 ? 2.703 -28.312 8.789 1 51.72 321 MET B N 1
ATOM 6419 C CA . MET B 1 321 ? 3.516 -27.094 8.75 1 51.72 321 MET B CA 1
ATOM 6420 C C . MET B 1 321 ? 4.844 -27.359 8.047 1 51.72 321 MET B C 1
ATOM 6422 O O . MET B 1 321 ? 5.609 -28.234 8.453 1 51.72 321 MET B O 1
ATOM 6426 N N . ARG B 1 322 ? 4.875 -26.938 6.719 1 50.88 322 ARG B N 1
ATOM 6427 C CA . ARG B 1 322 ? 6.141 -27.047 5.996 1 50.88 322 ARG B CA 1
ATOM 6428 C C . ARG B 1 322 ? 7.117 -25.969 6.434 1 50.88 322 ARG B C 1
ATOM 6430 O O . ARG B 1 322 ? 6.777 -24.781 6.434 1 50.88 322 ARG B O 1
ATOM 6437 N N . ARG B 1 323 ? 8.234 -26.484 7.117 1 47.59 323 ARG B N 1
ATOM 6438 C CA . ARG B 1 323 ? 9.352 -25.625 7.48 1 47.59 323 ARG B CA 1
ATOM 6439 C C . ARG B 1 323 ? 10.258 -25.375 6.281 1 47.59 323 ARG B C 1
ATOM 6441 O O . ARG B 1 323 ? 10.469 -26.266 5.453 1 47.59 323 ARG B O 1
ATOM 6448 N N . SER B 1 324 ? 10.391 -24.172 5.766 1 46.94 324 SER B N 1
ATOM 6449 C CA . SER B 1 324 ? 11.352 -23.906 4.703 1 46.94 324 SER B CA 1
ATOM 6450 C C . SER B 1 324 ? 12.758 -24.328 5.113 1 46.94 324 SER B C 1
ATOM 6452 O O . SER B 1 324 ? 13.125 -24.219 6.285 1 46.94 324 SER B O 1
ATOM 6454 N N . ALA B 1 325 ? 13.445 -25.266 4.246 1 42.41 325 ALA B N 1
ATOM 6455 C CA . ALA B 1 325 ? 14.859 -25.547 4.488 1 42.41 325 ALA B CA 1
ATOM 6456 C C . ALA B 1 325 ? 15.641 -24.25 4.672 1 42.41 325 ALA B C 1
ATOM 6458 O O . ALA B 1 325 ? 16.734 -24.25 5.25 1 42.41 325 ALA B O 1
ATOM 6459 N N . ALA B 1 326 ? 15.273 -23.203 3.932 1 42.47 326 ALA B N 1
ATOM 6460 C CA . ALA B 1 326 ? 16.047 -21.969 4.047 1 42.47 326 ALA B CA 1
ATOM 6461 C C . ALA B 1 326 ? 15.797 -21.281 5.387 1 42.47 326 ALA B C 1
ATOM 6463 O O . ALA B 1 326 ? 14.688 -21.328 5.91 1 42.47 326 ALA B O 1
ATOM 6464 N N . ASN B 1 327 ? 16.797 -21.172 6.27 1 38.41 327 ASN B N 1
ATOM 6465 C CA . ASN B 1 327 ? 16.719 -20.312 7.445 1 38.41 327 ASN B CA 1
ATOM 6466 C C . ASN B 1 327 ? 15.695 -19.203 7.273 1 38.41 327 ASN B C 1
ATOM 6468 O O . ASN B 1 327 ? 16.047 -18.047 7.039 1 38.41 327 ASN B O 1
ATOM 6472 N N . ILE B 1 328 ? 14.578 -19.625 6.785 1 48.09 328 ILE B N 1
ATOM 6473 C CA . ILE B 1 328 ? 13.664 -18.547 6.438 1 48.09 328 ILE B CA 1
ATOM 6474 C C . ILE B 1 328 ? 13.188 -17.844 7.707 1 48.09 328 ILE B C 1
ATOM 6476 O O . ILE B 1 328 ? 12.742 -18.484 8.656 1 48.09 328 ILE B O 1
ATOM 6480 N N . HIS B 1 329 ? 13.695 -16.75 7.957 1 48.47 329 HIS B N 1
ATOM 6481 C CA . HIS B 1 329 ? 13.328 -15.781 8.984 1 48.47 329 HIS B CA 1
ATOM 6482 C C . HIS B 1 329 ? 11.828 -15.492 8.961 1 48.47 329 HIS B C 1
ATOM 6484 O O . HIS B 1 329 ? 11.406 -14.461 8.422 1 48.47 329 HIS B O 1
ATOM 6490 N N . SER B 1 330 ? 11.07 -16.719 8.781 1 50.56 330 SER B N 1
ATOM 6491 C CA . SER B 1 330 ? 9.633 -16.469 8.883 1 50.56 330 SER B CA 1
ATOM 6492 C C . SER B 1 330 ? 9.141 -16.672 10.312 1 50.56 330 SER B C 1
ATOM 6494 O O . SER B 1 330 ? 9.742 -17.422 11.086 1 50.56 330 SER B O 1
ATOM 6496 N N . VAL B 1 331 ? 8.172 -15.961 10.578 1 44.75 331 VAL B N 1
ATOM 6497 C CA . VAL B 1 331 ? 7.57 -16.016 11.914 1 44.75 331 VAL B CA 1
ATOM 6498 C C . VAL B 1 331 ? 7.195 -17.453 12.258 1 44.75 331 VAL B C 1
ATOM 6500 O O . VAL B 1 331 ? 6.535 -18.125 11.469 1 44.75 331 VAL B O 1
ATOM 6503 N N . GLY B 1 332 ? 7.676 -17.953 13.234 1 45.47 332 GLY B N 1
ATOM 6504 C CA . GLY B 1 332 ? 7.379 -19.266 13.781 1 45.47 332 GLY B CA 1
ATOM 6505 C C . GLY B 1 332 ? 8.07 -20.391 13.031 1 45.47 332 GLY B C 1
ATOM 6506 O O . GLY B 1 332 ? 7.797 -21.562 13.273 1 45.47 332 GLY B O 1
ATOM 6507 N N . ALA B 1 333 ? 8.836 -20.062 11.961 1 55.28 333 ALA B N 1
ATOM 6508 C CA . ALA B 1 333 ? 9.609 -21.031 11.188 1 55.28 333 ALA B CA 1
ATOM 6509 C C . ALA B 1 333 ? 8.688 -21.859 10.297 1 55.28 333 ALA B C 1
ATOM 6511 O O . ALA B 1 333 ? 9.008 -23.016 9.977 1 55.28 333 ALA B O 1
ATOM 6512 N N . ILE B 1 334 ? 7.469 -21.406 10.18 1 55.31 334 ILE B N 1
ATOM 6513 C CA . ILE B 1 334 ? 6.5 -22.078 9.312 1 55.31 334 ILE B CA 1
ATOM 6514 C C . ILE B 1 334 ? 6.344 -21.297 8.016 1 55.31 334 ILE B C 1
ATOM 6516 O O . ILE B 1 334 ? 6.012 -20.109 8.031 1 55.31 334 ILE B O 1
ATOM 6520 N N . TYR B 1 335 ? 6.523 -21.953 6.973 1 70.62 335 TYR B N 1
ATOM 6521 C CA . TYR B 1 335 ? 6.473 -21.281 5.68 1 70.62 335 TYR B CA 1
ATOM 6522 C C . TYR B 1 335 ? 5.086 -21.406 5.055 1 70.62 335 TYR B C 1
ATOM 6524 O O . TYR B 1 335 ? 4.559 -20.453 4.5 1 70.62 335 TYR B O 1
ATOM 6532 N N . GLN B 1 336 ? 4.504 -22.641 5.262 1 79.62 336 GLN B N 1
ATOM 6533 C CA . GLN B 1 336 ? 3.275 -22.906 4.52 1 79.62 336 GLN B CA 1
ATOM 6534 C C . GLN B 1 336 ? 2.326 -23.781 5.332 1 79.62 336 GLN B C 1
ATOM 6536 O O . GLN B 1 336 ? 2.76 -24.734 5.984 1 79.62 336 GLN B O 1
ATOM 6541 N N . LEU B 1 337 ? 1.041 -23.391 5.344 1 82.5 337 LEU B N 1
ATOM 6542 C CA . LEU B 1 337 ? -0.034 -24.234 5.84 1 82.5 337 LEU B CA 1
ATOM 6543 C C . LEU B 1 337 ? -0.612 -25.094 4.723 1 82.5 337 LEU B C 1
ATOM 6545 O O . LEU B 1 337 ? -1.214 -24.578 3.781 1 82.5 337 LEU B O 1
ATOM 6549 N N . THR B 1 338 ? -0.363 -26.438 4.84 1 85.88 338 THR B N 1
ATOM 6550 C CA . THR B 1 338 ? -0.843 -27.359 3.812 1 85.88 338 THR B CA 1
ATOM 6551 C C . THR B 1 338 ? -2.17 -27.984 4.227 1 85.88 338 THR B C 1
ATOM 6553 O O . THR B 1 338 ? -2.189 -29.016 4.906 1 85.88 338 THR B O 1
ATOM 6556 N N . CYS B 1 339 ? -3.195 -27.438 3.904 1 90.19 339 CYS B N 1
ATOM 6557 C CA . CYS B 1 339 ? -4.566 -27.859 4.164 1 90.19 339 CYS B CA 1
ATOM 6558 C C . CYS B 1 339 ? -5.539 -27.188 3.207 1 90.19 339 CYS B C 1
ATOM 6560 O O . CYS B 1 339 ? -5.172 -26.25 2.502 1 90.19 339 CYS B O 1
ATOM 6562 N N . THR B 1 340 ? -6.684 -27.75 3.129 1 94.25 340 THR B N 1
ATOM 6563 C CA . THR B 1 340 ? -7.723 -27.031 2.398 1 94.25 340 THR B CA 1
ATOM 6564 C C . THR B 1 340 ? -8.227 -25.844 3.209 1 94.25 340 THR B C 1
ATOM 6566 O O . THR B 1 340 ? -8.141 -25.844 4.438 1 94.25 340 THR B O 1
ATOM 6569 N N . PHE B 1 341 ? -8.703 -24.859 2.576 1 95.88 341 PHE B N 1
ATOM 6570 C CA . PHE B 1 341 ? -9.219 -23.688 3.268 1 95.88 341 PHE B CA 1
ATOM 6571 C C . PHE B 1 341 ? -10.461 -24.031 4.082 1 95.88 341 PHE B C 1
ATOM 6573 O O . PHE B 1 341 ? -10.672 -23.484 5.164 1 95.88 341 PHE B O 1
ATOM 6580 N N . TYR B 1 342 ? -11.297 -24.969 3.594 1 96.56 342 TYR B N 1
ATOM 6581 C CA . TYR B 1 342 ? -12.492 -25.438 4.285 1 96.56 342 TYR B CA 1
ATOM 6582 C C . TYR B 1 342 ? -12.125 -26.109 5.605 1 96.56 342 TYR B C 1
ATOM 6584 O O . TYR B 1 342 ? -12.75 -25.844 6.637 1 96.56 342 TYR B O 1
ATOM 6592 N N . ASP B 1 343 ? -11.102 -26.891 5.59 1 94.19 343 ASP B N 1
ATOM 6593 C CA . ASP B 1 343 ? -10.648 -27.547 6.816 1 94.19 343 ASP B CA 1
ATOM 6594 C C . ASP B 1 343 ? -10.023 -26.531 7.773 1 94.19 343 ASP B C 1
ATOM 6596 O O . ASP B 1 343 ? -10.141 -26.672 8.992 1 94.19 343 ASP B O 1
ATOM 6600 N N . ALA B 1 344 ? -9.312 -25.562 7.211 1 92.75 344 ALA B N 1
ATOM 6601 C CA . ALA B 1 344 ? -8.719 -24.531 8.055 1 92.75 344 ALA B CA 1
ATOM 6602 C C . ALA B 1 344 ? -9.797 -23.781 8.844 1 92.75 344 ALA B C 1
ATOM 6604 O O . ALA B 1 344 ? -9.516 -23.25 9.922 1 92.75 344 ALA B O 1
ATOM 6605 N N . LEU B 1 345 ? -11 -23.75 8.273 1 94.81 345 LEU B N 1
ATOM 6606 C CA . LEU B 1 345 ? -12.125 -23.109 8.945 1 94.81 345 LEU B CA 1
ATOM 6607 C C . LEU B 1 345 ? -12.977 -24.125 9.695 1 94.81 345 LEU B C 1
ATOM 6609 O O . LEU B 1 345 ? -14.156 -23.875 9.961 1 94.81 345 LEU B O 1
ATOM 6613 N N . MET B 1 346 ? -12.492 -25.359 9.93 1 91.5 346 MET B N 1
ATOM 6614 C CA . MET B 1 346 ? -13.094 -26.422 10.711 1 91.5 346 MET B CA 1
ATOM 6615 C C . MET B 1 346 ? -14.383 -26.922 10.07 1 91.5 346 MET B C 1
ATOM 6617 O O . MET B 1 346 ? -15.352 -27.234 10.766 1 91.5 346 MET B O 1
ATOM 6621 N N . GLN B 1 347 ? -14.438 -26.812 8.812 1 94.75 347 GLN B N 1
ATOM 6622 C CA . GLN B 1 347 ? -15.555 -27.297 8.023 1 94.75 347 GLN B CA 1
ATOM 6623 C C . GLN B 1 347 ? -16.859 -26.609 8.414 1 94.75 347 GLN B C 1
ATOM 6625 O O . GLN B 1 347 ? -17.922 -27.234 8.445 1 94.75 347 GLN B O 1
ATOM 6630 N N . ASN B 1 348 ? -16.688 -25.391 8.844 1 96.06 348 ASN B N 1
ATOM 6631 C CA . ASN B 1 348 ? -17.844 -24.562 9.164 1 96.06 348 ASN B CA 1
ATOM 6632 C C . ASN B 1 348 ? -18.391 -23.891 7.914 1 96.06 348 ASN B C 1
ATOM 6634 O O . ASN B 1 348 ? -17.766 -22.984 7.363 1 96.06 348 ASN B O 1
ATOM 6638 N N . ASP B 1 349 ? -19.594 -24.266 7.523 1 97.88 349 ASP B N 1
ATOM 6639 C CA . ASP B 1 349 ? -20.203 -23.781 6.285 1 97.88 349 ASP B CA 1
ATOM 6640 C C . ASP B 1 349 ? -20.375 -22.266 6.305 1 97.88 349 ASP B C 1
ATOM 6642 O O . ASP B 1 349 ? -20.062 -21.594 5.316 1 97.88 349 ASP B O 1
ATOM 6646 N N . ASP B 1 350 ? -20.812 -21.75 7.402 1 97.94 350 ASP B N 1
ATOM 6647 C CA . ASP B 1 350 ? -21.062 -20.312 7.504 1 97.94 350 ASP B CA 1
ATOM 6648 C C . ASP B 1 350 ? -19.766 -19.516 7.453 1 97.94 350 ASP B C 1
ATOM 6650 O O . ASP B 1 350 ? -19.703 -18.484 6.797 1 97.94 350 ASP B O 1
ATOM 6654 N N . ALA B 1 351 ? -18.75 -20.031 8.125 1 97.88 351 ALA B N 1
ATOM 6655 C CA . ALA B 1 351 ? -17.453 -19.375 8.078 1 97.88 351 ALA B CA 1
ATOM 6656 C C . ALA B 1 351 ? -16.875 -19.391 6.668 1 97.88 351 ALA B C 1
ATOM 6658 O O . ALA B 1 351 ? -16.297 -18.406 6.219 1 97.88 351 ALA B O 1
ATOM 6659 N N . TYR B 1 352 ? -17.078 -20.484 6.051 1 98.38 352 TYR B N 1
ATOM 6660 C CA . TYR B 1 352 ? -16.578 -20.641 4.691 1 98.38 352 TYR B CA 1
ATOM 6661 C C . TYR B 1 352 ? -17.266 -19.656 3.744 1 98.38 352 TYR B C 1
ATOM 6663 O O . TYR B 1 352 ? -16.594 -19 2.939 1 98.38 352 TYR B O 1
ATOM 6671 N N . ILE B 1 353 ? -18.547 -19.516 3.852 1 98.69 353 ILE B N 1
ATOM 6672 C CA . ILE B 1 353 ? -19.312 -18.609 3.006 1 98.69 353 ILE B CA 1
ATOM 6673 C C . ILE B 1 353 ? -18.953 -17.156 3.336 1 98.69 353 ILE B C 1
ATOM 6675 O O . ILE B 1 353 ? -18.844 -16.312 2.439 1 98.69 353 ILE B O 1
ATOM 6679 N N . ALA B 1 354 ? -18.75 -16.906 4.613 1 98.75 354 ALA B N 1
ATOM 6680 C CA . ALA B 1 354 ? -18.312 -15.57 5.012 1 98.75 354 ALA B CA 1
ATOM 6681 C C . ALA B 1 354 ? -16.984 -15.219 4.352 1 98.75 354 ALA B C 1
ATOM 6683 O O . ALA B 1 354 ? -16.828 -14.125 3.807 1 98.75 354 ALA B O 1
ATOM 6684 N N . ALA B 1 355 ? -16.062 -16.141 4.379 1 98.75 355 ALA B N 1
ATOM 6685 C CA . ALA B 1 355 ? -14.758 -15.922 3.771 1 98.75 355 ALA B CA 1
ATOM 6686 C C . ALA B 1 355 ? -14.883 -15.664 2.273 1 98.75 355 ALA B C 1
ATOM 6688 O O . ALA B 1 355 ? -14.273 -14.727 1.748 1 98.75 355 ALA B O 1
ATOM 6689 N N . ARG B 1 356 ? -15.648 -16.406 1.64 1 98.88 356 ARG B N 1
ATOM 6690 C CA . ARG B 1 356 ? -15.828 -16.281 0.197 1 98.88 356 ARG B CA 1
ATOM 6691 C C . ARG B 1 356 ? -16.562 -14.984 -0.155 1 98.88 356 ARG B C 1
ATOM 6693 O O . ARG B 1 356 ? -16.203 -14.32 -1.128 1 98.88 356 ARG B O 1
ATOM 6700 N N . ALA B 1 357 ? -17.531 -14.641 0.615 1 98.88 357 ALA B N 1
ATOM 6701 C CA . ALA B 1 357 ? -18.234 -13.383 0.389 1 98.88 357 ALA B CA 1
ATOM 6702 C C . ALA B 1 357 ? -17.266 -12.195 0.49 1 98.88 357 ALA B C 1
ATOM 6704 O O . ALA B 1 357 ? -17.281 -11.305 -0.364 1 98.88 357 ALA B O 1
ATOM 6705 N N . ILE B 1 358 ? -16.469 -12.211 1.521 1 98.94 358 ILE B N 1
ATOM 6706 C CA . ILE B 1 358 ? -15.484 -11.148 1.684 1 98.94 358 ILE B CA 1
ATOM 6707 C C . ILE B 1 358 ? -14.531 -11.148 0.496 1 98.94 358 ILE B C 1
ATOM 6709 O O . ILE B 1 358 ? -14.234 -10.094 -0.069 1 98.94 358 ILE B O 1
ATOM 6713 N N . GLN B 1 359 ? -14.062 -12.328 0.087 1 98.94 359 GLN B N 1
ATOM 6714 C CA . GLN B 1 359 ? -13.195 -12.414 -1.082 1 98.94 359 GLN B CA 1
ATOM 6715 C C . GLN B 1 359 ? -13.852 -11.773 -2.303 1 98.94 359 GLN B C 1
ATOM 6717 O O . GLN B 1 359 ? -13.219 -11 -3.021 1 98.94 359 GLN B O 1
ATOM 6722 N N . PHE B 1 360 ? -15.102 -12.055 -2.533 1 98.88 360 PHE B N 1
ATOM 6723 C CA . PHE B 1 360 ? -15.789 -11.648 -3.754 1 98.88 360 PHE B CA 1
ATOM 6724 C C . PHE B 1 360 ? -16.062 -10.148 -3.748 1 98.88 360 PHE B C 1
ATOM 6726 O O . PHE B 1 360 ? -16.172 -9.531 -4.809 1 98.88 360 PHE B O 1
ATOM 6733 N N . PHE B 1 361 ? -16.125 -9.555 -2.564 1 98.88 361 PHE B N 1
ATOM 6734 C CA . PHE B 1 361 ? -16.312 -8.117 -2.477 1 98.88 361 PHE B CA 1
ATOM 6735 C C . PHE B 1 361 ? -14.977 -7.395 -2.428 1 98.88 361 PHE B C 1
ATOM 6737 O O . PHE B 1 361 ? -14.914 -6.172 -2.584 1 98.88 361 PHE B O 1
ATOM 6744 N N . THR B 1 362 ? -13.883 -8.109 -2.143 1 98.88 362 THR B N 1
ATOM 6745 C CA . THR B 1 362 ? -12.547 -7.527 -2.154 1 98.88 362 THR B CA 1
ATOM 6746 C C . THR B 1 362 ? -12.172 -7.062 -3.561 1 98.88 362 THR B C 1
ATOM 6748 O O . THR B 1 362 ? -12.453 -7.754 -4.543 1 98.88 362 THR B O 1
ATOM 6751 N N . PRO B 1 363 ? -11.531 -5.895 -3.703 1 98.19 363 PRO B N 1
ATOM 6752 C CA . PRO B 1 363 ? -11.117 -5.438 -5.035 1 98.19 363 PRO B CA 1
ATOM 6753 C C . PRO B 1 363 ? -10.195 -6.43 -5.738 1 98.19 363 PRO B C 1
ATOM 6755 O O . PRO B 1 363 ? -9.297 -6.996 -5.113 1 98.19 363 PRO B O 1
ATOM 6758 N N . GLY B 1 364 ? -10.383 -6.574 -7.062 1 98.19 364 GLY B N 1
ATOM 6759 C CA . GLY B 1 364 ? -9.617 -7.523 -7.855 1 98.19 364 GLY B CA 1
ATOM 6760 C C . GLY B 1 364 ? -10.469 -8.609 -8.477 1 98.19 364 GLY B C 1
ATOM 6761 O O . GLY B 1 364 ? -11.688 -8.648 -8.266 1 98.19 364 GLY B O 1
ATOM 6762 N N . ILE B 1 365 ? -9.898 -9.484 -9.25 1 98.62 365 ILE B N 1
ATOM 6763 C CA . ILE B 1 365 ? -10.562 -10.633 -9.844 1 98.62 365 ILE B CA 1
ATOM 6764 C C . ILE B 1 365 ? -10.391 -11.852 -8.938 1 98.62 365 ILE B C 1
ATOM 6766 O O . ILE B 1 365 ? -9.266 -12.266 -8.648 1 98.62 365 ILE B O 1
ATOM 6770 N N . PRO B 1 366 ? -11.469 -12.414 -8.453 1 98.81 366 PRO B N 1
ATOM 6771 C CA . PRO B 1 366 ? -11.328 -13.562 -7.555 1 98.81 366 PRO B CA 1
ATOM 6772 C C . PRO B 1 366 ? -11.141 -14.875 -8.305 1 98.81 366 PRO B C 1
ATOM 6774 O O . PRO B 1 366 ? -11.797 -15.109 -9.32 1 98.81 366 PRO B O 1
ATOM 6777 N N . GLN B 1 367 ? -10.242 -15.641 -7.801 1 98.81 367 GLN B N 1
ATOM 6778 C CA . GLN B 1 367 ? -10.062 -17.016 -8.273 1 98.81 367 GLN B CA 1
ATOM 6779 C C . GLN B 1 367 ? -10.453 -18.016 -7.199 1 98.81 367 GLN B C 1
ATOM 6781 O O . GLN B 1 367 ? -10.172 -17.812 -6.016 1 98.81 367 GLN B O 1
ATOM 6786 N N . VAL B 1 368 ? -11.148 -19.016 -7.629 1 98.81 368 VAL B N 1
ATOM 6787 C CA . VAL B 1 368 ? -11.555 -20.094 -6.742 1 98.81 368 VAL B CA 1
ATOM 6788 C C . VAL B 1 368 ? -10.883 -21.406 -7.172 1 98.81 368 VAL B C 1
ATOM 6790 O O . VAL B 1 368 ? -10.984 -21.812 -8.328 1 98.81 368 VAL B O 1
ATOM 6793 N N . TYR B 1 369 ? -10.172 -22.016 -6.254 1 98.44 369 TYR B N 1
ATOM 6794 C CA . TYR B 1 369 ? -9.508 -23.281 -6.477 1 98.44 369 TYR B CA 1
ATOM 6795 C C . TYR B 1 369 ? -10.516 -24.422 -6.523 1 98.44 369 TYR B C 1
ATOM 6797 O O . TYR B 1 369 ? -11.508 -24.422 -5.789 1 98.44 369 TYR B O 1
ATOM 6805 N N . TYR B 1 370 ? -10.312 -25.406 -7.352 1 98.38 370 TYR B N 1
ATOM 6806 C CA . TYR B 1 370 ? -11.32 -26.422 -7.629 1 98.38 370 TYR B CA 1
ATOM 6807 C C . TYR B 1 370 ? -11.68 -27.188 -6.367 1 98.38 370 TYR B C 1
ATOM 6809 O O . TYR B 1 370 ? -12.844 -27.531 -6.152 1 98.38 370 TYR B O 1
ATOM 6817 N N . VAL B 1 371 ? -10.695 -27.438 -5.504 1 98 371 VAL B N 1
ATOM 6818 C CA . VAL B 1 371 ? -11.008 -28.125 -4.254 1 98 371 VAL B CA 1
ATOM 6819 C C . VAL B 1 371 ? -11.898 -27.234 -3.387 1 98 371 VAL B C 1
ATOM 6821 O O . VAL B 1 371 ? -12.867 -27.703 -2.793 1 98 371 VAL B O 1
ATOM 6824 N N . GLY B 1 372 ? -11.57 -25.953 -3.375 1 98 372 GLY B N 1
ATOM 6825 C CA . GLY B 1 372 ? -12.391 -25 -2.645 1 98 372 GLY B CA 1
ATOM 6826 C C . GLY B 1 372 ? -13.789 -24.844 -3.215 1 98 372 GLY B C 1
ATOM 6827 O O . GLY B 1 372 ? -14.75 -24.672 -2.471 1 98 372 GLY B O 1
ATOM 6828 N N . LEU B 1 373 ? -13.914 -24.906 -4.512 1 98.75 373 LEU B N 1
ATOM 6829 C CA . LEU B 1 373 ? -15.211 -24.844 -5.168 1 98.75 373 LEU B CA 1
ATOM 6830 C C . LEU B 1 373 ? -16.156 -25.891 -4.605 1 98.75 373 LEU B C 1
ATOM 6832 O O . LEU B 1 373 ? -17.344 -25.641 -4.418 1 98.75 373 LEU B O 1
ATOM 6836 N N . LEU B 1 374 ? -15.594 -27.078 -4.301 1 98.62 374 LEU B N 1
ATOM 6837 C CA . LEU B 1 374 ? -16.422 -28.203 -3.879 1 98.62 374 LEU B CA 1
ATOM 6838 C C . LEU B 1 374 ? -16.406 -28.359 -2.363 1 98.62 374 LEU B C 1
ATOM 6840 O O . LEU B 1 374 ? -16.812 -29.391 -1.833 1 98.62 374 LEU B O 1
ATOM 6844 N N . ALA B 1 375 ? -15.906 -27.344 -1.677 1 98.19 375 ALA B N 1
ATOM 6845 C CA . ALA B 1 375 ? -15.758 -27.422 -0.226 1 98.19 375 ALA B CA 1
ATOM 6846 C C . ALA B 1 375 ? -15.086 -28.719 0.194 1 98.19 375 ALA B C 1
ATOM 6848 O O . ALA B 1 375 ? -15.586 -29.438 1.063 1 98.19 375 ALA B O 1
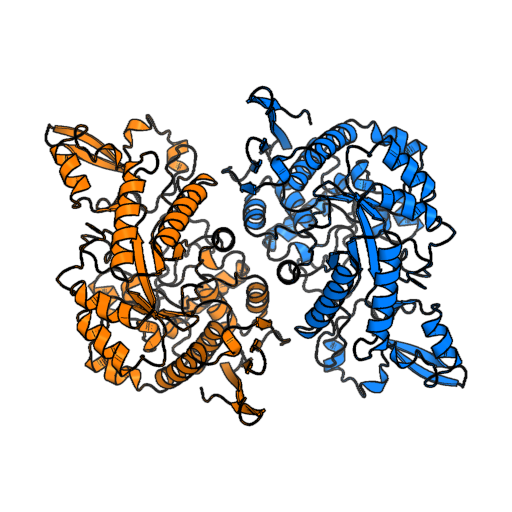ATOM 6849 N N . GLY B 1 376 ? -13.969 -28.969 -0.487 1 96.88 376 GLY B N 1
ATOM 6850 C CA . GLY B 1 376 ? -13.25 -30.203 -0.248 1 96.88 376 GLY B CA 1
ATOM 6851 C C . GLY B 1 376 ? -12.484 -30.203 1.059 1 96.88 376 GLY B C 1
ATOM 6852 O O . GLY B 1 376 ? -12 -29.172 1.506 1 96.88 376 GLY B O 1
ATOM 6853 N N . CYS B 1 377 ? -12.414 -31.406 1.628 1 95.19 377 CYS B N 1
ATOM 6854 C CA . CYS B 1 377 ? -11.641 -31.609 2.852 1 95.19 377 CYS B CA 1
ATOM 6855 C C . CYS B 1 377 ? -10.242 -32.125 2.537 1 95.19 377 CYS B C 1
ATOM 6857 O O . CYS B 1 377 ? -9.938 -32.438 1.386 1 95.19 377 CYS B O 1
ATOM 6859 N N . ASN B 1 378 ? -9.406 -32.156 3.541 1 93.94 378 ASN B N 1
ATOM 6860 C CA . ASN B 1 378 ? -8.039 -32.656 3.402 1 93.94 378 ASN B CA 1
ATOM 6861 C C . ASN B 1 378 ? -8.031 -34.094 2.889 1 93.94 378 ASN B C 1
ATOM 6863 O O . ASN B 1 378 ? -8.758 -34.969 3.398 1 93.94 378 ASN B O 1
ATOM 6867 N N . ASP B 1 379 ? -7.273 -34.344 1.878 1 95 379 ASP B N 1
ATOM 6868 C CA . ASP B 1 379 ? -7.098 -35.719 1.357 1 95 379 ASP B CA 1
ATOM 6869 C C . ASP B 1 379 ? -5.855 -36.375 1.957 1 95 379 ASP B C 1
ATOM 6871 O O . ASP B 1 379 ? -4.824 -36.469 1.294 1 95 379 ASP B O 1
ATOM 6875 N N . HIS B 1 380 ? -6 -36.875 3.129 1 92.75 380 HIS B N 1
ATOM 6876 C CA . HIS B 1 380 ? -4.891 -37.469 3.854 1 92.75 380 HIS B CA 1
ATOM 6877 C C . HIS B 1 380 ? -4.379 -38.719 3.135 1 92.75 380 HIS B C 1
ATOM 6879 O O . HIS B 1 380 ? -3.174 -39 3.133 1 92.75 380 HIS B O 1
ATOM 6885 N N . GLU B 1 381 ? -5.25 -39.438 2.59 1 95.06 381 GLU B N 1
ATOM 6886 C CA . GLU B 1 381 ? -4.875 -40.656 1.889 1 95.06 381 GLU B CA 1
ATOM 6887 C C . GLU B 1 381 ? -3.953 -40.375 0.709 1 95.06 381 GLU B C 1
ATOM 6889 O O . GLU B 1 381 ? -2.922 -41.031 0.538 1 95.06 381 GLU B O 1
ATOM 6894 N N . LEU B 1 382 ? -4.363 -39.406 -0.131 1 94 382 LEU B N 1
ATOM 6895 C CA . LEU B 1 382 ? -3.537 -39.031 -1.272 1 94 382 LEU B CA 1
ATOM 6896 C C . LEU B 1 382 ? -2.168 -38.531 -0.813 1 94 382 LEU B C 1
ATOM 6898 O O . LEU B 1 382 ? -1.146 -38.875 -1.405 1 94 382 LEU B O 1
ATOM 6902 N N . MET B 1 383 ? -2.146 -37.656 0.15 1 91.56 383 MET B N 1
ATOM 6903 C CA . MET B 1 383 ? -0.897 -37.125 0.686 1 91.56 383 MET B CA 1
ATOM 6904 C C . MET B 1 383 ? 0.019 -38.25 1.154 1 91.56 383 MET B C 1
ATOM 6906 O O . MET B 1 383 ? 1.217 -38.219 0.867 1 91.56 383 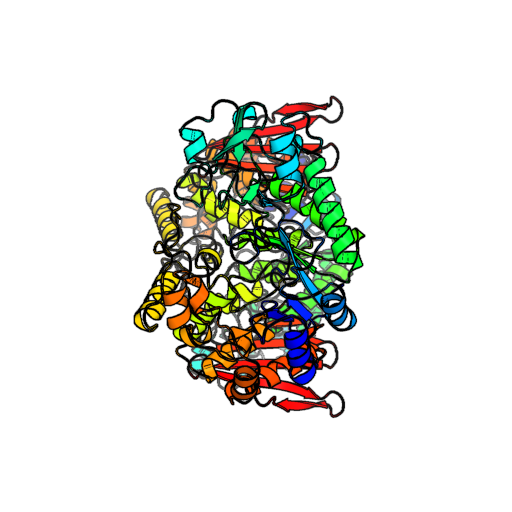MET B O 1
ATOM 6910 N N . GLU B 1 384 ? -0.55 -39.219 1.875 1 92 384 GLU B N 1
ATOM 6911 C CA . GLU B 1 384 ? 0.222 -40.375 2.387 1 92 384 GLU B CA 1
ATOM 6912 C C . GLU B 1 384 ? 0.739 -41.25 1.249 1 92 384 GLU B C 1
ATOM 6914 O O . GLU B 1 384 ? 1.89 -41.688 1.272 1 92 384 GLU B O 1
ATOM 6919 N N . GLN B 1 385 ? -0.049 -41.438 0.341 1 93.94 385 GLN B N 1
ATOM 6920 C CA . GLN B 1 385 ? 0.307 -42.281 -0.791 1 93.94 385 GLN B CA 1
ATOM 6921 C C . GLN B 1 385 ? 1.404 -41.656 -1.636 1 93.94 385 GLN B C 1
ATOM 6923 O O . GLN B 1 385 ? 2.332 -42.344 -2.078 1 93.94 385 GLN B O 1
ATOM 6928 N N . SER B 1 386 ? 1.291 -40.438 -1.934 1 88.06 386 SER B N 1
ATOM 6929 C CA . SER B 1 386 ? 2.229 -39.75 -2.82 1 88.06 386 SER B CA 1
ATOM 6930 C C . SER B 1 386 ? 3.479 -39.312 -2.068 1 88.06 386 SER B C 1
ATOM 6932 O O . SER B 1 386 ? 4.539 -39.125 -2.668 1 88.06 386 SER B O 1
ATOM 6934 N N . GLY B 1 387 ? 3.33 -39.062 -0.771 1 86.5 387 GLY B N 1
ATOM 6935 C CA . GLY B 1 387 ? 4.426 -38.531 0.019 1 86.5 387 GLY B CA 1
ATOM 6936 C C . GLY B 1 387 ? 4.602 -37.031 -0.149 1 86.5 387 GLY B C 1
ATOM 6937 O O . GLY B 1 387 ? 5.477 -36.438 0.474 1 86.5 387 GLY B O 1
ATOM 6938 N N . GLU B 1 388 ? 3.824 -36.406 -1.01 1 83.94 388 GLU B N 1
ATOM 6939 C CA . GLU B 1 388 ? 3.852 -34.969 -1.224 1 83.94 388 GLU B CA 1
ATOM 6940 C C . GLU B 1 388 ? 2.828 -34.25 -0.341 1 83.94 388 GLU B C 1
ATOM 6942 O O . GLU B 1 388 ? 1.62 -34.406 -0.527 1 83.94 388 GLU B O 1
ATOM 6947 N N . LEU B 1 389 ? 3.264 -33.375 0.562 1 84.06 389 LEU B N 1
ATOM 6948 C CA . LEU B 1 389 ? 2.402 -32.719 1.548 1 84.06 389 LEU B CA 1
ATOM 6949 C C . LEU B 1 389 ? 1.316 -31.906 0.865 1 84.06 389 LEU B C 1
ATOM 6951 O O . LEU B 1 389 ? 0.175 -31.859 1.33 1 84.06 389 LEU B O 1
ATOM 6955 N N . ARG B 1 390 ? 1.608 -31.266 -0.239 1 86.94 390 ARG B N 1
ATOM 6956 C CA . ARG B 1 390 ? 0.667 -30.375 -0.922 1 86.94 390 ARG B CA 1
ATOM 6957 C C . ARG B 1 390 ? -0.498 -31.172 -1.507 1 86.94 390 ARG B C 1
ATOM 6959 O O . ARG B 1 390 ? -1.547 -30.609 -1.819 1 86.94 390 ARG B O 1
ATOM 6966 N N . ASP B 1 391 ? -0.316 -32.469 -1.674 1 91 391 ASP B N 1
ATOM 6967 C CA . ASP B 1 391 ? -1.351 -33.312 -2.273 1 91 391 ASP B CA 1
ATOM 6968 C C . ASP B 1 391 ? -2.559 -33.438 -1.348 1 91 391 ASP B C 1
ATOM 6970 O O . ASP B 1 391 ? -3.623 -33.906 -1.768 1 91 391 ASP B O 1
ATOM 6974 N N . ILE B 1 392 ? -2.406 -33 -0.108 1 91.94 392 ILE B N 1
ATOM 6975 C CA . ILE B 1 392 ? -3.52 -32.969 0.835 1 91.94 392 ILE B CA 1
ATOM 6976 C C . ILE B 1 392 ? -4.645 -32.094 0.293 1 91.94 392 ILE B C 1
ATOM 6978 O O . ILE B 1 392 ? -5.812 -32.312 0.63 1 91.94 392 ILE B O 1
ATOM 6982 N N . ASN B 1 393 ? -4.281 -31.156 -0.53 1 93.81 393 ASN B N 1
ATOM 6983 C CA . ASN B 1 393 ? -5.215 -30.203 -1.123 1 93.81 393 ASN B CA 1
ATOM 6984 C C . ASN B 1 393 ? -5.254 -30.328 -2.645 1 93.81 393 ASN B C 1
ATOM 6986 O O . ASN B 1 393 ? -5.477 -29.344 -3.346 1 93.81 393 ASN B O 1
ATOM 6990 N N . ARG B 1 394 ? -4.973 -31.5 -3.17 1 94.94 394 ARG B N 1
ATOM 6991 C CA . ARG B 1 394 ? -4.953 -31.719 -4.613 1 94.94 394 ARG B CA 1
ATOM 6992 C C . ARG B 1 394 ? -5.742 -32.969 -4.988 1 94.94 394 ARG B C 1
ATOM 6994 O O . ARG B 1 394 ? -5.289 -33.781 -5.797 1 94.94 394 ARG B O 1
ATOM 7001 N N . HIS B 1 395 ? -6.84 -33.125 -4.395 1 96.31 395 HIS B N 1
ATOM 7002 C CA . HIS B 1 395 ? -7.688 -34.312 -4.566 1 96.31 395 HIS B CA 1
ATOM 7003 C C . HIS B 1 395 ? -8.062 -34.5 -6.027 1 96.31 395 HIS B C 1
ATOM 7005 O O . HIS B 1 395 ? -8.281 -33.531 -6.758 1 96.31 395 HIS B O 1
ATOM 7011 N N . TYR B 1 396 ? -8.102 -35.781 -6.441 1 97.5 396 TYR B N 1
ATOM 7012 C CA . TYR B 1 396 ? -8.617 -36.188 -7.75 1 97.5 396 TYR B CA 1
ATOM 7013 C C . TYR B 1 396 ? -10.117 -36.469 -7.676 1 97.5 396 TYR B C 1
ATOM 7015 O O . TYR B 1 396 ? -10.531 -37.469 -7.109 1 97.5 396 TYR B O 1
ATOM 7023 N N . TYR B 1 397 ? -10.914 -35.656 -8.273 1 98.5 397 TYR B N 1
ATOM 7024 C CA . TYR B 1 397 ? -12.359 -35.844 -8.258 1 98.5 397 TYR B CA 1
ATOM 7025 C C . TYR B 1 397 ? -12.82 -36.594 -9.5 1 98.5 397 TYR B C 1
ATOM 7027 O O . TYR B 1 397 ? -12.547 -36.188 -10.625 1 98.5 397 TYR B O 1
ATOM 7035 N N . THR B 1 398 ? -13.547 -37.688 -9.258 1 98.12 398 THR B N 1
ATOM 7036 C CA . THR B 1 398 ? -14.258 -38.312 -10.375 1 98.12 398 THR B CA 1
ATOM 7037 C C . THR B 1 398 ? -15.461 -37.469 -10.789 1 98.12 398 THR B C 1
ATOM 7039 O O . THR B 1 398 ? -15.898 -36.594 -10.039 1 98.12 398 THR B O 1
ATOM 7042 N N . LEU B 1 399 ? -15.906 -37.688 -12.016 1 98.12 399 LEU B N 1
ATOM 7043 C CA . LEU B 1 399 ? -17.094 -36.969 -12.469 1 98.12 399 LEU B CA 1
ATOM 7044 C C . LEU B 1 399 ? -18.266 -37.25 -11.539 1 98.12 399 LEU B C 1
ATOM 7046 O O . LEU B 1 399 ? -19.078 -36.344 -11.281 1 98.12 399 LEU B O 1
ATOM 7050 N N . GLU B 1 400 ? -18.406 -38.469 -11.016 1 97.81 400 GLU B N 1
ATOM 7051 C CA . GLU B 1 400 ? -19.469 -38.812 -10.086 1 97.81 400 GLU B CA 1
ATOM 7052 C C . GLU B 1 400 ? -19.359 -38.031 -8.781 1 97.81 400 GLU B C 1
ATOM 7054 O O . GLU B 1 400 ? -20.344 -37.531 -8.258 1 97.81 400 GLU B O 1
ATOM 7059 N N . GLU B 1 401 ? -18.156 -37.938 -8.258 1 97.88 401 GLU B N 1
ATOM 7060 C CA . GLU B 1 401 ? -17.922 -37.156 -7.047 1 97.88 401 GLU B CA 1
ATOM 7061 C C . GLU B 1 401 ? -18.312 -35.719 -7.234 1 97.88 401 GLU B C 1
ATOM 7063 O O . GLU B 1 401 ? -18.906 -35.094 -6.344 1 97.88 401 GLU B O 1
ATOM 7068 N N . VAL B 1 402 ? -17.938 -35.188 -8.391 1 98.31 402 VAL B N 1
ATOM 7069 C CA . VAL B 1 402 ? -18.234 -33.781 -8.68 1 98.31 402 VAL B CA 1
ATOM 7070 C C . VAL B 1 402 ? -19.75 -33.594 -8.688 1 98.31 402 VAL B C 1
ATOM 7072 O O . VAL B 1 402 ? -20.25 -32.625 -8.094 1 98.31 402 VAL B O 1
ATOM 7075 N N . GLU B 1 403 ? -20.484 -34.469 -9.32 1 97.75 403 GLU B N 1
ATOM 7076 C CA . GLU B 1 403 ? -21.938 -34.375 -9.391 1 97.75 403 GLU B CA 1
ATOM 7077 C C . GLU B 1 403 ? -22.562 -34.406 -8.008 1 97.75 403 GLU B C 1
ATOM 7079 O O . GLU B 1 403 ? -23.562 -33.75 -7.746 1 97.75 403 GLU B O 1
ATOM 7084 N N . GLN B 1 404 ? -22.016 -35.188 -7.184 1 98.06 404 GLN B N 1
ATOM 7085 C CA . GLN B 1 404 ? -22.516 -35.312 -5.82 1 98.06 404 GLN B CA 1
ATOM 7086 C C . GLN B 1 404 ? -22.156 -34.062 -4.996 1 98.06 404 GLN B C 1
ATOM 7088 O O . GLN B 1 404 ? -23.016 -33.5 -4.32 1 98.06 404 GLN B O 1
ATOM 7093 N N . ASP B 1 405 ? -20.922 -33.688 -5.043 1 98.06 405 ASP B N 1
ATOM 7094 C CA . ASP B 1 405 ? -20.391 -32.625 -4.191 1 98.06 405 ASP B CA 1
ATOM 7095 C C . ASP B 1 405 ? -20.984 -31.266 -4.578 1 98.06 405 ASP B C 1
ATOM 7097 O O . ASP B 1 405 ? -21.188 -30.391 -3.723 1 98.06 405 ASP B O 1
ATOM 7101 N N . ILE B 1 406 ? -21.281 -31.062 -5.848 1 97.88 406 ILE B N 1
ATOM 7102 C CA . ILE B 1 406 ? -21.781 -29.781 -6.328 1 97.88 406 ILE B CA 1
ATOM 7103 C C . ILE B 1 406 ? -23.172 -29.531 -5.734 1 97.88 406 ILE B C 1
ATOM 7105 O O . ILE B 1 406 ? -23.625 -28.375 -5.699 1 97.88 406 ILE B O 1
ATOM 7109 N N . GLN B 1 407 ? -23.828 -30.578 -5.203 1 97.5 407 GLN B N 1
ATOM 7110 C CA . GLN B 1 407 ? -25.172 -30.469 -4.66 1 97.5 407 GLN B CA 1
ATOM 7111 C C . GLN B 1 407 ? -25.141 -30.156 -3.168 1 97.5 407 GLN B C 1
ATOM 7113 O O . GLN B 1 407 ? -26.172 -29.812 -2.58 1 97.5 407 GLN B O 1
ATOM 7118 N N . LYS B 1 408 ? -23.969 -30.172 -2.561 1 97.75 408 LYS B N 1
ATOM 7119 C CA . LYS B 1 408 ? -23.859 -29.812 -1.15 1 97.75 408 LYS B CA 1
ATOM 7120 C C . LYS B 1 408 ? -24.438 -28.422 -0.9 1 97.75 408 LYS B C 1
ATOM 7122 O O . LYS B 1 408 ? -24.25 -27.5 -1.708 1 97.75 408 LYS B O 1
ATOM 7127 N N . PRO B 1 409 ? -25.141 -28.281 0.187 1 97.75 409 PRO B N 1
ATOM 7128 C CA . PRO B 1 409 ? -25.734 -26.969 0.479 1 97.75 409 PRO B CA 1
ATOM 7129 C C . PRO B 1 409 ? -24.703 -25.844 0.49 1 97.75 409 PRO B C 1
ATOM 7131 O O . PRO B 1 409 ? -24.953 -24.766 -0.065 1 97.75 409 PRO B O 1
ATOM 7134 N N . VAL B 1 410 ? -23.594 -26.016 1.07 1 98.19 410 VAL B N 1
ATOM 7135 C CA . VAL B 1 410 ? -22.562 -24.984 1.153 1 98.19 410 VAL B CA 1
ATOM 7136 C C . VAL B 1 410 ? -22.078 -24.625 -0.249 1 98.19 410 VAL B C 1
ATOM 7138 O O . VAL B 1 410 ? -21.797 -23.469 -0.536 1 98.19 410 VAL B O 1
ATOM 7141 N N . VAL B 1 411 ? -21.969 -25.609 -1.129 1 98.75 411 VAL B N 1
ATOM 7142 C CA . VAL B 1 411 ? -21.5 -25.375 -2.494 1 98.75 411 VAL B CA 1
ATOM 7143 C C . VAL B 1 411 ? -22.562 -24.609 -3.273 1 98.75 411 VAL B C 1
ATOM 7145 O O . VAL B 1 411 ? -22.25 -23.719 -4.062 1 98.75 411 VAL B O 1
ATOM 7148 N N . GLN B 1 412 ? -23.828 -24.953 -3.006 1 98.25 412 GLN B N 1
ATOM 7149 C CA . GLN B 1 412 ? -24.922 -24.234 -3.654 1 98.25 412 GLN B CA 1
ATOM 7150 C C . GLN B 1 412 ? -24.922 -22.766 -3.232 1 98.25 412 GLN B C 1
ATOM 7152 O O . GLN B 1 412 ? -25.156 -21.875 -4.055 1 98.25 412 GLN B O 1
ATOM 7157 N N . ARG B 1 413 ? -24.688 -22.516 -1.965 1 98.25 413 ARG B N 1
ATOM 7158 C CA . ARG B 1 413 ? -24.547 -21.156 -1.473 1 98.25 413 ARG B CA 1
ATOM 7159 C C . ARG B 1 413 ? -23.375 -20.438 -2.145 1 98.25 413 ARG B C 1
ATOM 7161 O O . ARG B 1 413 ? -23.5 -19.281 -2.555 1 98.25 413 ARG B O 1
ATOM 7168 N N . LEU B 1 414 ? -22.281 -21.109 -2.256 1 98.69 414 LEU B N 1
ATOM 7169 C CA . LEU B 1 414 ? -21.094 -20.547 -2.9 1 98.69 414 LEU B CA 1
ATOM 7170 C C . LEU B 1 414 ? -21.375 -20.203 -4.359 1 98.69 414 LEU B C 1
ATOM 7172 O O . LEU B 1 414 ? -21.016 -19.141 -4.836 1 98.69 414 LEU B O 1
ATOM 7176 N N . LEU B 1 415 ? -22.047 -21.125 -5.066 1 98.62 415 LEU B N 1
ATOM 7177 C CA . LEU B 1 415 ? -22.375 -20.906 -6.469 1 98.62 415 LEU B CA 1
ATOM 7178 C C . LEU B 1 415 ? -23.281 -19.688 -6.637 1 98.62 415 LEU B C 1
ATOM 7180 O O . LEU B 1 415 ? -23.125 -18.922 -7.598 1 98.62 415 LEU B O 1
ATOM 7184 N N . SER B 1 416 ? -24.156 -19.531 -5.711 1 98.25 416 SER B N 1
ATOM 7185 C CA . SER B 1 416 ? -25.016 -18.344 -5.742 1 98.25 416 SER B CA 1
ATOM 7186 C C . SER B 1 416 ? -24.188 -17.062 -5.625 1 98.25 416 SER B C 1
ATOM 7188 O O . SER B 1 416 ? -24.406 -16.109 -6.371 1 98.25 416 SER B O 1
ATOM 7190 N N . LEU B 1 417 ? -23.25 -17.047 -4.742 1 98.69 417 LEU B N 1
ATOM 7191 C CA . LEU B 1 417 ? -22.359 -15.914 -4.57 1 98.69 417 LEU B CA 1
ATOM 7192 C C . LEU B 1 417 ? -21.516 -15.68 -5.824 1 98.69 417 LEU B C 1
ATOM 7194 O O . LEU B 1 417 ? -21.328 -14.539 -6.25 1 98.69 417 LEU B O 1
ATOM 7198 N N . MET B 1 418 ? -21.062 -16.75 -6.367 1 98.81 418 MET B N 1
ATOM 7199 C CA . MET B 1 418 ? -20.219 -16.656 -7.559 1 98.81 418 MET B CA 1
ATOM 7200 C C . MET B 1 418 ? -21 -16.062 -8.734 1 98.81 418 MET B C 1
ATOM 7202 O O . MET B 1 418 ? -20.484 -15.219 -9.461 1 98.81 418 MET B O 1
ATOM 7206 N N . LYS B 1 419 ? -22.219 -16.531 -8.922 1 98.56 419 LYS B N 1
ATOM 7207 C CA . LYS B 1 419 ? -23.062 -16 -9.992 1 98.56 419 LYS B CA 1
ATOM 7208 C C . LYS B 1 419 ? -23.312 -14.508 -9.805 1 98.56 419 LYS B C 1
ATOM 7210 O O . LYS B 1 419 ? -23.234 -13.734 -10.766 1 98.56 419 LYS B O 1
ATOM 7215 N N . PHE B 1 420 ? -23.562 -14.164 -8.586 1 98.44 420 PHE B N 1
ATOM 7216 C CA . PHE B 1 420 ? -23.797 -12.758 -8.273 1 98.44 420 PHE B CA 1
ATOM 7217 C C . PHE B 1 420 ? -22.562 -11.914 -8.562 1 98.44 420 PHE B C 1
ATOM 7219 O O . PHE B 1 420 ? -22.641 -10.898 -9.25 1 98.44 420 PHE B O 1
ATOM 7226 N N . ARG B 1 421 ? -21.406 -12.305 -8.094 1 98.75 421 ARG B N 1
ATOM 7227 C CA . ARG B 1 421 ? -20.141 -11.594 -8.242 1 98.75 421 ARG B CA 1
ATOM 7228 C C . ARG B 1 421 ? -19.781 -11.43 -9.719 1 98.75 421 ARG B C 1
ATOM 7230 O O . ARG B 1 421 ? -19.234 -10.398 -10.125 1 98.75 421 ARG B O 1
ATOM 7237 N N . SER B 1 422 ? -20.062 -12.43 -10.492 1 98.62 422 SER B N 1
ATOM 7238 C CA . SER B 1 422 ? -19.609 -12.477 -11.883 1 98.62 422 SER B CA 1
ATOM 7239 C C . SER B 1 422 ? -20.531 -11.672 -12.789 1 98.62 422 SER B C 1
ATOM 7241 O O . SER B 1 422 ? -20.172 -11.336 -13.914 1 98.62 422 SER B O 1
ATOM 7243 N N . ASN B 1 423 ? -21.719 -11.312 -12.273 1 97.69 423 ASN B N 1
ATOM 7244 C CA . ASN B 1 423 ? -22.688 -10.797 -13.234 1 97.69 423 ASN B CA 1
ATOM 7245 C C . ASN B 1 423 ? -23.25 -9.453 -12.797 1 97.69 423 ASN B C 1
ATOM 7247 O O . ASN B 1 423 ? -23.797 -8.703 -13.617 1 97.69 423 ASN B O 1
ATOM 7251 N N . TYR B 1 424 ? -23.203 -9.148 -11.5 1 97.94 424 TYR B N 1
ATOM 7252 C CA . TYR B 1 424 ? -23.828 -7.902 -11.055 1 97.94 424 TYR B CA 1
ATOM 7253 C C . TYR B 1 424 ? -22.953 -6.707 -11.422 1 97.94 424 TYR B C 1
ATOM 7255 O O . TYR B 1 424 ? -21.797 -6.633 -11.016 1 97.94 424 TYR B O 1
ATOM 7263 N N . PRO B 1 425 ? -23.406 -5.652 -12.062 1 97.44 425 PRO B N 1
ATOM 7264 C CA . PRO B 1 425 ? -22.609 -4.602 -12.703 1 97.44 425 PRO B CA 1
ATOM 7265 C C . PRO B 1 425 ? -21.906 -3.693 -11.695 1 97.44 425 PRO B C 1
ATOM 7267 O O . PRO B 1 425 ? -20.953 -2.998 -12.039 1 97.44 425 PRO B O 1
ATOM 7270 N N . ALA B 1 426 ? -22.375 -3.674 -10.461 1 98.25 426 ALA B N 1
ATOM 7271 C CA . ALA B 1 426 ? -21.797 -2.773 -9.469 1 98.25 426 ALA B CA 1
ATOM 7272 C C . ALA B 1 426 ? -20.297 -3.018 -9.305 1 98.25 426 ALA B C 1
ATOM 7274 O O . ALA B 1 426 ? -19.531 -2.086 -9.031 1 98.25 426 ALA B O 1
ATOM 7275 N N . PHE B 1 427 ? -19.859 -4.215 -9.523 1 98.38 427 PHE B N 1
ATOM 7276 C CA . PHE B 1 427 ? -18.484 -4.598 -9.25 1 98.38 427 PHE B CA 1
ATOM 7277 C C . PHE B 1 427 ? -17.531 -3.961 -10.258 1 98.38 427 PHE B C 1
ATOM 7279 O O . PHE B 1 427 ? -16.312 -3.957 -10.062 1 98.38 427 PHE B O 1
ATOM 7286 N N . ASP B 1 428 ? -18.016 -3.379 -11.32 1 96.75 428 ASP B N 1
ATOM 7287 C CA . ASP B 1 428 ? -17.203 -2.652 -12.297 1 96.75 428 ASP B CA 1
ATOM 7288 C C . ASP B 1 428 ? -17.031 -1.19 -11.891 1 96.75 428 ASP B C 1
ATOM 7290 O O . ASP B 1 428 ? -16.391 -0.417 -12.602 1 96.75 428 ASP B O 1
ATOM 7294 N N . GLY B 1 429 ? -17.641 -0.863 -10.773 1 96.62 429 GLY B N 1
ATOM 7295 C CA . GLY B 1 429 ? -17.594 0.514 -10.305 1 96.62 429 GLY B CA 1
ATOM 7296 C C . GLY B 1 429 ? -16.547 0.743 -9.227 1 96.62 429 GLY B C 1
ATOM 7297 O O . GLY B 1 429 ? -15.391 0.345 -9.375 1 96.62 429 GLY B O 1
ATOM 7298 N N . HIS B 1 430 ? -16.938 1.396 -8.172 1 95.06 430 HIS B N 1
ATOM 7299 C CA . HIS B 1 430 ? -16 1.788 -7.133 1 95.06 430 HIS B CA 1
ATOM 7300 C C . HIS B 1 430 ? -16.266 1.024 -5.836 1 95.06 430 HIS B C 1
ATOM 7302 O O . HIS B 1 430 ? -17.406 0.776 -5.477 1 95.06 430 HIS B O 1
ATOM 7308 N N . PHE B 1 431 ? -15.18 0.623 -5.191 1 97.75 431 PHE B N 1
ATOM 7309 C CA . PHE B 1 431 ? -15.219 -0.078 -3.914 1 97.75 431 PHE B CA 1
ATOM 7310 C C . PHE B 1 431 ? -15.375 0.907 -2.76 1 97.75 431 PHE B C 1
ATOM 7312 O O . PHE B 1 431 ? -14.734 1.963 -2.75 1 97.75 431 PHE B O 1
ATOM 7319 N N . GLU B 1 432 ? -16.203 0.486 -1.765 1 96.75 432 GLU B N 1
ATOM 7320 C CA . GLU B 1 432 ? -16.391 1.271 -0.549 1 96.75 432 GLU B CA 1
ATOM 7321 C C . GLU B 1 432 ? -16.234 0.402 0.697 1 96.75 432 GLU B C 1
ATOM 7323 O O . GLU B 1 432 ? -16.953 -0.591 0.853 1 96.75 432 GLU B O 1
ATOM 7328 N N . LEU B 1 433 ? -15.297 0.761 1.489 1 97.75 433 LEU B N 1
ATOM 7329 C CA . LEU B 1 433 ? -15.273 0.208 2.84 1 97.75 433 LEU B CA 1
ATOM 7330 C C . LEU B 1 433 ? -16.172 1.008 3.773 1 97.75 433 LEU B C 1
ATOM 7332 O O . LEU B 1 433 ? -15.977 2.211 3.959 1 97.75 433 LEU B O 1
ATOM 7336 N N . ASN B 1 434 ? -17.188 0.401 4.289 1 97.44 434 ASN B N 1
ATOM 7337 C CA . ASN B 1 434 ? -18.141 1.077 5.164 1 97.44 434 ASN B CA 1
ATOM 7338 C C . ASN B 1 434 ? -17.781 0.892 6.633 1 97.44 434 ASN B C 1
ATOM 7340 O O . ASN B 1 434 ? -17.188 -0.116 7.008 1 97.44 434 ASN B O 1
ATOM 7344 N N . TYR B 1 435 ? -18.172 1.851 7.418 1 95.81 435 TYR B N 1
ATOM 7345 C CA . TYR B 1 435 ? -17.922 1.803 8.852 1 95.81 435 TYR B CA 1
ATOM 7346 C C . TYR B 1 435 ? -18.516 0.547 9.477 1 95.81 435 TYR B C 1
ATOM 7348 O O . TYR B 1 435 ? -19.641 0.174 9.164 1 95.81 435 TYR B O 1
ATOM 7356 N N . SER B 1 436 ? -17.719 -0.144 10.234 1 96.62 436 SER B N 1
ATOM 7357 C CA . SER B 1 436 ? -18.125 -1.291 11.039 1 96.62 436 SER B CA 1
ATOM 7358 C C . SER B 1 436 ? -17.266 -1.431 12.289 1 96.62 436 SER B C 1
ATOM 7360 O O . SER B 1 436 ? -16.156 -0.876 12.352 1 96.62 436 SER B O 1
ATOM 7362 N N . ASN B 1 437 ? -17.781 -2.076 13.258 1 93.88 437 ASN B N 1
ATOM 7363 C CA . ASN B 1 437 ? -16.969 -2.309 14.453 1 93.88 437 ASN B CA 1
ATOM 7364 C C . ASN B 1 437 ? -15.891 -3.357 14.195 1 93.88 437 ASN B C 1
ATOM 7366 O O . ASN B 1 437 ? -15.766 -3.867 13.078 1 93.88 437 ASN B O 1
ATOM 7370 N N . ASN B 1 438 ? -15.141 -3.736 15.227 1 95.25 438 ASN B N 1
ATOM 7371 C CA . ASN B 1 438 ? -13.984 -4.598 15.055 1 95.25 438 ASN B CA 1
ATOM 7372 C C . ASN B 1 438 ? -14.391 -6.055 14.852 1 95.25 438 ASN B C 1
ATOM 7374 O O . ASN B 1 438 ? -13.586 -6.871 14.398 1 95.25 438 ASN B O 1
ATOM 7378 N N . SER B 1 439 ? -15.594 -6.43 15.188 1 97.69 439 SER B N 1
ATOM 7379 C CA . SER B 1 439 ? -16.047 -7.812 15.062 1 97.69 439 SER B CA 1
ATOM 7380 C C . SER B 1 439 ? -16.969 -7.988 13.859 1 97.69 439 SER B C 1
ATOM 7382 O O . SER B 1 439 ? -17.719 -8.961 13.781 1 97.69 439 SER B O 1
ATOM 7384 N N . SER B 1 440 ? -16.969 -7.02 12.992 1 98.12 440 SER B N 1
ATOM 7385 C CA . SER B 1 440 ? -17.719 -7.098 11.742 1 98.12 440 SER B CA 1
ATOM 7386 C C . SER B 1 440 ? -16.969 -6.398 10.609 1 98.12 440 SER B C 1
ATOM 7388 O O . SER B 1 440 ? -15.969 -5.715 10.836 1 98.12 440 SER B O 1
ATOM 7390 N N . VAL B 1 441 ? -17.406 -6.594 9.422 1 98.62 441 VAL B N 1
ATOM 7391 C CA . VAL B 1 441 ? -16.875 -5.879 8.258 1 98.62 441 VAL B CA 1
ATOM 7392 C C . VAL B 1 441 ? -18 -5.562 7.289 1 98.62 441 VAL B C 1
ATOM 7394 O O . VAL B 1 441 ? -18.906 -6.383 7.09 1 98.62 441 VAL B O 1
ATOM 7397 N N . ALA B 1 442 ? -18.031 -4.375 6.828 1 98.62 442 ALA B N 1
ATOM 7398 C CA . ALA B 1 442 ? -19.016 -3.891 5.867 1 98.62 442 ALA B CA 1
ATOM 7399 C C . ALA B 1 442 ? -18.344 -3.365 4.602 1 98.62 442 ALA B C 1
ATOM 7401 O O . ALA B 1 442 ? -17.469 -2.504 4.672 1 98.62 442 ALA B O 1
ATOM 7402 N N . MET B 1 443 ? -18.734 -3.916 3.473 1 98.81 443 MET B N 1
ATOM 7403 C CA . MET B 1 443 ? -18.156 -3.578 2.174 1 98.81 443 MET B CA 1
ATOM 7404 C C . MET B 1 443 ? -19.25 -3.291 1.153 1 98.81 443 MET B C 1
ATOM 7406 O O . MET B 1 443 ? -20.359 -3.832 1.251 1 98.81 443 MET B O 1
ATOM 7410 N N . ALA B 1 444 ? -18.906 -2.469 0.151 1 98.69 444 ALA B N 1
ATOM 7411 C CA . ALA B 1 444 ? -19.906 -2.164 -0.87 1 98.69 444 ALA B CA 1
ATOM 7412 C C . ALA B 1 444 ? -19.25 -1.818 -2.199 1 98.69 444 ALA B C 1
ATOM 7414 O O . ALA B 1 444 ? -18.047 -1.512 -2.244 1 98.69 444 ALA B O 1
ATOM 7415 N N . TRP B 1 445 ? -20.031 -1.993 -3.244 1 98.62 445 TRP B N 1
ATOM 7416 C CA . TRP B 1 445 ? -19.672 -1.567 -4.594 1 98.62 445 TRP B CA 1
ATOM 7417 C C . TRP B 1 445 ? -20.781 -0.727 -5.215 1 98.62 445 TRP B C 1
ATOM 7419 O O . TRP B 1 445 ? -21.969 -1.018 -5.035 1 98.62 445 TRP B O 1
ATOM 7429 N N . ARG B 1 446 ? -20.344 0.3 -5.926 1 97.12 446 ARG B N 1
ATOM 7430 C CA . ARG B 1 446 ? -21.297 1.186 -6.59 1 97.12 446 ARG B CA 1
ATOM 7431 C C . ARG B 1 446 ? -20.859 1.468 -8.031 1 97.12 446 ARG B C 1
ATOM 7433 O O . ARG B 1 446 ? -19.688 1.719 -8.297 1 97.12 446 ARG B O 1
ATOM 7440 N N . HIS B 1 447 ? -21.797 1.366 -8.93 1 97.19 447 HIS B N 1
ATOM 7441 C CA . HIS B 1 447 ? -21.656 1.742 -10.336 1 97.19 447 HIS B CA 1
ATOM 7442 C C . HIS B 1 447 ? -22.953 2.322 -10.883 1 97.19 447 HIS B C 1
ATOM 7444 O O . HIS B 1 447 ? -23.859 1.578 -11.25 1 97.19 447 HIS B O 1
ATOM 7450 N N . GLY B 1 448 ? -23.031 3.635 -11 1 94.94 448 GLY B N 1
ATOM 7451 C CA . GLY B 1 448 ? -24.297 4.246 -11.352 1 94.94 448 GLY B CA 1
ATOM 7452 C C . GLY B 1 448 ? -25.406 3.918 -10.375 1 94.94 448 GLY B C 1
ATOM 7453 O O . GLY B 1 448 ? -25.266 4.121 -9.164 1 94.94 448 GLY B O 1
ATOM 7454 N N . ASP B 1 449 ? -26.438 3.279 -10.93 1 95.56 449 ASP B N 1
ATOM 7455 C CA . ASP B 1 449 ? -27.578 2.957 -10.094 1 95.56 449 ASP B CA 1
ATOM 7456 C C . ASP B 1 449 ? -27.406 1.599 -9.422 1 95.56 449 ASP B C 1
ATOM 7458 O O . ASP B 1 449 ? -28.172 1.246 -8.516 1 95.56 449 ASP B O 1
ATOM 7462 N N . TYR B 1 450 ? -26.406 0.918 -9.852 1 97.69 450 TYR B N 1
ATOM 7463 C CA . TYR B 1 450 ? -26.156 -0.396 -9.266 1 97.69 450 TYR B CA 1
ATOM 7464 C C . TYR B 1 450 ? -25.375 -0.279 -7.961 1 97.69 450 TYR B C 1
ATOM 7466 O O . TYR B 1 450 ? -24.359 0.42 -7.898 1 97.69 450 TYR B O 1
ATOM 7474 N N . TYR B 1 451 ? -25.922 -0.875 -6.945 1 97.88 451 TYR B N 1
ATOM 7475 C CA . TYR B 1 451 ? -25.312 -0.848 -5.625 1 97.88 451 TYR B CA 1
ATOM 7476 C C . TYR B 1 451 ? -25.469 -2.186 -4.918 1 97.88 451 TYR B C 1
ATOM 7478 O O . TYR B 1 451 ? -26.547 -2.807 -4.992 1 97.88 451 TYR B O 1
ATOM 7486 N N . CYS B 1 452 ? -24.422 -2.68 -4.328 1 98.62 452 CYS B N 1
ATOM 7487 C CA . CYS B 1 452 ? -24.516 -3.863 -3.48 1 98.62 452 CYS B CA 1
ATOM 7488 C C . CYS B 1 452 ? -23.703 -3.691 -2.205 1 98.62 452 CYS B C 1
ATOM 7490 O O . CYS B 1 452 ? -22.734 -2.928 -2.182 1 98.62 452 CYS B O 1
ATOM 7492 N N . HIS B 1 453 ? -24.172 -4.336 -1.169 1 98.56 453 HIS B N 1
ATOM 7493 C CA . HIS B 1 453 ? -23.609 -4.184 0.172 1 98.56 453 HIS B CA 1
ATOM 7494 C C . HIS B 1 453 ? -23.469 -5.535 0.867 1 98.56 453 HIS B C 1
ATOM 7496 O O . HIS B 1 453 ? -24.359 -6.387 0.765 1 98.56 453 HIS B O 1
ATOM 7502 N N . LEU B 1 454 ? -22.312 -5.766 1.448 1 98.81 454 LEU B N 1
ATOM 7503 C CA . LEU B 1 454 ? -22.016 -6.957 2.236 1 98.81 454 LEU B CA 1
ATOM 7504 C C . LEU B 1 454 ? -21.781 -6.594 3.701 1 98.81 454 LEU B C 1
ATOM 7506 O O . LEU B 1 454 ? -21 -5.695 4.012 1 98.81 454 LEU B O 1
ATOM 7510 N N . PHE B 1 455 ? -22.484 -7.207 4.586 1 98.62 455 PHE B N 1
ATOM 7511 C CA . PHE B 1 455 ? -22.219 -7.148 6.02 1 98.62 455 PHE B CA 1
ATOM 7512 C C . PHE B 1 455 ? -21.938 -8.539 6.574 1 98.62 455 PHE B C 1
ATOM 7514 O O . PHE B 1 455 ? -22.719 -9.461 6.375 1 98.62 455 PHE B O 1
ATOM 7521 N N . VAL B 1 456 ? -20.781 -8.711 7.191 1 98.69 456 VAL B N 1
ATOM 7522 C CA . VAL B 1 456 ? -20.406 -9.977 7.812 1 98.69 456 VAL B CA 1
ATOM 7523 C C . VAL B 1 456 ? -20.203 -9.781 9.312 1 98.69 456 VAL B C 1
ATOM 7525 O O . VAL B 1 456 ? -19.391 -8.938 9.727 1 98.69 456 VAL B O 1
ATOM 7528 N N . ASP B 1 457 ? -20.969 -10.453 10.117 1 98.25 457 ASP B N 1
ATOM 7529 C CA . ASP B 1 457 ? -20.703 -10.57 11.547 1 98.25 457 ASP B CA 1
ATOM 7530 C C . ASP B 1 457 ? -19.688 -11.68 11.828 1 98.25 457 ASP B C 1
ATOM 7532 O O . ASP B 1 457 ? -19.953 -12.852 11.586 1 98.25 457 ASP B O 1
ATOM 7536 N N . LEU B 1 458 ? -18.562 -11.352 12.344 1 98.19 458 LEU B N 1
ATOM 7537 C CA . LEU B 1 458 ? -17.469 -12.305 12.477 1 98.19 458 LEU B CA 1
ATOM 7538 C C . LEU B 1 458 ? -17.672 -13.211 13.68 1 98.19 458 LEU B C 1
ATOM 7540 O O . LEU B 1 458 ? -17.109 -14.297 13.75 1 98.19 458 LEU B O 1
ATOM 7544 N N . ASN B 1 459 ? -18.438 -12.719 14.656 1 96.62 459 ASN B N 1
ATOM 7545 C CA . ASN B 1 459 ? -18.734 -13.555 15.812 1 96.62 459 ASN B CA 1
ATOM 7546 C C . ASN B 1 459 ? -19.641 -14.719 15.453 1 96.62 459 ASN B C 1
ATOM 7548 O O . ASN B 1 459 ? -19.375 -15.867 15.812 1 96.62 459 ASN B O 1
ATOM 7552 N N . PHE B 1 460 ? -20.625 -14.422 14.68 1 95.12 460 PHE B N 1
ATOM 7553 C CA . PHE B 1 460 ? -21.641 -15.422 14.359 1 95.12 460 PHE B CA 1
ATOM 7554 C C . PHE B 1 460 ? -21.438 -15.969 12.953 1 95.12 460 PHE B C 1
ATOM 7556 O O . PHE B 1 460 ? -22.141 -16.875 12.531 1 95.12 460 PHE B O 1
ATOM 7563 N N . LYS B 1 461 ? -20.547 -15.453 12.211 1 96.38 461 LYS B N 1
ATOM 7564 C CA . LYS B 1 461 ? -20.234 -15.852 10.844 1 96.38 461 LYS B CA 1
ATOM 7565 C C . LYS B 1 461 ? -21.453 -15.703 9.93 1 96.38 461 LYS B C 1
ATOM 7567 O O . LYS B 1 461 ? -21.688 -16.531 9.055 1 96.38 461 LYS B O 1
ATOM 7572 N N . THR B 1 462 ? -22.25 -14.711 10.203 1 96.56 462 THR B N 1
ATOM 7573 C CA . THR B 1 462 ? -23.422 -14.461 9.367 1 96.56 462 THR B CA 1
ATOM 7574 C C . THR B 1 462 ? -23.094 -13.477 8.25 1 96.56 462 THR B C 1
ATOM 7576 O O . THR B 1 462 ? -22.312 -12.539 8.445 1 96.56 462 THR B O 1
ATOM 7579 N N . VAL B 1 463 ? -23.703 -13.75 7.109 1 98.06 463 VAL B N 1
ATOM 7580 C CA . VAL B 1 463 ? -23.469 -12.961 5.906 1 98.06 463 VAL B CA 1
ATOM 7581 C C . VAL B 1 463 ? -24.781 -12.375 5.406 1 98.06 463 VAL B C 1
ATOM 7583 O O . VAL B 1 463 ? -25.781 -13.086 5.273 1 98.06 463 VAL B O 1
ATOM 7586 N N . LYS B 1 464 ? -24.797 -11.094 5.219 1 98.19 464 LYS B N 1
ATOM 7587 C CA . LYS B 1 464 ? -25.922 -10.414 4.59 1 98.19 464 LYS B CA 1
ATOM 7588 C C . LYS B 1 464 ? -25.484 -9.633 3.354 1 98.19 464 LYS B C 1
ATOM 7590 O O . LYS B 1 464 ? -24.625 -8.75 3.443 1 98.19 464 LYS B O 1
ATOM 7595 N N . VAL B 1 465 ? -26.031 -9.977 2.213 1 98.56 465 VAL B N 1
ATOM 7596 C CA . VAL B 1 465 ? -25.766 -9.258 0.967 1 98.56 465 VAL B CA 1
ATOM 7597 C C . VAL B 1 465 ? -27.062 -8.617 0.461 1 98.56 465 VAL B C 1
ATOM 7599 O O . VAL B 1 465 ? -28.078 -9.289 0.303 1 98.56 465 VAL B O 1
ATOM 7602 N N . THR B 1 466 ? -27 -7.352 0.249 1 98.25 466 THR B N 1
ATOM 7603 C CA . THR B 1 466 ? -28.109 -6.629 -0.364 1 98.25 466 THR B CA 1
ATOM 7604 C C . THR B 1 466 ? -27.672 -5.949 -1.656 1 98.25 466 THR B C 1
ATOM 7606 O O . THR B 1 466 ? -26.484 -5.672 -1.842 1 98.25 466 THR B O 1
ATOM 7609 N N . TYR B 1 467 ? -28.594 -5.797 -2.566 1 98.12 467 TYR B N 1
ATOM 7610 C CA . TYR B 1 467 ? -28.281 -5.125 -3.82 1 98.12 467 TYR B CA 1
ATOM 7611 C C . TYR B 1 467 ? -29.516 -4.418 -4.379 1 98.12 467 TYR B C 1
ATOM 7613 O O . TYR B 1 467 ? -30.641 -4.727 -3.99 1 98.12 467 TYR B O 1
ATOM 7621 N N . THR B 1 468 ? -29.281 -3.477 -5.188 1 97 468 THR B N 1
ATOM 7622 C CA . THR B 1 468 ? -30.344 -2.678 -5.766 1 97 468 THR B CA 1
ATOM 7623 C C . THR B 1 468 ? -30.859 -3.314 -7.055 1 97 468 THR B C 1
ATOM 7625 O O . THR B 1 468 ? -30.078 -3.582 -7.973 1 97 468 THR B O 1
ATOM 7628 N N . ASP B 1 469 ? -32.156 -3.613 -7.098 1 94.31 469 ASP B N 1
ATOM 7629 C CA . ASP B 1 469 ? -32.844 -3.92 -8.359 1 94.31 469 ASP B CA 1
ATOM 7630 C C . ASP B 1 469 ? -33.094 -2.648 -9.164 1 94.31 469 ASP B C 1
ATOM 7632 O O . ASP B 1 469 ? -34 -1.88 -8.836 1 94.31 469 ASP B O 1
ATOM 7636 N N . VAL B 1 470 ? -32.406 -2.502 -10.117 1 90.44 470 VAL B N 1
ATOM 7637 C CA . VAL B 1 470 ? -32.406 -1.218 -10.812 1 90.44 470 VAL B CA 1
ATOM 7638 C C . VAL B 1 470 ? -33.75 -1.028 -11.539 1 90.44 470 VAL B C 1
ATOM 7640 O O . VAL B 1 470 ? -34.188 0.103 -11.75 1 90.44 470 VAL B O 1
ATOM 7643 N N . GLU B 1 471 ? -34.375 -2.078 -11.984 1 90.5 471 GLU B N 1
ATOM 7644 C CA . GLU B 1 471 ? -35.688 -1.975 -12.648 1 90.5 471 GLU B CA 1
ATOM 7645 C C . GLU B 1 471 ? -36.75 -1.49 -11.68 1 90.5 471 GLU B C 1
ATOM 7647 O O . GLU B 1 471 ? -37.562 -0.627 -12.023 1 90.5 471 GLU B O 1
ATOM 7652 N N . THR B 1 472 ? -36.75 -1.892 -10.484 1 92.38 472 THR B N 1
ATOM 7653 C CA . THR B 1 472 ? -37.812 -1.562 -9.516 1 92.38 472 THR B CA 1
ATOM 7654 C C . THR B 1 472 ? -37.312 -0.503 -8.531 1 92.38 472 THR B C 1
ATOM 7656 O O . THR B 1 472 ? -38.094 0.136 -7.848 1 92.38 472 THR B O 1
ATOM 7659 N N . GLY B 1 473 ? -36 -0.375 -8.422 1 90.38 473 GLY B N 1
ATOM 7660 C CA . GLY B 1 473 ? -35.438 0.56 -7.477 1 90.38 473 GLY B CA 1
ATOM 7661 C C . GLY B 1 473 ? -35.375 0.023 -6.059 1 90.38 473 GLY B C 1
ATOM 7662 O O . GLY B 1 473 ? -34.875 0.694 -5.148 1 90.38 473 GLY B O 1
ATOM 7663 N N . GLU B 1 474 ? -35.75 -1.246 -5.895 1 93.19 474 GLU B N 1
ATOM 7664 C CA . GLU B 1 474 ? -35.844 -1.82 -4.559 1 93.19 474 GLU B CA 1
ATOM 7665 C C . GLU B 1 474 ? -34.562 -2.523 -4.145 1 93.19 474 GLU B C 1
ATOM 7667 O O . GLU B 1 474 ? -33.812 -2.988 -4.996 1 93.19 474 GLU B O 1
ATOM 7672 N N . THR B 1 475 ? -34.375 -2.535 -2.828 1 95.06 475 THR B N 1
ATOM 7673 C CA . THR B 1 475 ? -33.281 -3.303 -2.254 1 95.06 475 THR B CA 1
ATOM 7674 C C . THR B 1 475 ? -33.656 -4.773 -2.125 1 95.06 475 THR B C 1
ATOM 7676 O O . THR B 1 475 ? -34.719 -5.105 -1.565 1 95.06 475 THR B O 1
ATOM 7679 N N . ARG B 1 476 ? -32.844 -5.672 -2.662 1 95.94 476 ARG B N 1
ATOM 7680 C CA . ARG B 1 476 ? -33.031 -7.113 -2.598 1 95.94 476 ARG B CA 1
ATOM 7681 C C . ARG B 1 476 ? -31.953 -7.777 -1.753 1 95.94 476 ARG B C 1
ATOM 7683 O O . ARG B 1 476 ? -30.906 -7.184 -1.5 1 95.94 476 ARG B O 1
ATOM 7690 N N . HIS B 1 477 ? -32.312 -8.953 -1.281 1 95.94 477 HIS B N 1
ATOM 7691 C CA . HIS B 1 477 ? -31.375 -9.766 -0.518 1 95.94 477 HIS B CA 1
ATOM 7692 C C . HIS B 1 477 ? -30.906 -10.969 -1.324 1 95.94 477 HIS B C 1
ATOM 7694 O O . HIS B 1 477 ? -31.703 -11.602 -2.031 1 95.94 477 HIS B O 1
ATOM 7700 N N . LEU B 1 478 ? -29.625 -11.141 -1.266 1 93.75 478 LEU B N 1
ATOM 7701 C CA . LEU B 1 478 ? -29.109 -12.359 -1.87 1 93.75 478 LEU B CA 1
ATOM 7702 C C . LEU B 1 478 ? -29.141 -13.523 -0.88 1 93.75 478 LEU B C 1
ATOM 7704 O O . LEU B 1 478 ? -28.641 -13.398 0.241 1 93.75 478 LEU B O 1
ATOM 7708 N N . GLU B 1 479 ? -29.781 -14.57 -1.237 1 85.38 479 GLU B N 1
ATOM 7709 C CA . GLU B 1 479 ? -29.797 -15.766 -0.398 1 85.38 479 GLU B CA 1
ATOM 7710 C C . GLU B 1 479 ? -28.484 -16.531 -0.5 1 85.38 479 GLU B C 1
ATOM 7712 O O . GLU B 1 479 ? -28.094 -16.969 -1.588 1 85.38 479 GLU B O 1
ATOM 7717 N N . CYS B 1 480 ? -27.703 -16.422 0.554 1 84.31 480 CYS B N 1
ATOM 7718 C CA . CYS B 1 480 ? -26.469 -17.203 0.574 1 84.31 480 CYS B CA 1
ATOM 7719 C C . CYS B 1 480 ? -26.156 -17.703 1.979 1 84.31 480 CYS B C 1
ATOM 7721 O O . CYS B 1 480 ? -26.703 -17.188 2.959 1 84.31 480 CYS B O 1
#

pLDDT: mean 93.54, std 10.85, range [38.34, 98.94]

InterPro domains:
  IPR006047 Glycosyl hydrolase family 13, catalytic domain [PF00128] (37-198)
  IPR006047 Glycosyl hydrolase family 13, catalytic domain [SM00642] (12-421)
  IPR016377 Sucrose/Glucosylglycerate phosphorylase-related [PIRSF003059] (3-467)
  IPR017853 Glycoside hydrolase superfamily [SSF51445] (4-424)
  IPR022527 Sucrose phosphorylase [TIGR03852] (5-466)
  IPR022527 Sucrose phosphorylase [cd11355] (4-433)
  IPR045857 Oligo-1,6-glucosidase, domain 2 [G3DSA:3.90.400.10] (87-166)

Organism: Marinobacter adhaerens (strain DSM 23420 / HP15) (NCBI:txid225937)

GO terms:
  GO:0016757 glycosyltransferase activity (F, IDA)
  GO:0051472 glucosylglycerol metabolic process (P, IDA)

Foldseek 3Di:
DLAAQAAEAEAEQQQQDGALVSVVVLCVVQPLLQGQAYEYEAQADADDDSRLQHLALQFGDVRHHGLVSVLVRLVGHAYEYEDEQWWHFCPHPLNVQCLAQPPPRPSNQFFAFPCVVPDQDPVLQLQAAAQDPDRQKDWGAHPVGDITITGHRDDPGTTTTAPVDCVSVVRLLVSLLSVVVSNHAEYEYPPLQQRADDRVHRSGNDPPVSVVVVLSSQVSNVVSRHAYEYDDQAACVVQVVQVVSVHAYELLQLQLLLLLCQVVLFCVLVLVCLVPPRQAYEYENDDLQARFLNSNVVSDDLVSSVVLVVLQCVQQPHQPQDQRPPPPPGRPSGTHGQWDSCVSNVVDLLSLLLSLLVQLLRRHRYYYYPCSLLSHGFDPVQCVVVVPSSCSSRHRDHVVNSVVSCPDPSSVSSSLSSSCSSPQCQSVADKDWDDDDGSKTKIKGGDVLWIKIWIARSVVSHIWIWIADSVVRDIDTRDD/DLAAQAAEAEAEQQQCDGALVSVVVLCVVQPLLQGQAYEYEAQADADDDSRLQHLALQFGDVRHHGLVSVLVRLVGHAYEYEDEQWWHFCPHPLNVQCLAQPCPRPSNLFFAFPCVVPDQDPVLQLQAAAQDPDRQKDWGAHPVGDITITGHRDDPGTTTTAPVDCVSVVRLLVSLLSCVVSNHAEYEYPPLQQRADDRVHRSGNDPPVSVVVVLSSQVSNVVSRHAYEYDDQAACVVQVVQVVSVHAYELLQLQLLLLLCQVVLFCVLVLVCLVPPRQAYEYENDDLQARFLNSNVVSDDLVSSVVLVVLQCVQQPHQPQDQRPPPPPGRPSGTHGQWDSCVSNVVDLLSLLLSLLVQLLRRHRYYYYPCSLLSHGFDPVQCVVVVPSSCSSVHRDHVVNCVVSCPDPSSVSSSLSSSCSSPQCQSVADKDWDDDDGSKTKIKGGDVLWIKIWIARSVVSHIWIWIADSVVRDIDTRDD

Secondary structure (DSSP, 8-state):
--S-SS-EEEE-TTSBSSSHHHHHHHIIIIITTT-SEEEE---S-BSSGGGTSBS-SS---TTT--HHHHHHHHTTSEEEEEEE-SEEETTSHHHHHHHHHGGGSTTGGGB-BGGGG----HHHHHHS---SSS-SEEEEE-TTS-EEEEE-SS-TTEEEB-TTSHHHHHHHHHHHHHHHHTT--EEEEETGGG----BTB-SSS-TTHHHHHHHHHHHHHHHTT-EEEE---S-THHHHHHHHTT-PPEETTHHHHHHHHHHHT--HHHHHHHHHS-TTPEE-S--SS-EEGGGGBTTB-HHHHHHHHHHHHHHTT--EEE--SS----GGG--EEES-HHHHTTT-HHHHHHHHHHHHHSSSEEEEEHHHHTTPPP-HHHHHHH--GGGGG---B-HHHHHHHTTSHHHHHHHHHHHHHHH-GGGGSEEEEEP--TTEEEEEEEETTEEEEEEEETTTTEEEEEEE-TTT--EEEE--/--S-SS-EEEE-TTSBSSSHHHHHHHIIIIITTT-SEEEE---S-BSSGGGTSBS-SS---TTT--HHHHHHHHTTSEEEEEEE-SEEETTSHHHHHHHHHGGGSTTGGGB-BGGGG----HHHHHHS---SSS-SEEEEE-TTS-EEEEE-SS-TTEEEB-TTSHHHHHHHHHHHHHHHHTT--EEEEETGGG----BTB-SSS-TTHHHHHHHHHHHHHHHTT-EEEE---S-THHHHHHHHTT-PPEETTHHHHHHHHHHHT--HHHHHHHHHS-TTPEE-S--SS-EEGGGGBTTB-HHHHHHHHHHHHHHTT--EEE--SS----GGG--EEES-HHHHTTT-HHHHHHHHHHHHHSSSEEEEEHHHHTTPPP-HHHHHHH--GGGGG---B-HHHHHHHTTSHHHHHHHHHHHHHHH-GGGGSEEEEEP--TTEEEEEEEETTEEEEEEEETTTTEEEEEEE-TTT--EEEE--

Nearest PDB structures (foldseek):
  7xdr-assembly2_K  TM=9.819E-01  e=1.555E-92  Marinobacter adhaerens
  7xdq-assembly1_A  TM=9.739E-01  e=9.278E-83  Marinobacter adhaerens
  7qqj-assembly2_B  TM=9.346E-01  e=4.706E-60  Jeotgalibaca ciconiae
  6s9v-assembly2_B  TM=9.594E-01  e=3.471E-58  Thermoanaerobacterium thermosaccharolyticum DSM 571
  7qqi-assembly1_A  TM=9.399E-01  e=1.618E-55  Faecalibaculum rodentium

Sequence (960 aa):
MLLKNAVQLICYPDRIGNNLKDLYTVVDTHLSEAIGGLHILPFFPSNADGGFSPLTHKEVDPKVGTWDDIEAFTAKYDLCVDLTVNHISDESPEFTDFIANGFDSEYADLFVHVDKFGEISPDDMAKIHIRKEKEPFREVTLSDGTKTRVWCTFTEQQIDLNYESDLAYQLMESYIGFLTSKGVNLLRLDAFGYTTKRIGTSCFLVEPEVYQILDWVNQVALKHGAECLPEVHDHTSYQYAISRRNMHPYGFALPPLLLYSLLDANSTYLKNWLRMCPRNMVTVLDTHDGICIPDVEGVLPDEKIKVLIDNIDARSADPIMRRSAANIHSVGAIYQLTCTFYDALMQNDDAYIAARAIQFFTPGIPQVYYVGLLAGCNDHELMEQSGELRDINRHYYTLEEVEQDIQKPVVQRLLSLMKFRSNYPAFDGHFELNYSNNSSVAMAWRHGDYYCHLFVDLNFKTVKVTYTDVETGETRHLECMLLKNAVQLICYPDRIGNNLKDLYTVVDTHLSEAIGGLHILPFFPSNADGGFSPLTHKEVDPKVGTWDDIEAFTAKYDLCVDLTVNHISDESPEFTDFIANGFDSEYADLFVHVDKFGEISPDDMAKIHIRKEKEPFREVTLSDGTKTRVWCTFTEQQIDLNYESDLAYQLMESYIGFLTSKGVNLLRLDAFGYTTKRIGTSCFLVEPEVYQILDWVNQVALKHGAECLPEVHDHTSYQYAISRRNMHPYGFALPPLLLYSLLDANSTYLKNWLRMCPRNMVTVLDTHDGICIPDVEGVLPDEKIKVLIDNIDARSADPIMRRSAANIHSVGAIYQLTCTFYDALMQNDDAYIAARAIQFFTPGIPQVYYVGLLAGCNDHELMEQSGELRDINRHYYTLEEVEQDIQKPVVQRLLSLMKFRSNYPAFDGHFELNYSNNSSVAMAWRHGDYYCHLFVDLNFKTVKVTYTDVETGETRHLEC